Protein AF-0000000069712445 (afdb_homodimer)

Secondary structure (DSSP, 8-state):
---THHHHHHHHH--------------------------HHHHHHHTT-S----S--EEEEHHHHHHTT--BHHHHHTT-TTEEEEE--TTT--EEEEETT--GGGEEEEETTEE---TTHHHHSTTTSB-TTEEEEEEEESTT--SS-TT-SSEEEEEEEP--SS-EEEEEEEEESTT-EEEEEEEEEE-TTS-EEEEEEEEEEEE--B-TT-SSB-SB-EEEEEEEEEEEEEESSSSEEEEEEEEEEEEEEEESBPTT-EETTEE--SHHHHHHT--S-PPPGGGSBGGGBTTS-B-S-GGGG-EEEEEEEEEEEEEEEEEEETTEEEEEEEEEEEEEEEEEETTEEEEEEEEEEEEEEEEEEEEETTEEEEEEEEEEEEEEEEE-HHHHTSTT-----EEEEEEEEEEEEEEE-SSSEEEEEEEEEEEEEEEE--TTS-S-SEEEEEEEEEEEEEEE-SSSEEEEEEEEEEEE-----HHHHTT-S-GGG--EE---S-EEEEEEEEEEEEE-SSEEEEEEEEEEEEES-EEEEE-TTS-EEEEE-SS-EEEEEEEEEEEEESSSSEEEEEEEEEEEE-HHHHHH-SSPPPSEEEEEEEEEEETTEEEEEEEEEE--EEGGGGT---BSBB-TTS-B-GGGBPP-EE--EEEEEEEEEEE-SSSEEEEEEEESTT---HHHHS--S-EE-TTS-EE-----S-S---EEEEEEEEE-/---THHHHHHHHH--------------------------HHHHHHHHT-S----S--EEEEHHHHHHTT--BHHHHHTT-TTEEEEE--TTT--EEEEETT--GGGEEEEETTEE---TTHHHHSTTTSB-TTEEEEEEEESTT--SS-TT-SSEEEEEEEP--SS-EEEEEEEEESTT-EEEEEEEEEE-TTS-EEEEEEEEEEEE--B-TT-SSB-SB-EEEEEEEEEEEEEESSSSEEEEEEEEEEEEEEEESBPTT-EETTEE--SHHHHHHT--S-PPPGGGSBGGGBTTS-B-S-GGGG-EEEEEEEEEEEEEEEEEEETTEEEEEEEEEEEEEEEEEETTEEEEEEEEEEEEEEEEEEEEETTEEEEEEEEEEEEEEEEE-HHHHTSTT-----EEEEEEEEEEEEEE--SSSEEEEEEEEEEEEEEEE--TTS-S-SEEEEEEEEEEEEEEE-SSSEEEEEEEEEEEE-----HHHHTT-S-GGG--EE---S-EEEEEEEEEEEEE-SSEEEEEEEEEEEEES-EEEEE-TTS-EEEEE-SS-EEEEEEEEEEEE-SSSSEEEEEEEEEEEE-HHHHHH-SSPPPSEEEEEEEEEEETTEEEEEEEEEE--EEGGGGT---BSBB-TTS-B-GGGBPP-EE--EEEEEEEEEEE-SSSEEEEEEEESTT---HHHHS--S-EE-TTS-EE-----S-S---EEEEEEEEE-

Solvent-accessible surface area (backbone atoms only — not comparable to full-atom values): 70024 Å² total; per-residue (Å²): 136,81,78,66,63,64,67,57,61,66,62,64,71,68,67,72,78,82,72,81,70,72,80,68,73,71,68,79,72,70,81,66,77,68,79,70,70,71,46,55,63,57,48,40,52,75,65,62,62,47,94,77,77,78,56,78,63,48,74,48,43,40,65,57,30,58,58,65,67,29,65,17,44,49,59,50,46,45,76,36,92,57,32,42,62,42,67,66,27,32,27,53,41,42,39,30,49,18,29,59,81,34,57,34,88,27,41,36,51,25,49,69,80,36,73,61,58,50,81,71,45,52,43,68,35,41,72,42,36,64,38,63,50,39,41,31,37,39,38,25,70,32,25,45,58,34,95,86,39,47,49,11,35,18,7,35,38,30,40,29,64,51,76,48,89,47,65,34,37,37,41,36,41,36,38,38,48,62,60,28,36,38,42,32,31,32,38,28,37,45,45,94,84,49,42,38,28,29,33,39,27,38,37,39,37,36,34,42,58,40,46,68,61,68,22,54,48,24,35,23,27,24,38,39,31,40,36,42,36,41,36,38,38,36,46,82,47,88,43,31,33,39,36,42,37,40,36,42,36,34,32,39,33,46,13,12,46,44,74,71,39,74,37,70,76,44,64,27,74,41,70,61,49,32,41,38,60,36,76,90,73,82,75,59,64,32,54,34,15,49,87,14,20,63,80,31,44,57,50,35,42,47,36,67,48,24,26,36,43,35,38,40,35,44,38,39,37,43,36,40,39,37,52,79,49,98,47,33,35,39,43,39,37,40,31,38,24,40,40,39,37,41,31,36,50,45,79,39,40,41,33,35,42,36,39,36,43,37,39,35,44,37,36,29,36,50,80,44,99,44,29,40,36,38,38,37,43,36,41,38,42,36,43,34,48,49,52,31,69,63,40,66,72,31,90,58,36,44,56,73,17,30,40,36,39,38,42,36,41,40,41,32,41,38,35,49,78,45,98,40,33,37,40,35,41,36,44,32,42,37,39,38,36,34,29,42,65,27,84,84,46,76,61,66,45,36,80,48,71,50,77,32,47,34,40,32,34,35,38,43,78,53,93,38,39,38,39,37,40,38,37,20,31,17,36,36,77,82,68,71,49,64,75,71,46,65,69,72,47,63,54,85,59,14,38,46,81,56,60,69,65,59,24,36,29,43,25,39,36,41,36,46,34,39,52,56,95,49,42,34,36,38,39,38,42,36,40,40,39,34,36,38,40,72,40,80,50,57,46,98,83,64,25,30,23,39,30,55,38,88,60,66,28,39,34,38,27,38,36,38,37,37,38,36,46,81,45,99,43,28,39,39,36,40,34,41,37,40,45,47,68,36,72,56,40,31,61,66,43,83,46,68,74,81,44,34,40,36,38,41,36,38,43,36,50,52,91,53,34,39,39,32,39,41,36,40,38,37,52,58,45,62,35,55,68,35,68,61,71,38,19,37,27,26,36,97,86,36,42,56,36,77,91,36,52,57,81,41,71,40,72,55,50,70,43,34,32,41,27,40,35,38,50,77,51,94,39,37,32,40,34,38,34,27,39,28,66,82,46,58,21,26,40,62,72,65,52,62,31,50,27,22,33,89,84,30,48,78,49,46,51,59,50,82,59,47,57,60,48,53,36,46,35,38,35,43,36,40,44,84,137,80,80,68,62,64,68,58,60,67,64,64,71,69,67,72,79,81,72,82,72,73,79,70,74,72,68,80,74,68,80,67,78,67,80,69,70,72,46,55,64,57,48,39,53,76,66,60,63,48,93,76,77,78,56,78,64,49,75,47,42,41,66,55,30,57,57,65,65,30,66,17,44,50,61,48,47,45,74,36,90,57,33,41,62,43,67,67,28,34,26,53,41,44,39,30,49,18,29,59,80,34,57,34,87,27,42,35,52,24,48,69,80,36,73,63,57,50,82,73,45,52,42,68,34,41,73,42,37,66,38,62,49,39,41,31,36,38,38,26,71,32,26,43,57,32,96,86,39,46,49,9,35,19,8,35,38,31,40,29,65,50,77,48,88,48,65,33,39,38,42,37,41,36,39,39,47,62,60,29,37,36,42,33,30,31,38,30,36,45,44,93,83,47,43,38,29,29,32,40,28,39,39,40,37,35,33,41,58,39,47,69,60,66,21,54,47,24,36,23,27,24,38,40,32,40,37,41,34,40,39,39,38,34,45,81,47,87,43,32,34,38,37,42,36,40,36,42,36,34,33,41,32,46,13,14,46,45,73,72,39,74,38,69,75,42,64,29,75,41,71,62,48,31,41,38,60,36,76,89,72,81,76,56,63,32,54,34,15,50,86,12,21,62,81,33,44,57,48,33,43,46,37,66,48,23,28,36,44,36,39,40,35,43,36,39,36,42,35,41,39,36,52,78,48,99,46,34,37,38,41,40,37,38,29,39,26,39,39,38,38,42,31,34,50,45,78,40,41,42,34,36,42,36,40,37,42,37,38,36,44,38,37,27,35,50,81,44,99,46,29,40,37,38,38,37,40,36,41,38,40,35,42,36,47,50,51,31,70,64,40,67,71,31,88,57,37,44,55,75,16,29,40,37,40,38,41,36,40,41,42,32,41,38,33,48,78,46,97,40,34,38,39,34,42,35,43,31,42,36,42,37,38,34,28,42,64,28,83,84,46,76,60,65,45,35,78,47,70,50,78,32,46,35,40,31,36,35,38,44,77,53,94,36,37,37,38,36,42,38,37,21,30,17,36,37,77,84,68,73,51,64,76,70,46,64,70,73,47,63,55,85,61,16,39,46,81,56,61,71,66,59,23,38,30,42,25,38,38,40,36,45,34,38,54,56,95,49,43,34,35,37,39,36,43,35,41,38,38,33,36,38,40,71,40,80,50,56,47,98,84,62,24,29,23,39,32,55,37,88,60,64,27,40,36,38,28,38,37,38,39,37,37,36,46,83,45,99,43,28,38,38,36,41,35,43,41,39,45,47,66,37,72,55,39,31,62,66,42,84,46,68,74,80,45,35,40,36,37,40,35,39,43,36,50,54,91,55,34,39,39,32,38,41,37,39,38,39,52,58,45,63,34,55,70,36,67,60,70,38,20,37,28,27,37,97,85,36,42,55,37,78,90,36,53,57,82,41,72,40,72,54,52,69,45,34,32,38,28,42,34,38,50,77,51,94,39,37,31,40,34,38,35,29,39,28,66,79,45,58,22,25,40,62,73,66,51,61,31,51,27,22,32,89,85,30,47,77,48,45,52,59,50,82,60,47,55,58,49,55,35,46,36,38,33,42,36,41,45,85

Radius of gyration: 33.22 Å; Cα contacts (8 Å, |Δi|>4): 4080; chains: 2; bounding box: 87×86×74 Å

Sequence (1440 aa):
MKPTYLAILLAAVLHPQLANAEEVTKPELEKIERMSVVGVRQRLEQAGTLANTIMKTEVIDASIIENKNAVNLSEAIENSPGVKVSNECSMCGVKRIMLNGMKGEQTTILVDGLPVHTMISGYYAVDAIPTTGVERIEVARGAGASLIAPEAIGGTINIVSYEPTENGAELDISAGENGYRKLGFLGKGVTEDGRTRATLVAQYDDRDQVDADNNQVNEAPMQENRSLTGRVSHDLTDADNLVLRVANIQSEIFGGPMLGSTFADGTASSIGNVLSGYDGQPSKAQNLFEDGDVRKRYTGKAWETTEWIKTERNEASLTWLREFSDDWNMHLAASYADHKQDSFYEGFDYSADDKMWFFDARFNYLLSESQLLTFGADLRTEEMRSHSRSGSANPDYVSDSFDYDVKGIYLQDTWQATESLEVAMALRYDTITADFTDPNKPGTELDESILSPRVDIRLRHNDEWTSRLSAGRGYRAPLSFFETDHGILDGSLGFDIDIDELERSNSANYALSYEGERLTSTASIAWTEVEHLAALTTNDHGIPLLTQLDEKARVITSDIAVGYRLTDDMSLSLTAEHFDYDSVFKSSYAIAPVEKRVTLSMDWDVNDWEIFANLVWIGSRDLAEFGYEGYNRLDANGQVDPSSKKTTDAPAYVTVDLKVSYQVNDTLSVYSGVSNLFDYTQAGDEETPLFFDADGAFDVGYIYGPLRGREIYAGIKFSFMKPTYLAILLAAVLHPQLANAEEVTKPELEKIERMSVVGVRQRLEQAGTLANTIMKTEVIDASIIENKNAVNLSEAIENSPGVKVSNECSMCGVKRIMLNGMKGEQTTILVDGLPVHTMISGYYAVDAIPTTGVERIEVARGAGASLIAPEAIGGTINIVSYEPTENGAELDISAGENGYRKLGFLGKGVTEDGRTRATLVAQYDDRDQVDADNNQVNEAPMQENRSLTGRVSHDLTDADNLVLRVANIQSEIFGGPMLGSTFADGTASSIGNVLSGYDGQPSKAQNLFEDGDVRKRYTGKAWETTEWIKTERNEASLTWLREFSDDWNMHLAASYADHKQDSFYEGFDYSADDKMWFFDARFNYLLSESQLLTFGADLRTEEMRSHSRSGSANPDYVSDSFDYDVKGIYLQDTWQATESLEVAMALRYDTITADFTDPNKPGTELDESILSPRVDIRLRHNDEWTSRLSAGRGYRAPLSFFETDHGILDGSLGFDIDIDELERSNSANYALSYEGERLTSTASIAWTEVEHLAALTTNDHGIPLLTQLDEKARVITSDIAVGYRLTDDMSLSLTAEHFDYDSVFKSSYAIAPVEKRVTLSMDWDVNDWEIFANLVWIGSRDLAEFGYEGYNRLDANGQVDPSSKKTTDAPAYVTVDLKVSYQVNDTLSVYSGVSNLFDYTQAGDEETPLFFDADGAFDVGYIYGPLRGREIYAGIKFSF

pLDDT: mean 88.06, std 15.79, range [21.23, 98.56]

Foldseek 3Di:
DFPVPVVVVVVPPPPPDPPPPPPPVPPPPPPPVPVLPQAQVNVCVVLVQDDDDPADKDKQFLVQCVQQVPFFQCSSCDPPVQWHWDQQFQWQRWTFIFGQLHGRLLEFEAEQQHGFADSVCRTRPRSQHGSFQFGMKIWGAAAPQDPQCQSNHGTYIYTYGHWDSDFWKKWWWKAWPQGWTKIKIKGWDADPVRFKIKIKIWMWIWGDFDCQLPQQFGRYWTKIKIKIKMKMWGDPDSFKIKIKMKMKMKMKIKTTGHAQDAEPQGHNPDPVVLVVSQDPDFDFCCQQAVQQFLSHHGHTRRLQAIKIKMKMKIKMKMWMWGDPDSFKIKIKMKMKMWMWMWIRGRRKTKIKIKIKIKIKIKMWGPPDPFKIKIWIKMKMKMWMDMDIPLQVVAPQAQDLTKIKIKIKIKMKMWGPPDPFKIKIKMKMKMWIWMARPGPVDHDTQETDMDMKIKMKMWGHPDDFKIKIKIWMKGWHDPRDDCVVCVPVAPCSNHEEEDHRDIKMKIKMKMKMWGDDDFKIKIKMKMKMKIAFQWAWDADPVRHIYIGTDHDIWMKMKIKMKMKGHPDPFKIKIKMKMAMDTDLVSLQRDLADDFGIKMKIKMWGDDDQKTKIKIKMKTAKDQQVSNPDWFFRRAHPVLAGDPVRIDHRIGHIDMFMKIKMKGDPDPFKIKMKIKGRVVFDFCVNPNNAQWGAGRNNDTDGRSDDTHSGTMMIMMMMMTMD/DFPVPVVVVVVPPPPPDPPPPPPPPPPPPPPPVPVLPQAQVNVCVVLVQDDDDPADKDKQFLVQCVQQVPFFQCSSCDPPVQWHWDQQFQWQRWTFIFGLLHGRLLEFEAEQQHGFADSVCRTRPRSQHGSFQFGMKIWGAAAPQDPQCQSNHGTYIYTYGHWDSDFWKKWWWKAWPQGWTKIKIKGWDADPVRFKIKIKIWMWIWGDFDCQLPQQFGRYWTKIKIKIKMKMWGDPDSFKIKIKMKMKMKMKTKTTGHAQDAEPQGHNPDPVVLVVSQDPDFDFCCQQAVQQFLSHHGHTRRLQAIKIKMKMKIKMKMWMWGDPDSFKIKIKMKMKMWMWMWIRGRRKTKIKIKIKIKIKIKMWGPPDPFKIKIWIKMKMKMWMDMDIPLQVVAPQAQDLTKIKIKIKIKMKMWGPPDPFKIKIKMKMKMWIWMARPGPVDHDTQETDMDMKIKMKMWGHPDDFKIKIKIWMKGWHDPRDDCVVCVPVAPCSNHEEEAHRDIKMKIKMKMKMWGDDDFKIKIKMKMKMKIAFQWAWDADPVRHIYIGTDHDIWMKMKIKMKMKGRPDPFKIKIKMKMAMDTDLVSLQRDLAGDFGIKMKIKMWGDDVQKTKIKIKMKTAKDQQVSNPDWFFRRAHPVLAGDPVRIDHRIGHIDMFMKIKMKGDPDPFKIKMKIKGRVVFDFCVNPNNAQWGAGRNNDTDGRSDDTHSGTMMIMMMMMTMD

Organism: Shewanella oneidensis (strain ATCC 700550 / JCM 31522 / CIP 106686 / LMG 19005 / NCIMB 14063 / MR-1) (NCBI:txid211586)

InterPro domains:
  IPR000531 TonB-dependent receptor-like, beta-barrel [PF00593] (277-677)
  IPR012910 TonB-dependent receptor, plug domain [PF07715] (52-156)
  IPR036942 TonB-dependent receptor-like, beta-barrel domain superfamily [G3DSA:2.40.170.20] (171-720)
  IPR037066 TonB-dependent receptor, plug domain superfamily [G3DSA:2.170.130.10] (52-168)
  IPR039426 TonB-dependent receptor-like [PS52016] (49-720)
  IPR039426 TonB-dependent receptor-like [PTHR30069] (7-720)

Nearest PDB structures (foldseek):
  6z9n-assembly3_C  TM=7.619E-01  e=8.099E-36  Pseudomonas aeruginosa PAO1
  6z91-assembly1_A  TM=7.371E-01  e=3.801E-37  Pseudomonas aeruginosa PAO1
  6z8u-assembly1_A  TM=7.382E-01  e=9.153E-36  Pseudomonas aeruginosa PAO1
  6z9y-assembly2_B  TM=7.381E-01  e=1.994E-33  Pseudomonas aeruginosa PAO1
  2qom-assembly2_B  TM=3.611E-01  e=1.861E-03  Escherichia coli O157:H7

Structure (mmCIF, N/CA/C/O backbone):
data_AF-0000000069712445-model_v1
#
loop_
_entity.id
_entity.type
_entity.pdbx_description
1 polymer 'TonB-dependent receptor'
#
loop_
_atom_site.group_PDB
_atom_site.id
_atom_site.type_symbol
_atom_site.label_atom_id
_atom_site.label_alt_id
_atom_site.label_comp_id
_atom_site.label_asym_id
_atom_site.label_entity_id
_atom_site.label_seq_id
_atom_site.pdbx_PDB_ins_code
_atom_site.Cartn_x
_atom_site.Cartn_y
_atom_site.Cartn_z
_atom_site.occupancy
_atom_site.B_iso_or_equiv
_atom_site.auth_seq_id
_atom_site.auth_comp_id
_atom_site.auth_asym_id
_atom_site.auth_atom_id
_atom_site.pdbx_PDB_model_num
ATOM 1 N N . MET A 1 1 ? 11.93 -8.945 22.281 1 23.55 1 MET A N 1
ATOM 2 C CA . MET A 1 1 ? 10.883 -8.766 23.281 1 23.55 1 MET A CA 1
ATOM 3 C C . MET A 1 1 ? 9.516 -9.086 22.688 1 23.55 1 MET A C 1
ATOM 5 O O . MET A 1 1 ? 9.18 -8.633 21.594 1 23.55 1 MET A O 1
ATOM 9 N N . LYS A 1 2 ? 8.969 -10.281 23.141 1 29.42 2 LYS A N 1
ATOM 10 C CA . LYS A 1 2 ? 7.891 -11.203 22.797 1 29.42 2 LYS A CA 1
ATOM 11 C C . LYS A 1 2 ? 6.531 -10.523 22.922 1 29.42 2 LYS A C 1
ATOM 13 O O . LYS A 1 2 ? 6.148 -10.078 24.016 1 29.42 2 LYS A O 1
ATOM 18 N N . PRO A 1 3 ? 6.047 -9.867 22.016 1 32.41 3 PRO A N 1
ATOM 19 C CA . PRO A 1 3 ? 4.816 -9.07 22.031 1 32.41 3 PRO A CA 1
ATOM 20 C C . PRO A 1 3 ? 3.574 -9.914 22.328 1 32.41 3 PRO A C 1
ATOM 22 O O . PRO A 1 3 ? 2.479 -9.578 21.875 1 32.41 3 PRO A O 1
ATOM 25 N N . THR A 1 4 ? 3.709 -10.852 23.344 1 32.47 4 THR A N 1
ATOM 26 C CA . THR A 1 4 ? 2.684 -11.758 23.844 1 32.47 4 THR A CA 1
ATOM 27 C C . THR A 1 4 ? 1.501 -10.984 24.422 1 32.47 4 THR A C 1
ATOM 29 O O . THR A 1 4 ? 0.465 -11.57 24.734 1 32.47 4 THR A O 1
ATOM 32 N N . TYR A 1 5 ? 1.735 -9.75 24.812 1 30.52 5 TYR A N 1
ATOM 33 C CA . TYR A 1 5 ? 0.788 -9.211 25.781 1 30.52 5 TYR A CA 1
ATOM 34 C C . TYR A 1 5 ? -0.514 -8.805 25.094 1 30.52 5 TYR A C 1
ATOM 36 O O . TYR A 1 5 ? -1.482 -8.438 25.766 1 30.52 5 TYR A O 1
ATOM 44 N N . LEU A 1 6 ? -0.451 -8.703 23.859 1 28.83 6 LEU A N 1
ATOM 45 C CA . LEU A 1 6 ? -1.662 -8.094 23.328 1 28.83 6 LEU A CA 1
ATOM 46 C C . LEU A 1 6 ? -2.811 -9.102 23.297 1 28.83 6 LEU A C 1
ATOM 48 O O . LEU A 1 6 ? -3.971 -8.727 23.484 1 28.83 6 LEU A O 1
ATOM 52 N N . ALA A 1 7 ? -2.547 -10.461 23.203 1 32.81 7 ALA A N 1
ATOM 53 C CA . ALA A 1 7 ? -3.645 -11.422 23.25 1 32.81 7 ALA A CA 1
ATOM 54 C C . ALA A 1 7 ? -4.336 -11.414 24.609 1 32.81 7 ALA A C 1
ATOM 56 O O . ALA A 1 7 ? -5.547 -11.617 24.688 1 32.81 7 ALA A O 1
ATOM 57 N N . ILE A 1 8 ? -3.586 -11.109 25.656 1 30.83 8 ILE A N 1
ATOM 58 C CA . ILE A 1 8 ? -4.137 -11.273 27 1 30.83 8 ILE A CA 1
ATOM 59 C C . ILE A 1 8 ? -5.184 -10.195 27.25 1 30.83 8 ILE A C 1
ATOM 61 O O . ILE A 1 8 ? -6.219 -10.461 27.875 1 30.83 8 ILE A O 1
ATOM 65 N N . LEU A 1 9 ? -4.922 -9.023 26.719 1 30.5 9 LEU A N 1
ATOM 66 C CA . LEU A 1 9 ? -5.785 -7.941 27.188 1 30.5 9 LEU A CA 1
ATOM 67 C C . LEU A 1 9 ? -7.176 -8.055 26.562 1 30.5 9 LEU A C 1
ATOM 69 O O . LEU A 1 9 ? -8.164 -7.625 27.156 1 30.5 9 LEU A O 1
ATOM 73 N N . LEU A 1 10 ? -7.285 -8.625 25.422 1 31.33 10 LEU A N 1
ATOM 74 C CA . LEU A 1 10 ? -8.617 -8.641 24.828 1 31.33 10 LEU A CA 1
ATOM 75 C C . LEU A 1 10 ? -9.516 -9.656 25.531 1 31.33 10 LEU A C 1
ATOM 77 O O . LEU A 1 10 ? -10.742 -9.516 25.516 1 31.33 10 LEU A O 1
ATOM 81 N N . ALA A 1 11 ? -8.945 -10.711 26.125 1 31.33 11 ALA A N 1
ATOM 82 C CA . ALA A 1 11 ? -9.773 -11.734 26.766 1 31.33 11 ALA A CA 1
ATOM 83 C C . ALA A 1 11 ? -10.43 -11.195 28.031 1 31.33 11 ALA A C 1
ATOM 85 O O . ALA A 1 11 ? -11.352 -11.812 28.562 1 31.33 11 ALA A O 1
ATOM 86 N N . ALA A 1 12 ? -9.773 -10.219 28.719 1 29.61 12 ALA A N 1
ATOM 87 C CA . ALA A 1 12 ? -10.273 -9.961 30.062 1 29.61 12 ALA A CA 1
ATOM 88 C C . ALA A 1 12 ? -11.633 -9.273 30.031 1 29.61 12 ALA A C 1
ATOM 90 O O . ALA A 1 12 ? -12.352 -9.25 31.031 1 29.61 12 ALA A O 1
ATOM 91 N N . VAL A 1 13 ? -11.859 -8.414 29.109 1 30.02 13 VAL A N 1
ATOM 92 C CA . VAL A 1 13 ? -13 -7.543 29.375 1 30.02 13 VAL A CA 1
ATOM 93 C C . VAL A 1 13 ? -14.297 -8.305 29.109 1 30.02 13 VAL A C 1
ATOM 95 O O . VAL A 1 13 ? -15.375 -7.875 29.531 1 30.02 13 VAL A O 1
ATOM 98 N N . LEU A 1 14 ? -14.281 -9.297 28.25 1 31.89 14 LEU A N 1
ATOM 99 C CA . LEU A 1 14 ? -15.617 -9.703 27.812 1 31.89 14 LEU A CA 1
ATOM 100 C C . LEU A 1 14 ? -16.219 -10.742 28.75 1 31.89 14 LEU A C 1
ATOM 102 O O . LEU A 1 14 ? -16.078 -11.945 28.516 1 31.89 14 LEU A O 1
ATOM 106 N N . HIS A 1 15 ? -16.062 -10.555 30.109 1 28.28 15 HIS A N 1
ATOM 107 C CA . HIS A 1 15 ? -16.828 -11.539 30.859 1 28.28 15 HIS A CA 1
ATOM 108 C C . HIS A 1 15 ? -18.328 -11.359 30.625 1 28.28 15 HIS A C 1
ATOM 110 O O . HIS A 1 15 ? -18.922 -10.383 31.078 1 28.28 15 HIS A O 1
ATOM 116 N N . PRO A 1 16 ? -18.891 -11.773 29.547 1 32.28 16 PRO A N 1
ATOM 117 C CA . PRO A 1 16 ? -20.344 -11.617 29.484 1 32.28 16 PRO A CA 1
ATOM 118 C C . PRO A 1 16 ? -21.062 -12.375 30.594 1 32.28 16 PRO A C 1
ATOM 120 O O . PRO A 1 16 ? -20.625 -13.438 31.016 1 32.28 16 PRO A O 1
ATOM 123 N N . GLN A 1 17 ? -21.656 -11.727 31.562 1 28.41 17 GLN A N 1
ATOM 124 C CA . GLN A 1 17 ? -22.672 -12.367 32.375 1 28.41 17 GLN A CA 1
ATOM 125 C C . GLN A 1 17 ? -23.688 -13.125 31.516 1 28.41 17 GLN A C 1
ATOM 127 O O . GLN A 1 17 ? -24.141 -12.609 30.484 1 28.41 17 GLN A O 1
ATOM 132 N N . LEU A 1 18 ? -23.703 -14.406 31.656 1 28.59 18 LEU A N 1
ATOM 133 C CA . LEU A 1 18 ? -24.562 -15.43 31.062 1 28.59 18 LEU A CA 1
ATOM 134 C C . LEU A 1 18 ? -26.031 -15.125 31.344 1 28.59 18 LEU A C 1
ATOM 136 O O . LEU A 1 18 ? -26.531 -15.352 32.438 1 28.59 18 LEU A O 1
ATOM 140 N N . ALA A 1 19 ? -26.672 -13.906 31.141 1 26.91 19 ALA A N 1
ATOM 141 C CA . ALA A 1 19 ? -28.125 -13.891 31.328 1 26.91 19 ALA A CA 1
ATOM 142 C C . ALA A 1 19 ? -28.797 -14.945 30.469 1 26.91 19 ALA A C 1
ATOM 144 O O . ALA A 1 19 ? -28.453 -15.125 29.297 1 26.91 19 ALA A O 1
ATOM 145 N N . ASN A 1 20 ? -29.438 -15.898 31.094 1 23.33 20 ASN A N 1
ATOM 146 C CA . ASN A 1 20 ? -30.281 -16.969 30.578 1 23.33 20 ASN A CA 1
ATOM 147 C C . ASN A 1 20 ? -31.375 -16.422 29.641 1 23.33 20 ASN A C 1
ATOM 149 O O . ASN A 1 20 ? -32.312 -15.781 30.094 1 23.33 20 ASN A O 1
ATOM 153 N N . ALA A 1 21 ? -31 -15.82 28.594 1 25.41 21 ALA A N 1
ATOM 154 C CA . ALA A 1 21 ? -32.094 -15.398 27.719 1 25.41 21 ALA A CA 1
ATOM 155 C C . ALA A 1 21 ? -33 -16.578 27.359 1 25.41 21 ALA A C 1
ATOM 157 O O . ALA A 1 21 ? -32.5 -17.625 26.922 1 25.41 21 ALA A O 1
ATOM 158 N N . GLU A 1 22 ? -34.188 -16.641 27.969 1 24.78 22 GLU A N 1
ATOM 159 C CA . GLU A 1 22 ? -35.312 -17.516 27.641 1 24.78 22 GLU A CA 1
ATOM 160 C C . GLU A 1 22 ? -35.5 -17.641 26.141 1 24.78 22 GLU A C 1
ATOM 162 O O . GLU A 1 22 ? -35.25 -16.688 25.391 1 24.78 22 GLU A O 1
ATOM 167 N N . GLU A 1 23 ? -35.5 -18.828 25.703 1 24.7 23 GLU A N 1
ATOM 168 C CA . GLU A 1 23 ? -35.688 -19.297 24.328 1 24.7 23 GLU A CA 1
ATOM 169 C C . GLU A 1 23 ? -36.969 -18.703 23.719 1 24.7 23 GLU A C 1
ATOM 171 O O . GLU A 1 23 ? -38.062 -19.125 24.062 1 24.7 23 GLU A O 1
ATOM 176 N N . VAL A 1 24 ? -37.125 -17.312 23.766 1 25.97 24 VAL A N 1
ATOM 177 C CA . VAL A 1 24 ? -38.344 -16.938 23.062 1 25.97 24 VAL A CA 1
ATOM 178 C C . VAL A 1 24 ? -38.406 -17.625 21.703 1 25.97 24 VAL A C 1
ATOM 180 O O . VAL A 1 24 ? -37.438 -17.641 20.969 1 25.97 24 VAL A O 1
ATOM 183 N N . THR A 1 25 ? -39.219 -18.562 21.594 1 21.23 25 THR A N 1
ATOM 184 C CA . THR A 1 25 ? -39.562 -19.266 20.359 1 21.23 25 THR A CA 1
ATOM 185 C C . THR A 1 25 ? -39.812 -18.281 19.219 1 21.23 25 THR A C 1
ATOM 187 O O . THR A 1 25 ? -40.688 -17.422 19.297 1 21.23 25 THR A O 1
ATOM 190 N N . LYS A 1 26 ? -38.656 -17.766 18.734 1 27.75 26 LYS A N 1
ATOM 191 C CA . LYS A 1 26 ? -38.875 -16.906 17.578 1 27.75 26 LYS A CA 1
ATOM 192 C C . LYS A 1 26 ? -39.906 -17.516 16.609 1 27.75 26 LYS A C 1
ATOM 194 O O . LYS A 1 26 ? -39.75 -18.672 16.219 1 27.75 26 LYS A O 1
ATOM 199 N N . PRO A 1 27 ? -41.156 -17 16.641 1 27.8 27 PRO A N 1
ATOM 200 C CA . PRO A 1 27 ? -42.125 -17.5 15.68 1 27.8 27 PRO A CA 1
ATOM 201 C C . PRO A 1 27 ? -41.531 -17.766 14.297 1 27.8 27 PRO A C 1
ATOM 203 O O . PRO A 1 27 ? -40.5 -17.188 13.953 1 27.8 27 PRO A O 1
ATOM 206 N N . GLU A 1 28 ? -41.844 -18.875 13.719 1 24.67 28 GLU A N 1
ATOM 207 C CA . GLU A 1 28 ? -41.594 -19.297 12.344 1 24.67 28 GLU A CA 1
ATOM 208 C C . GLU A 1 28 ? -41.75 -18.125 11.375 1 24.67 28 GLU A C 1
ATOM 210 O O . GLU A 1 28 ? -42.844 -17.594 11.203 1 24.67 28 GLU A O 1
ATOM 215 N N . LEU A 1 29 ? -40.906 -17.094 11.562 1 28.19 29 LEU A N 1
ATOM 216 C CA . LEU A 1 29 ? -41.031 -16.078 10.531 1 28.19 29 LEU A CA 1
ATOM 217 C C . LEU A 1 29 ? -41.312 -16.703 9.172 1 28.19 29 LEU A C 1
ATOM 219 O O . LEU A 1 29 ? -40.594 -17.609 8.742 1 28.19 29 LEU A O 1
ATOM 223 N N . GLU A 1 30 ? -42.531 -16.797 8.766 1 27.22 30 GLU A N 1
ATOM 224 C CA . GLU A 1 30 ? -43.062 -17.203 7.473 1 27.22 30 GLU A CA 1
ATOM 225 C C . GLU A 1 30 ? -42.094 -16.859 6.34 1 27.22 30 GLU A C 1
ATOM 227 O O . GLU A 1 30 ? -41.375 -15.852 6.406 1 27.22 30 GLU A O 1
ATOM 232 N N . LYS A 1 31 ? -41.781 -17.859 5.57 1 28.95 31 LYS A N 1
ATOM 233 C CA . LYS A 1 31 ? -41.156 -17.859 4.258 1 28.95 31 LYS A CA 1
ATOM 234 C C . LYS A 1 31 ? -41.562 -16.641 3.443 1 28.95 31 LYS A C 1
ATOM 236 O O . LYS A 1 31 ? -42.656 -16.656 2.83 1 28.95 31 LYS A O 1
ATOM 241 N N . ILE A 1 32 ? -41.562 -15.523 3.998 1 27.64 32 ILE A N 1
ATOM 242 C CA . ILE A 1 32 ? -41.812 -14.469 3.02 1 27.64 32 ILE A CA 1
ATOM 243 C C . ILE A 1 32 ? -41 -14.742 1.752 1 27.64 32 ILE A C 1
ATOM 245 O O . ILE A 1 32 ? -39.781 -14.906 1.81 1 27.64 32 ILE A O 1
ATOM 249 N N . GLU A 1 33 ? -41.562 -15.391 0.799 1 26.19 33 GLU A N 1
ATOM 250 C CA . GLU A 1 33 ? -41.062 -15.508 -0.567 1 26.19 33 GLU A CA 1
ATOM 251 C C . GLU A 1 33 ? -40.344 -14.242 -1 1 26.19 33 GLU A C 1
ATOM 253 O O . GLU A 1 33 ? -40.969 -13.211 -1.257 1 26.19 33 GLU A O 1
ATOM 258 N N . ARG A 1 34 ? -39.375 -13.938 -0.368 1 33.12 34 ARG A N 1
ATOM 259 C CA . ARG A 1 34 ? -38.594 -12.828 -0.901 1 33.12 34 ARG A CA 1
ATOM 260 C C . ARG A 1 34 ? -38.344 -13.008 -2.395 1 33.12 34 ARG A C 1
ATOM 262 O O . ARG A 1 34 ? -37.812 -14.031 -2.822 1 33.12 34 ARG A O 1
ATOM 269 N N . MET A 1 35 ? -39.125 -12.484 -3.197 1 31.12 35 MET A N 1
ATOM 270 C CA . MET A 1 35 ? -38.938 -12.406 -4.641 1 31.12 35 MET A CA 1
ATOM 271 C C . MET A 1 35 ? -37.469 -12.031 -4.961 1 31.12 35 MET A C 1
ATOM 273 O O . MET A 1 35 ? -37.062 -10.898 -4.715 1 31.12 35 MET A O 1
ATOM 277 N N . SER A 1 36 ? -36.562 -12.828 -4.703 1 42.44 36 SER A N 1
ATOM 278 C CA . SER A 1 36 ? -35.188 -12.602 -5.055 1 42.44 36 SER A CA 1
ATOM 279 C C . SER A 1 36 ? -35.031 -12.211 -6.523 1 42.44 36 SER A C 1
ATOM 281 O O . SER A 1 36 ? -35.531 -12.914 -7.41 1 42.44 36 SER A O 1
ATOM 283 N N . VAL A 1 37 ? -35.125 -11.016 -6.891 1 49.75 37 VAL A N 1
ATOM 284 C CA . VAL A 1 37 ? -34.844 -10.5 -8.227 1 49.75 37 VAL A CA 1
ATOM 285 C C . VAL A 1 37 ? -33.594 -11.172 -8.797 1 49.75 37 VAL A C 1
ATOM 287 O O . VAL A 1 37 ? -32.5 -11.062 -8.219 1 49.75 37 VAL A O 1
ATOM 290 N N . VAL A 1 38 ? -33.875 -12.156 -9.547 1 62.94 38 VAL A N 1
ATOM 291 C CA . VAL A 1 38 ? -32.844 -12.898 -10.242 1 62.94 38 VAL A CA 1
ATOM 292 C C . VAL A 1 38 ? -32.281 -12.055 -11.398 1 62.94 38 VAL A C 1
ATOM 294 O O . VAL A 1 38 ? -33.031 -11.641 -12.281 1 62.94 38 VAL A O 1
ATOM 297 N N . GLY A 1 39 ? -31.094 -11.664 -11.438 1 71.5 39 GLY A N 1
ATOM 298 C CA . GLY A 1 39 ? -30.438 -10.898 -12.484 1 71.5 39 GLY A CA 1
ATOM 299 C C . GLY A 1 39 ? -30.328 -11.648 -13.797 1 71.5 39 GLY A C 1
ATOM 300 O O . GLY A 1 39 ? -30.641 -12.844 -13.859 1 71.5 39 GLY A O 1
ATOM 301 N N . VAL A 1 40 ? -30.062 -10.977 -14.812 1 76.75 40 VAL A N 1
ATOM 302 C CA . VAL A 1 40 ? -29.953 -11.523 -16.156 1 76.75 40 VAL A CA 1
ATOM 303 C C . VAL A 1 40 ? -28.984 -12.703 -16.172 1 76.75 40 VAL A C 1
ATOM 305 O O . VAL A 1 40 ? -29.312 -13.773 -16.688 1 76.75 40 VAL A O 1
ATOM 308 N N . ARG A 1 41 ? -27.969 -12.547 -15.586 1 77.94 41 ARG A N 1
ATOM 309 C CA . ARG A 1 41 ? -26.938 -13.578 -15.609 1 77.94 41 ARG A CA 1
ATOM 310 C C . ARG A 1 41 ? -27.406 -14.828 -14.875 1 77.94 41 ARG A C 1
ATOM 312 O O . ARG A 1 41 ? -27.219 -15.945 -15.375 1 77.94 41 ARG A O 1
ATOM 319 N N . GLN A 1 42 ? -27.875 -14.641 -13.758 1 72.5 42 GLN A N 1
ATOM 320 C CA . GLN A 1 42 ? -28.375 -15.773 -12.977 1 72.5 42 GLN A CA 1
ATOM 321 C C . GLN A 1 42 ? -29.484 -16.516 -13.727 1 72.5 42 GLN A C 1
ATOM 323 O O . GLN A 1 42 ? -29.547 -17.75 -13.703 1 72.5 42 GLN A O 1
ATOM 328 N N . ARG A 1 43 ? -30.297 -15.773 -14.32 1 76.62 43 ARG A N 1
ATOM 329 C CA . ARG A 1 43 ? -31.375 -16.359 -15.094 1 76.62 43 ARG A CA 1
ATOM 330 C C . ARG A 1 43 ? -30.844 -17.234 -16.219 1 76.62 43 ARG A C 1
ATOM 332 O O . ARG A 1 43 ? -31.297 -18.359 -16.406 1 76.62 43 ARG A O 1
ATOM 339 N N . LEU A 1 44 ? -29.969 -16.734 -16.891 1 73.12 44 LEU A N 1
ATOM 340 C CA . LEU A 1 44 ? -29.438 -17.469 -18.031 1 73.12 44 LEU A CA 1
ATOM 341 C C . LEU A 1 44 ? -28.641 -18.672 -17.562 1 73.12 44 LEU A C 1
ATOM 343 O O . LEU A 1 44 ? -28.594 -19.703 -18.25 1 73.12 44 LEU A O 1
ATOM 347 N N . GLU A 1 45 ? -27.953 -18.562 -16.484 1 71.06 45 GLU A N 1
ATOM 348 C CA . GLU A 1 45 ? -27.25 -19.703 -15.898 1 71.06 45 GLU A CA 1
ATOM 349 C C . GLU A 1 45 ? -28.234 -20.812 -15.523 1 71.06 45 GLU A C 1
ATOM 351 O O . GLU A 1 45 ? -27.984 -21.984 -15.805 1 71.06 45 GLU A O 1
ATOM 356 N N . GLN A 1 46 ? -29.25 -20.453 -14.859 1 63.75 46 GLN A N 1
ATOM 357 C CA . GLN A 1 46 ? -30.266 -21.422 -14.445 1 63.75 46 GLN A CA 1
ATOM 358 C C . GLN A 1 46 ? -30.922 -22.062 -15.664 1 63.75 46 GLN A C 1
ATOM 360 O O . GLN A 1 46 ? -31.297 -23.25 -15.617 1 63.75 46 GLN A O 1
ATOM 365 N N . ALA A 1 47 ? -30.953 -21.203 -16.703 1 66.38 47 ALA A N 1
ATOM 366 C CA . ALA A 1 47 ? -31.594 -21.703 -17.922 1 66.38 47 ALA A CA 1
ATOM 367 C C . ALA A 1 47 ? -30.656 -22.656 -18.672 1 66.38 47 ALA A C 1
ATOM 369 O O . ALA A 1 47 ? -31.094 -23.344 -19.609 1 66.38 47 ALA A O 1
ATOM 370 N N . GLY A 1 48 ? -29.422 -22.766 -18.281 1 66.19 48 GLY A N 1
ATOM 371 C CA . GLY A 1 48 ? -28.469 -23.641 -18.938 1 66.19 48 GLY A CA 1
ATOM 372 C C . GLY A 1 48 ? -28.062 -23.156 -20.312 1 66.19 48 GLY A C 1
ATOM 373 O O . GLY A 1 48 ? -27.703 -23.953 -21.188 1 66.19 48 GLY A O 1
ATOM 374 N N . THR A 1 49 ? -28.156 -21.953 -20.562 1 67.81 49 THR A N 1
ATOM 375 C CA . THR A 1 49 ? -27.906 -21.453 -21.906 1 67.81 49 THR A CA 1
ATOM 376 C C . THR A 1 49 ? -26.516 -20.812 -22 1 67.81 49 THR A C 1
ATOM 378 O O . THR A 1 49 ? -26.172 -20.203 -23.016 1 67.81 49 THR A O 1
ATOM 381 N N . LEU A 1 50 ? -25.953 -20.891 -20.875 1 70.94 50 LEU A N 1
ATOM 382 C CA . LEU A 1 50 ? -24.562 -20.422 -20.891 1 70.94 50 LEU A CA 1
ATOM 383 C C . LEU A 1 50 ? -23.594 -21.594 -20.938 1 70.94 50 LEU A C 1
ATOM 385 O O . LEU A 1 50 ? -23.906 -22.688 -20.469 1 70.94 50 LEU A O 1
ATOM 389 N N . ALA A 1 51 ? -22.453 -21.297 -21.453 1 55.34 51 ALA A N 1
ATOM 390 C CA . ALA A 1 51 ? -21.422 -22.328 -21.547 1 55.34 51 ALA A CA 1
ATOM 391 C C . ALA A 1 51 ? -21.031 -22.828 -20.156 1 55.34 51 ALA A C 1
ATOM 393 O O . ALA A 1 51 ? -20.969 -22.062 -19.203 1 55.34 51 ALA A O 1
ATOM 394 N N . ASN A 1 52 ? -21.188 -24.219 -19.953 1 58.16 52 ASN A N 1
ATOM 395 C CA . ASN A 1 52 ? -20.797 -24.875 -18.719 1 58.16 52 ASN A CA 1
ATOM 396 C C . ASN A 1 52 ? -19.766 -25.969 -18.953 1 58.16 52 ASN A C 1
ATOM 398 O O . ASN A 1 52 ? -19.594 -26.438 -20.094 1 58.16 52 ASN A O 1
ATOM 402 N N . THR A 1 53 ? -18.844 -26.047 -18.016 1 63.41 53 THR A N 1
ATOM 403 C CA . THR A 1 53 ? -17.891 -27.156 -18.109 1 63.41 53 THR A CA 1
ATOM 404 C C . THR A 1 53 ? -18.344 -28.344 -17.25 1 63.41 53 THR A C 1
ATOM 406 O O . THR A 1 53 ? -18.781 -28.156 -16.109 1 63.41 53 THR A O 1
ATOM 409 N N . ILE A 1 54 ? -18.391 -29.422 -17.938 1 71.25 54 ILE A N 1
ATOM 410 C CA . ILE A 1 54 ? -18.828 -30.641 -17.234 1 71.25 54 ILE A CA 1
ATOM 411 C C . ILE A 1 54 ? -17.609 -31.344 -16.625 1 71.25 54 ILE A C 1
ATOM 413 O O . ILE A 1 54 ? -17.766 -32.375 -15.977 1 71.25 54 ILE A O 1
ATOM 417 N N . MET A 1 55 ? -16.484 -30.719 -16.859 1 77 55 MET A N 1
ATOM 418 C CA . MET A 1 55 ? -15.281 -31.281 -16.25 1 77 55 MET A CA 1
ATOM 419 C C . MET A 1 55 ? -15.328 -31.172 -14.734 1 77 55 MET A C 1
ATOM 421 O O . MET A 1 55 ? -15.977 -30.281 -14.195 1 77 55 MET A O 1
ATOM 425 N N . LYS A 1 56 ? -14.617 -32.125 -14.156 1 78.31 56 LYS A N 1
ATOM 426 C CA . LYS A 1 56 ? -14.539 -32.094 -12.703 1 78.31 56 LYS A CA 1
ATOM 427 C C . LYS A 1 56 ? -13.797 -30.828 -12.234 1 78.31 56 LYS A C 1
ATOM 429 O O . LYS A 1 56 ? -12.719 -30.531 -12.734 1 78.31 56 LYS A O 1
ATOM 434 N N . THR A 1 57 ? -14.422 -30.109 -11.344 1 82.19 57 THR A N 1
ATOM 435 C CA . THR A 1 57 ? -13.852 -28.906 -10.766 1 82.19 57 THR A CA 1
ATOM 436 C C . THR A 1 57 ? -13.922 -28.938 -9.242 1 82.19 57 THR A C 1
ATOM 438 O O . THR A 1 57 ? -14.977 -29.219 -8.672 1 82.19 57 THR A O 1
ATOM 441 N N . GLU A 1 58 ? -12.703 -28.797 -8.688 1 89.19 58 GLU A N 1
ATOM 442 C CA . GLU A 1 58 ? -12.688 -28.672 -7.23 1 89.19 58 GLU A CA 1
ATOM 443 C C . GLU A 1 58 ? -12.992 -27.25 -6.793 1 89.19 58 GLU A C 1
ATOM 445 O O . GLU A 1 58 ? -12.531 -26.281 -7.418 1 89.19 58 GLU A O 1
ATOM 450 N N . VAL A 1 59 ? -13.758 -27.141 -5.703 1 91.38 59 VAL A N 1
ATOM 451 C CA . VAL A 1 59 ? -14.172 -25.812 -5.258 1 91.38 59 VAL A CA 1
ATOM 452 C C . VAL A 1 59 ? -13.734 -25.594 -3.809 1 91.38 59 VAL A C 1
ATOM 454 O O . VAL A 1 59 ? -13.953 -26.453 -2.953 1 91.38 59 VAL A O 1
ATOM 457 N N . ILE A 1 60 ? -13.055 -24.516 -3.564 1 94.88 60 ILE A N 1
ATOM 458 C CA . ILE A 1 60 ? -12.75 -24.031 -2.225 1 94.88 60 ILE A CA 1
ATOM 459 C C . ILE A 1 60 ? -13.656 -22.844 -1.895 1 94.88 60 ILE A C 1
ATOM 461 O O . ILE A 1 60 ? -13.422 -21.719 -2.375 1 94.88 60 ILE A O 1
ATOM 465 N N . ASP A 1 61 ? -14.531 -23.062 -1.028 1 92.62 61 ASP A N 1
ATOM 466 C CA . ASP A 1 61 ? -15.523 -22.031 -0.744 1 92.62 61 ASP A CA 1
ATOM 467 C C . ASP A 1 61 ? -15 -21.047 0.304 1 92.62 61 ASP A C 1
ATOM 469 O O . ASP A 1 61 ? -13.969 -21.297 0.931 1 92.62 61 ASP A O 1
ATOM 473 N N . ALA A 1 62 ? -15.758 -20.016 0.465 1 92.94 62 ALA A N 1
ATOM 474 C CA . ALA A 1 62 ? -15.375 -18.953 1.381 1 92.94 62 ALA A CA 1
ATOM 475 C C . ALA A 1 62 ? -15.242 -19.469 2.811 1 92.94 62 ALA A C 1
ATOM 477 O O . ALA A 1 62 ? -14.391 -19.016 3.57 1 92.94 62 ALA A O 1
ATOM 478 N N . SER A 1 63 ? -16.047 -20.375 3.18 1 91.06 63 SER A N 1
ATOM 479 C CA . SER A 1 63 ? -16 -20.906 4.539 1 91.06 63 SER A CA 1
ATOM 480 C C . SER A 1 63 ? -14.688 -21.641 4.805 1 91.06 63 SER A C 1
ATOM 482 O O . SER A 1 63 ? -14.109 -21.516 5.883 1 91.06 63 SER A O 1
ATOM 484 N N . ILE A 1 64 ? -14.273 -22.391 3.855 1 92.44 64 ILE A N 1
ATOM 485 C CA . ILE A 1 64 ? -13.008 -23.109 3.994 1 92.44 64 ILE A CA 1
ATOM 486 C C . ILE A 1 64 ? -11.859 -22.109 4.062 1 92.44 64 ILE A C 1
ATOM 488 O O . ILE A 1 64 ? -10.922 -22.266 4.852 1 92.44 64 ILE A O 1
ATOM 492 N N . ILE A 1 65 ? -11.891 -21.094 3.227 1 95.88 65 ILE A N 1
ATOM 493 C CA . ILE A 1 65 ? -10.875 -20.047 3.215 1 95.88 65 ILE A CA 1
ATOM 494 C C . ILE A 1 65 ? -10.789 -19.406 4.594 1 95.88 65 ILE A C 1
ATOM 496 O O . ILE A 1 65 ? -9.688 -19.219 5.129 1 95.88 65 ILE A O 1
ATOM 500 N N . GLU A 1 66 ? -11.906 -19.109 5.16 1 94.81 66 GLU A N 1
ATOM 501 C CA . GLU A 1 66 ? -11.969 -18.5 6.484 1 94.81 66 GLU A CA 1
ATOM 502 C C . GLU A 1 66 ? -11.461 -19.453 7.559 1 94.81 66 GLU A C 1
ATOM 504 O O . GLU A 1 66 ? -10.727 -19.047 8.461 1 94.81 66 GLU A O 1
ATOM 509 N N . ASN A 1 67 ? -11.898 -20.703 7.449 1 94.31 67 ASN A N 1
ATOM 510 C CA . ASN A 1 67 ? -11.492 -21.703 8.438 1 94.31 67 ASN A CA 1
ATOM 511 C C . ASN A 1 67 ? -9.977 -21.891 8.453 1 94.31 67 ASN A C 1
ATOM 513 O O . ASN A 1 67 ? -9.391 -22.172 9.5 1 94.31 67 ASN A O 1
ATOM 517 N N . LYS A 1 68 ? -9.406 -21.719 7.332 1 95.12 68 LYS A N 1
ATOM 518 C CA . LYS A 1 68 ? -7.957 -21.844 7.227 1 95.12 68 LYS A CA 1
ATOM 519 C C . LYS A 1 68 ? -7.262 -20.562 7.672 1 95.12 68 LYS A C 1
ATOM 521 O O . LYS A 1 68 ? -6.035 -20.5 7.75 1 95.12 68 LYS A O 1
ATOM 526 N N . ASN A 1 69 ? -7.98 -19.562 7.922 1 95.69 69 ASN A N 1
ATOM 527 C CA . ASN A 1 69 ? -7.434 -18.219 8.141 1 95.69 69 ASN A CA 1
ATOM 528 C C . ASN A 1 69 ? -6.469 -17.828 7.031 1 95.69 69 ASN A C 1
ATOM 530 O O . ASN A 1 69 ? -5.398 -17.266 7.301 1 95.69 69 ASN A O 1
ATOM 534 N N . ALA A 1 70 ? -6.832 -18.188 5.797 1 96.75 70 ALA A N 1
ATOM 535 C CA . ALA A 1 70 ? -5.98 -17.906 4.645 1 96.75 70 ALA A CA 1
ATOM 536 C C . ALA A 1 70 ? -6.047 -16.438 4.266 1 96.75 70 ALA A C 1
ATOM 538 O O . ALA A 1 70 ? -7.133 -15.891 4.039 1 96.75 70 ALA A O 1
ATOM 539 N N . VAL A 1 71 ? -4.906 -15.805 4.109 1 95.25 71 VAL A N 1
ATOM 540 C CA . VAL A 1 71 ? -4.891 -14.375 3.828 1 95.25 71 VAL A CA 1
ATOM 541 C C . VAL A 1 71 ? -4.699 -14.141 2.332 1 95.25 71 VAL A C 1
ATOM 543 O O . VAL A 1 71 ? -5.023 -13.07 1.816 1 95.25 71 VAL A O 1
ATOM 546 N N . ASN A 1 72 ? -4.152 -15.148 1.635 1 94.94 72 ASN A N 1
ATOM 547 C CA . ASN A 1 72 ? -3.879 -15.023 0.207 1 94.94 72 ASN A CA 1
ATOM 548 C C . ASN A 1 72 ? -4.172 -16.328 -0.535 1 94.94 72 ASN A C 1
ATOM 550 O O . ASN A 1 72 ? -4.527 -17.328 0.082 1 94.94 72 ASN A O 1
ATOM 554 N N . LEU A 1 73 ? -4.062 -16.297 -1.823 1 95.19 73 LEU A N 1
ATOM 555 C CA . LEU A 1 73 ? -4.418 -17.438 -2.672 1 95.19 73 LEU A CA 1
ATOM 556 C C . LEU A 1 73 ? -3.578 -18.656 -2.324 1 95.19 73 LEU A C 1
ATOM 558 O O . LEU A 1 73 ? -4.105 -19.766 -2.225 1 95.19 73 LEU A O 1
ATOM 562 N N . SER A 1 74 ? -2.289 -18.5 -2.135 1 94.69 74 SER A N 1
ATOM 563 C CA . SER A 1 74 ? -1.425 -19.641 -1.842 1 94.69 74 SER A CA 1
ATOM 564 C C . SER A 1 74 ? -1.883 -20.359 -0.585 1 94.69 74 SER A C 1
ATOM 566 O O . SER A 1 74 ? -1.976 -21.594 -0.576 1 94.69 74 SER A O 1
ATOM 568 N N . GLU A 1 75 ? -2.227 -19.641 0.404 1 95.62 75 GLU A N 1
ATOM 569 C CA . GLU A 1 75 ? -2.668 -20.25 1.654 1 95.62 75 GLU A CA 1
ATOM 570 C C . GLU A 1 75 ? -4.047 -20.891 1.503 1 95.62 75 GLU A C 1
ATOM 572 O O . GLU A 1 75 ? -4.324 -21.922 2.094 1 95.62 75 GLU A O 1
ATOM 577 N N . ALA A 1 76 ? -4.84 -20.266 0.749 1 96.62 76 ALA A N 1
ATOM 578 C CA . ALA A 1 76 ? -6.203 -20.75 0.567 1 96.62 76 ALA A CA 1
ATOM 579 C C . ALA A 1 76 ? -6.215 -22.094 -0.159 1 96.62 76 ALA A C 1
ATOM 581 O O . ALA A 1 76 ? -7.02 -22.969 0.157 1 96.62 76 ALA A O 1
ATOM 582 N N . ILE A 1 77 ? -5.32 -22.203 -1.066 1 95.5 77 ILE A N 1
ATOM 583 C CA . ILE A 1 77 ? -5.434 -23.344 -1.968 1 95.5 77 ILE A CA 1
ATOM 584 C C . ILE A 1 77 ? -4.445 -24.438 -1.555 1 95.5 77 ILE A C 1
ATOM 586 O O . ILE A 1 77 ? -4.535 -25.578 -2.016 1 95.5 77 ILE A O 1
ATOM 590 N N . GLU A 1 78 ? -3.516 -24.125 -0.703 1 94.12 78 GLU A N 1
ATOM 591 C CA . GLU A 1 78 ? -2.467 -25.062 -0.312 1 94.12 78 GLU A CA 1
ATOM 592 C C . GLU A 1 78 ? -3.057 -26.344 0.246 1 94.12 78 GLU A C 1
ATOM 594 O O . GLU A 1 78 ? -3.996 -26.312 1.045 1 94.12 78 GLU A O 1
ATOM 599 N N . ASN A 1 79 ? -2.609 -27.469 -0.203 1 87.19 79 ASN A N 1
ATOM 600 C CA . ASN A 1 79 ? -2.928 -28.812 0.254 1 87.19 79 ASN A CA 1
ATOM 601 C C . ASN A 1 79 ? -4.34 -29.219 -0.155 1 87.19 79 ASN A C 1
ATOM 603 O O . ASN A 1 79 ? -4.934 -30.109 0.458 1 87.19 79 ASN A O 1
ATOM 607 N N . SER A 1 80 ? -4.902 -28.469 -1.043 1 90.5 80 SER A N 1
ATOM 608 C CA . SER A 1 80 ? -6.102 -28.969 -1.706 1 90.5 80 SER A CA 1
ATOM 609 C C . SER A 1 80 ? -5.777 -30.125 -2.658 1 90.5 80 SER A C 1
ATOM 611 O O . SER A 1 80 ? -4.633 -30.266 -3.092 1 90.5 80 SER A O 1
ATOM 613 N N . PRO A 1 81 ? -6.781 -30.938 -2.902 1 89.25 81 PRO A N 1
ATOM 614 C CA . PRO A 1 81 ? -6.508 -32.094 -3.762 1 89.25 81 PRO A CA 1
ATOM 615 C C . PRO A 1 81 ? -5.852 -31.703 -5.086 1 89.25 81 PRO A C 1
ATOM 617 O O . PRO A 1 81 ? -6.367 -30.844 -5.801 1 89.25 81 PRO A O 1
ATOM 620 N N . GLY A 1 82 ? -4.785 -32.344 -5.312 1 92.06 82 GLY A N 1
ATOM 621 C CA . GLY A 1 82 ? -4.078 -32.156 -6.57 1 92.06 82 GLY A CA 1
ATOM 622 C C . GLY A 1 82 ? -3.271 -30.875 -6.609 1 92.06 82 GLY A C 1
ATOM 623 O O . GLY A 1 82 ? -2.621 -30.562 -7.613 1 92.06 82 GLY A O 1
ATOM 624 N N . VAL A 1 83 ? -3.293 -30.109 -5.547 1 94.94 83 VAL A N 1
ATOM 625 C CA . VAL A 1 83 ? -2.641 -28.812 -5.535 1 94.94 83 VAL A CA 1
ATOM 626 C C . VAL A 1 83 ? -1.452 -28.828 -4.578 1 94.94 83 VAL A C 1
ATOM 628 O O . VAL A 1 83 ? -1.579 -29.266 -3.432 1 94.94 83 VAL A O 1
ATOM 631 N N . LYS A 1 84 ? -0.35 -28.391 -5.105 1 95.06 84 LYS A N 1
ATOM 632 C CA . LYS A 1 84 ? 0.823 -28.156 -4.27 1 95.06 84 LYS A CA 1
ATOM 633 C C . LYS A 1 84 ? 1.346 -26.734 -4.461 1 95.06 84 LYS A C 1
ATOM 635 O O . LYS A 1 84 ? 1.567 -26.297 -5.594 1 95.06 84 LYS A O 1
ATOM 640 N N . VAL A 1 85 ? 1.455 -26.031 -3.371 1 93.81 85 VAL A N 1
ATOM 641 C CA . VAL A 1 85 ? 2.145 -24.75 -3.41 1 93.81 85 VAL A CA 1
ATOM 642 C C . VAL A 1 85 ? 3.635 -24.953 -3.141 1 93.81 85 VAL A C 1
ATOM 644 O O . VAL A 1 85 ? 4.023 -25.328 -2.037 1 93.81 85 VAL A O 1
ATOM 647 N N . SER A 1 86 ? 4.406 -24.672 -4.109 1 91.81 86 SER A N 1
ATOM 648 C CA . SER A 1 86 ? 5.844 -24.891 -4.012 1 91.81 86 SER A CA 1
ATOM 649 C C . SER A 1 86 ? 6.578 -23.609 -3.637 1 91.81 86 SER A C 1
ATOM 651 O O . SER A 1 86 ? 6.461 -22.594 -4.328 1 91.81 86 SER A O 1
ATOM 653 N N . ASN A 1 87 ? 7.285 -23.672 -2.553 1 91.88 87 ASN A N 1
ATOM 654 C CA . ASN A 1 87 ? 8.234 -22.609 -2.227 1 91.88 87 ASN A CA 1
ATOM 655 C C . ASN A 1 87 ? 9.555 -22.797 -2.959 1 91.88 87 ASN A C 1
ATOM 657 O O . ASN A 1 87 ? 10.297 -23.734 -2.684 1 91.88 87 ASN A O 1
ATOM 661 N N . GLU A 1 88 ? 9.883 -21.875 -3.834 1 88.94 88 GLU A N 1
ATOM 662 C CA . GLU A 1 88 ? 10.992 -22.094 -4.758 1 88.94 88 GLU A CA 1
ATOM 663 C C . GLU A 1 88 ? 12.266 -21.406 -4.273 1 88.94 88 GLU A C 1
ATOM 665 O O . GLU A 1 88 ? 13.328 -21.547 -4.879 1 88.94 88 GLU A O 1
ATOM 670 N N . CYS A 1 89 ? 12.18 -20.703 -3.213 1 91.94 89 CYS A N 1
ATOM 671 C CA . CYS A 1 89 ? 13.32 -19.984 -2.674 1 91.94 89 CYS A CA 1
ATOM 672 C C . CYS A 1 89 ? 13.195 -19.812 -1.164 1 91.94 89 CYS A C 1
ATOM 674 O O . CYS A 1 89 ? 12.188 -19.312 -0.673 1 91.94 89 CYS A O 1
ATOM 676 N N . SER A 1 90 ? 14.266 -20.203 -0.502 1 93.31 90 SER A N 1
ATOM 677 C CA . SER A 1 90 ? 14.195 -20.141 0.954 1 93.31 90 SER A CA 1
ATOM 678 C C . SER A 1 90 ? 14.375 -18.719 1.457 1 93.31 90 SER A C 1
ATOM 680 O O . SER A 1 90 ? 14.047 -18.422 2.607 1 93.31 90 SER A O 1
ATOM 682 N N . MET A 1 91 ? 14.852 -17.844 0.618 1 93.5 91 MET A N 1
ATOM 683 C CA . MET A 1 91 ? 15.109 -16.484 1.06 1 93.5 91 MET A CA 1
ATOM 684 C C . MET A 1 91 ? 13.938 -15.562 0.718 1 93.5 91 MET A C 1
ATOM 686 O O . MET A 1 91 ? 13.375 -14.914 1.601 1 93.5 91 MET A O 1
ATOM 690 N N . CYS A 1 92 ? 13.547 -15.523 -0.536 1 91.5 92 CYS A N 1
ATOM 691 C CA . CYS A 1 92 ? 12.484 -14.594 -0.908 1 91.5 92 CYS A CA 1
ATOM 692 C C . CYS A 1 92 ? 11.117 -15.273 -0.863 1 91.5 92 CYS A C 1
ATOM 694 O O . CYS A 1 92 ? 10.086 -14.609 -0.871 1 91.5 92 CYS A O 1
ATOM 696 N N . GLY A 1 93 ? 11.117 -16.594 -0.811 1 89.75 93 GLY A N 1
ATOM 697 C CA . GLY A 1 93 ? 9.875 -17.328 -0.585 1 89.75 93 GLY A CA 1
ATOM 698 C C . GLY A 1 93 ? 8.953 -17.328 -1.789 1 89.75 93 GLY A C 1
ATOM 699 O O . GLY A 1 93 ? 7.75 -17.547 -1.653 1 89.75 93 GLY A O 1
ATOM 700 N N . VAL A 1 94 ? 9.469 -17.141 -2.959 1 87.38 94 VAL A N 1
ATOM 701 C CA . VAL A 1 94 ? 8.625 -17.156 -4.152 1 87.38 94 VAL A CA 1
ATOM 702 C C . VAL A 1 94 ? 7.926 -18.5 -4.277 1 87.38 94 VAL A C 1
ATOM 704 O O . VAL A 1 94 ? 8.523 -19.547 -4.004 1 87.38 94 VAL A O 1
ATOM 707 N N . LYS A 1 95 ? 6.629 -18.453 -4.629 1 89.44 95 LYS A N 1
ATOM 708 C CA . LYS A 1 95 ? 5.824 -19.672 -4.668 1 89.44 95 LYS A CA 1
ATOM 709 C C . LYS A 1 95 ? 5.199 -19.859 -6.047 1 89.44 95 LYS A C 1
ATOM 711 O O . LYS A 1 95 ? 4.969 -18.891 -6.773 1 89.44 95 LYS A O 1
ATOM 716 N N . ARG A 1 96 ? 4.969 -21.078 -6.297 1 87.25 96 ARG A N 1
ATOM 717 C CA . ARG A 1 96 ? 4.246 -21.516 -7.484 1 87.25 96 ARG A CA 1
ATOM 718 C C . ARG A 1 96 ? 3.186 -22.547 -7.133 1 87.25 96 ARG A C 1
ATOM 720 O O . ARG A 1 96 ? 3.367 -23.344 -6.199 1 87.25 96 ARG A O 1
ATOM 727 N N . ILE A 1 97 ? 2.182 -22.516 -7.93 1 91.75 97 ILE A N 1
ATOM 728 C CA . ILE A 1 97 ? 1.116 -23.484 -7.676 1 91.75 97 ILE A CA 1
ATOM 729 C C . ILE A 1 97 ? 1.179 -24.609 -8.711 1 91.75 97 ILE A C 1
ATOM 731 O O . ILE A 1 97 ? 1.053 -24.359 -9.914 1 91.75 97 ILE A O 1
ATOM 735 N N . MET A 1 98 ? 1.403 -25.719 -8.242 1 93.75 98 MET A N 1
ATOM 736 C CA . MET A 1 98 ? 1.474 -26.922 -9.07 1 93.75 98 MET A CA 1
ATOM 737 C C . MET A 1 98 ? 0.144 -27.672 -9.062 1 93.75 98 MET A C 1
ATOM 739 O O . MET A 1 98 ? -0.463 -27.844 -8.008 1 93.75 98 MET A O 1
ATOM 743 N N . LEU A 1 99 ? -0.282 -28.047 -10.234 1 93.88 99 LEU A N 1
ATOM 744 C CA . LEU A 1 99 ? -1.495 -28.844 -10.352 1 93.88 99 LEU A CA 1
ATOM 745 C C . LEU A 1 99 ? -1.181 -30.234 -10.922 1 93.88 99 LEU A C 1
ATOM 747 O O . LEU A 1 99 ? -0.557 -30.344 -11.977 1 93.88 99 LEU A O 1
ATOM 751 N N . ASN A 1 100 ? -1.584 -31.266 -10.227 1 94.06 100 ASN A N 1
ATOM 752 C CA . ASN A 1 100 ? -1.403 -32.656 -10.648 1 94.06 100 ASN A CA 1
ATOM 753 C C . ASN A 1 100 ? 0.062 -32.969 -10.945 1 94.06 100 ASN A C 1
ATOM 755 O O . ASN A 1 100 ? 0.373 -33.625 -11.922 1 94.06 100 ASN A O 1
ATOM 759 N N . GLY A 1 101 ? 0.859 -32.281 -10.203 1 93.75 101 GLY A N 1
ATOM 760 C CA . GLY A 1 101 ? 2.279 -32.594 -10.312 1 93.75 101 GLY A CA 1
ATOM 761 C C . GLY A 1 101 ? 2.971 -31.797 -11.406 1 93.75 101 GLY A C 1
ATOM 762 O O . GLY A 1 101 ? 4.195 -31.859 -11.547 1 93.75 101 GLY A O 1
ATOM 763 N N . MET A 1 102 ? 2.254 -31.047 -12.133 1 92.88 102 MET A N 1
ATOM 764 C CA . MET A 1 102 ? 2.828 -30.203 -13.188 1 92.88 102 MET A CA 1
ATOM 765 C C . MET A 1 102 ? 3.541 -29 -12.586 1 92.88 102 MET A C 1
ATOM 767 O O . MET A 1 102 ? 3.299 -28.641 -11.43 1 92.88 102 MET A O 1
ATOM 771 N N . LYS A 1 103 ? 4.41 -28.344 -13.367 1 89.62 103 LYS A N 1
ATOM 772 C CA . LYS A 1 103 ? 5.164 -27.188 -12.883 1 89.62 103 LYS A CA 1
ATOM 773 C C . LYS A 1 103 ? 4.246 -25.984 -12.664 1 89.62 103 LYS A C 1
ATOM 775 O O . LYS A 1 103 ? 3.188 -25.891 -13.289 1 89.62 103 LYS A O 1
ATOM 780 N N . GLY A 1 104 ? 4.711 -25.141 -11.797 1 86.75 104 GLY A N 1
ATOM 781 C CA . GLY A 1 104 ? 3.898 -23.984 -11.469 1 86.75 104 GLY A CA 1
ATOM 782 C C . GLY A 1 104 ? 3.645 -23.078 -12.656 1 86.75 104 GLY A C 1
ATOM 783 O O . GLY A 1 104 ? 2.59 -22.438 -12.742 1 86.75 104 GLY A O 1
ATOM 784 N N . GLU A 1 105 ? 4.586 -22.984 -13.562 1 84.19 105 GLU A N 1
ATOM 785 C CA . GLU A 1 105 ? 4.453 -22.125 -14.727 1 84.19 105 GLU A CA 1
ATOM 786 C C . GLU A 1 105 ? 3.332 -22.609 -15.648 1 84.19 105 GLU A C 1
ATOM 788 O O . GLU A 1 105 ? 2.852 -21.844 -16.5 1 84.19 105 GLU A O 1
ATOM 793 N N . GLN A 1 106 ? 2.857 -23.781 -15.422 1 89.06 106 GLN A N 1
ATOM 794 C CA . GLN A 1 106 ? 1.869 -24.391 -16.312 1 89.06 106 GLN A CA 1
ATOM 795 C C . GLN A 1 106 ? 0.457 -24.219 -15.766 1 89.06 106 GLN A C 1
ATOM 797 O O . GLN A 1 106 ? -0.499 -24.781 -16.297 1 89.06 106 GLN A O 1
ATOM 802 N N . THR A 1 107 ? 0.37 -23.516 -14.664 1 89.62 107 THR A N 1
ATOM 803 C CA . THR A 1 107 ? -0.917 -23.156 -14.078 1 89.62 107 THR A CA 1
ATOM 804 C C . THR A 1 107 ? -1.352 -21.766 -14.516 1 89.62 107 THR A C 1
ATOM 806 O O . THR A 1 107 ? -0.553 -20.828 -14.5 1 89.62 107 THR A O 1
ATOM 809 N N . THR A 1 108 ? -2.598 -21.625 -14.922 1 89.75 108 THR A N 1
ATOM 810 C CA . THR A 1 108 ? -3.131 -20.312 -15.281 1 89.75 108 THR A CA 1
ATOM 811 C C . THR A 1 108 ? -4.129 -19.828 -14.234 1 89.75 108 THR A C 1
ATOM 813 O O . THR A 1 108 ? -5.039 -20.562 -13.844 1 89.75 108 THR A O 1
ATOM 816 N N . ILE A 1 109 ? -3.949 -18.672 -13.82 1 91.12 109 ILE A N 1
ATOM 817 C CA . ILE A 1 109 ? -4.84 -18.078 -12.828 1 91.12 109 ILE A CA 1
ATOM 818 C C . ILE A 1 109 ? -5.824 -17.141 -13.516 1 91.12 109 ILE A C 1
ATOM 820 O O . ILE A 1 109 ? -5.422 -16.266 -14.297 1 91.12 109 ILE A O 1
ATOM 824 N N . LEU A 1 110 ? -7.066 -17.328 -13.234 1 92.75 110 LEU A N 1
ATOM 825 C CA . LEU A 1 110 ? -8.148 -16.5 -13.75 1 92.75 110 LEU A CA 1
ATOM 826 C C . LEU A 1 110 ? -8.867 -15.773 -12.617 1 92.75 110 LEU A C 1
ATOM 828 O O . LEU A 1 110 ? -8.836 -16.219 -11.469 1 92.75 110 LEU A O 1
ATOM 832 N N . VAL A 1 111 ? -9.422 -14.688 -12.93 1 93.75 111 VAL A N 1
ATOM 833 C CA . VAL A 1 111 ? -10.328 -13.984 -12.031 1 93.75 111 VAL A CA 1
ATOM 834 C C . VAL A 1 111 ? -11.68 -13.781 -12.711 1 93.75 111 VAL A C 1
ATOM 836 O O . VAL A 1 111 ? -11.758 -13.148 -13.766 1 93.75 111 VAL A O 1
ATOM 839 N N . ASP A 1 112 ? -12.633 -14.32 -12.141 1 93.69 112 ASP A N 1
ATOM 840 C CA . ASP A 1 112 ? -13.977 -14.289 -12.711 1 93.69 112 ASP A CA 1
ATOM 841 C C . ASP A 1 112 ? -13.977 -14.805 -14.148 1 93.69 112 ASP A C 1
ATOM 843 O O . ASP A 1 112 ? -14.609 -14.219 -15.023 1 93.69 112 ASP A O 1
ATOM 847 N N . GLY A 1 113 ? -13.148 -15.734 -14.359 1 90.88 113 GLY A N 1
ATOM 848 C CA . GLY A 1 113 ? -13.133 -16.438 -15.633 1 90.88 113 GLY A CA 1
ATOM 849 C C . GLY A 1 113 ? -12.25 -15.766 -16.672 1 90.88 113 GLY A C 1
ATOM 850 O O . GLY A 1 113 ? -12.117 -16.266 -17.797 1 90.88 113 GLY A O 1
ATOM 851 N N . LEU A 1 114 ? -11.617 -14.695 -16.344 1 93.06 114 LEU A N 1
ATOM 852 C CA . LEU A 1 114 ? -10.805 -13.961 -17.297 1 93.06 114 LEU A CA 1
ATOM 853 C C . LEU A 1 114 ? -9.336 -14 -16.906 1 93.06 114 LEU A C 1
ATOM 855 O O . LEU A 1 114 ? -9 -13.945 -15.727 1 93.06 114 LEU A O 1
ATOM 859 N N . PRO A 1 115 ? -8.477 -14.117 -17.891 1 89.75 115 PRO A N 1
ATOM 860 C CA . PRO A 1 115 ? -7.051 -14.062 -17.578 1 89.75 115 PRO A CA 1
ATOM 861 C C . PRO A 1 115 ? -6.59 -12.672 -17.156 1 89.75 115 PRO A C 1
ATOM 863 O O . PRO A 1 115 ? -6.848 -11.695 -17.859 1 89.75 115 PRO A O 1
ATOM 866 N N . VAL A 1 116 ? -5.984 -12.586 -16.031 1 84.06 116 VAL A N 1
ATOM 867 C CA . VAL A 1 116 ? -5.449 -11.305 -15.57 1 84.06 116 VAL A CA 1
ATOM 868 C C . VAL A 1 116 ? -3.994 -11.477 -15.141 1 84.06 116 VAL A C 1
ATOM 870 O O . VAL A 1 116 ? -3.314 -10.5 -14.82 1 84.06 116 VAL A O 1
ATOM 873 N N . HIS A 1 117 ? -3.533 -12.625 -15.141 1 79.62 117 HIS A N 1
ATOM 874 C CA . HIS A 1 117 ? -2.158 -12.883 -14.727 1 79.62 117 HIS A CA 1
ATOM 875 C C . HIS A 1 117 ? -1.306 -13.336 -15.906 1 79.62 117 HIS A C 1
ATOM 877 O O . HIS A 1 117 ? -1.73 -14.188 -16.688 1 79.62 117 HIS A O 1
ATOM 883 N N . THR A 1 118 ? -0.203 -12.648 -15.945 1 74.06 118 THR A N 1
ATOM 884 C CA . THR A 1 118 ? 0.757 -12.977 -17 1 74.06 118 THR A CA 1
ATOM 885 C C . THR A 1 118 ? 1.786 -13.984 -16.5 1 74.06 118 THR A C 1
ATOM 887 O O . THR A 1 118 ? 1.676 -14.484 -15.375 1 74.06 118 THR A O 1
ATOM 890 N N . MET A 1 119 ? 2.715 -14.305 -17.344 1 68.12 119 MET A N 1
ATOM 891 C CA . MET A 1 119 ? 3.773 -15.242 -16.984 1 68.12 119 MET A CA 1
ATOM 892 C C . MET A 1 119 ? 4.594 -14.719 -15.82 1 68.12 119 MET A C 1
ATOM 894 O O . MET A 1 119 ? 4.891 -15.461 -14.883 1 68.12 119 MET A O 1
ATOM 898 N N . ILE A 1 120 ? 4.855 -13.43 -15.836 1 73.44 120 ILE A N 1
ATOM 899 C CA . ILE A 1 120 ? 5.703 -12.875 -14.789 1 73.44 120 ILE A CA 1
ATOM 900 C C . ILE A 1 120 ? 4.898 -12.711 -13.5 1 73.44 120 ILE A C 1
ATOM 902 O O . ILE A 1 120 ? 5.422 -12.922 -12.406 1 73.44 120 ILE A O 1
ATOM 906 N N . SER A 1 121 ? 3.668 -12.367 -13.68 1 75.75 121 SER A N 1
ATOM 907 C CA . SER A 1 121 ? 2.848 -12.164 -12.492 1 75.75 121 SER A CA 1
ATOM 908 C C . SER A 1 121 ? 2.51 -13.492 -11.82 1 75.75 121 SER A C 1
ATOM 910 O O . SER A 1 121 ? 2.125 -13.516 -10.648 1 75.75 121 SER A O 1
ATOM 912 N N . GLY A 1 122 ? 2.633 -14.578 -12.477 1 71.75 122 GLY A N 1
ATOM 913 C CA . GLY A 1 122 ? 2.395 -15.883 -11.883 1 71.75 122 GLY A CA 1
ATOM 914 C C . GLY A 1 122 ? 3.396 -16.234 -10.797 1 71.75 122 GLY A C 1
ATOM 915 O O . GLY A 1 122 ? 3.143 -17.109 -9.969 1 71.75 122 GLY A O 1
ATOM 916 N N . TYR A 1 123 ? 4.594 -15.617 -10.742 1 66.88 123 TYR A N 1
ATOM 917 C CA . TYR A 1 123 ? 5.598 -15.898 -9.719 1 66.88 123 TYR A CA 1
ATOM 918 C C . TYR A 1 123 ? 5.273 -15.164 -8.43 1 66.88 123 TYR A C 1
ATOM 920 O O . TYR A 1 123 ? 5.254 -15.766 -7.352 1 66.88 123 TYR A O 1
ATOM 928 N N . TYR A 1 124 ? 5.133 -13.914 -8.398 1 70.81 124 TYR A N 1
ATOM 929 C CA . TYR A 1 124 ? 5.051 -13.148 -7.156 1 70.81 124 TYR A CA 1
ATOM 930 C C . TYR A 1 124 ? 3.621 -12.695 -6.887 1 70.81 124 TYR A C 1
ATOM 932 O O . TYR A 1 124 ? 3.322 -12.172 -5.816 1 70.81 124 TYR A O 1
ATOM 940 N N . ALA A 1 125 ? 2.766 -13.211 -7.625 1 77.19 125 ALA A N 1
ATOM 941 C CA . ALA A 1 125 ? 1.435 -12.641 -7.438 1 77.19 125 ALA A CA 1
ATOM 942 C C . ALA A 1 125 ? 0.558 -13.555 -6.59 1 77.19 125 ALA A C 1
ATOM 944 O O . ALA A 1 125 ? -0.448 -13.117 -6.027 1 77.19 125 ALA A O 1
ATOM 945 N N . VAL A 1 126 ? 0.943 -14.789 -6.453 1 85.75 126 VAL A N 1
ATOM 946 C CA . VAL A 1 126 ? 0.011 -15.711 -5.816 1 85.75 126 VAL A CA 1
ATOM 947 C C . VAL A 1 126 ? -0.088 -15.398 -4.324 1 85.75 126 VAL A C 1
ATOM 949 O O . VAL A 1 126 ? -1.14 -15.594 -3.711 1 85.75 126 VAL A O 1
ATOM 952 N N . ASP A 1 127 ? 0.989 -14.859 -3.779 1 90.06 127 ASP A N 1
ATOM 953 C CA . ASP A 1 127 ? 0.981 -14.461 -2.377 1 90.06 127 ASP A CA 1
ATOM 954 C C . ASP A 1 127 ? 0.374 -13.07 -2.207 1 90.06 127 ASP A C 1
ATOM 956 O O . ASP A 1 127 ? 0.112 -12.633 -1.083 1 90.06 127 ASP A O 1
ATOM 960 N N . ALA A 1 128 ? 0.11 -12.453 -3.307 1 92.38 128 ALA A N 1
ATOM 961 C CA . ALA A 1 128 ? -0.406 -11.086 -3.23 1 92.38 128 ALA A CA 1
ATOM 962 C C . ALA A 1 128 ? -1.915 -11.055 -3.453 1 92.38 128 ALA A C 1
ATOM 964 O O . ALA A 1 128 ? -2.574 -10.055 -3.152 1 92.38 128 ALA A O 1
ATOM 965 N N . ILE A 1 129 ? -2.482 -12.094 -3.947 1 94.06 129 ILE A N 1
ATOM 966 C CA . ILE A 1 129 ? -3.916 -12.133 -4.219 1 94.06 129 ILE A CA 1
ATOM 967 C C . ILE A 1 129 ? -4.684 -12.297 -2.908 1 94.06 129 ILE A C 1
ATOM 969 O O . ILE A 1 129 ? -4.578 -13.336 -2.252 1 94.06 129 ILE A O 1
ATOM 973 N N . PRO A 1 130 ? -5.48 -11.344 -2.57 1 95.25 130 PRO A N 1
ATOM 974 C CA . PRO A 1 130 ? -6.18 -11.414 -1.288 1 95.25 130 PRO A CA 1
ATOM 975 C C . PRO A 1 130 ? -7.32 -12.438 -1.296 1 95.25 130 PRO A C 1
ATOM 977 O O . PRO A 1 130 ? -7.844 -12.773 -2.361 1 95.25 130 PRO A O 1
ATOM 980 N N . THR A 1 131 ? -7.68 -12.828 -0.155 1 96.12 131 THR A N 1
ATOM 981 C CA . THR A 1 131 ? -8.789 -13.773 -0.059 1 96.12 131 THR A CA 1
ATOM 982 C C . THR A 1 131 ? -10.062 -13.062 0.388 1 96.12 131 THR A C 1
ATOM 984 O O . THR A 1 131 ? -11.156 -13.617 0.263 1 96.12 131 THR A O 1
ATOM 987 N N . THR A 1 132 ? -9.953 -11.891 0.936 1 95.06 132 THR A N 1
ATOM 988 C CA . THR A 1 132 ? -11.141 -11.125 1.285 1 95.06 132 THR A CA 1
ATOM 989 C C . THR A 1 132 ? -12.016 -10.891 0.054 1 95.06 132 THR A C 1
ATOM 991 O O . THR A 1 132 ? -11.508 -10.508 -1.005 1 95.06 132 THR A O 1
ATOM 994 N N . GLY A 1 133 ? -13.258 -11.227 0.207 1 94.25 133 GLY A N 1
ATOM 995 C CA . GLY A 1 133 ? -14.195 -10.969 -0.877 1 94.25 133 GLY A CA 1
ATOM 996 C C . GLY A 1 133 ? -14.195 -12.055 -1.937 1 94.25 133 GLY A C 1
ATOM 997 O O . GLY A 1 133 ? -14.789 -11.891 -3.002 1 94.25 133 GLY A O 1
ATOM 998 N N . VAL A 1 134 ? -13.5 -13.07 -1.727 1 96.25 134 VAL A N 1
ATOM 999 C CA . VAL A 1 134 ? -13.523 -14.219 -2.629 1 96.25 134 VAL A CA 1
ATOM 1000 C C . VAL A 1 134 ? -14.68 -15.141 -2.258 1 96.25 134 VAL A C 1
ATOM 1002 O O . VAL A 1 134 ? -14.789 -15.594 -1.113 1 96.25 134 VAL A O 1
ATOM 1005 N N . GLU A 1 135 ? -15.5 -15.398 -3.207 1 95.81 135 GLU A N 1
ATOM 1006 C CA . GLU A 1 135 ? -16.625 -16.297 -2.98 1 95.81 135 GLU A CA 1
ATOM 1007 C C . GLU A 1 135 ? -16.172 -17.766 -2.98 1 95.81 135 GLU A C 1
ATOM 1009 O O . GLU A 1 135 ? -16.656 -18.562 -2.193 1 95.81 135 GLU A O 1
ATOM 1014 N N . ARG A 1 136 ? -15.422 -18.047 -3.941 1 95.56 136 ARG A N 1
ATOM 1015 C CA . ARG A 1 136 ? -14.875 -19.391 -4.051 1 95.56 136 ARG A CA 1
ATOM 1016 C C . ARG A 1 136 ? -13.703 -19.422 -5.023 1 95.56 136 ARG A C 1
ATOM 1018 O O . ARG A 1 136 ? -13.531 -18.516 -5.836 1 95.56 136 ARG A O 1
ATOM 1025 N N . ILE A 1 137 ? -12.906 -20.422 -4.883 1 95.31 137 ILE A N 1
ATOM 1026 C CA . ILE A 1 137 ? -11.812 -20.719 -5.805 1 95.31 137 ILE A CA 1
ATOM 1027 C C . ILE A 1 137 ? -12.102 -22.047 -6.516 1 95.31 137 ILE A C 1
ATOM 1029 O O . ILE A 1 137 ? -12.367 -23.062 -5.871 1 95.31 137 ILE A O 1
ATOM 1033 N N . GLU A 1 138 ? -12.102 -22 -7.832 1 93.12 138 GLU A N 1
ATOM 1034 C CA . GLU A 1 138 ? -12.32 -23.188 -8.648 1 93.12 138 GLU A CA 1
ATOM 1035 C C . GLU A 1 138 ? -11.016 -23.688 -9.258 1 93.12 138 GLU A C 1
ATOM 1037 O O . GLU A 1 138 ? -10.273 -22.922 -9.875 1 93.12 138 GLU A O 1
ATOM 1042 N N . VAL A 1 139 ? -10.758 -24.891 -9.039 1 92.44 139 VAL A N 1
ATOM 1043 C CA . VAL A 1 139 ? -9.555 -25.516 -9.594 1 92.44 139 VAL A CA 1
ATOM 1044 C C . VAL A 1 139 ? -9.945 -26.578 -10.617 1 92.44 139 VAL A C 1
ATOM 1046 O O . VAL A 1 139 ? -10.617 -27.562 -10.273 1 92.44 139 VAL A O 1
ATOM 1049 N N . ALA A 1 140 ? -9.602 -26.328 -11.789 1 90.31 140 ALA A N 1
ATOM 1050 C CA . ALA A 1 140 ? -9.742 -27.328 -12.852 1 90.31 140 ALA A CA 1
ATOM 1051 C C . ALA A 1 140 ? -8.383 -27.891 -13.25 1 90.31 140 ALA A C 1
ATOM 1053 O O . ALA A 1 140 ? -7.516 -27.172 -13.742 1 90.31 140 ALA A O 1
ATOM 1054 N N . ARG A 1 141 ? -8.242 -29.156 -13.086 1 89.25 141 ARG A N 1
ATOM 1055 C CA . ARG A 1 141 ? -6.934 -29.781 -13.297 1 89.25 141 ARG A CA 1
ATOM 1056 C C . ARG A 1 141 ? -6.832 -30.406 -14.68 1 89.25 141 ARG A C 1
ATOM 1058 O O . ARG A 1 141 ? -7.793 -31 -15.172 1 89.25 141 ARG A O 1
ATOM 1065 N N . GLY A 1 142 ? -5.695 -30.266 -15.305 1 81.81 142 GLY A N 1
ATOM 1066 C CA . GLY A 1 142 ? -5.43 -30.875 -16.594 1 81.81 142 GLY A CA 1
ATOM 1067 C C . GLY A 1 142 ? -5.578 -29.906 -17.75 1 81.81 142 GLY A C 1
ATOM 1068 O O . GLY A 1 142 ? -6.098 -28.797 -17.578 1 81.81 142 GLY A O 1
ATOM 1069 N N . ALA A 1 143 ? -5.141 -30.406 -18.891 1 72.5 143 ALA A N 1
ATOM 1070 C CA . ALA A 1 143 ? -5.137 -29.578 -20.094 1 72.5 143 ALA A CA 1
ATOM 1071 C C . ALA A 1 143 ? -6.555 -29.344 -20.594 1 72.5 143 ALA A C 1
ATOM 1073 O O . ALA A 1 143 ? -7.41 -30.219 -20.516 1 72.5 143 ALA A O 1
ATOM 1074 N N . GLY A 1 144 ? -6.711 -28.062 -21.078 1 65.38 144 GLY A N 1
ATOM 1075 C CA . GLY A 1 144 ? -7.98 -27.719 -21.703 1 65.38 144 GLY A CA 1
ATOM 1076 C C . GLY A 1 144 ? -9.07 -27.391 -20.688 1 65.38 144 GLY A C 1
ATOM 1077 O O . GLY A 1 144 ? -10.25 -27.406 -21.031 1 65.38 144 GLY A O 1
ATOM 1078 N N . ALA A 1 145 ? -8.594 -27.109 -19.625 1 63.03 145 ALA A N 1
ATOM 1079 C CA . ALA A 1 145 ? -9.562 -26.844 -18.547 1 63.03 145 ALA A CA 1
ATOM 1080 C C . ALA A 1 145 ? -10.367 -25.594 -18.844 1 63.03 145 ALA A C 1
ATOM 1082 O O . ALA A 1 145 ? -11.414 -25.359 -18.219 1 63.03 145 ALA A O 1
ATOM 1083 N N . SER A 1 146 ? -9.945 -24.859 -19.781 1 68.19 146 SER A N 1
ATOM 1084 C CA . SER A 1 146 ? -10.695 -23.656 -20.125 1 68.19 146 SER A CA 1
ATOM 1085 C C . SER A 1 146 ? -10.648 -23.391 -21.625 1 68.19 146 SER A C 1
ATOM 1087 O O . SER A 1 146 ? -9.594 -23.547 -22.25 1 68.19 146 SER A O 1
ATOM 1089 N N . LEU A 1 147 ? -11.836 -23.016 -22.078 1 74.69 147 LEU A N 1
ATOM 1090 C CA . LEU A 1 147 ? -11.922 -22.672 -23.5 1 74.69 147 LEU A CA 1
ATOM 1091 C C . LEU A 1 147 ? -11.117 -21.422 -23.797 1 74.69 147 LEU A C 1
ATOM 1093 O O . LEU A 1 147 ? -10.625 -21.234 -24.922 1 74.69 147 LEU A O 1
ATOM 1097 N N . ILE A 1 148 ? -10.906 -20.641 -22.766 1 73.25 148 ILE A N 1
ATOM 1098 C CA . ILE A 1 148 ? -10.312 -19.344 -23.094 1 73.25 148 ILE A CA 1
ATOM 1099 C C . ILE A 1 148 ? -8.891 -19.266 -22.531 1 73.25 148 ILE A C 1
ATOM 1101 O O . ILE A 1 148 ? -8.242 -18.234 -22.625 1 73.25 148 ILE A O 1
ATOM 1105 N N . ALA A 1 149 ? -8.445 -20.344 -21.938 1 78.75 149 ALA A N 1
ATOM 1106 C CA . ALA A 1 149 ? -7.066 -20.375 -21.438 1 78.75 149 ALA A CA 1
ATOM 1107 C C . ALA A 1 149 ? -6.324 -21.594 -21.984 1 78.75 149 ALA A C 1
ATOM 1109 O O . ALA A 1 149 ? -5.926 -22.469 -21.219 1 78.75 149 ALA A O 1
ATOM 1110 N N . PRO A 1 150 ? -5.984 -21.562 -23.109 1 76.69 150 PRO A N 1
ATOM 1111 C CA . PRO A 1 150 ? -5.336 -22.75 -23.703 1 76.69 150 PRO A CA 1
ATOM 1112 C C . PRO A 1 150 ? -3.934 -22.984 -23.156 1 76.69 150 PRO A C 1
ATOM 1114 O O . PRO A 1 150 ? -3.398 -24.094 -23.281 1 76.69 150 PRO A O 1
ATOM 1117 N N . GLU A 1 151 ? -3.375 -22.031 -22.547 1 81 151 GLU A N 1
ATOM 1118 C CA . GLU A 1 151 ? -2.018 -22.125 -22.016 1 81 151 GLU A CA 1
ATOM 1119 C C . GLU A 1 151 ? -1.995 -22.859 -20.688 1 81 151 GLU A C 1
ATOM 1121 O O . GLU A 1 151 ? -0.925 -23.188 -20.156 1 81 151 GLU A O 1
ATOM 1126 N N . ALA A 1 152 ? -3.148 -23.156 -20.188 1 84.62 152 ALA A N 1
ATOM 1127 C CA . ALA A 1 152 ? -3.25 -23.828 -18.891 1 84.62 152 ALA A CA 1
ATOM 1128 C C . ALA A 1 152 ? -3.062 -25.328 -19.047 1 84.62 152 ALA A C 1
ATOM 1130 O O . ALA A 1 152 ? -3.971 -26.109 -18.75 1 84.62 152 ALA A O 1
ATOM 1131 N N . ILE A 1 153 ? -1.874 -25.719 -19.281 1 87.56 153 ILE A N 1
ATOM 1132 C CA . ILE A 1 153 ? -1.657 -27.125 -19.562 1 87.56 153 ILE A CA 1
ATOM 1133 C C . ILE A 1 153 ? -1.687 -27.922 -18.266 1 87.56 153 ILE A C 1
ATOM 1135 O O . ILE A 1 153 ? -1.955 -29.141 -18.281 1 87.56 153 ILE A O 1
ATOM 1139 N N . GLY A 1 154 ? -1.373 -27.328 -17.172 1 88.69 154 GLY A N 1
ATOM 1140 C CA . GLY A 1 154 ? -1.535 -27.984 -15.883 1 88.69 154 GLY A CA 1
ATOM 1141 C C . GLY A 1 154 ? -2.941 -27.859 -15.328 1 88.69 154 GLY A C 1
ATOM 1142 O O . GLY A 1 154 ? -3.363 -28.688 -14.508 1 88.69 154 GLY A O 1
ATOM 1143 N N . GLY A 1 155 ? -3.578 -26.797 -15.695 1 90.44 155 GLY A N 1
ATOM 1144 C CA . GLY A 1 155 ? -4.918 -26.5 -15.219 1 90.44 155 GLY A CA 1
ATOM 1145 C C . GLY A 1 155 ? -5.141 -25.016 -14.938 1 90.44 155 GLY A C 1
ATOM 1146 O O . GLY A 1 155 ? -4.281 -24.188 -15.227 1 90.44 155 GLY A O 1
ATOM 1147 N N . THR A 1 156 ? -6.344 -24.734 -14.453 1 91 156 THR A N 1
ATOM 1148 C CA . THR A 1 156 ? -6.691 -23.344 -14.172 1 91 156 THR A CA 1
ATOM 1149 C C . THR A 1 156 ? -7.141 -23.188 -12.719 1 91 156 THR A C 1
ATOM 1151 O O . THR A 1 156 ? -7.68 -24.125 -12.125 1 91 156 THR A O 1
ATOM 1154 N N . ILE A 1 157 ? -6.789 -22.156 -12.172 1 92.31 157 ILE A N 1
ATOM 1155 C CA . ILE A 1 157 ? -7.336 -21.656 -10.914 1 92.31 157 ILE A CA 1
ATOM 1156 C C . ILE A 1 157 ? -8.164 -20.406 -11.172 1 92.31 157 ILE A C 1
ATOM 1158 O O . ILE A 1 157 ? -7.648 -19.391 -11.656 1 92.31 157 ILE A O 1
ATOM 1162 N N . ASN A 1 158 ? -9.406 -20.453 -10.891 1 93.25 158 ASN A N 1
ATOM 1163 C CA . ASN A 1 158 ? -10.297 -19.328 -11.094 1 93.25 158 ASN A CA 1
ATOM 1164 C C . ASN A 1 158 ? -10.773 -18.734 -9.766 1 93.25 158 ASN A C 1
ATOM 1166 O O . ASN A 1 158 ? -11.453 -19.422 -9 1 93.25 158 ASN A O 1
ATOM 1170 N N . ILE A 1 159 ? -10.422 -17.562 -9.508 1 95.19 159 ILE A N 1
ATOM 1171 C CA . ILE A 1 159 ? -10.883 -16.859 -8.328 1 95.19 159 ILE A CA 1
ATOM 1172 C C . ILE A 1 159 ? -12.195 -16.141 -8.641 1 95.19 159 ILE A C 1
ATOM 1174 O O . ILE A 1 159 ? -12.242 -15.242 -9.484 1 95.19 159 ILE A O 1
ATOM 1178 N N . VAL A 1 160 ? -13.164 -16.516 -7.953 1 95.12 160 VAL A N 1
ATOM 1179 C CA . VAL A 1 160 ? -14.484 -15.961 -8.219 1 95.12 160 VAL A CA 1
ATOM 1180 C C . VAL A 1 160 ? -14.828 -14.914 -7.16 1 95.12 160 VAL A C 1
ATOM 1182 O O . VAL A 1 160 ? -14.836 -15.211 -5.965 1 95.12 160 VAL A O 1
ATOM 1185 N N . SER A 1 161 ? -15.148 -13.742 -7.594 1 95.31 161 SER A N 1
ATOM 1186 C CA . SER A 1 161 ? -15.469 -12.633 -6.695 1 95.31 161 SER A CA 1
ATOM 1187 C C . SER A 1 161 ? -16.844 -12.82 -6.055 1 95.31 161 SER A C 1
ATOM 1189 O O . SER A 1 161 ? -17.734 -13.445 -6.645 1 95.31 161 SER A O 1
ATOM 1191 N N . TYR A 1 162 ? -17 -12.211 -4.953 1 91.81 162 TYR A N 1
ATOM 1192 C CA . TYR A 1 162 ? -18.266 -12.258 -4.234 1 91.81 162 TYR A CA 1
ATOM 1193 C C . TYR A 1 162 ? -19.328 -11.43 -4.953 1 91.81 162 TYR A C 1
ATOM 1195 O O . TYR A 1 162 ? -19.062 -10.305 -5.379 1 91.81 162 TYR A O 1
ATOM 1203 N N . GLU A 1 163 ? -20.484 -11.977 -5.098 1 88.81 163 GLU A N 1
ATOM 1204 C CA . GLU A 1 163 ? -21.641 -11.266 -5.629 1 88.81 163 GLU A CA 1
ATOM 1205 C C . GLU A 1 163 ? -22.719 -11.07 -4.555 1 88.81 163 GLU A C 1
ATOM 1207 O O . GLU A 1 163 ? -23.438 -12.008 -4.215 1 88.81 163 GLU A O 1
ATOM 1212 N N . PRO A 1 164 ? -22.953 -9.859 -4.219 1 87.56 164 PRO A N 1
ATOM 1213 C CA . PRO A 1 164 ? -23.859 -9.656 -3.09 1 87.56 164 PRO A CA 1
ATOM 1214 C C . PRO A 1 164 ? -25.328 -9.789 -3.48 1 87.56 164 PRO A C 1
ATOM 1216 O O . PRO A 1 164 ? -25.719 -9.414 -4.59 1 87.56 164 PRO A O 1
ATOM 1219 N N . THR A 1 165 ? -26.141 -10.312 -2.584 1 85.25 165 THR A N 1
ATOM 1220 C CA . THR A 1 165 ? -27.594 -10.391 -2.75 1 85.25 165 THR A CA 1
ATOM 1221 C C . THR A 1 165 ? -28.297 -9.461 -1.77 1 85.25 165 THR A C 1
ATOM 1223 O O . THR A 1 165 ? -29.5 -9.195 -1.913 1 85.25 165 THR A O 1
ATOM 1226 N N . GLU A 1 166 ? -27.547 -9.039 -0.805 1 82.38 166 GLU A N 1
ATOM 1227 C CA . GLU A 1 166 ? -28.047 -8.094 0.187 1 82.38 166 GLU A CA 1
ATOM 1228 C C . GLU A 1 166 ? -26.984 -7.09 0.594 1 82.38 166 GLU A C 1
ATOM 1230 O O . GLU A 1 166 ? -25.781 -7.32 0.372 1 82.38 166 GLU A O 1
ATOM 1235 N N . ASN A 1 167 ? -27.484 -6.039 1.098 1 78.5 167 ASN A N 1
ATOM 1236 C CA . ASN A 1 167 ? -26.547 -5.043 1.599 1 78.5 167 ASN A CA 1
ATOM 1237 C C . ASN A 1 167 ? -25.844 -5.527 2.863 1 78.5 167 ASN A C 1
ATOM 1239 O O . ASN A 1 167 ? -26.406 -6.301 3.639 1 78.5 167 ASN A O 1
ATOM 1243 N N . GLY A 1 168 ? -24.625 -5.234 2.99 1 78.94 168 GLY A N 1
ATOM 1244 C CA . GLY A 1 168 ? -23.891 -5.617 4.191 1 78.94 168 GLY A CA 1
ATOM 1245 C C . GLY A 1 168 ? -22.422 -5.223 4.156 1 78.94 168 GLY A C 1
ATOM 1246 O O . GLY A 1 168 ? -21.984 -4.535 3.23 1 78.94 168 GLY A O 1
ATOM 1247 N N . ALA A 1 169 ? -21.734 -5.551 5.191 1 80.94 169 ALA A N 1
ATOM 1248 C CA . ALA A 1 169 ? -20.297 -5.309 5.297 1 80.94 169 ALA A CA 1
ATOM 1249 C C . ALA A 1 169 ? -19.656 -6.277 6.281 1 80.94 169 ALA A C 1
ATOM 1251 O O . ALA A 1 169 ? -20.297 -6.758 7.211 1 80.94 169 ALA A O 1
ATOM 1252 N N . GLU A 1 170 ? -18.422 -6.574 6.012 1 86.75 170 GLU A N 1
ATOM 1253 C CA . GLU A 1 170 ? -17.609 -7.402 6.902 1 86.75 170 GLU A CA 1
ATOM 1254 C C . GLU A 1 170 ? -16.25 -6.762 7.168 1 86.75 170 GLU A C 1
ATOM 1256 O O . GLU A 1 170 ? -15.648 -6.18 6.266 1 86.75 170 GLU A O 1
ATOM 1261 N N . LEU A 1 171 ? -15.883 -6.73 8.414 1 85.06 171 LEU A N 1
ATOM 1262 C CA . LEU A 1 171 ? -14.562 -6.285 8.844 1 85.06 171 LEU A CA 1
ATOM 1263 C C . LEU A 1 171 ? -13.852 -7.375 9.641 1 85.06 171 LEU A C 1
ATOM 1265 O O . LEU A 1 171 ? -14.391 -7.891 10.617 1 85.06 171 LEU A O 1
ATOM 1269 N N . ASP A 1 172 ? -12.719 -7.742 9.203 1 92.5 172 ASP A N 1
ATOM 1270 C CA . ASP A 1 172 ? -11.922 -8.773 9.852 1 92.5 172 ASP A CA 1
ATOM 1271 C C . ASP A 1 172 ? -10.547 -8.242 10.25 1 92.5 172 ASP A C 1
ATOM 1273 O O . ASP A 1 172 ? -9.773 -7.812 9.398 1 92.5 172 ASP A O 1
ATOM 1277 N N . ILE A 1 173 ? -10.266 -8.273 11.492 1 89.94 173 ILE A N 1
ATOM 1278 C CA . ILE A 1 173 ? -8.984 -7.812 12.016 1 89.94 173 ILE A CA 1
ATOM 1279 C C . ILE A 1 173 ? -8.305 -8.945 12.789 1 89.94 173 ILE A C 1
ATOM 1281 O O . ILE A 1 173 ? -8.922 -9.57 13.648 1 89.94 173 ILE A O 1
ATOM 1285 N N . SER A 1 174 ? -7.066 -9.195 12.469 1 94 174 SER A N 1
ATOM 1286 C CA . SER A 1 174 ? -6.348 -10.227 13.211 1 94 174 SER A CA 1
ATOM 1287 C C . SER A 1 174 ? -4.863 -9.891 13.32 1 94 174 SER A C 1
ATOM 1289 O O . SER A 1 174 ? -4.34 -9.102 12.531 1 94 174 SER A O 1
ATOM 1291 N N . ALA A 1 175 ? -4.227 -10.438 14.297 1 94.06 175 ALA A N 1
ATOM 1292 C CA . ALA A 1 175 ? -2.793 -10.312 14.555 1 94.06 175 ALA A CA 1
ATOM 1293 C C . ALA A 1 175 ? -2.24 -11.57 15.211 1 94.06 175 ALA A C 1
ATOM 1295 O O . ALA A 1 175 ? -3 -12.391 15.734 1 94.06 175 ALA A O 1
ATOM 1296 N N . GLY A 1 176 ? -0.937 -11.727 15.117 1 96.44 176 GLY A N 1
ATOM 1297 C CA . GLY A 1 176 ? -0.344 -12.922 15.703 1 96.44 176 GLY A CA 1
ATOM 1298 C C . GLY A 1 176 ? 1.171 -12.867 15.766 1 96.44 176 GLY A C 1
ATOM 1299 O O . GLY A 1 176 ? 1.759 -11.781 15.75 1 96.44 176 GLY A O 1
ATOM 1300 N N . GLU A 1 177 ? 1.734 -14.055 15.914 1 96.12 177 GLU A N 1
ATOM 1301 C CA . GLU A 1 177 ? 3.184 -14.195 16.016 1 96.12 177 GLU A CA 1
ATOM 1302 C C . GLU A 1 177 ? 3.867 -13.836 14.703 1 96.12 177 GLU A C 1
ATOM 1304 O O . GLU A 1 177 ? 3.215 -13.758 13.656 1 96.12 177 GLU A O 1
ATOM 1309 N N . ASN A 1 178 ? 5.203 -13.555 14.805 1 94.44 178 ASN A N 1
ATOM 1310 C CA . ASN A 1 178 ? 6.043 -13.281 13.641 1 94.44 178 ASN A CA 1
ATOM 1311 C C . ASN A 1 178 ? 5.539 -12.07 12.859 1 94.44 178 ASN A C 1
ATOM 1313 O O . ASN A 1 178 ? 5.559 -12.07 11.625 1 94.44 178 ASN A O 1
ATOM 1317 N N . GLY A 1 179 ? 4.98 -11.133 13.594 1 93.44 179 GLY A N 1
ATOM 1318 C CA . GLY A 1 179 ? 4.57 -9.867 13 1 93.44 179 GLY A CA 1
ATOM 1319 C C . GLY A 1 179 ? 3.307 -9.984 12.164 1 93.44 179 GLY A C 1
ATOM 1320 O O . GLY A 1 179 ? 2.986 -9.094 11.383 1 93.44 179 GLY A O 1
ATOM 1321 N N . TYR A 1 180 ? 2.605 -11.055 12.359 1 95.62 180 TYR A N 1
ATOM 1322 C CA . TYR A 1 180 ? 1.399 -11.266 11.562 1 95.62 180 TYR A CA 1
ATOM 1323 C C . TYR A 1 180 ? 0.35 -10.203 11.875 1 95.62 180 TYR A C 1
ATOM 1325 O O . TYR A 1 180 ? 0.017 -9.977 13.039 1 95.62 180 TYR A O 1
ATOM 1333 N N . ARG A 1 181 ? -0.2 -9.547 10.852 1 93.25 181 ARG A N 1
ATOM 1334 C CA . ARG A 1 181 ? -1.331 -8.625 10.922 1 93.25 181 ARG A CA 1
ATOM 1335 C C . ARG A 1 181 ? -2.201 -8.734 9.672 1 93.25 181 ARG A C 1
ATOM 1337 O O . ARG A 1 181 ? -1.688 -8.891 8.562 1 93.25 181 ARG A O 1
ATOM 1344 N N . LYS A 1 182 ? -3.471 -8.625 9.859 1 94.44 182 LYS A N 1
ATOM 1345 C CA . LYS A 1 182 ? -4.398 -8.609 8.734 1 94.44 182 LYS A CA 1
ATOM 1346 C C . LYS A 1 182 ? -5.586 -7.691 9.008 1 94.44 182 LYS A C 1
ATOM 1348 O O . LYS A 1 182 ? -6.117 -7.668 10.117 1 94.44 182 LYS A O 1
ATOM 1353 N N . LEU A 1 183 ? -5.926 -6.918 8.125 1 91.75 183 LEU A N 1
ATOM 1354 C CA . LEU A 1 183 ? -7.156 -6.137 8.055 1 91.75 183 LEU A CA 1
ATOM 1355 C C . LEU A 1 183 ? -7.891 -6.391 6.742 1 91.75 183 LEU A C 1
ATOM 1357 O O . LEU A 1 183 ? -7.352 -6.133 5.664 1 91.75 183 LEU A O 1
ATOM 1361 N N . GLY A 1 184 ? -9.031 -7.059 6.793 1 91.62 184 GLY A N 1
ATOM 1362 C CA . GLY A 1 184 ? -9.844 -7.309 5.617 1 91.62 184 GLY A CA 1
ATOM 1363 C C . GLY A 1 184 ? -11.227 -6.691 5.711 1 91.62 184 GLY A C 1
ATOM 1364 O O . GLY A 1 184 ? -11.867 -6.742 6.766 1 91.62 184 GLY A O 1
ATOM 1365 N N . PHE A 1 185 ? -11.664 -6.082 4.57 1 87.56 185 PHE A N 1
ATOM 1366 C CA . PHE A 1 185 ? -12.977 -5.457 4.516 1 87.56 185 PHE A CA 1
ATOM 1367 C C . PHE A 1 185 ? -13.719 -5.871 3.25 1 87.56 185 PHE A C 1
ATOM 1369 O O . PHE A 1 185 ? -13.133 -5.941 2.17 1 87.56 185 PHE A O 1
ATOM 1376 N N . LEU A 1 186 ? -14.93 -6.188 3.414 1 90.44 186 LEU A N 1
ATOM 1377 C CA . LEU A 1 186 ? -15.844 -6.477 2.314 1 90.44 186 LEU A CA 1
ATOM 1378 C C . LEU A 1 186 ? -17.125 -5.652 2.439 1 90.44 186 LEU A C 1
ATOM 1380 O O . LEU A 1 186 ? -17.875 -5.812 3.402 1 90.44 186 LEU A O 1
ATOM 1384 N N . GLY A 1 187 ? -17.328 -4.77 1.529 1 84.56 187 GLY A N 1
ATOM 1385 C CA . GLY A 1 187 ? -18.594 -4.051 1.417 1 84.56 187 GLY A CA 1
ATOM 1386 C C . GLY A 1 187 ? -19.5 -4.609 0.345 1 84.56 187 GLY A C 1
ATOM 1387 O O . GLY A 1 187 ? -19.047 -4.996 -0.732 1 84.56 187 GLY A O 1
ATOM 1388 N N . LYS A 1 188 ? -20.781 -4.695 0.67 1 85.06 188 LYS A N 1
ATOM 1389 C CA . LYS A 1 188 ? -21.797 -5.238 -0.22 1 85.06 188 LYS A CA 1
ATOM 1390 C C . LYS A 1 188 ? -22.938 -4.234 -0.433 1 85.06 188 LYS A C 1
ATOM 1392 O O . LYS A 1 188 ? -23.516 -3.73 0.532 1 85.06 188 LYS A O 1
ATOM 1397 N N . GLY A 1 189 ? -23.234 -3.975 -1.685 1 79.75 189 GLY A N 1
ATOM 1398 C CA . GLY A 1 189 ? -24.344 -3.082 -2.006 1 79.75 189 GLY A CA 1
ATOM 1399 C C . GLY A 1 189 ? -25.25 -3.627 -3.086 1 79.75 189 GLY A C 1
ATOM 1400 O O . GLY A 1 189 ? -24.781 -4.113 -4.117 1 79.75 189 GLY A O 1
ATOM 1401 N N . VAL A 1 190 ? -26.562 -3.598 -2.811 1 82.88 190 VAL A N 1
ATOM 1402 C CA . VAL A 1 190 ? -27.594 -3.967 -3.781 1 82.88 190 VAL A CA 1
ATOM 1403 C C . VAL A 1 190 ? -28.688 -2.914 -3.793 1 82.88 190 VAL A C 1
ATOM 1405 O O . VAL A 1 190 ? -29.219 -2.543 -2.738 1 82.88 190 VAL A O 1
ATOM 1408 N N . THR A 1 191 ? -28.984 -2.473 -4.984 1 81.81 191 THR A N 1
ATOM 1409 C CA . THR A 1 191 ? -30.062 -1.486 -5.07 1 81.81 191 THR A CA 1
ATOM 1410 C C . THR A 1 191 ? -31.406 -2.129 -4.773 1 81.81 191 THR A C 1
ATOM 1412 O O . THR A 1 191 ? -31.547 -3.352 -4.844 1 81.81 191 THR A O 1
ATOM 1415 N N . GLU A 1 192 ? -32.406 -1.296 -4.441 1 76.75 192 GLU A N 1
ATOM 1416 C CA . GLU A 1 192 ? -33.719 -1.782 -4.09 1 76.75 192 GLU A CA 1
ATOM 1417 C C . GLU A 1 192 ? -34.344 -2.561 -5.242 1 76.75 192 GLU A C 1
ATOM 1419 O O . GLU A 1 192 ? -35.062 -3.549 -5.02 1 76.75 192 GLU A O 1
ATOM 1424 N N . ASP A 1 193 ? -34.062 -2.096 -6.43 1 82.81 193 ASP A N 1
ATOM 1425 C CA . ASP A 1 193 ? -34.656 -2.779 -7.578 1 82.81 193 ASP A CA 1
ATOM 1426 C C . ASP A 1 193 ? -33.844 -4.012 -7.957 1 82.81 193 ASP A C 1
ATOM 1428 O O . ASP A 1 193 ? -34.219 -4.754 -8.867 1 82.81 193 ASP A O 1
ATOM 1432 N N . GLY A 1 194 ? -32.719 -4.195 -7.289 1 82.69 194 GLY A N 1
ATOM 1433 C CA . GLY A 1 194 ? -31.875 -5.375 -7.492 1 82.69 194 GLY A CA 1
ATOM 1434 C C . GLY A 1 194 ? -31.062 -5.32 -8.773 1 82.69 194 GLY A C 1
ATOM 1435 O O . GLY A 1 194 ? -30.359 -6.273 -9.109 1 82.69 194 GLY A O 1
ATOM 1436 N N . ARG A 1 195 ? -31.062 -4.254 -9.5 1 85.81 195 ARG A N 1
ATOM 1437 C CA . ARG A 1 195 ? -30.453 -4.176 -10.828 1 85.81 195 ARG A CA 1
ATOM 1438 C C . ARG A 1 195 ? -28.953 -3.896 -10.727 1 85.81 195 ARG A C 1
ATOM 1440 O O . ARG A 1 195 ? -28.203 -4.18 -11.656 1 85.81 195 ARG A O 1
ATOM 1447 N N . THR A 1 196 ? -28.609 -3.299 -9.656 1 86.12 196 THR A N 1
ATOM 1448 C CA . THR A 1 196 ? -27.203 -2.998 -9.461 1 86.12 196 THR A CA 1
ATOM 1449 C C . THR A 1 196 ? -26.672 -3.705 -8.211 1 86.12 196 THR A C 1
ATOM 1451 O O . THR A 1 196 ? -27.266 -3.613 -7.141 1 86.12 196 THR A O 1
ATOM 1454 N N . ARG A 1 197 ? -25.641 -4.426 -8.367 1 89.81 197 ARG A N 1
ATOM 1455 C CA . ARG A 1 197 ? -24.938 -5.102 -7.281 1 89.81 197 ARG A CA 1
ATOM 1456 C C . ARG A 1 197 ? -23.453 -4.723 -7.277 1 89.81 197 ARG A C 1
ATOM 1458 O O . ARG A 1 197 ? -22.797 -4.785 -8.312 1 89.81 197 ARG A O 1
ATOM 1465 N N . ALA A 1 198 ? -22.969 -4.312 -6.152 1 87.38 198 ALA A N 1
ATOM 1466 C CA . ALA A 1 198 ? -21.594 -3.84 -6.09 1 87.38 198 ALA A CA 1
ATOM 1467 C C . ALA A 1 198 ? -20.875 -4.41 -4.871 1 87.38 198 ALA A C 1
ATOM 1469 O O . ALA A 1 198 ? -21.484 -4.645 -3.83 1 87.38 198 ALA A O 1
ATOM 1470 N N . THR A 1 199 ? -19.625 -4.754 -5.055 1 90.25 199 THR A N 1
ATOM 1471 C CA . THR A 1 199 ? -18.75 -5.145 -3.947 1 90.25 199 THR A CA 1
ATOM 1472 C C . THR A 1 199 ? -17.484 -4.285 -3.918 1 90.25 199 THR A C 1
ATOM 1474 O O . THR A 1 199 ? -16.953 -3.928 -4.969 1 90.25 199 THR A O 1
ATOM 1477 N N . LEU A 1 200 ? -17.062 -3.975 -2.785 1 86 200 LEU A N 1
ATOM 1478 C CA . LEU A 1 200 ? -15.789 -3.324 -2.525 1 86 200 LEU A CA 1
ATOM 1479 C C . LEU A 1 200 ? -14.953 -4.145 -1.551 1 86 200 LEU A C 1
ATOM 1481 O O . LEU A 1 200 ? -15.414 -4.492 -0.464 1 86 200 LEU A O 1
ATOM 1485 N N . VAL A 1 201 ? -13.766 -4.406 -1.923 1 92.69 201 VAL A N 1
ATOM 1486 C CA . VAL A 1 201 ? -12.898 -5.258 -1.114 1 92.69 201 VAL A CA 1
ATOM 1487 C C . VAL A 1 201 ? -11.57 -4.547 -0.866 1 92.69 201 VAL A C 1
ATOM 1489 O O . VAL A 1 201 ? -10.969 -3.994 -1.792 1 92.69 201 VAL A O 1
ATOM 1492 N N . ALA A 1 202 ? -11.156 -4.441 0.342 1 91.62 202 ALA A N 1
ATOM 1493 C CA . ALA A 1 202 ? -9.844 -3.943 0.74 1 91.62 202 ALA A CA 1
ATOM 1494 C C . ALA A 1 202 ? -9.156 -4.918 1.692 1 91.62 202 ALA A C 1
ATOM 1496 O O . ALA A 1 202 ? -9.797 -5.504 2.564 1 91.62 202 ALA A O 1
ATOM 1497 N N . GLN A 1 203 ? -7.855 -5.082 1.498 1 94.31 203 GLN A N 1
ATOM 1498 C CA . GLN A 1 203 ? -7.113 -5.953 2.404 1 94.31 203 GLN A CA 1
ATOM 1499 C C . GLN A 1 203 ? -5.68 -5.461 2.584 1 94.31 203 GLN A C 1
ATOM 1501 O O . GLN A 1 203 ? -5.039 -5.027 1.623 1 94.31 203 GLN A O 1
ATOM 1506 N N . TYR A 1 204 ? -5.254 -5.43 3.799 1 94.31 204 TYR A N 1
ATOM 1507 C CA . TYR A 1 204 ? -3.857 -5.289 4.207 1 94.31 204 TYR A CA 1
ATOM 1508 C C . TYR A 1 204 ? -3.396 -6.504 4.996 1 94.31 204 TYR A C 1
ATOM 1510 O O . TYR A 1 204 ? -4.109 -6.984 5.883 1 94.31 204 TYR A O 1
ATOM 1518 N N . ASP A 1 205 ? -2.236 -7.012 4.668 1 95.06 205 ASP A N 1
ATOM 1519 C CA . ASP A 1 205 ? -1.649 -8.07 5.484 1 95.06 205 ASP A CA 1
ATOM 1520 C C . ASP A 1 205 ? -0.124 -8.016 5.438 1 95.06 205 ASP A C 1
ATOM 1522 O O . ASP A 1 205 ? 0.459 -7.602 4.434 1 95.06 205 ASP A O 1
ATOM 1526 N N . ASP A 1 206 ? 0.49 -8.43 6.457 1 94.06 206 ASP A N 1
ATOM 1527 C CA . ASP A 1 206 ? 1.948 -8.422 6.516 1 94.06 206 ASP A CA 1
ATOM 1528 C C . ASP A 1 206 ? 2.465 -9.477 7.492 1 94.06 206 ASP A C 1
ATOM 1530 O O . ASP A 1 206 ? 1.718 -9.953 8.352 1 94.06 206 ASP A O 1
ATOM 1534 N N . ARG A 1 207 ? 3.684 -9.93 7.32 1 96.12 207 ARG A N 1
ATOM 1535 C CA . ARG A 1 207 ? 4.453 -10.836 8.164 1 96.12 207 ARG A CA 1
ATOM 1536 C C . ARG A 1 207 ? 5.926 -10.438 8.195 1 96.12 207 ARG A C 1
ATOM 1538 O O . ARG A 1 207 ? 6.461 -9.953 7.199 1 96.12 207 ARG A O 1
ATOM 1545 N N . ASP A 1 208 ? 6.516 -10.758 9.328 1 96.69 208 ASP A N 1
ATOM 1546 C CA . ASP A 1 208 ? 7.949 -10.508 9.469 1 96.69 208 ASP A CA 1
ATOM 1547 C C . ASP A 1 208 ? 8.766 -11.688 8.938 1 96.69 208 ASP A C 1
ATOM 1549 O O . ASP A 1 208 ? 8.211 -12.742 8.625 1 96.69 208 ASP A O 1
ATOM 1553 N N . GLN A 1 209 ? 10.109 -11.453 8.828 1 97.75 209 GLN A N 1
ATOM 1554 C CA . GLN A 1 209 ? 11.047 -12.523 8.5 1 97.75 209 GLN A CA 1
ATOM 1555 C C . GLN A 1 209 ? 11.117 -13.562 9.617 1 97.75 209 GLN A C 1
ATOM 1557 O O . GLN A 1 209 ? 10.891 -13.234 10.789 1 97.75 209 GLN A O 1
ATOM 1562 N N . VAL A 1 210 ? 11.445 -14.797 9.242 1 97.44 210 VAL A N 1
ATOM 1563 C CA . VAL A 1 210 ? 11.68 -15.844 10.227 1 97.44 210 VAL A CA 1
ATOM 1564 C C . VAL A 1 210 ? 13.023 -16.516 9.953 1 97.44 210 VAL A C 1
ATOM 1566 O O . VAL A 1 210 ? 13.32 -16.891 8.812 1 97.44 210 VAL A O 1
ATOM 1569 N N . ASP A 1 211 ? 13.836 -16.562 10.867 1 97.75 211 ASP A N 1
ATOM 1570 C CA . ASP A 1 211 ? 15.117 -17.266 10.867 1 97.75 211 ASP A CA 1
ATOM 1571 C C . ASP A 1 211 ? 15.141 -18.375 11.906 1 97.75 211 ASP A C 1
ATOM 1573 O O . ASP A 1 211 ? 15.508 -18.156 13.062 1 97.75 211 ASP A O 1
ATOM 1577 N N . ALA A 1 212 ? 14.844 -19.547 11.445 1 96.38 212 ALA A N 1
ATOM 1578 C CA . ALA A 1 212 ? 14.633 -20.656 12.367 1 96.38 212 ALA A CA 1
ATOM 1579 C C . ALA A 1 212 ? 15.961 -21.219 12.859 1 96.38 212 ALA A C 1
ATOM 1581 O O . ALA A 1 212 ? 16.031 -21.781 13.953 1 96.38 212 ALA A O 1
ATOM 1582 N N . ASP A 1 213 ? 17.016 -21.109 12.109 1 96.19 213 ASP A N 1
ATOM 1583 C CA . ASP A 1 213 ? 18.297 -21.688 12.516 1 96.19 213 ASP A CA 1
ATOM 1584 C C . ASP A 1 213 ? 19.234 -20.625 13.078 1 96.19 213 ASP A C 1
ATOM 1586 O O . ASP A 1 213 ? 20.391 -20.906 13.406 1 96.19 213 ASP A O 1
ATOM 1590 N N . ASN A 1 214 ? 18.828 -19.359 13.133 1 96.38 214 ASN A N 1
ATOM 1591 C CA . ASN A 1 214 ? 19.484 -18.234 13.797 1 96.38 214 ASN A CA 1
ATOM 1592 C C . ASN A 1 214 ? 20.828 -17.906 13.164 1 96.38 214 ASN A C 1
ATOM 1594 O O . ASN A 1 214 ? 21.781 -17.562 13.859 1 96.38 214 ASN A O 1
ATOM 1598 N N . ASN A 1 215 ? 21 -18.156 11.875 1 97.56 215 ASN A N 1
ATOM 1599 C CA . ASN A 1 215 ? 22.266 -17.828 11.227 1 97.56 215 ASN A CA 1
ATOM 1600 C C . ASN A 1 215 ? 22.219 -16.438 10.594 1 97.56 215 ASN A C 1
ATOM 1602 O O . ASN A 1 215 ? 23.141 -16.031 9.883 1 97.56 215 ASN A O 1
ATOM 1606 N N . GLN A 1 216 ? 21.094 -15.711 10.688 1 97.75 216 GLN A N 1
ATOM 1607 C CA . GLN A 1 216 ? 20.891 -14.32 10.297 1 97.75 216 GLN A CA 1
ATOM 1608 C C . GLN A 1 216 ? 20.5 -14.211 8.828 1 97.75 216 GLN A C 1
ATOM 1610 O O . GLN A 1 216 ? 20.484 -13.117 8.266 1 97.75 216 GLN A O 1
ATOM 1615 N N . VAL A 1 217 ? 20.203 -15.352 8.234 1 97.94 217 VAL A N 1
ATOM 1616 C CA . VAL A 1 217 ? 19.562 -15.422 6.93 1 97.94 217 VAL A CA 1
ATOM 1617 C C . VAL A 1 217 ? 18.188 -16.094 7.059 1 97.94 217 VAL A C 1
ATOM 1619 O O . VAL A 1 217 ? 18.094 -17.219 7.547 1 97.94 217 VAL A O 1
ATOM 1622 N N . ASN A 1 218 ? 17.219 -15.422 6.656 1 98.06 218 ASN A N 1
ATOM 1623 C CA . ASN A 1 218 ? 15.883 -15.938 6.938 1 98.06 218 ASN A CA 1
ATOM 1624 C C . ASN A 1 218 ? 15.547 -17.141 6.051 1 98.06 218 ASN A C 1
ATOM 1626 O O . ASN A 1 218 ? 16.125 -17.297 4.977 1 98.06 218 ASN A O 1
ATOM 1630 N N . GLU A 1 219 ? 14.57 -18 6.516 1 96.94 219 GLU A N 1
ATOM 1631 C CA . GLU A 1 219 ? 13.977 -19.047 5.695 1 96.94 219 GLU A CA 1
ATOM 1632 C C . GLU A 1 219 ? 12.602 -18.641 5.184 1 96.94 219 GLU A C 1
ATOM 1634 O O . GLU A 1 219 ? 12.055 -19.266 4.277 1 96.94 219 GLU A O 1
ATOM 1639 N N . ALA A 1 220 ? 12.023 -17.656 5.781 1 96 220 ALA A N 1
ATOM 1640 C CA . ALA A 1 220 ? 10.766 -17.062 5.324 1 96 220 ALA A CA 1
ATOM 1641 C C . ALA A 1 220 ? 10.852 -15.539 5.34 1 96 220 ALA A C 1
ATOM 1643 O O . ALA A 1 220 ? 11.164 -14.938 6.367 1 96 220 ALA A O 1
ATOM 1644 N N . PRO A 1 221 ? 10.516 -14.914 4.25 1 96.69 221 PRO A N 1
ATOM 1645 C CA . PRO A 1 221 ? 10.773 -13.484 4.086 1 96.69 221 PRO A CA 1
ATOM 1646 C C . PRO A 1 221 ? 9.711 -12.609 4.75 1 96.69 221 PRO A C 1
ATOM 1648 O O . PRO A 1 221 ? 8.672 -13.117 5.18 1 96.69 221 PRO A O 1
ATOM 1651 N N . MET A 1 222 ? 10.055 -11.344 4.918 1 97.12 222 MET A N 1
ATOM 1652 C CA . MET A 1 222 ? 9.039 -10.32 5.152 1 97.12 222 MET A CA 1
ATOM 1653 C C . MET A 1 222 ? 8.117 -10.18 3.947 1 97.12 222 MET A C 1
ATOM 1655 O O . MET A 1 222 ? 8.57 -10.211 2.803 1 97.12 222 MET A O 1
ATOM 1659 N N . GLN A 1 223 ? 6.871 -10.141 4.172 1 95.69 223 GLN A N 1
ATOM 1660 C CA . GLN A 1 223 ? 5.887 -9.945 3.113 1 95.69 223 GLN A CA 1
ATOM 1661 C C . GLN A 1 223 ? 4.824 -8.938 3.531 1 95.69 223 GLN A C 1
ATOM 1663 O O . GLN A 1 223 ? 4.25 -9.039 4.617 1 95.69 223 GLN A O 1
ATOM 1668 N N . GLU A 1 224 ? 4.562 -7.973 2.691 1 95 224 GLU A N 1
ATOM 1669 C CA . GLU A 1 224 ? 3.506 -6.984 2.889 1 95 224 GLU A CA 1
ATOM 1670 C C . GLU A 1 224 ? 2.645 -6.844 1.638 1 95 224 GLU A C 1
ATOM 1672 O O . GLU A 1 224 ? 3.162 -6.621 0.542 1 95 224 GLU A O 1
ATOM 1677 N N . ASN A 1 225 ? 1.312 -7.016 1.82 1 95.69 225 ASN A N 1
ATOM 1678 C CA . ASN A 1 225 ? 0.371 -6.906 0.71 1 95.69 225 ASN A CA 1
ATOM 1679 C C . ASN A 1 225 ? -0.709 -5.867 0.99 1 95.69 225 ASN A C 1
ATOM 1681 O O . ASN A 1 225 ? -1.163 -5.727 2.127 1 95.69 225 ASN A O 1
ATOM 1685 N N . ARG A 1 226 ? -1.068 -5.156 -0.028 1 93.38 226 ARG A N 1
ATOM 1686 C CA . ARG A 1 226 ? -2.195 -4.227 -0.022 1 93.38 226 ARG A CA 1
ATOM 1687 C C . ARG A 1 226 ? -3.035 -4.379 -1.285 1 93.38 226 ARG A C 1
ATOM 1689 O O . ARG A 1 226 ? -2.496 -4.453 -2.391 1 93.38 226 ARG A O 1
ATOM 1696 N N . SER A 1 227 ? -4.281 -4.477 -1.094 1 93.81 227 SER A N 1
ATOM 1697 C CA . SER A 1 227 ? -5.145 -4.66 -2.258 1 93.81 227 SER A CA 1
ATOM 1698 C C . SER A 1 227 ? -6.449 -3.885 -2.107 1 93.81 227 SER A C 1
ATOM 1700 O O . SER A 1 227 ? -7.004 -3.807 -1.01 1 93.81 227 SER A O 1
ATOM 1702 N N . LEU A 1 228 ? -6.922 -3.262 -3.127 1 90.62 228 LEU A N 1
ATOM 1703 C CA . LEU A 1 228 ? -8.219 -2.604 -3.268 1 90.62 228 LEU A CA 1
ATOM 1704 C C . LEU A 1 228 ? -8.914 -3.043 -4.551 1 90.62 228 LEU A C 1
ATOM 1706 O O . LEU A 1 228 ? -8.336 -2.953 -5.637 1 90.62 228 LEU A O 1
ATOM 1710 N N . THR A 1 229 ? -10.117 -3.57 -4.445 1 93.06 229 THR A N 1
ATOM 1711 C CA . THR A 1 229 ? -10.867 -4.051 -5.602 1 93.06 229 THR A CA 1
ATOM 1712 C C . THR A 1 229 ? -12.297 -3.533 -5.566 1 93.06 229 THR A C 1
ATOM 1714 O O . THR A 1 229 ? -12.953 -3.568 -4.52 1 93.06 229 THR A O 1
ATOM 1717 N N . GLY A 1 230 ? -12.781 -3.061 -6.645 1 88.75 230 GLY A N 1
ATOM 1718 C CA . GLY A 1 230 ? -14.18 -2.729 -6.867 1 88.75 230 GLY A CA 1
ATOM 1719 C C . GLY A 1 230 ? -14.812 -3.521 -8 1 88.75 230 GLY A C 1
ATOM 1720 O O . GLY A 1 230 ? -14.172 -3.768 -9.023 1 88.75 230 GLY A O 1
ATOM 1721 N N . ARG A 1 231 ? -16.016 -3.973 -7.785 1 92.19 231 ARG A N 1
ATOM 1722 C CA . ARG A 1 231 ? -16.766 -4.715 -8.789 1 92.19 231 ARG A CA 1
ATOM 1723 C C . ARG A 1 231 ? -18.219 -4.273 -8.82 1 92.19 231 ARG A C 1
ATOM 1725 O O . ARG A 1 231 ? -18.859 -4.164 -7.77 1 92.19 231 ARG A O 1
ATOM 1732 N N . VAL A 1 232 ? -18.75 -4.008 -10.016 1 88.62 232 VAL A N 1
ATOM 1733 C CA . VAL A 1 232 ? -20.141 -3.596 -10.172 1 88.62 232 VAL A CA 1
ATOM 1734 C C . VAL A 1 232 ? -20.797 -4.418 -11.273 1 88.62 232 VAL A C 1
ATOM 1736 O O . VAL A 1 232 ? -20.25 -4.551 -12.375 1 88.62 232 VAL A O 1
ATOM 1739 N N . SER A 1 233 ? -21.828 -5 -10.961 1 91.88 233 SER A N 1
ATOM 1740 C CA . SER A 1 233 ? -22.719 -5.66 -11.914 1 91.88 233 SER A CA 1
ATOM 1741 C C . SER A 1 233 ? -24.031 -4.895 -12.07 1 91.88 233 SER A C 1
ATOM 1743 O O . SER A 1 233 ? -24.734 -4.637 -11.086 1 91.88 233 SER A O 1
ATOM 1745 N N . HIS A 1 234 ? -24.406 -4.59 -13.32 1 88.56 234 HIS A N 1
ATOM 1746 C CA . HIS A 1 234 ? -25.609 -3.781 -13.547 1 88.56 234 HIS A CA 1
ATOM 1747 C C . HIS A 1 234 ? -26.438 -4.344 -14.703 1 88.56 234 HIS A C 1
ATOM 1749 O O . HIS A 1 234 ? -25.922 -4.539 -15.805 1 88.56 234 HIS A O 1
ATOM 1755 N N . ASP A 1 235 ? -27.672 -4.523 -14.43 1 90.94 235 ASP A N 1
ATOM 1756 C CA . ASP A 1 235 ? -28.609 -4.887 -15.477 1 90.94 235 ASP A CA 1
ATOM 1757 C C . ASP A 1 235 ? -29.125 -3.646 -16.219 1 90.94 235 ASP A C 1
ATOM 1759 O O . ASP A 1 235 ? -30.078 -2.998 -15.758 1 90.94 235 ASP A O 1
ATOM 1763 N N . LEU A 1 236 ? -28.609 -3.438 -17.375 1 87.44 236 LEU A N 1
ATOM 1764 C CA . LEU A 1 236 ? -29.031 -2.291 -18.172 1 87.44 236 LEU A CA 1
ATOM 1765 C C . LEU A 1 236 ? -30.5 -2.428 -18.609 1 87.44 236 LEU A C 1
ATOM 1767 O O . LEU A 1 236 ? -31.219 -1.433 -18.688 1 87.44 236 LEU A O 1
ATOM 1771 N N . THR A 1 237 ? -30.828 -3.627 -19.031 1 90.56 237 THR A N 1
ATOM 1772 C CA . THR A 1 237 ? -32.188 -4.039 -19.359 1 90.56 237 THR A CA 1
ATOM 1773 C C . THR A 1 237 ? -32.469 -5.426 -18.797 1 90.56 237 THR A C 1
ATOM 1775 O O . THR A 1 237 ? -31.703 -5.957 -18 1 90.56 237 THR A O 1
ATOM 1778 N N . ASP A 1 238 ? -33.562 -5.879 -19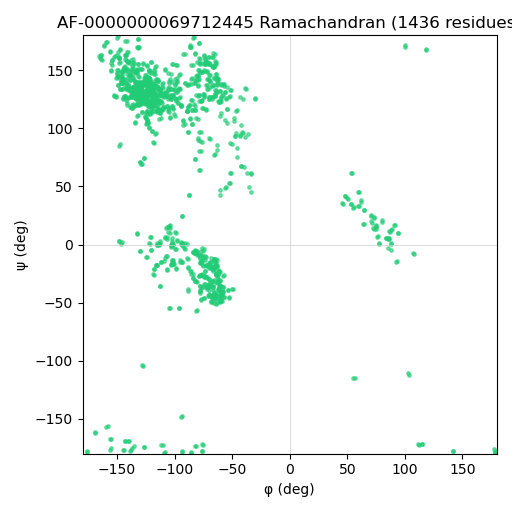.125 1 90.06 238 ASP A N 1
ATOM 1779 C CA . ASP A 1 238 ? -33.906 -7.234 -18.703 1 90.06 238 ASP A CA 1
ATOM 1780 C C . ASP A 1 238 ? -33.125 -8.266 -19.531 1 90.06 238 ASP A C 1
ATOM 1782 O O . ASP A 1 238 ? -33.125 -9.453 -19.203 1 90.06 238 ASP A O 1
ATOM 1786 N N . ALA A 1 239 ? -32.344 -7.762 -20.516 1 93 239 ALA A N 1
ATOM 1787 C CA . ALA A 1 239 ? -31.625 -8.672 -21.391 1 93 239 ALA A CA 1
ATOM 1788 C C . ALA A 1 239 ? -30.141 -8.375 -21.391 1 93 239 ALA A C 1
ATOM 1790 O O . ALA A 1 239 ? -29.344 -9.148 -21.938 1 93 239 ALA A O 1
ATOM 1791 N N . ASP A 1 240 ? -29.844 -7.289 -20.828 1 93.06 240 ASP A N 1
ATOM 1792 C CA . ASP A 1 240 ? -28.469 -6.836 -20.875 1 93.06 240 ASP A CA 1
ATOM 1793 C C . ASP A 1 240 ? -27.875 -6.719 -19.484 1 93.06 240 ASP A C 1
ATOM 1795 O O . ASP A 1 240 ? -28.453 -6.078 -18.594 1 93.06 240 ASP A O 1
ATOM 1799 N N . ASN A 1 241 ? -26.656 -7.32 -19.312 1 94.06 241 ASN A N 1
ATOM 1800 C CA . ASN A 1 241 ? -25.922 -7.16 -18.062 1 94.06 241 ASN A CA 1
ATOM 1801 C C . ASN A 1 241 ? -24.469 -6.738 -18.312 1 94.06 241 ASN A C 1
ATOM 1803 O O . ASN A 1 241 ? -23.812 -7.273 -19.203 1 94.06 241 ASN A O 1
ATOM 1807 N N . LEU A 1 242 ? -24.062 -5.773 -17.531 1 93.06 242 LEU A N 1
ATOM 1808 C CA . LEU A 1 242 ? -22.672 -5.312 -17.578 1 93.06 242 LEU A CA 1
ATOM 1809 C C . LEU A 1 242 ? -21.984 -5.535 -16.234 1 93.06 242 LEU A C 1
ATOM 1811 O O . LEU A 1 242 ? -22.578 -5.289 -15.18 1 93.06 242 LEU A O 1
ATOM 1815 N N . VAL A 1 243 ? -20.719 -6.066 -16.281 1 94.12 243 VAL A N 1
ATOM 1816 C CA . VAL A 1 243 ? -19.922 -6.207 -15.062 1 94.12 243 VAL A CA 1
ATOM 1817 C C . VAL A 1 243 ? -18.578 -5.496 -15.25 1 94.12 243 VAL A C 1
ATOM 1819 O O . VAL A 1 243 ? -17.844 -5.785 -16.203 1 94.12 243 VAL A O 1
ATOM 1822 N N . LEU A 1 244 ? -18.344 -4.582 -14.367 1 92.19 244 LEU A N 1
ATOM 1823 C CA . LEU A 1 244 ? -17.062 -3.879 -14.328 1 92.19 244 LEU A CA 1
ATOM 1824 C C . LEU A 1 244 ? -16.297 -4.23 -13.062 1 92.19 244 LEU A C 1
ATOM 1826 O O . LEU A 1 244 ? -16.859 -4.215 -11.961 1 92.19 244 LEU A O 1
ATOM 1830 N N . ARG A 1 245 ? -15.031 -4.586 -13.211 1 94.5 245 ARG A N 1
ATOM 1831 C CA . ARG A 1 245 ? -14.141 -4.84 -12.086 1 94.5 245 ARG A CA 1
ATOM 1832 C C . ARG A 1 245 ? -12.836 -4.07 -12.234 1 94.5 245 ARG A C 1
ATOM 1834 O O . ARG A 1 245 ? -12.234 -4.066 -13.312 1 94.5 245 ARG A O 1
ATOM 1841 N N . VAL A 1 246 ? -12.398 -3.412 -11.211 1 91.5 246 VAL A N 1
ATOM 1842 C CA . VAL A 1 246 ? -11.109 -2.73 -11.156 1 91.5 246 VAL A CA 1
ATOM 1843 C C . VAL A 1 246 ? -10.375 -3.129 -9.875 1 91.5 246 VAL A C 1
ATOM 1845 O O . VAL A 1 246 ? -10.992 -3.289 -8.82 1 91.5 246 VAL A O 1
ATOM 1848 N N . ALA A 1 247 ? -9.078 -3.336 -10.016 1 93.06 247 ALA A N 1
ATOM 1849 C CA . ALA A 1 247 ? -8.297 -3.758 -8.852 1 93.06 247 ALA A CA 1
ATOM 1850 C C . ALA A 1 247 ? -6.898 -3.15 -8.875 1 93.06 247 ALA A C 1
ATOM 1852 O O . ALA A 1 247 ? -6.297 -3.004 -9.938 1 93.06 247 ALA A O 1
ATOM 1853 N N . ASN A 1 248 ? -6.387 -2.729 -7.754 1 92.5 248 ASN A N 1
ATOM 1854 C CA . ASN A 1 248 ? -5 -2.369 -7.484 1 92.5 248 ASN A CA 1
ATOM 1855 C C . ASN A 1 248 ? -4.395 -3.25 -6.395 1 92.5 248 ASN A C 1
ATOM 1857 O O . ASN A 1 248 ? -4.941 -3.352 -5.297 1 92.5 248 ASN A O 1
ATOM 1861 N N . ILE A 1 249 ? -3.275 -3.902 -6.715 1 93.75 249 ILE A N 1
ATOM 1862 C CA . ILE A 1 249 ? -2.637 -4.832 -5.789 1 93.75 249 ILE A CA 1
ATOM 1863 C C . ILE A 1 249 ? -1.143 -4.523 -5.699 1 93.75 249 ILE A C 1
ATOM 1865 O O . ILE A 1 249 ? -0.468 -4.387 -6.723 1 93.75 249 ILE A O 1
ATOM 1869 N N . GLN A 1 250 ? -0.646 -4.359 -4.504 1 94.44 250 GLN A N 1
ATOM 1870 C CA . GLN A 1 250 ? 0.782 -4.18 -4.266 1 94.44 250 GLN A CA 1
ATOM 1871 C C . GLN A 1 250 ? 1.321 -5.254 -3.324 1 94.44 250 GLN A C 1
ATOM 1873 O O . GLN A 1 250 ? 0.658 -5.625 -2.355 1 94.44 250 GLN A O 1
ATOM 1878 N N . SER A 1 251 ? 2.504 -5.738 -3.609 1 95.25 251 SER A N 1
ATOM 1879 C CA . SER A 1 251 ? 3.215 -6.691 -2.764 1 95.25 251 SER A CA 1
ATOM 1880 C C . SER A 1 251 ? 4.688 -6.32 -2.629 1 95.25 251 SER A C 1
ATOM 1882 O O . SER A 1 251 ? 5.32 -5.91 -3.604 1 95.25 251 SER A O 1
ATOM 1884 N N . GLU A 1 252 ? 5.156 -6.379 -1.485 1 95.81 252 GLU A N 1
ATOM 1885 C CA . GLU A 1 252 ? 6.578 -6.18 -1.225 1 95.81 252 GLU A CA 1
ATOM 1886 C C . GLU A 1 252 ? 7.152 -7.324 -0.392 1 95.81 252 GLU A C 1
ATOM 1888 O O . GLU A 1 252 ? 6.629 -7.641 0.678 1 95.81 252 GLU A O 1
ATOM 1893 N N . ILE A 1 253 ? 8.242 -7.914 -0.892 1 96.12 253 ILE A N 1
ATOM 1894 C CA . ILE A 1 253 ? 8.914 -9.047 -0.259 1 96.12 253 ILE A CA 1
ATOM 1895 C C . ILE A 1 253 ? 10.383 -8.695 -0.015 1 96.12 253 ILE A C 1
ATOM 1897 O O . ILE A 1 253 ? 11.047 -8.148 -0.892 1 96.12 253 ILE A O 1
ATOM 1901 N N . PHE A 1 254 ? 10.859 -8.969 1.177 1 97.19 254 PHE A N 1
ATOM 1902 C CA . PHE A 1 254 ? 12.273 -8.828 1.5 1 97.19 254 PHE A CA 1
ATOM 1903 C C . PHE A 1 254 ? 12.797 -10.07 2.199 1 97.19 254 PHE A C 1
ATOM 1905 O O . PHE A 1 254 ? 12.336 -10.422 3.289 1 97.19 254 PHE A O 1
ATOM 1912 N N . GLY A 1 255 ? 13.781 -10.695 1.576 1 96.88 255 GLY A N 1
ATOM 1913 C CA . GLY A 1 255 ? 14.367 -11.898 2.139 1 96.88 255 GLY A CA 1
ATOM 1914 C C . GLY A 1 255 ? 15.883 -11.867 2.148 1 96.88 255 GLY A C 1
ATOM 1915 O O . GLY A 1 255 ? 16.5 -11.016 1.504 1 96.88 255 GLY A O 1
ATOM 1916 N N . GLY A 1 256 ? 16.453 -12.805 2.814 1 96.94 256 GLY A N 1
ATOM 1917 C CA . GLY A 1 256 ? 17.891 -12.906 2.996 1 96.94 256 GLY A CA 1
ATOM 1918 C C . GLY A 1 256 ? 18.359 -12.453 4.367 1 96.94 256 GLY A C 1
ATOM 1919 O O . GLY A 1 256 ? 18.062 -13.109 5.375 1 96.94 256 GLY A O 1
ATOM 1920 N N . PRO A 1 257 ? 19.078 -11.289 4.383 1 97.75 257 PRO A N 1
ATOM 1921 C CA . PRO A 1 257 ? 19.594 -10.836 5.68 1 97.75 257 PRO A CA 1
ATOM 1922 C C . PRO A 1 257 ? 18.484 -10.367 6.617 1 97.75 257 PRO A C 1
ATOM 1924 O O . PRO A 1 257 ? 17.531 -9.711 6.18 1 97.75 257 PRO A O 1
ATOM 1927 N N . MET A 1 258 ? 18.562 -10.773 7.852 1 98.06 258 MET A N 1
ATOM 1928 C CA . MET A 1 258 ? 17.594 -10.297 8.836 1 98.06 258 MET A CA 1
ATOM 1929 C C . MET A 1 258 ? 17.672 -8.781 8.992 1 98.06 258 MET A C 1
ATOM 1931 O O . MET A 1 258 ? 18.719 -8.25 9.352 1 98.06 258 MET A O 1
ATOM 1935 N N . LEU A 1 259 ? 16.594 -8.133 8.781 1 95.94 259 LEU A N 1
ATOM 1936 C CA . LEU A 1 259 ? 16.547 -6.691 9.008 1 95.94 259 LEU A CA 1
ATOM 1937 C C . LEU A 1 259 ? 16.781 -6.363 10.484 1 95.94 259 LEU A C 1
ATOM 1939 O O . LEU A 1 259 ? 16.281 -7.07 11.359 1 95.94 259 LEU A O 1
ATOM 1943 N N . GLY A 1 260 ? 17.469 -5.285 10.742 1 93.44 260 GLY A N 1
ATOM 1944 C CA . GLY A 1 260 ? 17.781 -4.887 12.109 1 93.44 260 GLY A CA 1
ATOM 1945 C C . GLY A 1 260 ? 19.125 -5.422 12.594 1 93.44 260 GLY A C 1
ATOM 1946 O O . GLY A 1 260 ? 19.672 -4.934 13.586 1 93.44 260 GLY A O 1
ATOM 1947 N N . SER A 1 261 ? 19.719 -6.426 11.867 1 95.62 261 SER A N 1
ATOM 1948 C CA . SER A 1 261 ? 21 -7 12.242 1 95.62 261 SER A CA 1
ATOM 1949 C C . SER A 1 261 ? 22.156 -6.273 11.57 1 95.62 261 SER A C 1
ATOM 1951 O O . SER A 1 261 ? 21.953 -5.504 10.625 1 95.62 261 SER A O 1
ATOM 1953 N N . THR A 1 262 ? 23.359 -6.516 12.117 1 94.81 262 THR A N 1
ATOM 1954 C CA . THR A 1 262 ? 24.562 -5.895 11.578 1 94.81 262 THR A CA 1
ATOM 1955 C C . THR A 1 262 ? 25.391 -6.91 10.789 1 94.81 262 THR A C 1
ATOM 1957 O O . THR A 1 262 ? 25.594 -8.039 11.242 1 94.81 262 THR A O 1
ATOM 1960 N N . PHE A 1 263 ? 25.828 -6.48 9.664 1 96.19 263 PHE A N 1
ATOM 1961 C CA . PHE A 1 263 ? 26.625 -7.312 8.766 1 96.19 263 PHE A CA 1
ATOM 1962 C C . PHE A 1 263 ? 27.922 -6.625 8.398 1 96.19 263 PHE A C 1
ATOM 1964 O O . PHE A 1 263 ? 28.328 -5.645 9.039 1 96.19 263 PHE A O 1
ATOM 1971 N N . ALA A 1 264 ? 28.688 -7.207 7.508 1 95.12 264 ALA A N 1
ATOM 1972 C CA . ALA A 1 264 ? 30.016 -6.695 7.16 1 95.12 264 ALA A CA 1
ATOM 1973 C C . ALA A 1 264 ? 29.922 -5.297 6.566 1 95.12 264 ALA A C 1
ATOM 1975 O O . ALA A 1 264 ? 30.875 -4.512 6.66 1 95.12 264 ALA A O 1
ATOM 1976 N N . ASP A 1 265 ? 28.75 -5.012 5.965 1 91.56 265 ASP A N 1
ATOM 1977 C CA . ASP A 1 265 ? 28.594 -3.711 5.316 1 91.56 265 ASP A CA 1
ATOM 1978 C C . ASP A 1 265 ? 27.734 -2.779 6.168 1 91.56 265 ASP A C 1
ATOM 1980 O O . ASP A 1 265 ? 27.219 -1.78 5.664 1 91.56 265 ASP A O 1
ATOM 1984 N N . GLY A 1 266 ? 27.547 -3.104 7.438 1 90.5 266 GLY A N 1
ATOM 1985 C CA . GLY A 1 266 ? 26.812 -2.244 8.352 1 90.5 266 GLY A CA 1
ATOM 1986 C C . GLY A 1 266 ? 25.484 -2.838 8.789 1 90.5 266 GLY A C 1
ATOM 1987 O O . GLY A 1 266 ? 25.203 -4 8.508 1 90.5 266 GLY A O 1
ATOM 1988 N N . THR A 1 267 ? 24.734 -2.023 9.461 1 92.62 267 THR A N 1
ATOM 1989 C CA . THR A 1 267 ? 23.438 -2.467 9.969 1 92.62 267 THR A CA 1
ATOM 1990 C C . THR A 1 267 ? 22.375 -2.412 8.875 1 92.62 267 THR A C 1
ATOM 1992 O O . THR A 1 267 ? 22.234 -1.391 8.203 1 92.62 267 THR A O 1
ATOM 1995 N N . ALA A 1 268 ? 21.672 -3.506 8.688 1 94.56 268 ALA A N 1
ATOM 1996 C CA . ALA A 1 268 ? 20.547 -3.539 7.762 1 94.56 268 ALA A CA 1
ATOM 1997 C C . ALA A 1 268 ? 19.297 -2.906 8.391 1 94.56 268 ALA A C 1
ATOM 1999 O O . ALA A 1 268 ? 18.344 -3.607 8.742 1 94.56 268 ALA A O 1
ATOM 2000 N N . SER A 1 269 ? 19.203 -1.628 8.398 1 93.31 269 SER A N 1
ATOM 2001 C CA . SER A 1 269 ? 18.188 -0.908 9.164 1 93.31 269 SER A CA 1
ATOM 2002 C C . SER A 1 269 ? 16.891 -0.785 8.391 1 93.31 269 SER A C 1
ATOM 2004 O O . SER A 1 269 ? 15.828 -0.531 8.969 1 93.31 269 SER A O 1
ATOM 2006 N N . SER A 1 270 ? 16.969 -0.881 7.094 1 95.06 270 SER A N 1
ATOM 2007 C CA . SER A 1 270 ? 15.797 -0.82 6.219 1 95.06 270 SER A CA 1
ATOM 2008 C C . SER A 1 270 ? 16.109 -1.396 4.84 1 95.06 270 SER A C 1
ATOM 2010 O O . SER A 1 270 ? 17.266 -1.693 4.535 1 95.06 270 SER A O 1
ATOM 2012 N N . ILE A 1 271 ? 15.086 -1.557 4.027 1 96 271 ILE A N 1
ATOM 2013 C CA . ILE A 1 271 ? 15.242 -2.09 2.68 1 96 271 ILE A CA 1
ATOM 2014 C C . ILE A 1 271 ? 16.078 -1.126 1.837 1 96 271 ILE A C 1
ATOM 2016 O O . ILE A 1 271 ? 17.031 -1.535 1.179 1 96 271 ILE A O 1
ATOM 2020 N N . GLY A 1 272 ? 15.742 0.173 1.904 1 94.44 272 GLY A N 1
ATOM 2021 C CA . GLY A 1 272 ? 16.484 1.173 1.157 1 94.44 272 GLY A CA 1
ATOM 2022 C C . GLY A 1 272 ? 17.953 1.248 1.556 1 94.44 272 GLY A C 1
ATOM 2023 O O . GLY A 1 272 ? 18.828 1.468 0.709 1 94.44 272 GLY A O 1
ATOM 2024 N N . ASN A 1 273 ? 18.172 1.071 2.877 1 93.81 273 ASN A N 1
ATOM 2025 C CA . ASN A 1 273 ? 19.531 1.035 3.396 1 93.81 273 ASN A CA 1
ATOM 2026 C C . ASN A 1 273 ? 20.344 -0.105 2.781 1 93.81 273 ASN A C 1
ATOM 2028 O O . ASN A 1 273 ? 21.484 0.089 2.373 1 93.81 273 ASN A O 1
ATOM 2032 N N . VAL A 1 274 ? 19.766 -1.229 2.668 1 95.69 274 VAL A N 1
ATOM 2033 C CA . VAL A 1 274 ? 20.453 -2.406 2.146 1 95.69 274 VAL A CA 1
ATOM 2034 C C . VAL A 1 274 ? 20.703 -2.24 0.649 1 95.69 274 VAL A C 1
ATOM 2036 O O . VAL A 1 274 ? 21.797 -2.529 0.157 1 95.69 274 VAL A O 1
ATOM 2039 N N . LEU A 1 275 ? 19.703 -1.773 -0.079 1 95.44 275 LEU A N 1
ATOM 2040 C CA . LEU A 1 275 ? 19.828 -1.614 -1.524 1 95.44 275 LEU A CA 1
ATOM 2041 C C . LEU A 1 275 ? 20.906 -0.584 -1.868 1 95.44 275 LEU A C 1
ATOM 2043 O O . LEU A 1 275 ? 21.734 -0.822 -2.742 1 95.44 275 LEU A O 1
ATOM 2047 N N . SER A 1 276 ? 20.906 0.512 -1.171 1 93.69 276 SER A N 1
ATOM 2048 C CA . SER A 1 276 ? 21.875 1.568 -1.452 1 93.69 276 SER A CA 1
ATOM 2049 C C . SER A 1 276 ? 23.266 1.188 -0.96 1 93.69 276 SER A C 1
ATOM 2051 O O . SER A 1 276 ? 24.25 1.854 -1.291 1 93.69 276 SER A O 1
ATOM 2053 N N . GLY A 1 277 ? 23.359 0.161 -0.16 1 92.75 277 GLY A N 1
ATOM 2054 C CA . GLY A 1 277 ? 24.641 -0.322 0.329 1 92.75 277 GLY A CA 1
ATOM 2055 C C . GLY A 1 277 ? 25.344 -1.226 -0.66 1 92.75 277 GLY A C 1
ATOM 2056 O O . GLY A 1 277 ? 26.484 -1.641 -0.421 1 92.75 277 GLY A O 1
ATOM 2057 N N . TYR A 1 278 ? 24.75 -1.561 -1.76 1 93.94 278 TYR A N 1
ATOM 2058 C CA . TYR A 1 278 ? 25.375 -2.385 -2.783 1 93.94 278 TYR A CA 1
ATOM 2059 C C . TYR A 1 278 ? 26.641 -1.72 -3.316 1 93.94 278 TYR A C 1
ATOM 2061 O O . TYR A 1 278 ? 26.594 -0.574 -3.773 1 93.94 278 TYR A O 1
ATOM 2069 N N . ASP A 1 279 ? 27.734 -2.469 -3.271 1 91.62 279 ASP A N 1
ATOM 2070 C CA . ASP A 1 279 ? 28.984 -1.863 -3.684 1 91.62 279 ASP A CA 1
ATOM 2071 C C . ASP A 1 279 ? 29.609 -2.623 -4.859 1 91.62 279 ASP A C 1
ATOM 2073 O O . ASP A 1 279 ? 30.688 -2.271 -5.332 1 91.62 279 ASP A O 1
ATOM 2077 N N . GLY A 1 280 ? 29.031 -3.746 -5.297 1 88.62 280 GLY A N 1
ATOM 2078 C CA . GLY A 1 280 ? 29.484 -4.496 -6.457 1 88.62 280 GLY A CA 1
ATOM 2079 C C . GLY A 1 280 ? 30.75 -5.293 -6.191 1 88.62 280 GLY A C 1
ATOM 2080 O O . GLY A 1 280 ? 31.438 -5.707 -7.125 1 88.62 280 GLY A O 1
ATOM 2081 N N . GLN A 1 281 ? 31.109 -5.43 -4.891 1 92.06 281 GLN A N 1
ATOM 2082 C CA . GLN A 1 281 ? 32.312 -6.172 -4.504 1 92.06 281 GLN A CA 1
ATOM 2083 C C . GLN A 1 281 ? 31.938 -7.387 -3.648 1 92.06 281 GLN A C 1
ATOM 2085 O O . GLN A 1 281 ? 32.031 -7.336 -2.42 1 92.06 281 GLN A O 1
ATOM 2090 N N . PRO A 1 282 ? 31.641 -8.5 -4.277 1 92.44 282 PRO A N 1
ATOM 2091 C CA . PRO A 1 282 ? 31.203 -9.672 -3.529 1 92.44 282 PRO A CA 1
ATOM 2092 C C . PRO A 1 282 ? 32.312 -10.297 -2.697 1 92.44 282 PRO A C 1
ATOM 2094 O O . PRO A 1 282 ? 33.469 -10.305 -3.117 1 92.44 282 PRO A O 1
ATOM 2097 N N . SER A 1 283 ? 31.938 -10.812 -1.58 1 94.44 283 SER A N 1
ATOM 2098 C CA . SER A 1 283 ? 32.844 -11.602 -0.758 1 94.44 283 SER A CA 1
ATOM 2099 C C . SER A 1 283 ? 33.094 -12.969 -1.385 1 94.44 283 SER A C 1
ATOM 2101 O O . SER A 1 283 ? 32.312 -13.445 -2.197 1 94.44 283 SER A O 1
ATOM 2103 N N . LYS A 1 284 ? 34.344 -13.516 -0.963 1 94.56 284 LYS A N 1
ATOM 2104 C CA . LYS A 1 284 ? 34.562 -14.914 -1.34 1 94.56 284 LYS A CA 1
ATOM 2105 C C . LYS A 1 284 ? 33.531 -15.828 -0.652 1 94.56 284 LYS A C 1
ATOM 2107 O O . LYS A 1 284 ? 33.156 -15.594 0.498 1 94.56 284 LYS A O 1
ATOM 2112 N N . ALA A 1 285 ? 33.156 -16.891 -1.348 1 94.31 285 ALA A N 1
ATOM 2113 C CA . ALA A 1 285 ? 32.094 -17.781 -0.865 1 94.31 285 ALA A CA 1
ATOM 2114 C C . ALA A 1 285 ? 32.469 -18.344 0.512 1 94.31 285 ALA A C 1
ATOM 2116 O O . ALA A 1 285 ? 31.578 -18.484 1.368 1 94.31 285 ALA A O 1
ATOM 2117 N N . GLN A 1 286 ? 33.75 -18.625 0.74 1 95 286 GLN A N 1
ATOM 2118 C CA . GLN A 1 286 ? 34.156 -19.25 1.996 1 95 286 GLN A CA 1
ATOM 2119 C C . GLN A 1 286 ? 34.094 -18.25 3.15 1 95 286 GLN A C 1
ATOM 2121 O O . GLN A 1 286 ? 34.156 -18.641 4.316 1 95 286 GLN A O 1
ATOM 2126 N N . ASN A 1 287 ? 33.906 -17.016 2.85 1 96.12 287 ASN A N 1
ATOM 2127 C CA . ASN A 1 287 ? 33.875 -15.984 3.885 1 96.12 287 ASN A CA 1
ATOM 2128 C C . ASN A 1 287 ? 32.438 -15.539 4.18 1 96.12 287 ASN A C 1
ATOM 2130 O O . ASN A 1 287 ? 32.219 -14.68 5.035 1 96.12 287 ASN A O 1
ATOM 2134 N N . LEU A 1 288 ? 31.484 -16.094 3.514 1 96.94 288 LEU A N 1
ATOM 2135 C CA . LEU A 1 288 ? 30.109 -15.664 3.666 1 96.94 288 LEU A CA 1
ATOM 2136 C C . LEU A 1 288 ? 29.562 -16.047 5.043 1 96.94 288 LEU A C 1
ATOM 2138 O O . LEU A 1 288 ? 28.703 -15.344 5.59 1 96.94 288 LEU A O 1
ATOM 2142 N N . PHE A 1 289 ? 30.031 -17.141 5.547 1 98 289 PHE A N 1
ATOM 2143 C CA . PHE A 1 289 ? 29.594 -17.656 6.844 1 98 289 PHE A CA 1
ATOM 2144 C C . PHE A 1 289 ? 30.797 -17.938 7.742 1 98 289 PHE A C 1
ATOM 2146 O O . PHE A 1 289 ? 31.906 -18.188 7.25 1 98 289 PHE A O 1
ATOM 2153 N N . GLU A 1 290 ? 30.531 -17.906 9.078 1 97.56 290 GLU A N 1
ATOM 2154 C CA . GLU A 1 290 ? 31.562 -18.297 10.031 1 97.56 290 GLU A CA 1
ATOM 2155 C C . GLU A 1 290 ? 32.094 -19.688 9.734 1 97.56 290 GLU A C 1
ATOM 2157 O O . GLU A 1 290 ? 31.312 -20.641 9.57 1 97.56 290 GLU A O 1
ATOM 2162 N N . ASP A 1 291 ? 33.406 -19.797 9.578 1 96.88 291 ASP A N 1
ATOM 2163 C CA . ASP A 1 291 ? 34.125 -21.047 9.336 1 96.88 291 ASP A CA 1
ATOM 2164 C C . ASP A 1 291 ? 33.719 -21.656 7.996 1 96.88 291 ASP A C 1
ATOM 2166 O O . ASP A 1 291 ? 33.844 -22.875 7.801 1 96.88 291 ASP A O 1
ATOM 2170 N N . GLY A 1 292 ? 33.094 -20.828 7.102 1 97.5 292 GLY A N 1
ATOM 2171 C CA . GLY A 1 292 ? 32.688 -21.312 5.793 1 97.5 292 GLY A CA 1
ATOM 2172 C C . GLY A 1 292 ? 31.516 -22.266 5.855 1 97.5 292 GLY A C 1
ATOM 2173 O O . GLY A 1 292 ? 31.344 -23.109 4.961 1 97.5 292 GLY A O 1
ATOM 2174 N N . ASP A 1 293 ? 30.75 -22.312 6.906 1 98.31 293 ASP A N 1
ATOM 2175 C CA . ASP A 1 293 ? 29.672 -23.25 7.164 1 98.31 293 ASP A CA 1
ATOM 2176 C C . ASP A 1 293 ? 28.312 -22.547 7.18 1 98.31 293 ASP A C 1
ATOM 2178 O O . ASP A 1 293 ? 28.031 -21.75 8.078 1 98.31 293 ASP A O 1
ATOM 2182 N N . VAL A 1 294 ? 27.438 -22.906 6.215 1 97.81 294 VAL A N 1
ATOM 2183 C CA . VAL A 1 294 ? 26.172 -22.219 6.004 1 97.81 294 VAL A CA 1
ATOM 2184 C C . VAL A 1 294 ? 25.266 -22.391 7.227 1 97.81 294 VAL A C 1
ATOM 2186 O O . VAL A 1 294 ? 24.281 -21.672 7.383 1 97.81 294 VAL A O 1
ATOM 2189 N N . ARG A 1 295 ? 25.594 -23.375 8.266 1 96.88 295 ARG A N 1
ATOM 2190 C CA . ARG A 1 295 ? 24.844 -23.625 9.484 1 96.88 295 ARG A CA 1
ATOM 2191 C C . ARG A 1 295 ? 25.219 -22.625 10.57 1 96.88 295 ARG A C 1
ATOM 2193 O O . ARG A 1 295 ? 24.531 -22.516 11.586 1 96.88 295 ARG A O 1
ATOM 2200 N N . LYS A 1 296 ? 26.219 -21.859 10.242 1 97.94 296 LYS A N 1
ATOM 2201 C CA . LYS A 1 296 ? 26.703 -20.891 11.227 1 97.94 296 LYS A CA 1
ATOM 2202 C C . LYS A 1 296 ? 26.344 -19.469 10.82 1 97.94 296 LYS A C 1
ATOM 2204 O O . LYS A 1 296 ? 25.672 -19.25 9.812 1 97.94 296 LYS A O 1
ATOM 2209 N N . ARG A 1 297 ? 26.75 -18.562 11.625 1 97.69 297 ARG A N 1
ATOM 2210 C CA . ARG A 1 297 ? 26.359 -17.172 11.469 1 97.69 297 ARG A CA 1
ATOM 2211 C C . ARG A 1 297 ? 26.828 -16.625 10.125 1 97.69 297 ARG A C 1
ATOM 2213 O O . ARG A 1 297 ? 27.969 -16.828 9.719 1 97.69 297 ARG A O 1
ATOM 2220 N N . TYR A 1 298 ? 25.922 -15.984 9.453 1 98.12 298 TYR A N 1
ATOM 2221 C CA . TYR A 1 298 ? 26.25 -15.273 8.227 1 98.12 298 TYR A CA 1
ATOM 2222 C C . TYR A 1 298 ? 27.156 -14.078 8.516 1 98.12 298 TYR A C 1
ATOM 2224 O O . TYR A 1 298 ? 26.828 -13.242 9.367 1 98.12 298 TYR A O 1
ATOM 2232 N N . THR A 1 299 ? 28.281 -13.938 7.871 1 97.19 299 THR A N 1
ATOM 2233 C CA . THR A 1 299 ? 29.281 -12.914 8.156 1 97.19 299 THR A CA 1
ATOM 2234 C C . THR A 1 299 ? 29.547 -12.055 6.926 1 97.19 299 THR A C 1
ATOM 2236 O O . THR A 1 299 ? 30.375 -11.148 6.961 1 97.19 299 THR A O 1
ATOM 2239 N N . GLY A 1 300 ? 28.875 -12.312 5.844 1 97.38 300 GLY A N 1
ATOM 2240 C CA . GLY A 1 300 ? 29 -11.516 4.633 1 97.38 300 GLY A CA 1
ATOM 2241 C C . GLY A 1 300 ? 28.281 -10.188 4.715 1 97.38 300 GLY A C 1
ATOM 2242 O O . GLY A 1 300 ? 27.875 -9.758 5.797 1 97.38 300 GLY A O 1
ATOM 2243 N N . LYS A 1 301 ? 28.219 -9.492 3.584 1 96.94 301 LYS A N 1
ATOM 2244 C CA . LYS A 1 301 ? 27.5 -8.234 3.467 1 96.94 301 LYS A CA 1
ATOM 2245 C C . LYS A 1 301 ? 26 -8.477 3.303 1 96.94 301 LYS A C 1
ATOM 2247 O O . LYS A 1 301 ? 25.578 -9.469 2.707 1 96.94 301 LYS A O 1
ATOM 2252 N N . ALA A 1 302 ? 25.172 -7.57 3.768 1 96.62 302 ALA A N 1
ATOM 2253 C CA . ALA A 1 302 ? 23.734 -7.758 3.729 1 96.62 302 ALA A CA 1
ATOM 2254 C C . ALA A 1 302 ? 23.234 -7.949 2.295 1 96.62 302 ALA A C 1
ATOM 2256 O O . ALA A 1 302 ? 22.406 -8.82 2.027 1 96.62 302 ALA A O 1
ATOM 2257 N N . TRP A 1 303 ? 23.766 -7.098 1.357 1 94.88 303 TRP A N 1
ATOM 2258 C CA . TRP A 1 303 ? 23.234 -7.117 -0.003 1 94.88 303 TRP A CA 1
ATOM 2259 C C . TRP A 1 303 ? 23.531 -8.445 -0.685 1 94.88 303 TRP A C 1
ATOM 2261 O O . TRP A 1 303 ? 22.859 -8.828 -1.644 1 94.88 303 TRP A O 1
ATOM 2271 N N . GLU A 1 304 ? 24.531 -9.234 -0.198 1 94.94 304 GLU A N 1
ATOM 2272 C CA . GLU A 1 304 ? 25.016 -10.438 -0.867 1 94.94 304 GLU A CA 1
ATOM 2273 C C . GLU A 1 304 ? 23.984 -11.562 -0.755 1 94.94 304 GLU A C 1
ATOM 2275 O O . GLU A 1 304 ? 24.047 -12.547 -1.499 1 94.94 304 GLU A O 1
ATOM 2280 N N . THR A 1 305 ? 23.031 -11.461 0.174 1 95.19 305 THR A N 1
ATOM 2281 C CA . THR A 1 305 ? 21.969 -12.445 0.298 1 95.19 305 THR A CA 1
ATOM 2282 C C . THR A 1 305 ? 20.594 -11.797 0.129 1 95.19 305 THR A C 1
ATOM 2284 O O . THR A 1 305 ? 19.562 -12.438 0.348 1 95.19 305 THR A O 1
ATOM 2287 N N . THR A 1 306 ? 20.578 -10.547 -0.219 1 95.81 306 THR A N 1
ATOM 2288 C CA . THR A 1 306 ? 19.312 -9.82 -0.293 1 95.81 306 THR A CA 1
ATOM 2289 C C . THR A 1 306 ? 18.531 -10.234 -1.537 1 95.81 306 THR A C 1
ATOM 2291 O O . THR A 1 306 ? 19.062 -10.219 -2.646 1 95.81 306 THR A O 1
ATOM 2294 N N . GLU A 1 307 ? 17.312 -10.609 -1.336 1 94.62 307 GLU A N 1
ATOM 2295 C CA . GLU A 1 307 ? 16.312 -10.742 -2.387 1 94.62 307 GLU A CA 1
ATOM 2296 C C . GLU A 1 307 ? 15.07 -9.898 -2.08 1 94.62 307 GLU A C 1
ATOM 2298 O O . GLU A 1 307 ? 14.336 -10.188 -1.132 1 94.62 307 GLU A O 1
ATOM 2303 N N . TRP A 1 308 ? 14.953 -8.852 -2.82 1 95.12 308 TRP A N 1
ATOM 2304 C CA . TRP A 1 308 ? 13.859 -7.898 -2.652 1 95.12 308 TRP A CA 1
ATOM 2305 C C . TRP A 1 308 ? 13 -7.832 -3.91 1 95.12 308 TRP A C 1
ATOM 2307 O O . TRP A 1 308 ? 13.523 -7.719 -5.02 1 95.12 308 TRP A O 1
ATOM 2317 N N . ILE A 1 309 ? 11.648 -7.992 -3.777 1 94 309 ILE A N 1
ATOM 2318 C CA . ILE A 1 309 ? 10.703 -7.926 -4.883 1 94 309 ILE A CA 1
ATOM 2319 C C . ILE A 1 309 ? 9.531 -7.023 -4.508 1 94 309 ILE A C 1
ATOM 2321 O O . ILE A 1 309 ? 8.883 -7.234 -3.48 1 94 309 ILE A O 1
ATOM 2325 N N . LYS A 1 310 ? 9.297 -6.039 -5.203 1 94.81 310 LYS A N 1
ATOM 2326 C CA . LYS A 1 310 ? 8.125 -5.184 -5.098 1 94.81 310 LYS A CA 1
ATOM 2327 C C . LYS A 1 310 ? 7.305 -5.211 -6.387 1 94.81 310 LYS A C 1
ATOM 2329 O O . LYS A 1 310 ? 7.832 -4.957 -7.469 1 94.81 310 LYS A O 1
ATOM 2334 N N . THR A 1 311 ? 6.055 -5.539 -6.25 1 94.06 311 THR A N 1
ATOM 2335 C CA . THR A 1 311 ? 5.184 -5.59 -7.418 1 94.06 311 THR A CA 1
ATOM 2336 C C . THR A 1 311 ? 3.953 -4.715 -7.219 1 94.06 311 THR A C 1
ATOM 2338 O O . THR A 1 311 ? 3.463 -4.57 -6.098 1 94.06 311 THR A O 1
ATOM 2341 N N . GLU A 1 312 ? 3.545 -4.109 -8.258 1 92.38 312 GLU A N 1
ATOM 2342 C CA . GLU A 1 312 ? 2.283 -3.383 -8.336 1 92.38 312 GLU A CA 1
ATOM 2343 C C . GLU A 1 312 ? 1.476 -3.814 -9.555 1 92.38 312 GLU A C 1
ATOM 2345 O O . GLU A 1 312 ? 2.002 -3.865 -10.672 1 92.38 312 GLU A O 1
ATOM 2350 N N . ARG A 1 313 ? 0.208 -4.082 -9.305 1 93.38 313 ARG A N 1
ATOM 2351 C CA . ARG A 1 313 ? -0.65 -4.535 -10.398 1 93.38 313 ARG A CA 1
ATOM 2352 C C . ARG A 1 313 ? -1.926 -3.703 -10.469 1 93.38 313 ARG A C 1
ATOM 2354 O O . ARG A 1 313 ? -2.576 -3.463 -9.445 1 93.38 313 ARG A O 1
ATOM 2361 N N . ASN A 1 314 ? -2.225 -3.244 -11.641 1 90.88 314 ASN A N 1
ATOM 2362 C CA . ASN A 1 314 ? -3.506 -2.633 -11.969 1 90.88 314 ASN A CA 1
ATOM 2363 C C . ASN A 1 314 ? -4.309 -3.496 -12.938 1 90.88 314 ASN A C 1
ATOM 2365 O O . ASN A 1 314 ? -3.814 -3.861 -14.008 1 90.88 314 ASN A O 1
ATOM 2369 N N . GLU A 1 315 ? -5.488 -3.824 -12.531 1 93.69 315 GLU A N 1
ATOM 2370 C CA . GLU A 1 315 ? -6.34 -4.684 -13.344 1 93.69 315 GLU A CA 1
ATOM 2371 C C . GLU A 1 315 ? -7.695 -4.035 -13.602 1 93.69 315 GLU A C 1
ATOM 2373 O O . GLU A 1 315 ? -8.219 -3.318 -12.75 1 93.69 315 GLU A O 1
ATOM 2378 N N . ALA A 1 316 ? -8.219 -4.301 -14.789 1 93.25 316 ALA A N 1
ATOM 2379 C CA . ALA A 1 316 ? -9.578 -3.9 -15.133 1 93.25 316 ALA A CA 1
ATOM 2380 C C . ALA A 1 316 ? -10.234 -4.918 -16.062 1 93.25 316 ALA A C 1
ATOM 2382 O O . ALA A 1 316 ? -9.57 -5.477 -16.938 1 93.25 316 ALA A O 1
ATOM 2383 N N . SER A 1 317 ? -11.484 -5.199 -15.828 1 96.44 317 SER A N 1
ATOM 2384 C CA . SER A 1 317 ? -12.234 -6.059 -16.734 1 96.44 317 SER A CA 1
ATOM 2385 C C . SER A 1 317 ? -13.648 -5.539 -16.938 1 96.44 317 SER A C 1
ATOM 2387 O O . SER A 1 317 ? -14.234 -4.938 -16.047 1 96.44 317 SER A O 1
ATOM 2389 N N . LEU A 1 318 ? -14.156 -5.711 -18.125 1 95.62 318 LEU A N 1
ATOM 2390 C CA . LEU A 1 318 ? -15.516 -5.383 -18.531 1 95.62 318 LEU A CA 1
ATOM 2391 C C . LEU A 1 318 ? -16.156 -6.543 -19.297 1 95.62 318 LEU A C 1
ATOM 2393 O O . LEU A 1 318 ? -15.57 -7.055 -20.25 1 95.62 318 LEU A O 1
ATOM 2397 N N . THR A 1 319 ? -17.297 -6.973 -18.828 1 96.5 319 THR A N 1
ATOM 2398 C CA . THR A 1 319 ? -18.031 -8.016 -19.531 1 96.5 319 THR A CA 1
ATOM 2399 C C . THR A 1 319 ? -19.453 -7.559 -19.828 1 96.5 319 THR A C 1
ATOM 2401 O O . THR A 1 319 ? -20.078 -6.887 -19.016 1 96.5 319 THR A O 1
ATOM 2404 N N . TRP A 1 320 ? -19.938 -7.914 -21.047 1 96.75 320 TRP A N 1
ATOM 2405 C CA . TRP A 1 320 ? -21.297 -7.629 -21.5 1 96.75 320 TRP A CA 1
ATOM 2406 C C . TRP A 1 320 ? -22 -8.906 -21.938 1 96.75 320 TRP A C 1
ATOM 2408 O O . TRP A 1 320 ? -21.594 -9.555 -22.891 1 96.75 320 TRP A O 1
ATOM 2418 N N . LEU A 1 321 ? -22.984 -9.227 -21.156 1 96.06 321 LEU A N 1
ATOM 2419 C CA . LEU A 1 321 ? -23.859 -10.344 -21.5 1 96.06 321 LEU A CA 1
ATOM 2420 C C . LEU A 1 321 ? -25.172 -9.852 -22.078 1 96.06 321 LEU A C 1
ATOM 2422 O O . LEU A 1 321 ? -25.875 -9.055 -21.453 1 96.06 321 LEU A O 1
ATOM 2426 N N . ARG A 1 322 ? -25.516 -10.398 -23.25 1 96.12 322 ARG A N 1
ATOM 2427 C CA . ARG A 1 322 ? -26.75 -9.984 -23.906 1 96.12 322 ARG A CA 1
ATOM 2428 C C . ARG A 1 322 ? -27.547 -11.195 -24.391 1 96.12 322 ARG A C 1
ATOM 2430 O O . ARG A 1 322 ? -27 -12.07 -25.062 1 96.12 322 ARG A O 1
ATOM 2437 N N . GLU A 1 323 ? -28.734 -11.188 -24.031 1 94.94 323 GLU A N 1
ATOM 2438 C CA . GLU A 1 323 ? -29.672 -12.18 -24.547 1 94.94 323 GLU A CA 1
ATOM 2439 C C . GLU A 1 323 ? -30.422 -11.641 -25.766 1 94.94 323 GLU A C 1
ATOM 2441 O O . GLU A 1 323 ? -31.156 -10.664 -25.672 1 94.94 323 GLU A O 1
ATOM 2446 N N . PHE A 1 324 ? -30.25 -12.328 -26.859 1 95.25 324 PHE A N 1
ATOM 2447 C CA . PHE A 1 324 ? -30.969 -11.93 -28.078 1 95.25 324 PHE A CA 1
ATOM 2448 C C . PHE A 1 324 ? -32.344 -12.602 -28.141 1 95.25 324 PHE A C 1
ATOM 2450 O O . PHE A 1 324 ? -33.312 -12.008 -28.625 1 95.25 324 PHE A O 1
ATOM 2457 N N . SER A 1 325 ? -32.344 -13.805 -27.75 1 93.25 325 SER A N 1
ATOM 2458 C CA . SER A 1 325 ? -33.531 -14.633 -27.656 1 93.25 325 SER A CA 1
ATOM 2459 C C . SER A 1 325 ? -33.344 -15.75 -26.641 1 93.25 325 SER A C 1
ATOM 2461 O O . SER A 1 325 ? -32.312 -15.828 -25.969 1 93.25 325 SER A O 1
ATOM 2463 N N . ASP A 1 326 ? -34.312 -16.562 -26.578 1 88 326 ASP A N 1
ATOM 2464 C CA . ASP A 1 326 ? -34.25 -17.672 -25.625 1 88 326 ASP A CA 1
ATOM 2465 C C . ASP A 1 326 ? -33.156 -18.656 -26.016 1 88 326 ASP A C 1
ATOM 2467 O O . ASP A 1 326 ? -32.625 -19.391 -25.172 1 88 326 ASP A O 1
ATOM 2471 N N . ASP A 1 327 ? -32.781 -18.609 -27.281 1 91.38 327 ASP A N 1
ATOM 2472 C CA . ASP A 1 327 ? -31.844 -19.625 -27.75 1 91.38 327 ASP A CA 1
ATOM 2473 C C . ASP A 1 327 ? -30.5 -19.016 -28.125 1 91.38 327 ASP A C 1
ATOM 2475 O O . ASP A 1 327 ? -29.594 -19.719 -28.562 1 91.38 327 ASP A O 1
ATOM 2479 N N . TRP A 1 328 ? -30.406 -17.75 -27.984 1 93.5 328 TRP A N 1
ATOM 2480 C CA . TRP A 1 328 ? -29.234 -17.078 -28.516 1 93.5 328 TRP A CA 1
ATOM 2481 C C . TRP A 1 328 ? -28.766 -15.961 -27.578 1 93.5 328 TRP A C 1
ATOM 2483 O O . TRP A 1 328 ? -29.547 -15.086 -27.219 1 93.5 328 TRP A O 1
ATOM 2493 N N . ASN A 1 329 ? -27.484 -16.109 -27.109 1 94.19 329 ASN A N 1
ATOM 2494 C CA . ASN A 1 329 ? -26.922 -15.023 -26.297 1 94.19 329 ASN A CA 1
ATOM 2495 C C . ASN A 1 329 ? -25.453 -14.773 -26.625 1 94.19 329 ASN A C 1
ATOM 2497 O O . ASN A 1 329 ? -24.828 -15.555 -27.359 1 94.19 329 ASN A O 1
ATOM 2501 N N . MET A 1 330 ? -24.984 -13.641 -26.156 1 95.81 330 MET A N 1
ATOM 2502 C CA . MET A 1 330 ? -23.625 -13.188 -26.422 1 95.81 330 MET A CA 1
ATOM 2503 C C . MET A 1 330 ? -22.922 -12.75 -25.125 1 95.81 330 MET A C 1
ATOM 2505 O O . MET A 1 330 ? -23.562 -12.156 -24.25 1 95.81 330 MET A O 1
ATOM 2509 N N . HIS A 1 331 ? -21.672 -13.133 -25.031 1 95.38 331 HIS A N 1
ATOM 2510 C CA . HIS A 1 331 ? -20.797 -12.695 -23.953 1 95.38 331 HIS A CA 1
ATOM 2511 C C . HIS A 1 331 ? -19.547 -12.023 -24.484 1 95.38 331 HIS A C 1
ATOM 2513 O O . HIS A 1 331 ? -18.656 -12.695 -25.016 1 95.38 331 HIS A O 1
ATOM 2519 N N . LEU A 1 332 ? -19.484 -10.688 -24.391 1 97.5 332 LEU A N 1
ATOM 2520 C CA . LEU A 1 332 ? -18.281 -9.953 -24.75 1 97.5 332 LEU A CA 1
ATOM 2521 C C . LEU A 1 332 ? -17.453 -9.617 -23.516 1 97.5 332 LEU A C 1
ATOM 2523 O O . LEU A 1 332 ? -18.016 -9.188 -22.5 1 97.5 332 LEU A O 1
ATOM 2527 N N . ALA A 1 333 ? -16.156 -9.906 -23.578 1 96.69 333 ALA A N 1
ATOM 2528 C CA . ALA A 1 333 ? -15.305 -9.641 -22.422 1 96.69 333 ALA A CA 1
ATOM 2529 C C . ALA A 1 333 ? -14.016 -8.938 -22.859 1 96.69 333 ALA A C 1
ATOM 2531 O O . ALA A 1 333 ? -13.461 -9.234 -23.906 1 96.69 333 ALA A O 1
ATOM 2532 N N . ALA A 1 334 ? -13.594 -7.977 -22.078 1 97.06 334 ALA A N 1
ATOM 2533 C CA . ALA A 1 334 ? -12.289 -7.32 -22.172 1 97.06 334 ALA A CA 1
ATOM 2534 C C . ALA A 1 334 ? -11.594 -7.266 -20.828 1 97.06 334 ALA A C 1
ATOM 2536 O O . ALA A 1 334 ? -12.234 -7.039 -19.797 1 97.06 334 ALA A O 1
ATOM 2537 N N . SER A 1 335 ? -10.328 -7.574 -20.812 1 95.69 335 SER A N 1
ATOM 2538 C CA . SER A 1 335 ? -9.547 -7.461 -19.594 1 95.69 335 SER A CA 1
ATOM 2539 C C . SER A 1 335 ? -8.188 -6.82 -19.859 1 95.69 335 SER A C 1
ATOM 2541 O O . SER A 1 335 ? -7.621 -6.988 -20.938 1 95.69 335 SER A O 1
ATOM 2543 N N . TYR A 1 336 ? -7.707 -6.023 -18.938 1 95.12 336 TYR A N 1
ATOM 2544 C CA . TYR A 1 336 ? -6.422 -5.336 -18.953 1 95.12 336 TYR A CA 1
ATOM 2545 C C . TYR A 1 336 ? -5.66 -5.586 -17.656 1 95.12 336 TYR A C 1
ATOM 2547 O O . TYR A 1 336 ? -6.25 -5.598 -16.578 1 95.12 336 TYR A O 1
ATOM 2555 N N . ALA A 1 337 ? -4.355 -5.883 -17.797 1 93.88 337 ALA A N 1
ATOM 2556 C CA . ALA A 1 337 ? -3.49 -6.039 -16.641 1 93.88 337 ALA A CA 1
ATOM 2557 C C . ALA A 1 337 ? -2.137 -5.371 -16.859 1 93.88 337 ALA A C 1
ATOM 2559 O O . ALA A 1 337 ? -1.507 -5.566 -17.906 1 93.88 337 ALA A O 1
ATOM 2560 N N . ASP A 1 338 ? -1.776 -4.539 -15.953 1 93.69 338 ASP A N 1
ATOM 2561 C CA . ASP A 1 338 ? -0.468 -3.893 -15.898 1 93.69 338 ASP A CA 1
ATOM 2562 C C . ASP A 1 338 ? 0.306 -4.324 -14.648 1 93.69 338 ASP A C 1
ATOM 2564 O O . ASP A 1 338 ? -0.123 -4.062 -13.523 1 93.69 338 ASP A O 1
ATOM 2568 N N . HIS A 1 339 ? 1.412 -5.031 -14.891 1 93.25 339 HIS A N 1
ATOM 2569 C CA . HIS A 1 339 ? 2.256 -5.539 -13.812 1 93.25 339 HIS A CA 1
ATOM 2570 C C . HIS A 1 339 ? 3.631 -4.883 -13.836 1 93.25 339 HIS A C 1
ATOM 2572 O O . HIS A 1 339 ? 4.383 -5.035 -14.805 1 93.25 339 HIS A O 1
ATOM 2578 N N . LYS A 1 340 ? 3.938 -4.184 -12.766 1 93 340 LYS A N 1
ATOM 2579 C CA . LYS A 1 340 ? 5.266 -3.605 -12.586 1 93 340 LYS A CA 1
ATOM 2580 C C . LYS A 1 340 ? 6.035 -4.32 -11.477 1 93 340 LYS A C 1
ATOM 2582 O O . LYS A 1 340 ? 5.477 -4.613 -10.422 1 93 340 LYS A O 1
ATOM 2587 N N . GLN A 1 341 ? 7.25 -4.598 -11.781 1 92.88 341 GLN A N 1
ATOM 2588 C CA . GLN A 1 341 ? 8.109 -5.277 -10.82 1 92.88 341 GLN A CA 1
ATOM 2589 C C . GLN A 1 341 ? 9.43 -4.531 -10.641 1 92.88 341 GLN A C 1
ATOM 2591 O O . GLN A 1 341 ? 10.008 -4.043 -11.617 1 92.88 341 GLN A O 1
ATOM 2596 N N . ASP A 1 342 ? 9.812 -4.281 -9.477 1 94.12 342 ASP A N 1
ATOM 2597 C CA . ASP A 1 342 ? 11.117 -3.787 -9.047 1 94.12 342 ASP A CA 1
ATOM 2598 C C . ASP A 1 342 ? 11.789 -4.77 -8.086 1 94.12 342 ASP A C 1
ATOM 2600 O O . ASP A 1 342 ? 11.242 -5.086 -7.031 1 94.12 342 ASP A O 1
ATOM 2604 N N . SER A 1 343 ? 12.992 -5.301 -8.555 1 92.62 343 SER A N 1
ATOM 2605 C CA . SER A 1 343 ? 13.578 -6.367 -7.75 1 92.62 343 SER A CA 1
ATOM 2606 C C . SER A 1 343 ? 15.094 -6.23 -7.668 1 92.62 343 SER A C 1
ATOM 2608 O O . SER A 1 343 ? 15.703 -5.516 -8.469 1 92.62 343 SER A O 1
ATOM 2610 N N . PHE A 1 344 ? 15.688 -6.777 -6.676 1 93.06 344 PHE A N 1
ATOM 2611 C CA . PHE A 1 344 ? 17.109 -6.871 -6.391 1 93.06 344 PHE A CA 1
ATOM 2612 C C . PHE A 1 344 ? 17.469 -8.258 -5.871 1 93.06 344 PHE A C 1
ATOM 2614 O O . PHE A 1 344 ? 16.906 -8.719 -4.879 1 93.06 344 PHE A O 1
ATOM 2621 N N . TYR A 1 345 ? 18.328 -8.969 -6.613 1 91.06 345 TYR A N 1
ATOM 2622 C CA . TYR A 1 345 ? 18.719 -10.32 -6.254 1 91.06 345 TYR A CA 1
ATOM 2623 C C . TYR A 1 345 ? 20.219 -10.406 -6.031 1 91.06 345 TYR A C 1
ATOM 2625 O O . TYR A 1 345 ? 20.984 -10.602 -6.977 1 91.06 345 TYR A O 1
ATOM 2633 N N . GLU A 1 346 ? 20.641 -10.336 -4.797 1 91.38 346 GLU A N 1
ATOM 2634 C CA . GLU A 1 346 ? 22.031 -10.562 -4.426 1 91.38 346 GLU A CA 1
ATOM 2635 C C . GLU A 1 346 ? 22.969 -9.773 -5.324 1 91.38 346 GLU A C 1
ATOM 2637 O O . GLU A 1 346 ? 23.953 -10.312 -5.836 1 91.38 346 GLU A O 1
ATOM 2642 N N . GLY A 1 347 ? 22.672 -8.625 -5.617 1 88.88 347 GLY A N 1
ATOM 2643 C CA . GLY A 1 347 ? 23.531 -7.738 -6.387 1 88.88 347 GLY A CA 1
ATOM 2644 C C . GLY A 1 347 ? 23.031 -7.508 -7.801 1 88.88 347 GLY A C 1
ATOM 2645 O O . GLY A 1 347 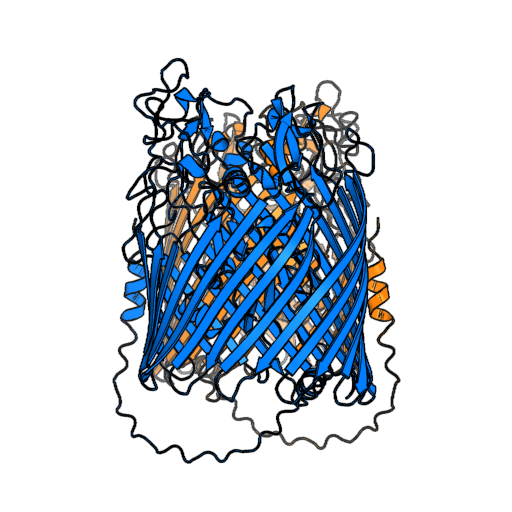? 23.547 -6.648 -8.516 1 88.88 347 GLY A O 1
ATOM 2646 N N . PHE A 1 348 ? 22.031 -8.203 -8.211 1 88.38 348 PHE A N 1
ATOM 2647 C CA . PHE A 1 348 ? 21.453 -8.047 -9.539 1 88.38 348 PHE A CA 1
ATOM 2648 C C . PHE A 1 348 ? 20.125 -7.312 -9.469 1 88.38 348 PHE A C 1
ATOM 2650 O O . PHE A 1 348 ? 19.156 -7.828 -8.891 1 88.38 348 PHE A O 1
ATOM 2657 N N . ASP A 1 349 ? 20.094 -6.113 -10.055 1 89.5 349 ASP A N 1
ATOM 2658 C CA . ASP A 1 349 ? 18.844 -5.371 -10.102 1 89.5 349 ASP A CA 1
ATOM 2659 C C . ASP A 1 349 ? 18 -5.789 -11.312 1 89.5 349 ASP A C 1
ATOM 2661 O O . ASP A 1 349 ? 18.547 -6.074 -12.383 1 89.5 349 ASP A O 1
ATOM 2665 N N . TYR A 1 350 ? 16.688 -5.863 -11.172 1 89.62 350 TYR A N 1
ATOM 2666 C CA . TYR A 1 350 ? 15.781 -6.246 -12.242 1 89.62 350 TYR A CA 1
ATOM 2667 C C . TYR A 1 350 ? 14.469 -5.477 -12.148 1 89.62 350 TYR A C 1
ATOM 2669 O O . TYR A 1 350 ? 13.836 -5.441 -11.094 1 89.62 350 TYR A O 1
ATOM 2677 N N . SER A 1 351 ? 14.086 -4.828 -13.188 1 91.75 351 SER A N 1
ATOM 2678 C CA . SER A 1 351 ? 12.773 -4.199 -13.305 1 91.75 351 SER A CA 1
ATOM 2679 C C . SER A 1 351 ? 12.023 -4.699 -14.531 1 91.75 351 SER A C 1
ATOM 2681 O O . SER A 1 351 ? 12.641 -5.02 -15.555 1 91.75 351 SER A O 1
ATOM 2683 N N . ALA A 1 352 ? 10.766 -4.816 -14.391 1 91.25 352 ALA A N 1
ATOM 2684 C CA . ALA A 1 352 ? 9.945 -5.289 -15.5 1 91.25 352 ALA A CA 1
ATOM 2685 C C . ALA A 1 352 ? 8.586 -4.609 -15.5 1 91.25 352 ALA A C 1
ATOM 2687 O O . ALA A 1 352 ? 8.008 -4.348 -14.445 1 91.25 352 ALA A O 1
ATOM 2688 N N . ASP A 1 353 ? 8.094 -4.266 -16.656 1 92.5 353 ASP A N 1
ATOM 2689 C CA . ASP A 1 353 ? 6.746 -3.766 -16.922 1 92.5 353 ASP A CA 1
ATOM 2690 C C . ASP A 1 353 ? 6.02 -4.66 -17.922 1 92.5 353 ASP A C 1
ATOM 2692 O O . ASP A 1 353 ? 6.441 -4.781 -19.078 1 92.5 353 ASP A O 1
ATOM 2696 N N . ASP A 1 354 ? 4.992 -5.309 -17.469 1 92.94 354 ASP A N 1
ATOM 2697 C CA . ASP A 1 354 ? 4.246 -6.25 -18.297 1 92.94 354 ASP A CA 1
ATOM 2698 C C . ASP A 1 354 ? 2.799 -5.793 -18.469 1 92.94 354 ASP A C 1
ATOM 2700 O O . ASP A 1 354 ? 2.055 -5.672 -17.5 1 92.94 354 ASP A O 1
ATOM 2704 N N . LYS A 1 355 ? 2.408 -5.562 -19.719 1 94.69 355 LYS A N 1
ATOM 2705 C CA . LYS A 1 355 ? 1.055 -5.129 -20.062 1 94.69 355 LYS A CA 1
ATOM 2706 C C . LYS A 1 355 ? 0.344 -6.168 -20.922 1 94.69 355 LYS A C 1
ATOM 2708 O O . LYS A 1 355 ? 0.9 -6.648 -21.906 1 94.69 355 LYS A O 1
ATOM 2713 N N . MET A 1 356 ? -0.849 -6.512 -20.5 1 95.31 356 MET A N 1
ATOM 2714 C CA . MET A 1 356 ? -1.613 -7.508 -21.25 1 95.31 356 MET A CA 1
ATOM 2715 C C . MET A 1 356 ? -3.023 -7.008 -21.547 1 95.31 356 MET A C 1
ATOM 2717 O O . MET A 1 356 ? -3.654 -6.383 -20.688 1 95.31 356 MET A O 1
ATOM 2721 N N . TRP A 1 357 ? -3.457 -7.199 -22.766 1 96.19 357 TRP A N 1
ATOM 2722 C CA . TRP A 1 357 ? -4.844 -7.027 -23.188 1 96.19 357 TRP A CA 1
ATOM 2723 C C . TRP A 1 357 ? -5.453 -8.352 -23.625 1 96.19 357 TRP A C 1
ATOM 2725 O O . TRP A 1 357 ? -4.789 -9.156 -24.281 1 96.19 357 TRP A O 1
ATOM 2735 N N . PHE A 1 358 ? -6.648 -8.609 -23.203 1 96.19 358 PHE A N 1
ATOM 2736 C CA . PHE A 1 358 ? -7.406 -9.781 -23.625 1 96.19 358 PHE A CA 1
ATOM 2737 C C . PHE A 1 358 ? -8.82 -9.398 -24.047 1 96.19 358 PHE A C 1
ATOM 2739 O O . PHE A 1 358 ? -9.484 -8.617 -23.359 1 96.19 358 PHE A O 1
ATOM 2746 N N . PHE A 1 359 ? -9.242 -9.875 -25.188 1 97.5 359 PHE A N 1
ATOM 2747 C CA . PHE A 1 359 ? -10.586 -9.688 -25.703 1 97.5 359 PHE A CA 1
ATOM 2748 C C . PHE A 1 359 ? -11.219 -11.023 -26.078 1 97.5 359 PHE A C 1
ATOM 2750 O O . PHE A 1 359 ? -10.539 -11.898 -26.625 1 97.5 359 PHE A O 1
ATOM 2757 N N . ASP A 1 360 ? -12.484 -11.211 -25.75 1 96.75 360 ASP A N 1
ATOM 2758 C CA . ASP A 1 360 ? -13.203 -12.438 -26.078 1 96.75 360 ASP A CA 1
ATOM 2759 C C . ASP A 1 360 ? -14.641 -12.141 -26.516 1 96.75 360 ASP A C 1
ATOM 2761 O O . ASP A 1 360 ? -15.336 -11.359 -25.859 1 96.75 360 ASP A O 1
ATOM 2765 N N . ALA A 1 361 ? -15.016 -12.617 -27.641 1 97.88 361 ALA A N 1
ATOM 2766 C CA . ALA A 1 361 ? -16.391 -12.633 -28.109 1 97.88 361 ALA A CA 1
ATOM 2767 C C . ALA A 1 361 ? -16.938 -14.062 -28.188 1 97.88 361 ALA A C 1
ATOM 2769 O O . ALA A 1 361 ? -16.469 -14.852 -29.016 1 97.88 361 ALA A O 1
ATOM 2770 N N . ARG A 1 362 ? -17.875 -14.359 -27.375 1 96.25 362 ARG A N 1
ATOM 2771 C CA . ARG A 1 362 ? -18.422 -15.703 -27.297 1 96.25 362 ARG A CA 1
ATOM 2772 C C . ARG A 1 362 ? -19.922 -15.703 -27.547 1 96.25 362 ARG A C 1
ATOM 2774 O O . ARG A 1 362 ? -20.641 -14.82 -27.078 1 96.25 362 ARG A O 1
ATOM 2781 N N . PHE A 1 363 ? -20.359 -16.719 -28.219 1 96.31 363 PHE A N 1
ATOM 2782 C CA . PHE A 1 363 ? -21.781 -16.875 -28.562 1 96.31 363 PHE A CA 1
ATOM 2783 C C . PHE A 1 363 ? -22.266 -18.266 -28.172 1 96.31 363 PHE A C 1
ATOM 2785 O O . PHE A 1 363 ? -21.547 -19.25 -28.344 1 96.31 363 PHE A O 1
ATOM 2792 N N . ASN A 1 364 ? -23.406 -18.297 -27.641 1 94.75 364 ASN A N 1
ATOM 2793 C CA . ASN A 1 364 ? -24.078 -19.547 -27.312 1 94.75 364 ASN A CA 1
ATOM 2794 C C . ASN A 1 364 ? -25.406 -19.688 -28.062 1 94.75 364 ASN A C 1
ATOM 2796 O O . ASN A 1 364 ? -26.234 -18.781 -28.031 1 94.75 364 ASN A O 1
ATOM 2800 N N . TYR A 1 365 ? -25.516 -20.797 -28.672 1 95.31 365 TYR A N 1
ATOM 2801 C CA . TYR A 1 365 ? -26.719 -21.062 -29.469 1 95.31 365 TYR A CA 1
ATOM 2802 C C . TYR A 1 365 ? -27.281 -22.438 -29.156 1 95.31 365 TYR A C 1
ATOM 2804 O O . TYR A 1 365 ? -26.609 -23.453 -29.344 1 95.31 365 TYR A O 1
ATOM 2812 N N . LEU A 1 366 ? -28.516 -22.406 -28.719 1 93.81 366 LEU A N 1
ATOM 2813 C CA . LEU A 1 366 ? -29.203 -23.672 -28.484 1 93.81 366 LEU A CA 1
ATOM 2814 C C . LEU A 1 366 ? -29.703 -24.281 -29.797 1 93.81 366 LEU A C 1
ATOM 2816 O O . LEU A 1 366 ? -30.828 -24.031 -30.219 1 93.81 366 LEU A O 1
ATOM 2820 N N . LEU A 1 367 ? -28.938 -25.188 -30.344 1 93.12 367 LEU A N 1
ATOM 2821 C CA . LEU A 1 367 ? -29.281 -25.828 -31.609 1 93.12 367 LEU A CA 1
ATOM 2822 C C . LEU A 1 367 ? -30.531 -26.703 -31.453 1 93.12 367 LEU A C 1
ATOM 2824 O O . LEU A 1 367 ? -31.359 -26.766 -32.344 1 93.12 367 LEU A O 1
ATOM 2828 N N . SER A 1 368 ? -30.609 -27.375 -30.328 1 91.62 368 SER A N 1
ATOM 2829 C CA . SER A 1 368 ? -31.75 -28.172 -29.906 1 91.62 368 SER A CA 1
ATOM 2830 C C . SER A 1 368 ? -31.859 -28.203 -28.375 1 91.62 368 SER A C 1
ATOM 2832 O O . SER A 1 368 ? -31 -27.672 -27.672 1 91.62 368 SER A O 1
ATOM 2834 N N . GLU A 1 369 ? -32.875 -28.844 -27.938 1 88.06 369 GLU A N 1
ATOM 2835 C CA . GLU A 1 369 ? -33.062 -28.922 -26.484 1 88.06 369 GLU A CA 1
ATOM 2836 C C . GLU A 1 369 ? -31.906 -29.703 -25.828 1 88.06 369 GLU A C 1
ATOM 2838 O O . GLU A 1 369 ? -31.672 -29.562 -24.625 1 88.06 369 GLU A O 1
ATOM 2843 N N . SER A 1 370 ? -31.219 -30.438 -26.672 1 91.31 370 SER A N 1
ATOM 2844 C CA . SER A 1 370 ? -30.188 -31.297 -26.094 1 91.31 370 SER A CA 1
ATOM 2845 C C . SER A 1 370 ? -28.797 -30.875 -26.547 1 91.31 370 SER A C 1
ATOM 2847 O O . SER A 1 370 ? -27.812 -31.531 -26.234 1 91.31 370 SER A O 1
ATOM 2849 N N . GLN A 1 371 ? -28.797 -29.875 -27.328 1 92.75 371 GLN A N 1
ATOM 2850 C CA . GLN A 1 371 ? -27.5 -29.531 -27.906 1 92.75 371 GLN A CA 1
ATOM 2851 C C . GLN A 1 371 ? -27.266 -28.016 -27.828 1 92.75 371 GLN A C 1
ATOM 2853 O O . GLN A 1 371 ? -28.016 -27.234 -28.406 1 92.75 371 GLN A O 1
ATOM 2858 N N . LEU A 1 372 ? -26.188 -27.625 -27.109 1 93.31 372 LEU A N 1
ATOM 2859 C CA . LEU A 1 372 ? -25.781 -26.234 -27 1 93.31 372 LEU A CA 1
ATOM 2860 C C . LEU A 1 372 ? -24.469 -25.984 -27.719 1 93.31 372 LEU A C 1
ATOM 2862 O O . LEU A 1 372 ? -23.453 -26.641 -27.422 1 93.31 372 LEU A O 1
ATOM 2866 N N . LEU A 1 373 ? -24.484 -25.078 -28.656 1 95.06 373 LEU A N 1
ATOM 2867 C CA . LEU A 1 373 ? -23.281 -24.688 -29.375 1 95.06 373 LEU A CA 1
ATOM 2868 C C . LEU A 1 373 ? -22.703 -23.406 -28.797 1 95.06 373 LEU A C 1
ATOM 2870 O O . LEU A 1 373 ? -23.406 -22.422 -28.625 1 95.06 373 LEU A O 1
ATOM 2874 N N . THR A 1 374 ? -21.438 -23.5 -28.422 1 94.12 374 THR A N 1
ATOM 2875 C CA . THR A 1 374 ? -20.688 -22.328 -27.984 1 94.12 374 THR A CA 1
ATOM 2876 C C . THR A 1 374 ? -19.531 -22.047 -28.953 1 94.12 374 THR A C 1
ATOM 2878 O O . THR A 1 374 ? -18.719 -22.938 -29.234 1 94.12 374 THR A O 1
ATOM 2881 N N . PHE A 1 375 ? -19.453 -20.875 -29.5 1 95.44 375 PHE A N 1
ATOM 2882 C CA . PHE A 1 375 ? -18.359 -20.531 -30.391 1 95.44 375 PHE A CA 1
ATOM 2883 C C . PHE A 1 375 ? -17.938 -19.078 -30.203 1 95.44 375 PHE A C 1
ATOM 2885 O O . PHE A 1 375 ? -18.703 -18.266 -29.703 1 95.44 375 PHE A O 1
ATOM 2892 N N . GLY A 1 376 ? -16.656 -18.797 -30.516 1 96 376 GLY A N 1
ATOM 2893 C CA . GLY A 1 376 ? -16.156 -17.438 -30.328 1 96 376 GLY A CA 1
ATOM 2894 C C . GLY A 1 376 ? -14.734 -17.266 -30.812 1 96 376 GLY A C 1
ATOM 2895 O O . GLY A 1 376 ? -14.188 -18.125 -31.5 1 96 376 GLY A O 1
ATOM 2896 N N . ALA A 1 377 ? -14.266 -16.078 -30.609 1 96.94 377 ALA A N 1
ATOM 2897 C CA . ALA A 1 377 ? -12.906 -15.672 -30.953 1 96.94 377 ALA A CA 1
ATOM 2898 C C . ALA A 1 377 ? -12.305 -14.797 -29.859 1 96.94 377 ALA A C 1
ATOM 2900 O O . ALA A 1 377 ? -13.016 -14.031 -29.203 1 96.94 377 ALA A O 1
ATOM 2901 N N . ASP A 1 378 ? -11.016 -15.039 -29.641 1 95.94 378 ASP A N 1
ATOM 2902 C CA . ASP A 1 378 ? -10.367 -14.195 -28.641 1 95.94 378 ASP A CA 1
ATOM 2903 C C . ASP A 1 378 ? -9 -13.719 -29.125 1 95.94 378 ASP A C 1
ATOM 2905 O O . ASP A 1 378 ? -8.477 -14.227 -30.125 1 95.94 378 ASP A O 1
ATOM 2909 N N . LEU A 1 379 ? -8.562 -12.641 -28.562 1 96.62 379 LEU A N 1
ATOM 2910 C CA . LEU A 1 379 ? -7.281 -12.008 -28.844 1 96.62 379 LEU A CA 1
ATOM 2911 C C . LEU A 1 379 ? -6.555 -11.656 -27.562 1 96.62 379 LEU A C 1
ATOM 2913 O O . LEU A 1 379 ? -7.152 -11.102 -26.641 1 96.62 379 LEU A O 1
ATOM 2917 N N . ARG A 1 380 ? -5.266 -12.07 -27.469 1 95.06 380 ARG A N 1
ATOM 2918 C CA . ARG A 1 380 ? -4.41 -11.688 -26.344 1 95.06 380 ARG A CA 1
ATOM 2919 C C . ARG A 1 380 ? -3.119 -11.039 -26.844 1 95.06 380 ARG A C 1
ATOM 2921 O O . ARG A 1 380 ? -2.461 -11.562 -27.734 1 95.06 380 ARG A O 1
ATOM 2928 N N . THR A 1 381 ? -2.832 -9.891 -26.344 1 95.56 381 THR A N 1
ATOM 2929 C CA . THR A 1 381 ? -1.555 -9.227 -26.578 1 95.56 381 THR A CA 1
ATOM 2930 C C . THR A 1 381 ? -0.836 -8.953 -25.266 1 95.56 381 THR A C 1
ATOM 2932 O O . THR A 1 381 ? -1.469 -8.586 -24.281 1 95.56 381 THR A O 1
ATOM 2935 N N . GLU A 1 382 ? 0.433 -9.258 -25.266 1 93.81 382 GLU A N 1
ATOM 2936 C CA . GLU A 1 382 ? 1.255 -9.023 -24.078 1 93.81 382 GLU A CA 1
ATOM 2937 C C . GLU A 1 382 ? 2.58 -8.367 -24.438 1 93.81 382 GLU A C 1
ATOM 2939 O O . GLU A 1 382 ? 3.258 -8.805 -25.375 1 93.81 382 GLU A O 1
ATOM 2944 N N . GLU A 1 383 ? 2.885 -7.273 -23.812 1 94.62 383 GLU A N 1
ATOM 2945 C CA . GLU A 1 383 ? 4.148 -6.562 -23.969 1 94.62 383 GLU A CA 1
ATOM 2946 C C . GLU A 1 383 ? 4.926 -6.508 -22.656 1 94.62 383 GLU A C 1
ATOM 2948 O O . GLU A 1 383 ? 4.492 -5.863 -21.703 1 94.62 383 GLU A O 1
ATOM 2953 N N . MET A 1 384 ? 6.066 -7.168 -22.656 1 92.44 384 MET A N 1
ATOM 2954 C CA . MET A 1 384 ? 6.938 -7.164 -21.484 1 92.44 384 MET A CA 1
ATOM 2955 C C . MET A 1 384 ? 8.25 -6.457 -21.781 1 92.44 384 MET A C 1
ATOM 2957 O O . MET A 1 384 ? 8.906 -6.746 -22.797 1 92.44 384 MET A O 1
ATOM 2961 N N . ARG A 1 385 ? 8.609 -5.414 -21 1 92.06 385 ARG A N 1
ATOM 2962 C CA . ARG A 1 385 ? 9.898 -4.723 -21.062 1 92.06 385 ARG A CA 1
ATOM 2963 C C . ARG A 1 385 ? 10.648 -4.852 -19.75 1 92.06 385 ARG A C 1
ATOM 2965 O O . ARG A 1 385 ? 10.078 -4.656 -18.672 1 92.06 385 ARG A O 1
ATOM 2972 N N . SER A 1 386 ? 11.789 -5.344 -19.797 1 90.19 386 SER A N 1
ATOM 2973 C CA . SER A 1 386 ? 12.625 -5.48 -18.609 1 90.19 386 SER A CA 1
ATOM 2974 C C . SER A 1 386 ? 13.938 -4.723 -18.766 1 90.19 386 SER A C 1
ATOM 2976 O O . SER A 1 386 ? 14.352 -4.402 -19.875 1 90.19 386 SER A O 1
ATOM 2978 N N . HIS A 1 387 ? 14.516 -4.391 -17.656 1 89.12 387 HIS A N 1
ATOM 2979 C CA . HIS A 1 387 ? 15.789 -3.682 -17.625 1 89.12 387 HIS A CA 1
ATOM 2980 C C . HIS A 1 387 ? 16.594 -4.055 -16.375 1 89.12 387 HIS A C 1
ATOM 2982 O O . HIS A 1 387 ? 16.016 -4.387 -15.336 1 89.12 387 HIS A O 1
ATOM 2988 N N . SER A 1 388 ? 17.875 -4.109 -16.516 1 88.75 388 SER A N 1
ATOM 2989 C CA . SER A 1 388 ? 18.844 -4.277 -15.43 1 88.75 388 SER A CA 1
ATOM 2990 C C . SER A 1 388 ? 20.109 -3.471 -15.68 1 88.75 388 SER A C 1
ATOM 2992 O O . SER A 1 388 ? 20.688 -3.531 -16.766 1 88.75 388 SER A O 1
ATOM 2994 N N . ARG A 1 389 ? 20.469 -2.693 -14.711 1 86.75 389 ARG A N 1
ATOM 2995 C CA . ARG A 1 389 ? 21.734 -1.964 -14.828 1 86.75 389 ARG A CA 1
ATOM 2996 C C . ARG A 1 389 ? 22.922 -2.924 -14.898 1 86.75 389 ARG A C 1
ATOM 2998 O O . ARG A 1 389 ? 23.781 -2.781 -15.758 1 86.75 389 ARG A O 1
ATOM 3005 N N . SER A 1 390 ? 22.953 -3.82 -13.977 1 80.56 390 SER A N 1
ATOM 3006 C CA . SER A 1 390 ? 24.031 -4.809 -13.945 1 80.56 390 SER A CA 1
ATOM 3007 C C . SER A 1 390 ? 24.062 -5.633 -15.227 1 80.56 390 SER A C 1
ATOM 3009 O O . SER A 1 390 ? 25.141 -5.953 -15.734 1 80.56 390 SER A O 1
ATOM 3011 N N . GLY A 1 391 ? 22.906 -5.996 -15.727 1 79.62 391 GLY A N 1
ATOM 3012 C CA . GLY A 1 391 ? 22.828 -6.742 -16.969 1 79.62 391 GLY A CA 1
ATOM 3013 C C . GLY A 1 391 ? 23.297 -5.949 -18.188 1 79.62 391 GLY A C 1
ATOM 3014 O O . GLY A 1 391 ? 24.062 -6.453 -19 1 79.62 391 GLY A O 1
ATOM 3015 N N . SER A 1 392 ? 22.875 -4.754 -18.203 1 82 392 SER A N 1
ATOM 3016 C CA . SER A 1 392 ? 23.156 -3.924 -19.375 1 82 392 SER A CA 1
ATOM 3017 C C . SER A 1 392 ? 24.641 -3.607 -19.469 1 82 392 SER A C 1
ATOM 3019 O O . SER A 1 392 ? 25.141 -3.234 -20.531 1 82 392 SER A O 1
ATOM 3021 N N . ALA A 1 393 ? 25.281 -3.742 -18.406 1 80.12 393 ALA A N 1
ATOM 3022 C CA . ALA A 1 393 ? 26.719 -3.508 -18.406 1 80.12 393 ALA A CA 1
ATOM 3023 C C . ALA A 1 393 ? 27.469 -4.664 -19.062 1 80.12 393 ALA A C 1
ATOM 3025 O O . ALA A 1 393 ? 28.625 -4.527 -19.438 1 80.12 393 ALA A O 1
ATOM 3026 N N . ASN A 1 394 ? 26.781 -5.816 -19.172 1 81.38 394 ASN A N 1
ATOM 3027 C CA . ASN A 1 394 ? 27.328 -6.992 -19.828 1 81.38 394 ASN A CA 1
ATOM 3028 C C . ASN A 1 394 ? 26.922 -7.07 -21.297 1 81.38 394 ASN A C 1
ATOM 3030 O O . ASN A 1 394 ? 25.719 -7.156 -21.609 1 81.38 394 ASN A O 1
ATOM 3034 N N . PRO A 1 395 ? 27.906 -7.051 -22.141 1 79.81 395 PRO A N 1
ATOM 3035 C CA . PRO A 1 395 ? 27.562 -7.07 -23.578 1 79.81 395 PRO A CA 1
ATOM 3036 C C . PRO A 1 395 ? 26.844 -8.344 -23.984 1 79.81 395 PRO A C 1
ATOM 3038 O O . PRO A 1 395 ? 26.156 -8.359 -25.016 1 79.81 395 PRO A O 1
ATOM 3041 N N . ASP A 1 396 ? 26.938 -9.352 -23.219 1 78.38 396 ASP A N 1
ATOM 3042 C CA . ASP A 1 396 ? 26.328 -10.625 -23.578 1 78.38 396 ASP A CA 1
ATOM 3043 C C . ASP A 1 396 ? 24.938 -10.75 -22.969 1 78.38 396 ASP A C 1
ATOM 3045 O O . ASP A 1 396 ? 24.25 -11.758 -23.172 1 78.38 396 ASP A O 1
ATOM 3049 N N . TYR A 1 397 ? 24.562 -9.711 -22.281 1 81.38 397 TYR A N 1
ATOM 3050 C CA . TYR A 1 397 ? 23.266 -9.742 -21.625 1 81.38 397 TYR A CA 1
ATOM 3051 C C . TYR A 1 397 ? 22.141 -9.508 -22.625 1 81.38 397 TYR A C 1
ATOM 3053 O O . TYR A 1 397 ? 22.188 -8.547 -23.406 1 81.38 397 TYR A O 1
ATOM 3061 N N . VAL A 1 398 ? 21.188 -10.461 -22.688 1 82.31 398 VAL A N 1
ATOM 3062 C CA . VAL A 1 398 ? 19.953 -10.305 -23.453 1 82.31 398 VAL A CA 1
ATOM 3063 C C . VAL A 1 398 ? 18.766 -10.141 -22.484 1 82.31 398 VAL A C 1
ATOM 3065 O O . VAL A 1 398 ? 18.516 -11.016 -21.656 1 82.31 398 VAL A O 1
ATOM 3068 N N . SER A 1 399 ? 18.141 -8.992 -22.609 1 83.31 399 SER A N 1
ATOM 3069 C CA . SER A 1 399 ? 16.969 -8.805 -21.766 1 83.31 399 SER A CA 1
ATOM 3070 C C . SER A 1 399 ? 15.859 -9.789 -22.109 1 83.31 399 SER A C 1
ATOM 3072 O O . SER A 1 399 ? 15.805 -10.289 -23.234 1 83.31 399 SER A O 1
ATOM 3074 N N . ASP A 1 400 ? 14.984 -10.094 -21.203 1 83.44 400 ASP A N 1
ATOM 3075 C CA . ASP A 1 400 ? 13.891 -11.023 -21.469 1 83.44 400 ASP A CA 1
ATOM 3076 C C . ASP A 1 400 ? 12.633 -10.281 -21.906 1 83.44 400 ASP A C 1
ATOM 3078 O O . ASP A 1 400 ? 11.516 -10.75 -21.688 1 83.44 400 ASP A O 1
ATOM 3082 N N . SER A 1 401 ? 12.789 -9.047 -22.484 1 89.31 401 SER A N 1
ATOM 3083 C CA . SER A 1 401 ? 11.672 -8.305 -23.062 1 89.31 401 SER A CA 1
ATOM 3084 C C . SER A 1 401 ? 11.062 -9.055 -24.234 1 89.31 401 SER A C 1
ATOM 3086 O O . SER A 1 401 ? 11.781 -9.672 -25.031 1 89.31 401 SER A O 1
ATOM 3088 N N . PHE A 1 402 ? 9.727 -9.023 -24.344 1 90.69 402 PHE A N 1
ATOM 3089 C CA . PHE A 1 402 ? 9.117 -9.711 -25.469 1 90.69 402 PHE A CA 1
ATOM 3090 C C . PHE A 1 402 ? 7.766 -9.094 -25.812 1 90.69 402 PHE A C 1
ATOM 3092 O O . PHE A 1 402 ? 7.188 -8.367 -25 1 90.69 402 PHE A O 1
ATOM 3099 N N . ASP A 1 403 ? 7.355 -9.336 -27.016 1 93.81 403 ASP A N 1
ATOM 3100 C CA . ASP A 1 403 ? 5.988 -9.141 -27.484 1 93.81 403 ASP A CA 1
ATOM 3101 C C . ASP A 1 403 ? 5.316 -10.477 -27.781 1 93.81 403 ASP A C 1
ATOM 3103 O O . ASP A 1 403 ? 5.902 -11.352 -28.438 1 93.81 403 ASP A O 1
ATOM 3107 N N . TYR A 1 404 ? 4.172 -10.734 -27.266 1 93.75 404 TYR A N 1
ATOM 3108 C CA . TYR A 1 404 ? 3.445 -11.992 -27.391 1 93.75 404 TYR A CA 1
ATOM 3109 C C . TYR A 1 404 ? 2.014 -11.758 -27.844 1 93.75 404 TYR A C 1
ATOM 3111 O O . TYR A 1 404 ? 1.269 -11 -27.219 1 93.75 404 TYR A O 1
ATOM 3119 N N . ASP A 1 405 ? 1.648 -12.336 -28.953 1 95.38 405 ASP A N 1
ATOM 3120 C CA . ASP A 1 405 ? 0.318 -12.195 -29.531 1 95.38 405 ASP A CA 1
ATOM 3121 C C . ASP A 1 405 ? -0.318 -13.555 -29.781 1 95.38 405 ASP A C 1
ATOM 3123 O O . ASP A 1 405 ? 0.316 -14.445 -30.359 1 95.38 405 ASP A O 1
ATOM 3127 N N . VAL A 1 406 ? -1.521 -13.727 -29.375 1 95 406 VAL A N 1
ATOM 3128 C CA . VAL A 1 406 ? -2.285 -14.945 -29.609 1 95 406 VAL A CA 1
ATOM 3129 C C . VAL A 1 406 ? -3.652 -14.594 -30.188 1 95 406 VAL A C 1
ATOM 3131 O O . VAL A 1 406 ? -4.352 -13.719 -29.672 1 95 406 VAL A O 1
ATOM 3134 N N . LYS A 1 407 ? -3.984 -15.188 -31.297 1 97 407 LYS A N 1
ATOM 3135 C CA . LYS A 1 407 ? -5.312 -15.125 -31.906 1 97 407 LYS A CA 1
ATOM 3136 C C . LYS A 1 407 ? -5.957 -16.5 -31.953 1 97 407 LYS A C 1
ATOM 3138 O O . LYS A 1 407 ? -5.352 -17.453 -32.438 1 97 407 LYS A O 1
ATOM 3143 N N . GLY A 1 408 ? -7.156 -16.578 -31.406 1 95.88 408 GLY A N 1
ATOM 3144 C CA . GLY A 1 408 ? -7.789 -17.891 -31.344 1 95.88 408 GLY A CA 1
ATOM 3145 C C . GLY A 1 408 ? -9.242 -17.875 -31.781 1 95.88 408 GLY A C 1
ATOM 3146 O O . GLY A 1 408 ? -9.938 -16.859 -31.609 1 95.88 408 GLY A O 1
ATOM 3147 N N . ILE A 1 409 ? -9.68 -18.969 -32.375 1 96.94 409 ILE A N 1
ATOM 3148 C CA . ILE A 1 409 ? -11.086 -19.266 -32.625 1 96.94 409 ILE A CA 1
ATOM 3149 C C . ILE A 1 409 ? -11.438 -20.625 -32.031 1 96.94 409 ILE A C 1
ATOM 3151 O O . ILE A 1 409 ? -10.602 -21.531 -31.984 1 96.94 409 ILE A O 1
ATOM 3155 N N . TYR A 1 410 ? -12.648 -20.719 -31.469 1 94.94 410 TYR A N 1
ATOM 3156 C CA . TYR A 1 410 ? -13.008 -21.984 -30.844 1 94.94 410 TYR A CA 1
ATOM 3157 C C . TYR A 1 410 ? -14.477 -22.328 -31.109 1 94.94 410 TYR A C 1
ATOM 3159 O O . TYR A 1 410 ? -15.281 -21.438 -31.391 1 94.94 410 TYR A O 1
ATOM 3167 N N . LEU A 1 411 ? -14.773 -23.609 -31 1 95.19 411 LEU A N 1
ATOM 3168 C CA . LEU A 1 411 ? -16.109 -24.203 -31.125 1 95.19 411 LEU A CA 1
ATOM 3169 C C . LEU A 1 411 ? -16.281 -25.344 -30.141 1 95.19 411 LEU A C 1
ATOM 3171 O O . LEU A 1 411 ? -15.422 -26.219 -30.031 1 95.19 411 LEU A O 1
ATOM 3175 N N . GLN A 1 412 ? -17.312 -25.297 -29.391 1 93.81 412 GLN A N 1
ATOM 3176 C CA . GLN A 1 412 ? -17.672 -26.375 -28.469 1 93.81 412 GLN A CA 1
ATOM 3177 C C . GLN A 1 412 ? -19.109 -26.812 -28.656 1 93.81 412 GLN A C 1
ATOM 3179 O O . GLN A 1 412 ? -20.016 -25.969 -28.797 1 93.81 412 GLN A O 1
ATOM 3184 N N . ASP A 1 413 ? -19.312 -28.078 -28.656 1 94.81 413 ASP A N 1
ATOM 3185 C CA . ASP A 1 413 ? -20.641 -28.688 -28.688 1 94.81 413 ASP A CA 1
ATOM 3186 C C . ASP A 1 413 ? -20.906 -29.469 -27.406 1 94.81 413 ASP A C 1
ATOM 3188 O O . ASP A 1 413 ? -20.219 -30.453 -27.109 1 94.81 413 ASP A O 1
ATOM 3192 N N . THR A 1 414 ? -21.844 -29.047 -26.703 1 93.12 414 THR A N 1
ATOM 3193 C CA . THR A 1 414 ? -22.297 -29.797 -25.547 1 93.12 414 THR A CA 1
ATOM 3194 C C . THR A 1 414 ? -23.578 -30.547 -25.844 1 93.12 414 THR A C 1
ATOM 3196 O O . THR A 1 414 ? -24.625 -29.938 -26.078 1 93.12 414 THR A O 1
ATOM 3199 N N . TRP A 1 415 ? -23.5 -31.875 -25.734 1 94.25 415 TRP A N 1
ATOM 3200 C CA . TRP A 1 415 ? -24.578 -32.75 -26.203 1 94.25 415 TRP A CA 1
ATOM 3201 C C . TRP A 1 415 ? -25.062 -33.656 -25.078 1 94.25 415 TRP A C 1
ATOM 3203 O O . TRP A 1 415 ? -24.312 -34.469 -24.547 1 94.25 415 TRP A O 1
ATOM 3213 N N . GLN A 1 416 ? -26.312 -33.406 -24.734 1 93.94 416 GLN A N 1
ATOM 3214 C CA . GLN A 1 416 ? -26.969 -34.375 -23.844 1 93.94 416 GLN A CA 1
ATOM 3215 C C . GLN A 1 416 ? -27.453 -35.594 -24.625 1 93.94 416 GLN A C 1
ATOM 3217 O O . GLN A 1 416 ? -28.625 -35.656 -24.984 1 93.94 416 GLN A O 1
ATOM 3222 N N . ALA A 1 417 ? -26.641 -36.531 -24.688 1 94.5 417 ALA A N 1
ATOM 3223 C CA . ALA A 1 417 ? -26.922 -37.656 -25.547 1 94.5 417 ALA A CA 1
ATOM 3224 C C . ALA A 1 417 ? -28.078 -38.5 -24.984 1 94.5 417 ALA A C 1
ATOM 3226 O O . ALA A 1 417 ? -28.906 -39.031 -25.734 1 94.5 417 ALA A O 1
ATOM 3227 N N . THR A 1 418 ? -28.031 -38.719 -23.719 1 95 418 THR A N 1
ATOM 3228 C CA . THR A 1 418 ? -29.125 -39.344 -22.984 1 95 418 THR A CA 1
ATOM 3229 C C . THR A 1 418 ? -29.344 -38.656 -21.641 1 95 418 THR A C 1
ATOM 3231 O O . THR A 1 418 ? -28.672 -37.656 -21.328 1 95 418 THR A O 1
ATOM 3234 N N . GLU A 1 419 ? -30.266 -39.188 -20.906 1 92.19 419 GLU A N 1
ATOM 3235 C CA . GLU A 1 419 ? -30.516 -38.625 -19.578 1 92.19 419 GLU A CA 1
ATOM 3236 C C . GLU A 1 419 ? -29.312 -38.781 -18.672 1 92.19 419 GLU A C 1
ATOM 3238 O O . GLU A 1 419 ? -29.078 -38 -17.766 1 92.19 419 GLU A O 1
ATOM 3243 N N . SER A 1 420 ? -28.547 -39.781 -19 1 94.31 420 SER A N 1
ATOM 3244 C CA . SER A 1 420 ? -27.453 -40.125 -18.094 1 94.31 420 SER A CA 1
ATOM 3245 C C . SER A 1 420 ? -26.109 -39.75 -18.719 1 94.31 420 SER A C 1
ATOM 3247 O O . SER A 1 420 ? -25.078 -39.719 -18.016 1 94.31 420 SER A O 1
ATOM 3249 N N . LEU A 1 421 ? -26.094 -39.469 -20.016 1 95.94 421 LEU A N 1
ATOM 3250 C CA . LEU A 1 421 ? -24.828 -39.25 -20.703 1 95.94 421 LEU A CA 1
ATOM 3251 C C . LEU A 1 421 ? -24.766 -37.875 -21.328 1 95.94 421 LEU A C 1
ATOM 3253 O O . LEU A 1 421 ? -25.625 -37.5 -22.141 1 95.94 421 LEU A O 1
ATOM 3257 N N . GLU A 1 422 ? -23.797 -37.125 -20.891 1 94.06 422 GLU A N 1
ATOM 3258 C CA . GLU A 1 422 ? -23.5 -35.812 -21.469 1 94.06 422 GLU A CA 1
ATOM 3259 C C . GLU A 1 422 ? -22.078 -35.75 -22.031 1 94.06 422 GLU A C 1
ATOM 3261 O O . GLU A 1 422 ? -21.141 -36.219 -21.406 1 94.06 422 GLU A O 1
ATOM 3266 N N . VAL A 1 423 ? -21.938 -35.188 -23.25 1 95 423 VAL A N 1
ATOM 3267 C CA . VAL A 1 423 ? -20.656 -35.125 -23.938 1 95 423 VAL A CA 1
ATOM 3268 C C . VAL A 1 423 ? -20.406 -33.688 -24.422 1 95 423 VAL A C 1
ATOM 3270 O O . VAL A 1 423 ? -21.281 -33.094 -25.047 1 95 423 VAL A O 1
ATOM 3273 N N . ALA A 1 424 ? -19.297 -33.156 -24.062 1 92.56 424 ALA A N 1
ATOM 3274 C CA . ALA A 1 424 ? -18.844 -31.875 -24.609 1 92.56 424 ALA A CA 1
ATOM 3275 C C . ALA A 1 424 ? -17.578 -32.031 -25.438 1 92.56 424 ALA A C 1
ATOM 3277 O O . ALA A 1 424 ? -16.594 -32.594 -24.953 1 92.56 424 ALA A O 1
ATOM 3278 N N . MET A 1 425 ? -17.625 -31.625 -26.641 1 93.62 425 MET A N 1
ATOM 3279 C CA . MET A 1 425 ? -16.469 -31.641 -27.531 1 93.62 425 MET A CA 1
ATOM 3280 C C . MET A 1 425 ? -16.094 -30.234 -27.984 1 93.62 425 MET A C 1
ATOM 3282 O O . MET A 1 425 ? -16.969 -29.453 -28.391 1 93.62 425 MET A O 1
ATOM 3286 N N . ALA A 1 426 ? -14.836 -29.953 -27.859 1 92.75 426 ALA A N 1
ATOM 3287 C CA . ALA A 1 426 ? -14.383 -28.609 -28.234 1 92.75 426 ALA A CA 1
ATOM 3288 C C . ALA A 1 426 ? -13.164 -28.688 -29.141 1 92.75 426 ALA A C 1
ATOM 3290 O O . ALA A 1 426 ? -12.328 -29.578 -29.016 1 92.75 426 ALA A O 1
ATOM 3291 N N . LEU A 1 427 ? -13.094 -27.781 -30.078 1 94.12 427 LEU A N 1
ATOM 3292 C CA . LEU A 1 427 ? -11.953 -27.562 -30.953 1 94.12 427 LEU A CA 1
ATOM 3293 C C . LEU A 1 427 ? -11.539 -26.094 -30.969 1 94.12 427 LEU A C 1
ATOM 3295 O O . LEU A 1 427 ? -12.383 -25.203 -31.141 1 94.12 427 LEU A O 1
ATOM 3299 N N . ARG A 1 428 ? -10.258 -25.906 -30.719 1 94.5 428 ARG A N 1
ATOM 3300 C CA . ARG A 1 428 ? -9.734 -24.547 -30.766 1 94.5 428 ARG A CA 1
ATOM 3301 C C . ARG A 1 428 ? -8.516 -24.453 -31.672 1 94.5 428 ARG A C 1
ATOM 3303 O O . ARG A 1 428 ? -7.668 -25.344 -31.672 1 94.5 428 ARG A O 1
ATOM 3310 N N . TYR A 1 429 ? -8.469 -23.344 -32.469 1 96.19 429 TYR A N 1
ATOM 3311 C CA . TYR A 1 429 ? -7.348 -23.047 -33.344 1 96.19 429 TYR A CA 1
ATOM 3312 C C . TYR A 1 429 ? -6.711 -21.703 -32.938 1 96.19 429 TYR A C 1
ATOM 3314 O O . TYR A 1 429 ? -7.383 -20.672 -32.938 1 96.19 429 TYR A O 1
ATOM 3322 N N . ASP A 1 430 ? -5.391 -21.812 -32.656 1 96.12 430 ASP A N 1
ATOM 3323 C CA . ASP A 1 430 ? -4.684 -20.609 -32.219 1 96.12 430 ASP A CA 1
ATOM 3324 C C . ASP A 1 430 ? -3.475 -20.328 -33.094 1 96.12 430 ASP A C 1
ATOM 3326 O O . ASP A 1 430 ? -2.793 -21.25 -33.562 1 96.12 430 ASP A O 1
ATOM 3330 N N . THR A 1 431 ? -3.289 -19.031 -33.406 1 96.75 431 THR A N 1
ATOM 3331 C CA . THR A 1 431 ? -2.049 -18.547 -33.969 1 96.75 431 THR A CA 1
ATOM 3332 C C . THR A 1 431 ? -1.257 -17.734 -32.969 1 96.75 431 THR A C 1
ATOM 3334 O O . THR A 1 431 ? -1.784 -16.797 -32.344 1 96.75 431 THR A O 1
ATOM 3337 N N . ILE A 1 432 ? 0.027 -18.125 -32.812 1 95.44 432 ILE A N 1
ATOM 3338 C CA . ILE A 1 432 ? 0.834 -17.594 -31.719 1 95.44 432 ILE A CA 1
ATOM 3339 C C . ILE A 1 432 ? 2.119 -16.984 -32.281 1 95.44 432 ILE A C 1
ATOM 3341 O O . ILE A 1 432 ? 2.795 -17.609 -33.094 1 95.44 432 ILE A O 1
ATOM 3345 N N . THR A 1 433 ? 2.406 -15.773 -31.875 1 95.5 433 THR A N 1
ATOM 3346 C CA . THR A 1 433 ? 3.676 -15.125 -32.188 1 95.5 433 THR A CA 1
ATOM 3347 C C . THR A 1 433 ? 4.359 -14.617 -30.938 1 95.5 433 THR A C 1
ATOM 3349 O O . THR A 1 433 ? 3.732 -13.953 -30.109 1 95.5 433 THR A O 1
ATOM 3352 N N . ALA A 1 434 ? 5.582 -15.008 -30.734 1 92.44 434 ALA A N 1
ATOM 3353 C CA . ALA A 1 434 ? 6.422 -14.492 -29.656 1 92.44 434 ALA A CA 1
ATOM 3354 C C . ALA A 1 434 ? 7.723 -13.914 -30.219 1 92.44 434 ALA A C 1
ATOM 3356 O O . ALA A 1 434 ? 8.469 -14.602 -30.922 1 92.44 434 ALA A O 1
ATOM 3357 N N . ASP A 1 435 ? 7.953 -12.648 -29.938 1 92.69 435 ASP A N 1
ATOM 3358 C CA . ASP A 1 435 ? 9.133 -11.93 -30.391 1 92.69 435 ASP A CA 1
ATOM 3359 C C . ASP A 1 435 ? 9.906 -11.336 -29.219 1 92.69 435 ASP A C 1
ATOM 3361 O O . ASP A 1 435 ? 9.469 -10.352 -28.609 1 92.69 435 ASP A O 1
ATOM 3365 N N . PHE A 1 436 ? 11.07 -11.992 -28.859 1 88.62 436 PHE A N 1
ATOM 3366 C CA . PHE A 1 436 ? 11.969 -11.336 -27.906 1 88.62 436 PHE A CA 1
ATOM 3367 C C . PHE A 1 436 ? 12.594 -10.094 -28.531 1 88.62 436 PHE A C 1
ATOM 3369 O O . PHE A 1 436 ? 13.242 -10.172 -29.578 1 88.62 436 PHE A O 1
ATOM 3376 N N . THR A 1 437 ? 12.477 -8.945 -27.906 1 89.38 437 THR A N 1
ATOM 3377 C CA . THR A 1 437 ? 12.68 -7.672 -28.594 1 89.38 437 THR A CA 1
ATOM 3378 C C . THR A 1 437 ? 14.055 -7.094 -28.266 1 89.38 437 THR A C 1
ATOM 3380 O O . THR A 1 437 ? 14.391 -5.996 -28.719 1 89.38 437 THR A O 1
ATOM 3383 N N . ASP A 1 438 ? 14.789 -7.801 -27.438 1 87.25 438 ASP A N 1
ATOM 3384 C CA . ASP A 1 438 ? 16.125 -7.289 -27.172 1 87.25 438 ASP A CA 1
ATOM 3385 C C . ASP A 1 438 ? 16.938 -7.141 -28.453 1 87.25 438 ASP A C 1
ATOM 3387 O O . ASP A 1 438 ? 16.906 -8.016 -29.312 1 87.25 438 ASP A O 1
ATOM 3391 N N . PRO A 1 439 ? 17.703 -6.031 -28.594 1 84.12 439 PRO A N 1
ATOM 3392 C CA . PRO A 1 439 ? 18.453 -5.816 -29.828 1 84.12 439 PRO A CA 1
ATOM 3393 C C . PRO A 1 439 ? 19.531 -6.887 -30.047 1 84.12 439 PRO A C 1
ATOM 3395 O O . PRO A 1 439 ? 19.906 -7.148 -31.188 1 84.12 439 PRO A O 1
ATOM 3398 N N . ASN A 1 440 ? 20 -7.477 -29.078 1 80.12 440 ASN A N 1
ATOM 3399 C CA . ASN A 1 440 ? 21.047 -8.492 -29.188 1 80.12 440 ASN A CA 1
ATOM 3400 C C . ASN A 1 440 ? 20.453 -9.844 -29.594 1 80.12 440 ASN A C 1
ATOM 3402 O O . ASN A 1 440 ? 21.203 -10.797 -29.844 1 80.12 440 ASN A O 1
ATOM 3406 N N . LYS A 1 441 ? 19.203 -9.969 -29.609 1 80.75 441 LYS A N 1
ATOM 3407 C CA . LYS A 1 441 ? 18.516 -11.188 -30.031 1 80.75 441 LYS A CA 1
ATOM 3408 C C . LYS A 1 441 ? 17.422 -10.867 -31.047 1 80.75 441 LYS A C 1
ATOM 3410 O O . LYS A 1 441 ? 16.234 -11.055 -30.766 1 80.75 441 LYS A O 1
ATOM 3415 N N . PRO A 1 442 ? 17.859 -10.516 -32.188 1 77.94 442 PRO A N 1
ATOM 3416 C CA . PRO A 1 442 ? 16.844 -10.164 -33.188 1 77.94 442 PRO A CA 1
ATOM 3417 C C . PRO A 1 442 ? 16.078 -11.375 -33.719 1 77.94 442 PRO A C 1
ATOM 3419 O O . PRO A 1 442 ? 16.625 -12.477 -33.781 1 77.94 442 PRO A O 1
ATOM 3422 N N . GLY A 1 443 ? 14.805 -11.211 -34.094 1 80.94 443 GLY A N 1
ATOM 3423 C CA . GLY A 1 443 ? 13.992 -12.234 -34.719 1 80.94 443 GLY A CA 1
ATOM 3424 C C . GLY A 1 443 ? 12.773 -12.625 -33.906 1 80.94 443 GLY A C 1
ATOM 3425 O O . GLY A 1 443 ? 12.602 -12.156 -32.781 1 80.94 443 GLY A O 1
ATOM 3426 N N . THR A 1 444 ? 11.906 -13.367 -34.562 1 88.81 444 THR A N 1
ATOM 3427 C CA . THR A 1 444 ? 10.703 -13.914 -33.938 1 88.81 444 THR A CA 1
ATOM 3428 C C . THR A 1 444 ? 10.898 -15.383 -33.594 1 88.81 444 THR A C 1
ATOM 3430 O O . THR A 1 444 ? 11.117 -16.219 -34.469 1 88.81 444 THR A O 1
ATOM 3433 N N . GLU A 1 445 ? 10.844 -15.688 -32.344 1 86.56 445 GLU A N 1
ATOM 3434 C CA . GLU A 1 445 ? 11.18 -17.016 -31.875 1 86.56 445 GLU A CA 1
ATOM 3435 C C . GLU A 1 445 ? 10.039 -18 -32.125 1 86.56 445 GLU A C 1
ATOM 3437 O O . GLU A 1 445 ? 10.281 -19.172 -32.438 1 86.56 445 GLU A O 1
ATOM 3442 N N . LEU A 1 446 ? 8.867 -17.609 -31.938 1 92.75 446 LEU A N 1
ATOM 3443 C CA . LEU A 1 446 ? 7.711 -18.453 -32.188 1 92.75 446 LEU A CA 1
ATOM 3444 C C . LEU A 1 446 ? 6.781 -17.812 -33.219 1 92.75 446 LEU A C 1
ATOM 3446 O O . LEU A 1 446 ? 6.512 -16.625 -33.156 1 92.75 446 LEU A O 1
ATOM 3450 N N . ASP A 1 447 ? 6.395 -18.422 -34.125 1 94 447 ASP A N 1
ATOM 3451 C CA . ASP A 1 447 ? 5.367 -18.125 -35.125 1 94 447 ASP A CA 1
ATOM 3452 C C . ASP A 1 447 ? 4.676 -19.406 -35.594 1 94 447 ASP A C 1
ATOM 3454 O O . ASP A 1 447 ? 5.043 -19.984 -36.625 1 94 447 ASP A O 1
ATOM 3458 N N . GLU A 1 448 ? 3.662 -19.797 -34.812 1 93.69 448 GLU A N 1
ATOM 3459 C CA . GLU A 1 448 ? 3.074 -21.109 -35 1 93.69 448 GLU A CA 1
ATOM 3460 C C . GLU A 1 448 ? 1.555 -21.062 -34.875 1 93.69 448 GLU A C 1
ATOM 3462 O O . GLU A 1 448 ? 1.005 -20.125 -34.281 1 93.69 448 GLU A O 1
ATOM 3467 N N . SER A 1 449 ? 0.984 -22.031 -35.469 1 95.5 449 SER A N 1
ATOM 3468 C CA . SER A 1 449 ? -0.436 -22.297 -35.281 1 95.5 449 SER A CA 1
ATOM 3469 C C . SER A 1 449 ? -0.657 -23.688 -34.656 1 95.5 449 SER A C 1
ATOM 3471 O O . SER A 1 449 ? 0.125 -24.609 -34.906 1 95.5 449 SER A O 1
ATOM 3473 N N . ILE A 1 450 ? -1.678 -23.812 -33.938 1 93.69 450 ILE A N 1
ATOM 3474 C CA . ILE A 1 450 ? -1.911 -25.094 -33.281 1 93.69 450 ILE A CA 1
ATOM 3475 C C . ILE A 1 450 ? -3.412 -25.344 -33.156 1 93.69 450 ILE A C 1
ATOM 3477 O O . ILE A 1 450 ? -4.191 -24.406 -32.969 1 93.69 450 ILE A O 1
ATOM 3481 N N . LEU A 1 451 ? -3.768 -26.609 -33.312 1 94.12 451 LEU A N 1
ATOM 3482 C CA . LEU A 1 451 ? -5.121 -27.094 -33.062 1 94.12 451 LEU A CA 1
ATOM 3483 C C . LEU A 1 451 ? -5.191 -27.844 -31.75 1 94.12 451 LEU A C 1
ATOM 3485 O O . LEU A 1 451 ? -4.398 -28.75 -31.5 1 94.12 451 LEU A O 1
ATOM 3489 N N . SER A 1 452 ? -6.105 -27.516 -30.891 1 92.94 452 SER A N 1
ATOM 3490 C CA . SER A 1 452 ? -6.242 -28.125 -29.578 1 92.94 452 SER A CA 1
ATOM 3491 C C . SER A 1 452 ? -7.625 -28.734 -29.391 1 92.94 452 SER A C 1
ATOM 3493 O O . SER A 1 452 ? -8.57 -28.047 -29 1 92.94 452 SER A O 1
ATOM 3495 N N . PRO A 1 453 ? -7.754 -30 -29.516 1 93.44 453 PRO A N 1
ATOM 3496 C CA . PRO A 1 453 ? -9.023 -30.672 -29.25 1 93.44 453 PRO A CA 1
ATOM 3497 C C . PRO A 1 453 ? -9.219 -31.016 -27.781 1 9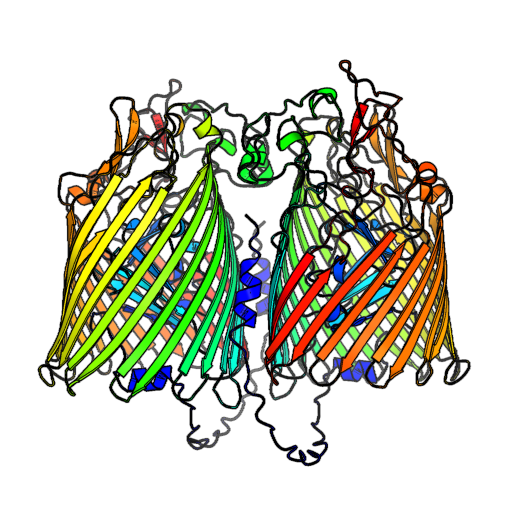3.44 453 PRO A C 1
ATOM 3499 O O . PRO A 1 453 ? -8.242 -31.188 -27.047 1 93.44 453 PRO A O 1
ATOM 3502 N N . ARG A 1 454 ? -10.492 -31.141 -27.328 1 92.19 454 ARG A N 1
ATOM 3503 C CA . ARG A 1 454 ? -10.852 -31.531 -25.969 1 92.19 454 ARG A CA 1
ATOM 3504 C C . ARG A 1 454 ? -12.188 -32.281 -25.953 1 92.19 454 ARG A C 1
ATOM 3506 O O . ARG A 1 454 ? -13.078 -31.969 -26.734 1 92.19 454 ARG A O 1
ATOM 3513 N N . VAL A 1 455 ? -12.297 -33.188 -25.062 1 93 455 VAL A N 1
ATOM 3514 C CA . VAL A 1 455 ? -13.555 -33.906 -24.859 1 93 455 VAL A CA 1
ATOM 3515 C C . VAL A 1 455 ? -13.805 -34.125 -23.375 1 93 455 VAL A C 1
ATOM 3517 O O . VAL A 1 455 ? -12.875 -34.438 -22.625 1 93 455 VAL A O 1
ATOM 3520 N N . ASP A 1 456 ? -14.953 -33.844 -22.969 1 92.25 456 ASP A N 1
ATOM 3521 C CA . ASP A 1 456 ? -15.438 -34.125 -21.609 1 92.25 456 ASP A CA 1
ATOM 3522 C C . ASP A 1 456 ? -16.688 -34.969 -21.641 1 92.25 456 ASP A C 1
ATOM 3524 O O . ASP A 1 456 ? -17.625 -34.719 -22.391 1 92.25 456 ASP A O 1
ATOM 3528 N N . ILE A 1 457 ? -16.703 -35.969 -20.781 1 94.69 457 ILE A N 1
ATOM 3529 C CA . ILE A 1 457 ? -17.844 -36.875 -20.719 1 94.69 457 ILE A CA 1
ATOM 3530 C C . ILE A 1 457 ? -18.297 -37.031 -19.266 1 94.69 457 ILE A C 1
ATOM 3532 O O . ILE A 1 457 ? -17.469 -37.219 -18.359 1 94.69 457 ILE A O 1
ATOM 3536 N N . ARG A 1 458 ? -19.5 -36.906 -19.078 1 94.75 458 ARG A N 1
ATOM 3537 C CA . ARG A 1 458 ? -20.125 -37.219 -17.781 1 94.75 458 ARG A CA 1
ATOM 3538 C C . ARG A 1 458 ? -21.172 -38.312 -17.922 1 94.75 458 ARG A C 1
ATOM 3540 O O . ARG A 1 458 ? -22.094 -38.188 -18.719 1 94.75 458 ARG A O 1
ATOM 3547 N N . LEU A 1 459 ? -21.016 -39.344 -17.172 1 96.88 459 LEU A N 1
ATOM 3548 C CA . LEU A 1 459 ? -21.953 -40.469 -17.172 1 96.88 459 LEU A CA 1
ATOM 3549 C C . LEU A 1 459 ? -22.5 -40.719 -15.773 1 96.88 459 LEU A C 1
ATOM 3551 O O . LEU A 1 459 ? -21.766 -41.094 -14.859 1 96.88 459 LEU A O 1
ATOM 3555 N N . ARG A 1 460 ? -23.734 -40.469 -15.641 1 95.81 460 ARG A N 1
ATOM 3556 C CA . ARG A 1 460 ? -24.406 -40.812 -14.383 1 95.81 460 ARG A CA 1
ATOM 3557 C C . ARG A 1 460 ? -24.875 -42.25 -14.367 1 95.81 460 ARG A C 1
ATOM 3559 O O . ARG A 1 460 ? -25.812 -42.625 -15.086 1 95.81 460 ARG A O 1
ATOM 3566 N N . HIS A 1 461 ? -24.344 -43 -13.508 1 97.06 461 HIS A N 1
ATOM 3567 C CA . HIS A 1 461 ? -24.719 -44.406 -13.414 1 97.06 461 HIS A CA 1
ATOM 3568 C C . HIS A 1 461 ? -26.062 -44.562 -12.68 1 97.06 461 HIS A C 1
ATOM 3570 O O . HIS A 1 461 ? -26.859 -45.438 -13.023 1 97.06 461 HIS A O 1
ATOM 3576 N N . ASN A 1 462 ? -26.234 -43.844 -11.688 1 94.5 462 ASN A N 1
ATOM 3577 C CA . ASN A 1 462 ? -27.453 -43.656 -10.906 1 94.5 462 ASN A CA 1
ATOM 3578 C C . ASN A 1 462 ? -27.438 -42.344 -10.133 1 94.5 462 ASN A C 1
ATOM 3580 O O . ASN A 1 462 ? -26.719 -41.406 -10.508 1 94.5 462 ASN A O 1
ATOM 3584 N N . ASP A 1 463 ? -28.203 -42.344 -9.102 1 92.31 463 ASP A N 1
ATOM 3585 C CA . ASP A 1 463 ? -28.344 -41.094 -8.391 1 92.31 463 ASP A CA 1
ATOM 3586 C C . ASP A 1 463 ? -27.125 -40.812 -7.508 1 92.31 463 ASP A C 1
ATOM 3588 O O . ASP A 1 463 ? -26.906 -39.688 -7.078 1 92.31 463 ASP A O 1
ATOM 3592 N N . GLU A 1 464 ? -26.281 -41.781 -7.324 1 94.19 464 GLU A N 1
ATOM 3593 C CA . GLU A 1 464 ? -25.203 -41.625 -6.355 1 94.19 464 GLU A CA 1
ATOM 3594 C C . GLU A 1 464 ? -23.844 -41.719 -7.031 1 94.19 464 GLU A C 1
ATOM 3596 O O . GLU A 1 464 ? -22.844 -41.188 -6.508 1 94.19 464 GLU A O 1
ATOM 3601 N N . TRP A 1 465 ? -23.75 -42.375 -8.125 1 96 465 TRP A N 1
ATOM 3602 C CA . TRP A 1 465 ? -22.469 -42.625 -8.766 1 96 465 TRP A CA 1
ATOM 3603 C C . TRP A 1 465 ? -22.359 -41.875 -10.094 1 96 465 TRP A C 1
ATOM 3605 O O . TRP A 1 465 ? -23.266 -41.969 -10.922 1 96 465 TRP A O 1
ATOM 3615 N N . THR A 1 466 ? -21.328 -41.156 -10.305 1 95 466 THR A N 1
ATOM 3616 C CA . THR A 1 466 ? -21.078 -40.406 -11.539 1 95 466 THR A CA 1
ATOM 3617 C C . THR A 1 466 ? -19.641 -40.594 -12 1 95 466 THR A C 1
ATOM 3619 O O . THR A 1 466 ? -18.703 -40.5 -11.203 1 95 466 THR A O 1
ATOM 3622 N N . SER A 1 467 ? -19.484 -40.906 -13.266 1 96.5 467 SER A N 1
ATOM 3623 C CA . SER A 1 467 ? -18.156 -40.938 -13.898 1 96.5 467 SER A CA 1
ATOM 3624 C C . SER A 1 467 ? -17.922 -39.688 -14.742 1 96.5 467 SER A C 1
ATOM 3626 O O . SER A 1 467 ? -18.844 -39.188 -15.398 1 96.5 467 SER A O 1
ATOM 3628 N N . ARG A 1 468 ? -16.75 -39.219 -14.656 1 93.75 468 ARG A N 1
ATOM 3629 C CA . ARG A 1 468 ? -16.328 -38.125 -15.523 1 93.75 468 ARG A CA 1
ATOM 3630 C C . ARG A 1 468 ? -15.008 -38.469 -16.203 1 93.75 468 ARG A C 1
ATOM 3632 O O . ARG A 1 468 ? -14.086 -38.969 -15.578 1 93.75 468 ARG A O 1
ATOM 3639 N N . LEU A 1 469 ? -14.977 -38.25 -17.453 1 94.5 469 LEU A N 1
ATOM 3640 C CA . LEU A 1 469 ? -13.766 -38.406 -18.266 1 94.5 469 LEU A CA 1
ATOM 3641 C C . LEU A 1 469 ? -13.453 -37.125 -19.016 1 94.5 469 LEU A C 1
ATOM 3643 O O . LEU A 1 469 ? -14.344 -36.5 -19.609 1 94.5 469 LEU A O 1
ATOM 3647 N N . SER A 1 470 ? -12.219 -36.688 -18.953 1 92.12 470 SER A N 1
ATOM 3648 C CA . SER A 1 470 ? -11.742 -35.5 -19.688 1 92.12 470 SER A CA 1
ATOM 3649 C C . SER A 1 470 ? -10.422 -35.812 -20.406 1 92.12 470 SER A C 1
ATOM 3651 O O . SER A 1 470 ? -9.539 -36.438 -19.828 1 92.12 470 SER A O 1
ATOM 3653 N N . ALA A 1 471 ? -10.305 -35.438 -21.609 1 92.81 471 ALA A N 1
ATOM 3654 C CA . ALA A 1 471 ? -9.078 -35.594 -22.391 1 92.81 471 ALA A CA 1
ATOM 3655 C C . ALA A 1 471 ? -8.898 -34.438 -23.359 1 92.81 471 ALA A C 1
ATOM 3657 O O . ALA A 1 471 ? -9.875 -33.906 -23.906 1 92.81 471 ALA A O 1
ATOM 3658 N N . GLY A 1 472 ? -7.645 -34.062 -23.562 1 91.25 472 GLY A N 1
ATOM 3659 C CA . GLY A 1 472 ? -7.418 -32.969 -24.5 1 91.25 472 GLY A CA 1
ATOM 3660 C C . GLY A 1 472 ? -5.957 -32.594 -24.625 1 91.25 472 GLY A C 1
ATOM 3661 O O . GLY A 1 472 ? -5.086 -33.25 -24.047 1 91.25 472 GLY A O 1
ATOM 3662 N N . ARG A 1 473 ? -5.754 -31.547 -25.453 1 92.12 473 ARG A N 1
ATOM 3663 C CA . ARG A 1 473 ? -4.426 -31 -25.734 1 92.12 473 ARG A CA 1
ATOM 3664 C C . ARG A 1 473 ? -4.359 -29.531 -25.359 1 92.12 473 ARG A C 1
ATOM 3666 O O . ARG A 1 473 ? -5.332 -28.781 -25.531 1 92.12 473 ARG A O 1
ATOM 3673 N N . GLY A 1 474 ? -3.246 -29.172 -24.766 1 90.94 474 GLY A N 1
ATOM 3674 C CA . GLY A 1 474 ? -2.945 -27.781 -24.5 1 90.94 474 GLY A CA 1
ATOM 3675 C C . GLY A 1 474 ? -1.547 -27.375 -24.938 1 90.94 474 GLY A C 1
ATOM 3676 O O . GLY A 1 474 ? -0.774 -28.219 -25.406 1 90.94 474 GLY A O 1
ATOM 3677 N N . TYR A 1 475 ? -1.275 -26.047 -24.906 1 92.31 475 TYR A N 1
ATOM 3678 C CA . TYR A 1 475 ? 0.059 -25.578 -25.25 1 92.31 475 TYR A CA 1
ATOM 3679 C C . TYR A 1 475 ? 0.455 -24.391 -24.375 1 92.31 475 TYR A C 1
ATOM 3681 O O . TYR A 1 475 ? -0.39 -23.797 -23.703 1 92.31 475 TYR A O 1
ATOM 3689 N N . ARG A 1 476 ? 1.73 -24.109 -24.344 1 90.88 476 ARG A N 1
ATOM 3690 C CA . ARG A 1 476 ? 2.279 -22.953 -23.641 1 90.88 476 ARG A CA 1
ATOM 3691 C C . ARG A 1 476 ? 3.533 -22.422 -24.328 1 90.88 476 ARG A C 1
ATOM 3693 O O . ARG A 1 476 ? 4.352 -23.219 -24.828 1 90.88 476 ARG A O 1
ATOM 3700 N N . ALA A 1 477 ? 3.602 -21.109 -24.422 1 88.88 477 ALA A N 1
ATOM 3701 C CA . ALA A 1 477 ? 4.844 -20.5 -24.891 1 88.88 477 ALA A CA 1
ATOM 3702 C C . ALA A 1 477 ? 5.809 -20.266 -23.719 1 88.88 477 ALA A C 1
ATOM 3704 O O . ALA A 1 477 ? 5.473 -19.578 -22.766 1 88.88 477 ALA A O 1
ATOM 3705 N N . PRO A 1 478 ? 6.957 -20.844 -23.75 1 85.88 478 PRO A N 1
ATOM 3706 C CA . PRO A 1 478 ? 7.914 -20.641 -22.672 1 85.88 478 PRO A CA 1
ATOM 3707 C C . PRO A 1 478 ? 8.617 -19.281 -22.75 1 85.88 478 PRO A C 1
ATOM 3709 O O . PRO A 1 478 ? 9.75 -19.203 -23.219 1 85.88 478 PRO A O 1
ATOM 3712 N N . LEU A 1 479 ? 8.148 -18.219 -22.203 1 77.56 479 LEU A N 1
ATOM 3713 C CA . LEU A 1 479 ? 8.633 -16.859 -22.438 1 77.56 479 LEU A CA 1
ATOM 3714 C C . LEU A 1 479 ? 9.422 -16.344 -21.234 1 77.56 479 LEU A C 1
ATOM 3716 O O . LEU A 1 479 ? 10.188 -15.391 -21.359 1 77.56 479 LEU A O 1
ATOM 3720 N N . SER A 1 480 ? 9.266 -16.828 -20.109 1 69.38 480 SER A N 1
ATOM 3721 C CA . SER A 1 480 ? 9.953 -16.172 -19 1 69.38 480 SER A CA 1
ATOM 3722 C C . SER A 1 480 ? 11.242 -16.906 -18.641 1 69.38 480 SER A C 1
ATOM 3724 O O . SER A 1 480 ? 11.227 -18.109 -18.391 1 69.38 480 SER A O 1
ATO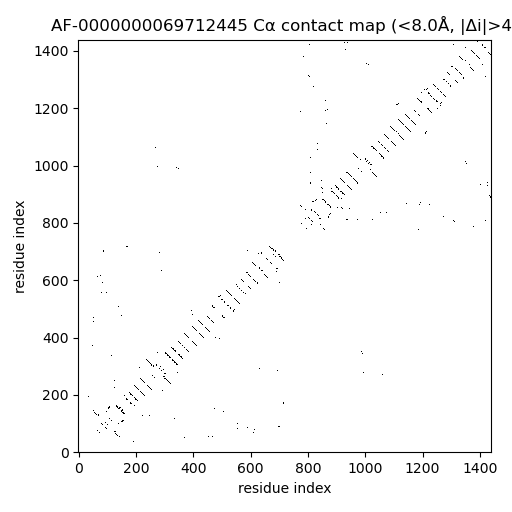M 3726 N N . PHE A 1 481 ? 12.32 -16.172 -18.641 1 65.88 481 PHE A N 1
ATOM 3727 C CA . PHE A 1 481 ? 13.641 -16.719 -18.344 1 65.88 481 PHE A CA 1
ATOM 3728 C C . PHE A 1 481 ? 14.086 -16.328 -16.953 1 65.88 481 PHE A C 1
ATOM 3730 O O . PHE A 1 481 ? 14.164 -17.172 -16.047 1 65.88 481 PHE A O 1
ATOM 3737 N N . PHE A 1 482 ? 14.078 -15.047 -16.672 1 63.44 482 PHE A N 1
ATOM 3738 C CA . PHE A 1 482 ? 14.758 -14.562 -15.469 1 63.44 482 PHE A CA 1
ATOM 3739 C C . PHE A 1 482 ? 14.039 -15.047 -14.211 1 63.44 482 PHE A C 1
ATOM 3741 O O . PHE A 1 482 ? 14.68 -15.57 -13.297 1 63.44 482 PHE A O 1
ATOM 3748 N N . GLU A 1 483 ? 12.781 -14.922 -14.273 1 63.59 483 GLU A N 1
ATOM 3749 C CA . GLU A 1 483 ? 12.094 -15.32 -13.047 1 63.59 483 GLU A CA 1
ATOM 3750 C C . GLU A 1 483 ? 12.078 -16.844 -12.898 1 63.59 483 GLU A C 1
ATOM 3752 O O . GLU A 1 483 ? 12.039 -17.359 -11.773 1 63.59 483 GLU A O 1
ATOM 3757 N N . THR A 1 484 ? 12.211 -17.469 -13.961 1 62.16 484 THR A N 1
ATOM 3758 C CA . THR A 1 484 ? 12.328 -18.922 -13.883 1 62.16 484 THR A CA 1
ATOM 3759 C C . THR A 1 484 ? 13.664 -19.328 -13.273 1 62.16 484 THR A C 1
ATOM 3761 O O . THR A 1 484 ? 13.734 -20.266 -12.469 1 62.16 484 THR A O 1
ATOM 3764 N N . ASP A 1 485 ? 14.625 -18.609 -13.648 1 63.03 485 ASP A N 1
ATOM 3765 C CA . ASP A 1 485 ? 15.961 -18.875 -13.125 1 63.03 485 ASP A CA 1
ATOM 3766 C C . ASP A 1 485 ? 16.078 -18.422 -11.672 1 63.03 485 ASP A C 1
ATOM 3768 O O . ASP A 1 485 ? 16.609 -19.156 -10.828 1 63.03 485 ASP A O 1
ATOM 3772 N N . HIS A 1 486 ? 15.43 -17.406 -11.352 1 61.59 486 HIS A N 1
ATOM 3773 C CA . HIS A 1 486 ? 15.383 -16.797 -10.031 1 61.59 486 HIS A CA 1
ATOM 3774 C C . HIS A 1 486 ? 16.781 -16.688 -9.422 1 61.59 486 HIS A C 1
ATOM 3776 O O . HIS A 1 486 ? 16.984 -17.016 -8.258 1 61.59 486 HIS A O 1
ATOM 3782 N N . GLY A 1 487 ? 17.734 -16.438 -10.234 1 56.12 487 GLY A N 1
ATOM 3783 C CA . GLY A 1 487 ? 19.094 -16.172 -9.766 1 56.12 487 GLY A CA 1
ATOM 3784 C C . GLY A 1 487 ? 19.906 -17.438 -9.539 1 56.12 487 GLY A C 1
ATOM 3785 O O . GLY A 1 487 ? 20.984 -17.391 -8.953 1 56.12 487 GLY A O 1
ATOM 3786 N N . ILE A 1 488 ? 19.297 -18.438 -9.883 1 54.47 488 ILE A N 1
ATOM 3787 C CA . ILE A 1 488 ? 19.969 -19.719 -9.711 1 54.47 488 ILE A CA 1
ATOM 3788 C C . ILE A 1 488 ? 21.234 -19.75 -10.562 1 54.47 488 ILE A C 1
ATOM 3790 O O . ILE A 1 488 ? 22.297 -20.203 -10.102 1 54.47 488 ILE A O 1
ATOM 3794 N N . LEU A 1 489 ? 21.078 -19.172 -11.703 1 54.69 489 LEU A N 1
ATOM 3795 C CA . LEU A 1 489 ? 22.219 -19.141 -12.602 1 54.69 489 LEU A CA 1
ATOM 3796 C C . LEU A 1 489 ? 22.938 -17.781 -12.523 1 54.69 489 LEU A C 1
ATOM 3798 O O . LEU A 1 489 ? 22.375 -16.812 -12.039 1 54.69 489 LEU A O 1
ATOM 3802 N N . ASP A 1 490 ? 24.156 -17.859 -12.844 1 60.81 490 ASP A N 1
ATOM 3803 C CA . ASP A 1 490 ? 24.984 -16.656 -12.766 1 60.81 490 ASP A CA 1
ATOM 3804 C C . ASP A 1 490 ? 24.594 -15.648 -13.836 1 60.81 490 ASP A C 1
ATOM 3806 O O . ASP A 1 490 ? 25.094 -15.703 -14.961 1 60.81 490 ASP A O 1
ATOM 3810 N N . GLY A 1 491 ? 23.719 -14.797 -13.508 1 61.94 491 GLY A N 1
ATOM 3811 C CA . GLY A 1 491 ? 23.25 -13.789 -14.445 1 61.94 491 GLY A CA 1
ATOM 3812 C C . GLY A 1 491 ? 24.328 -12.812 -14.859 1 61.94 491 GLY A C 1
ATOM 3813 O O . GLY A 1 491 ? 24.156 -12.086 -15.852 1 61.94 491 GLY A O 1
ATOM 3814 N N . SER A 1 492 ? 25.344 -12.836 -14.133 1 65.75 492 SER A N 1
ATOM 3815 C CA . SER A 1 492 ? 26.422 -11.898 -14.453 1 65.75 492 SER A CA 1
ATOM 3816 C C . SER A 1 492 ? 27.078 -12.258 -15.781 1 65.75 492 SER A C 1
ATOM 3818 O O . SER A 1 492 ? 27.703 -11.406 -16.422 1 65.75 492 SER A O 1
ATOM 3820 N N . LEU A 1 493 ? 26.859 -13.492 -16.203 1 71.19 493 LEU A N 1
ATOM 3821 C CA . LEU A 1 493 ? 27.469 -13.93 -17.453 1 71.19 493 LEU A CA 1
ATOM 3822 C C . LEU A 1 493 ? 26.547 -13.625 -18.641 1 71.19 493 LEU A C 1
ATOM 3824 O O . LEU A 1 493 ? 26.953 -13.766 -19.797 1 71.19 493 LEU A O 1
ATOM 3828 N N . GLY A 1 494 ? 25.438 -13.305 -18.312 1 73 494 GLY A N 1
ATOM 3829 C CA . GLY A 1 494 ? 24.469 -13 -19.359 1 73 494 GLY A CA 1
ATOM 3830 C C . GLY A 1 494 ? 23.312 -13.977 -19.391 1 73 494 GLY A C 1
ATOM 3831 O O . GLY A 1 494 ? 23.125 -14.758 -18.453 1 73 494 GLY A O 1
ATOM 3832 N N . PHE A 1 495 ? 22.469 -13.828 -20.469 1 78 495 PHE A N 1
ATOM 3833 C CA . PHE A 1 495 ? 21.344 -14.719 -20.719 1 78 495 PHE A CA 1
ATOM 3834 C C . PHE A 1 495 ? 21.172 -14.969 -22.203 1 78 495 PHE A C 1
ATOM 3836 O O . PHE A 1 495 ? 21.359 -14.07 -23.031 1 78 495 PHE A O 1
ATOM 3843 N N . ASP A 1 496 ? 20.969 -16.219 -22.531 1 81.44 496 ASP A N 1
ATOM 3844 C CA . ASP A 1 496 ? 20.688 -16.625 -23.906 1 81.44 496 ASP A CA 1
ATOM 3845 C C . ASP A 1 496 ? 19.359 -17.359 -24.016 1 81.44 496 ASP A C 1
ATOM 3847 O O . ASP A 1 496 ? 18.906 -17.953 -23.031 1 81.44 496 ASP A O 1
ATOM 3851 N N . ILE A 1 497 ? 18.703 -17.234 -25.141 1 84.19 497 ILE A N 1
ATOM 3852 C CA . ILE A 1 497 ? 17.391 -17.844 -25.344 1 84.19 497 ILE A CA 1
ATOM 3853 C C . ILE A 1 497 ? 17.406 -18.719 -26.609 1 84.19 497 ILE A C 1
ATOM 3855 O O . ILE A 1 497 ? 17.75 -18.25 -27.688 1 84.19 497 ILE A O 1
ATOM 3859 N N . ASP A 1 498 ? 17.094 -19.969 -26.438 1 85.81 498 ASP A N 1
ATOM 3860 C CA . ASP A 1 498 ? 17.016 -20.938 -27.516 1 85.81 498 ASP A CA 1
ATOM 3861 C C . ASP A 1 498 ? 15.68 -21.688 -27.469 1 85.81 498 ASP A C 1
ATOM 3863 O O . ASP A 1 498 ? 15.641 -22.875 -27.109 1 85.81 498 ASP A O 1
ATOM 3867 N N . ILE A 1 499 ? 14.617 -21 -27.766 1 87.19 499 ILE A N 1
ATOM 3868 C CA . ILE A 1 499 ? 13.266 -21.547 -27.812 1 87.19 499 ILE A CA 1
ATOM 3869 C C . ILE A 1 499 ? 12.727 -21.469 -29.234 1 87.19 499 ILE A C 1
ATOM 3871 O O . ILE A 1 499 ? 12.883 -20.438 -29.906 1 87.19 499 ILE A O 1
ATOM 3875 N N . ASP A 1 500 ? 12.078 -22.484 -29.781 1 89.25 500 ASP A N 1
ATOM 3876 C CA . ASP A 1 500 ? 11.57 -22.406 -31.156 1 89.25 500 ASP A CA 1
ATOM 3877 C C . ASP A 1 500 ? 10.266 -23.188 -31.297 1 89.25 500 ASP A C 1
ATOM 3879 O O . ASP A 1 500 ? 9.734 -23.312 -32.406 1 89.25 500 ASP A O 1
ATOM 3883 N N . GLU A 1 501 ? 9.828 -23.766 -30.219 1 92.38 501 GLU A N 1
ATOM 3884 C CA . GLU A 1 501 ? 8.57 -24.516 -30.25 1 92.38 501 GLU A CA 1
ATOM 3885 C C . GLU A 1 501 ? 7.707 -24.203 -29.031 1 92.38 501 GLU A C 1
ATOM 3887 O O . GLU A 1 501 ? 8.227 -23.828 -27.984 1 92.38 501 GLU A O 1
ATOM 3892 N N . LEU A 1 502 ? 6.484 -24.484 -29.219 1 93.19 502 LEU A N 1
ATOM 3893 C CA . LEU A 1 502 ? 5.57 -24.453 -28.078 1 93.19 502 LEU A CA 1
ATOM 3894 C C . LEU A 1 502 ? 5.699 -25.719 -27.234 1 93.19 502 LEU A C 1
ATOM 3896 O O . LEU A 1 502 ? 5.926 -26.812 -27.781 1 93.19 502 LEU A O 1
ATOM 3900 N N . GLU A 1 503 ? 5.598 -25.531 -25.922 1 92.31 503 GLU A N 1
ATOM 3901 C CA . GLU A 1 503 ? 5.281 -26.719 -25.125 1 92.31 503 GLU A CA 1
ATOM 3902 C C . GLU A 1 503 ? 3.906 -27.281 -25.5 1 92.31 503 GLU A C 1
ATOM 3904 O O . GLU A 1 503 ? 2.939 -26.516 -25.625 1 92.31 503 GLU A O 1
ATOM 3909 N N . ARG A 1 504 ? 3.836 -28.547 -25.609 1 93.06 504 ARG A N 1
ATOM 3910 C CA . ARG A 1 504 ? 2.57 -29.203 -25.938 1 93.06 504 ARG A CA 1
ATOM 3911 C C . ARG A 1 504 ? 2.23 -30.281 -24.906 1 93.06 504 ARG A C 1
ATOM 3913 O O . ARG A 1 504 ? 3.086 -31.078 -24.547 1 93.06 504 ARG A O 1
ATOM 3920 N N . SER A 1 505 ? 1.056 -30.234 -24.453 1 93.5 505 SER A N 1
ATOM 3921 C CA . SER A 1 505 ? 0.644 -31.188 -23.438 1 93.5 505 SER A CA 1
ATOM 3922 C C . SER A 1 505 ? -0.57 -32 -23.891 1 93.5 505 SER A C 1
ATOM 3924 O O . SER A 1 505 ? -1.491 -31.453 -24.5 1 93.5 505 SER A O 1
ATOM 3926 N N . ASN A 1 506 ? -0.514 -33.219 -23.641 1 93.81 506 ASN A N 1
ATOM 3927 C CA . ASN A 1 506 ? -1.655 -34.125 -23.734 1 93.81 506 ASN A CA 1
ATOM 3928 C C . ASN A 1 506 ? -2.047 -34.688 -22.375 1 93.81 506 ASN A C 1
ATOM 3930 O O . ASN A 1 506 ? -1.183 -35.094 -21.594 1 93.81 506 ASN A O 1
ATOM 3934 N N . SER A 1 507 ? -3.293 -34.656 -22.109 1 93.44 507 SER A N 1
ATOM 3935 C CA . SER A 1 507 ? -3.709 -35.094 -20.797 1 93.44 507 SER A CA 1
ATOM 3936 C C . SER A 1 507 ? -5.016 -35.875 -20.859 1 93.44 507 SER A C 1
ATOM 3938 O O . SER A 1 507 ? -5.809 -35.719 -21.781 1 93.44 507 SER A O 1
ATOM 3940 N N . ALA A 1 508 ? -5.188 -36.781 -19.938 1 94.12 508 ALA A N 1
ATOM 3941 C CA . ALA A 1 508 ? -6.426 -37.5 -19.703 1 94.12 508 ALA A CA 1
ATOM 3942 C C . ALA A 1 508 ? -6.691 -37.688 -18.203 1 94.12 508 ALA A C 1
ATOM 3944 O O . ALA A 1 508 ? -5.766 -37.938 -17.438 1 94.12 508 ALA A O 1
ATOM 3945 N N . ASN A 1 509 ? -7.926 -37.469 -17.844 1 93.19 509 ASN A N 1
ATOM 3946 C CA . ASN A 1 509 ? -8.344 -37.562 -16.438 1 93.19 509 ASN A CA 1
ATOM 3947 C C . ASN A 1 509 ? -9.641 -38.344 -16.297 1 93.19 509 ASN A C 1
ATOM 3949 O O . ASN A 1 509 ? -10.555 -38.219 -17.109 1 93.19 509 ASN A O 1
ATOM 3953 N N . TYR A 1 510 ? -9.695 -39.188 -15.32 1 95.38 510 TYR A N 1
ATOM 3954 C CA . TYR A 1 510 ? -10.906 -39.938 -14.961 1 95.38 510 TYR A CA 1
ATOM 3955 C C . TYR A 1 510 ? -11.227 -39.781 -13.477 1 95.38 510 TYR A C 1
ATOM 3957 O O . TYR A 1 510 ? -10.328 -39.781 -12.641 1 95.38 510 TYR A O 1
ATOM 3965 N N . ALA A 1 511 ? -12.484 -39.562 -13.234 1 94.5 511 ALA A N 1
ATOM 3966 C CA . ALA A 1 511 ? -12.938 -39.469 -11.852 1 94.5 511 ALA A CA 1
ATOM 3967 C C . ALA A 1 511 ? -14.227 -40.25 -11.633 1 94.5 511 ALA A C 1
ATOM 3969 O O . ALA A 1 511 ? -15.117 -40.25 -12.484 1 94.5 511 ALA A O 1
ATOM 3970 N N . LEU A 1 512 ? -14.273 -40.969 -10.586 1 97.25 512 LEU A N 1
ATOM 3971 C CA . LEU A 1 512 ? -15.477 -41.625 -10.102 1 97.25 512 LEU A CA 1
ATOM 3972 C C . LEU A 1 512 ? -15.938 -41.031 -8.773 1 97.25 512 LEU A C 1
ATOM 3974 O O . LEU A 1 512 ? -15.203 -41.062 -7.789 1 97.25 512 LEU A O 1
ATOM 3978 N N . SER A 1 513 ? -17.141 -40.562 -8.828 1 95.19 513 SER A N 1
ATOM 3979 C CA . SER A 1 513 ? -17.641 -39.875 -7.641 1 95.19 513 SER A CA 1
ATOM 3980 C C . SER A 1 513 ? -18.859 -40.594 -7.059 1 95.19 513 SER A C 1
ATOM 3982 O O . SER A 1 513 ? -19.703 -41.094 -7.801 1 95.19 513 SER A O 1
ATOM 3984 N N . TYR A 1 514 ? -18.875 -40.625 -5.797 1 96.5 514 TYR A N 1
ATOM 3985 C CA . TYR A 1 514 ? -20.016 -41.125 -5.027 1 96.5 514 TYR A CA 1
ATOM 3986 C C . TYR A 1 514 ? -20.594 -40 -4.152 1 96.5 514 TYR A C 1
ATOM 3988 O O . TYR A 1 514 ? -19.859 -39.344 -3.396 1 96.5 514 TYR A O 1
ATOM 3996 N N . GLU A 1 515 ? -21.859 -39.781 -4.266 1 94.19 515 GLU A N 1
ATOM 3997 C CA . GLU A 1 515 ? -22.547 -38.812 -3.441 1 94.19 515 GLU A CA 1
ATOM 3998 C C . GLU A 1 515 ? -23.703 -39.438 -2.67 1 94.19 515 GLU A C 1
ATOM 4000 O O . GLU A 1 515 ? -24.828 -39.5 -3.172 1 94.19 515 GLU A O 1
ATOM 4005 N N . GLY A 1 516 ? -23.438 -39.594 -1.436 1 92.75 516 GLY A N 1
ATOM 4006 C CA . GLY A 1 516 ? -24.484 -40.062 -0.546 1 92.75 516 GLY A CA 1
ATOM 4007 C C . GLY A 1 516 ? -24.953 -39.031 0.444 1 92.75 516 GLY A C 1
ATOM 4008 O O . GLY A 1 516 ? -24.578 -37.844 0.339 1 92.75 516 GLY A O 1
ATOM 4009 N N . GLU A 1 517 ? -25.828 -39.5 1.387 1 90.81 517 GLU A N 1
ATOM 4010 C CA . GLU A 1 517 ? -26.375 -38.562 2.373 1 90.81 517 GLU A CA 1
ATOM 4011 C C . GLU A 1 517 ? -25.297 -38.094 3.354 1 90.81 517 GLU A C 1
ATOM 4013 O O . GLU A 1 517 ? -25.188 -36.906 3.637 1 90.81 517 GLU A O 1
ATOM 4018 N N . ARG A 1 518 ? -24.5 -39.031 3.805 1 93.88 518 ARG A N 1
ATOM 4019 C CA . ARG A 1 518 ? -23.516 -38.688 4.82 1 93.88 518 ARG A CA 1
ATOM 4020 C C . ARG A 1 518 ? -22.094 -38.875 4.273 1 93.88 518 ARG A C 1
ATOM 4022 O O . ARG A 1 518 ? -21.141 -38.312 4.828 1 93.88 518 ARG A O 1
ATOM 4029 N N . LEU A 1 519 ? -22.016 -39.594 3.223 1 95.38 519 LEU A N 1
ATOM 4030 C CA . LEU A 1 519 ? -20.703 -39.938 2.674 1 95.38 519 LEU A CA 1
ATOM 4031 C C . LEU A 1 519 ? -20.562 -39.406 1.245 1 95.38 519 LEU A C 1
ATOM 4033 O O . LEU A 1 519 ? -21.453 -39.625 0.422 1 95.38 519 LEU A O 1
ATOM 4037 N N . THR A 1 520 ? -19.578 -38.719 0.966 1 95.06 520 THR A N 1
ATOM 4038 C CA . THR A 1 520 ? -19.172 -38.375 -0.388 1 95.06 520 THR A CA 1
ATOM 4039 C C . THR A 1 520 ? -17.734 -38.844 -0.665 1 95.06 520 THR A C 1
ATOM 4041 O O . THR A 1 520 ? -16.906 -38.844 0.241 1 95.06 520 THR A O 1
ATOM 4044 N N . SER A 1 521 ? -17.5 -39.281 -1.832 1 95.25 521 SER A N 1
ATOM 4045 C CA . SER A 1 521 ? -16.156 -39.719 -2.191 1 95.25 521 SER A CA 1
ATOM 4046 C C . SER A 1 521 ? -15.883 -39.5 -3.676 1 95.25 521 SER A C 1
ATOM 4048 O O . SER A 1 521 ? -16.797 -39.594 -4.504 1 95.25 521 SER A O 1
ATOM 4050 N N . THR A 1 522 ? -14.695 -39.156 -3.971 1 94.5 522 THR A N 1
ATOM 4051 C CA . THR A 1 522 ? -14.242 -39.062 -5.355 1 94.5 522 THR A CA 1
ATOM 4052 C C . THR A 1 522 ? -12.859 -39.688 -5.512 1 94.5 522 THR A C 1
ATOM 4054 O O . THR A 1 522 ? -11.906 -39.25 -4.844 1 94.5 522 THR A O 1
ATOM 4057 N N . ALA A 1 523 ? -12.75 -40.656 -6.328 1 96.88 523 ALA A N 1
ATOM 4058 C CA . ALA A 1 523 ? -11.469 -41.219 -6.734 1 96.88 523 ALA A CA 1
ATOM 4059 C C . ALA A 1 523 ? -11.078 -40.75 -8.133 1 96.88 523 ALA A C 1
ATOM 4061 O O . ALA A 1 523 ? -11.922 -40.656 -9.023 1 96.88 523 ALA A O 1
ATOM 4062 N N . SER A 1 524 ? -9.82 -40.344 -8.258 1 94.94 524 SER A N 1
ATOM 4063 C CA . SER A 1 524 ? -9.406 -39.812 -9.547 1 94.94 524 SER A CA 1
ATOM 4064 C C . SER A 1 524 ? -8.031 -40.344 -9.953 1 94.94 524 SER A C 1
ATOM 4066 O O . SER A 1 524 ? -7.215 -40.688 -9.094 1 94.94 524 SER A O 1
ATOM 4068 N N . ILE A 1 525 ? -7.832 -40.438 -11.234 1 96.69 525 ILE A N 1
ATOM 4069 C CA . ILE A 1 525 ? -6.535 -40.719 -11.836 1 96.69 525 ILE A CA 1
ATOM 4070 C C . ILE A 1 525 ? -6.312 -39.812 -13.039 1 96.69 525 ILE A C 1
ATOM 4072 O O . ILE A 1 525 ? -7.246 -39.5 -13.789 1 96.69 525 ILE A O 1
ATOM 4076 N N . ALA A 1 526 ? -5.164 -39.219 -13.156 1 95.38 526 ALA A N 1
ATOM 4077 C CA . ALA A 1 526 ? -4.828 -38.281 -14.234 1 95.38 526 ALA A CA 1
ATOM 4078 C C . ALA A 1 526 ? -3.477 -38.625 -14.852 1 95.38 526 ALA A C 1
ATOM 4080 O O . ALA A 1 526 ? -2.539 -39 -14.141 1 95.38 526 ALA A O 1
ATOM 4081 N N . TRP A 1 527 ? -3.439 -38.531 -16.109 1 96.44 527 TRP A N 1
ATOM 4082 C CA . TRP A 1 527 ? -2.227 -38.688 -16.906 1 96.44 527 TRP A CA 1
ATOM 4083 C C . TRP A 1 527 ? -1.94 -37.469 -17.75 1 96.44 527 TRP A C 1
ATOM 4085 O O . TRP A 1 527 ? -2.822 -36.969 -18.453 1 96.44 527 TRP A O 1
ATOM 4095 N N . THR A 1 528 ? -0.686 -36.969 -17.703 1 95.75 528 THR A N 1
ATOM 4096 C CA . THR A 1 528 ? -0.28 -35.812 -18.531 1 95.75 528 THR A CA 1
ATOM 4097 C C . THR A 1 528 ? 1.104 -36.062 -19.125 1 95.75 528 THR A C 1
ATOM 4099 O O . THR A 1 528 ? 2.014 -36.531 -18.438 1 95.75 528 THR A O 1
ATOM 4102 N N . GLU A 1 529 ? 1.232 -35.781 -20.359 1 96.5 529 GLU A N 1
ATOM 4103 C CA . GLU A 1 529 ? 2.508 -35.812 -21.062 1 96.5 529 GLU A CA 1
ATOM 4104 C C . GLU A 1 529 ? 2.803 -34.469 -21.719 1 96.5 529 GLU A C 1
ATOM 4106 O O . GLU A 1 529 ? 1.932 -33.906 -22.359 1 96.5 529 GLU A O 1
ATOM 4111 N N . VAL A 1 530 ? 4.059 -34 -21.578 1 95.69 530 VAL A N 1
ATOM 4112 C CA . VAL A 1 530 ? 4.441 -32.719 -22.125 1 95.69 530 VAL A CA 1
ATOM 4113 C C . VAL A 1 530 ? 5.621 -32.875 -23.094 1 95.69 530 VAL A C 1
ATOM 4115 O O . VAL A 1 530 ? 6.625 -33.5 -22.734 1 95.69 530 VAL A O 1
ATOM 4118 N N . GLU A 1 531 ? 5.461 -32.25 -24.25 1 95.5 531 GLU A N 1
ATOM 4119 C CA . GLU A 1 531 ? 6.531 -32.219 -25.234 1 95.5 531 GLU A CA 1
ATOM 4120 C C . GLU A 1 531 ? 7.188 -30.828 -25.266 1 95.5 531 GLU A C 1
ATOM 4122 O O . GLU A 1 531 ? 6.52 -29.812 -25.047 1 95.5 531 GLU A O 1
ATOM 4127 N N . HIS A 1 532 ? 8.516 -30.766 -25.547 1 94.31 532 HIS A N 1
ATOM 4128 C CA . HIS A 1 532 ? 9.289 -29.531 -25.656 1 94.31 532 HIS A CA 1
ATOM 4129 C C . HIS A 1 532 ? 9.25 -28.734 -24.359 1 94.31 532 HIS A C 1
ATOM 4131 O O . HIS A 1 532 ? 9.047 -27.516 -24.375 1 94.31 532 HIS A O 1
ATOM 4137 N N . LEU A 1 533 ? 9.461 -29.547 -23.297 1 93.06 533 LEU A N 1
ATOM 4138 C CA . LEU A 1 533 ? 9.445 -28.906 -22 1 93.06 533 LEU A CA 1
ATOM 4139 C C . LEU A 1 533 ? 10.586 -27.891 -21.859 1 93.06 533 LEU A C 1
ATOM 4141 O O . LEU A 1 533 ? 11.734 -28.219 -22.172 1 93.06 533 LEU A O 1
ATOM 4145 N N . ALA A 1 534 ? 10.219 -26.672 -21.406 1 88.25 534 ALA A N 1
ATOM 4146 C CA . ALA A 1 534 ? 11.234 -25.641 -21.203 1 88.25 534 ALA A CA 1
ATOM 4147 C C . ALA A 1 534 ? 12.234 -26.062 -20.141 1 88.25 534 ALA A C 1
ATOM 4149 O O . ALA A 1 534 ? 11.867 -26.672 -19.141 1 88.25 534 ALA A O 1
ATOM 4150 N N . ALA A 1 535 ? 13.445 -25.734 -20.344 1 85 535 ALA A N 1
ATOM 4151 C CA . ALA A 1 535 ? 14.523 -26.094 -19.438 1 85 535 ALA A CA 1
ATOM 4152 C C . ALA A 1 535 ? 15.594 -25 -19.391 1 85 535 ALA A C 1
ATOM 4154 O O . ALA A 1 535 ? 15.758 -24.234 -20.344 1 85 535 ALA A O 1
ATOM 4155 N N . LEU A 1 536 ? 16.188 -24.922 -18.234 1 82.81 536 LEU A N 1
ATOM 4156 C CA . LEU A 1 536 ? 17.297 -24 -18.031 1 82.81 536 LEU A CA 1
ATOM 4157 C C . LEU A 1 536 ? 18.625 -24.734 -17.969 1 82.81 536 LEU A C 1
ATOM 4159 O O . LEU A 1 536 ? 18.75 -25.734 -17.25 1 82.81 536 LEU A O 1
ATOM 4163 N N . THR A 1 537 ? 19.516 -24.312 -18.797 1 81.25 537 THR A N 1
ATOM 4164 C CA . THR A 1 537 ? 20.875 -24.875 -18.812 1 81.25 537 THR A CA 1
ATOM 4165 C C . THR A 1 537 ? 21.891 -23.766 -19.109 1 81.25 537 THR A C 1
ATOM 4167 O O . THR A 1 537 ? 21.656 -22.594 -18.812 1 81.25 537 THR A O 1
ATOM 4170 N N . THR A 1 538 ? 23.078 -24.141 -19.359 1 81.75 538 THR A N 1
ATOM 4171 C CA . THR A 1 538 ? 24.109 -23.203 -19.797 1 81.75 538 THR A CA 1
ATOM 4172 C C . THR A 1 538 ? 24.609 -23.547 -21.188 1 81.75 538 THR A C 1
ATOM 4174 O O . THR A 1 538 ? 24.625 -24.719 -21.578 1 81.75 538 THR A O 1
ATOM 4177 N N . ASN A 1 539 ? 24.953 -22.531 -21.906 1 82.5 539 ASN A N 1
ATOM 4178 C CA . ASN A 1 539 ? 25.547 -22.797 -23.203 1 82.5 539 ASN A CA 1
ATOM 4179 C C . ASN A 1 539 ? 27.047 -23.125 -23.094 1 82.5 539 ASN A C 1
ATOM 4181 O O . ASN A 1 539 ? 27.547 -23.344 -21.984 1 82.5 539 ASN A O 1
ATOM 4185 N N . ASP A 1 540 ? 27.688 -23.25 -24.203 1 81 540 ASP A N 1
ATOM 4186 C CA . ASP A 1 540 ? 29.078 -23.688 -24.25 1 81 540 ASP A CA 1
ATOM 4187 C C . ASP A 1 540 ? 30 -22.672 -23.562 1 81 540 ASP A C 1
ATOM 4189 O O . ASP A 1 540 ? 31.094 -23.031 -23.125 1 81 540 ASP A O 1
ATOM 4193 N N . HIS A 1 541 ? 29.516 -21.516 -23.359 1 80.19 541 HIS A N 1
ATOM 4194 C CA . HIS A 1 541 ? 30.312 -20.469 -22.75 1 80.19 541 HIS A CA 1
ATOM 4195 C C . HIS A 1 541 ? 29.953 -20.281 -21.281 1 80.19 541 HIS A C 1
ATOM 4197 O O . HIS A 1 541 ? 30.406 -19.328 -20.641 1 80.19 541 HIS A O 1
ATOM 4203 N N . GLY A 1 542 ? 29.047 -21.125 -20.812 1 77.06 542 GLY A N 1
ATOM 4204 C CA . GLY A 1 542 ? 28.656 -21.047 -19.422 1 77.06 542 GLY A CA 1
ATOM 4205 C C . GLY A 1 542 ? 27.547 -20.047 -19.172 1 77.06 542 GLY A C 1
ATOM 4206 O O . GLY A 1 542 ? 27.125 -19.828 -18.031 1 77.06 542 GLY A O 1
ATOM 4207 N N . ILE A 1 543 ? 27.031 -19.484 -20.219 1 78.25 543 ILE A N 1
ATOM 4208 C CA . ILE A 1 543 ? 25.969 -18.5 -20.141 1 78.25 543 ILE A CA 1
ATOM 4209 C C . ILE A 1 543 ? 24.625 -19.203 -19.906 1 78.25 543 ILE A C 1
ATOM 4211 O O . ILE A 1 543 ? 24.297 -20.156 -20.594 1 78.25 543 ILE A O 1
ATOM 4215 N N . PRO A 1 544 ? 23.891 -18.734 -18.875 1 80.81 544 PRO A N 1
ATOM 4216 C CA . PRO A 1 544 ? 22.562 -19.328 -18.672 1 80.81 544 PRO A CA 1
ATOM 4217 C C . PRO A 1 544 ? 21.719 -19.312 -19.953 1 80.81 544 PRO A C 1
ATOM 4219 O O . PRO A 1 544 ? 21.688 -18.312 -20.672 1 80.81 544 PRO A O 1
ATOM 4222 N N . LEU A 1 545 ? 21.109 -20.438 -20.25 1 83.38 545 LEU A N 1
ATOM 4223 C CA . LEU A 1 545 ? 20.391 -20.641 -21.5 1 83.38 545 LEU A CA 1
ATOM 4224 C C . LEU A 1 545 ? 18.984 -21.188 -21.219 1 83.38 545 LEU A C 1
ATOM 4226 O O . LEU A 1 545 ? 18.844 -22.203 -20.531 1 83.38 545 LEU A O 1
ATOM 4230 N N . LEU A 1 546 ? 18 -20.453 -21.703 1 84.25 546 LEU A N 1
ATOM 4231 C CA . LEU A 1 546 ? 16.656 -21.016 -21.766 1 84.25 546 LEU A CA 1
ATOM 4232 C C . LEU A 1 546 ? 16.484 -21.875 -23.016 1 84.25 546 LEU A C 1
ATOM 4234 O O . LEU A 1 546 ? 16.641 -21.375 -24.141 1 84.25 546 LEU A O 1
ATOM 4238 N N . THR A 1 547 ? 16.172 -23.109 -22.781 1 89 547 THR A N 1
ATOM 4239 C CA . THR A 1 547 ? 16.031 -24.047 -23.891 1 89 547 THR A CA 1
ATOM 4240 C C . THR A 1 547 ? 14.859 -24.984 -23.656 1 89 547 THR A C 1
ATOM 4242 O O . THR A 1 547 ? 13.961 -24.688 -22.859 1 89 547 THR A O 1
ATOM 4245 N N . GLN A 1 548 ? 14.781 -26.047 -24.516 1 91.44 548 GLN A N 1
ATOM 4246 C CA . GLN A 1 548 ? 13.703 -27.016 -24.406 1 91.44 548 GLN A CA 1
ATOM 4247 C C . GLN A 1 548 ? 14.242 -28.453 -24.469 1 91.44 548 GLN A C 1
ATOM 4249 O O . GLN A 1 548 ? 15.211 -28.719 -25.172 1 91.44 548 GLN A O 1
ATOM 4254 N N . LEU A 1 549 ? 13.578 -29.312 -23.781 1 92.75 549 LEU A N 1
ATOM 4255 C CA . LEU A 1 549 ? 13.984 -30.719 -23.75 1 92.75 549 LEU A CA 1
ATOM 4256 C C . LEU A 1 549 ? 13.492 -31.453 -24.984 1 92.75 549 LEU A C 1
ATOM 4258 O O . LEU A 1 549 ? 12.391 -31.203 -25.469 1 92.75 549 LEU A O 1
ATOM 4262 N N . ASP A 1 550 ? 14.305 -32.375 -25.391 1 92.19 550 ASP A N 1
ATOM 4263 C CA . ASP A 1 550 ? 13.898 -33.25 -26.484 1 92.19 550 ASP A CA 1
ATOM 4264 C C . ASP A 1 550 ? 12.992 -34.375 -25.984 1 92.19 550 ASP A C 1
ATOM 4266 O O . ASP A 1 550 ? 12.094 -34.812 -26.688 1 92.19 550 ASP A O 1
ATOM 4270 N N . GLU A 1 551 ? 13.219 -34.781 -24.812 1 94.81 551 GLU A N 1
ATOM 4271 C CA . GLU A 1 551 ? 12.453 -35.906 -24.25 1 94.81 551 GLU A CA 1
ATOM 4272 C C . GLU A 1 551 ? 11.07 -35.438 -23.797 1 94.81 551 GLU A C 1
ATOM 4274 O O . GLU A 1 551 ? 10.875 -34.25 -23.453 1 94.81 551 GLU A O 1
ATOM 4279 N N . LYS A 1 552 ? 10.188 -36.375 -23.766 1 96.69 552 LYS A N 1
ATOM 4280 C CA . LYS A 1 552 ? 8.859 -36.125 -23.234 1 96.69 552 LYS A CA 1
ATOM 4281 C C . LYS A 1 552 ? 8.828 -36.312 -21.719 1 96.69 552 LYS A C 1
ATOM 4283 O O . LYS A 1 552 ? 9.477 -37.25 -21.203 1 96.69 552 LYS A O 1
ATOM 4288 N N . ALA A 1 553 ? 8.195 -35.5 -21.047 1 96.56 553 ALA A N 1
ATOM 4289 C CA . ALA A 1 553 ? 8.016 -35.594 -19.594 1 96.56 553 ALA A CA 1
ATOM 4290 C C . ALA A 1 553 ? 6.602 -36.062 -19.25 1 96.56 553 ALA A C 1
ATOM 4292 O O . ALA A 1 553 ? 5.629 -35.656 -19.891 1 96.56 553 ALA A O 1
ATOM 4293 N N . ARG A 1 554 ? 6.508 -36.938 -18.219 1 97.31 554 ARG A N 1
ATOM 4294 C CA . ARG A 1 554 ? 5.207 -37.5 -17.891 1 97.31 554 ARG A CA 1
ATOM 4295 C C . ARG A 1 554 ? 4.984 -37.562 -16.391 1 97.31 554 ARG A C 1
ATOM 4297 O O . ARG A 1 554 ? 5.918 -37.812 -15.625 1 97.31 554 ARG A O 1
ATOM 4304 N N . VAL A 1 555 ? 3.744 -37.375 -15.984 1 97 555 VAL A N 1
ATOM 4305 C CA . VAL A 1 555 ? 3.334 -37.5 -14.586 1 97 555 VAL A CA 1
ATOM 4306 C C . VAL A 1 555 ? 1.971 -38.188 -14.516 1 97 555 VAL A C 1
ATOM 4308 O O . VAL A 1 555 ? 1.103 -37.969 -15.359 1 97 555 VAL A O 1
ATOM 4311 N N . ILE A 1 556 ? 1.798 -39.125 -13.609 1 97.69 556 ILE A N 1
ATOM 4312 C CA . ILE A 1 556 ? 0.524 -39.75 -13.281 1 97.69 556 ILE A CA 1
ATOM 4313 C C . ILE A 1 556 ? 0.148 -39.438 -11.836 1 97.69 556 ILE A C 1
ATOM 4315 O O . ILE A 1 556 ? 0.948 -39.656 -10.922 1 97.69 556 ILE A O 1
ATOM 4319 N N . THR A 1 557 ? -0.98 -38.969 -11.625 1 96.69 557 THR A N 1
ATOM 4320 C CA . THR A 1 557 ? -1.473 -38.625 -10.297 1 96.69 557 THR A CA 1
ATOM 4321 C C . THR A 1 557 ? -2.723 -39.438 -9.961 1 96.69 557 THR A C 1
ATOM 4323 O O . THR A 1 557 ? -3.617 -39.594 -10.797 1 96.69 557 THR A O 1
ATOM 4326 N N . SER A 1 558 ? -2.779 -39.969 -8.828 1 97.69 558 SER A N 1
ATOM 4327 C CA . SER A 1 558 ? -3.957 -40.625 -8.289 1 97.69 558 SER A CA 1
ATOM 4328 C C . SER A 1 558 ? -4.332 -40.094 -6.918 1 97.69 558 SER A C 1
ATOM 4330 O O . SER A 1 558 ? -3.455 -39.781 -6.102 1 97.69 558 SER A O 1
ATOM 4332 N N . ASP A 1 559 ? -5.59 -39.938 -6.746 1 96.38 559 ASP A N 1
ATOM 4333 C CA . ASP A 1 559 ? -6.012 -39.469 -5.438 1 96.38 559 ASP A CA 1
ATOM 4334 C C . ASP A 1 559 ? -7.418 -39.938 -5.098 1 96.38 559 ASP A C 1
ATOM 4336 O O . ASP A 1 559 ? -8.148 -40.406 -5.977 1 96.38 559 ASP A O 1
ATOM 4340 N N . ILE A 1 560 ? -7.758 -39.906 -3.852 1 97.25 560 ILE A N 1
ATOM 4341 C CA . ILE A 1 560 ? -9.094 -40.156 -3.334 1 97.25 560 ILE A CA 1
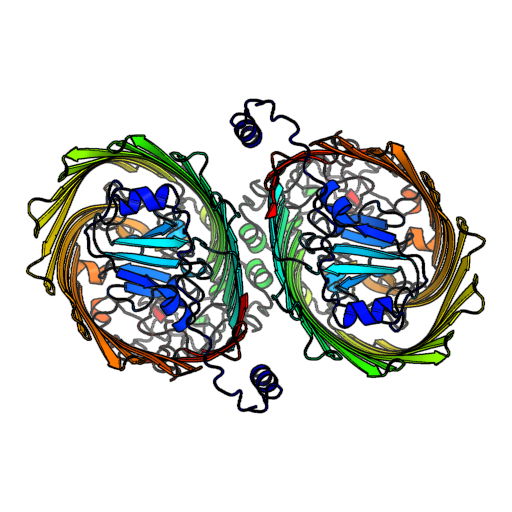ATOM 4342 C C . ILE A 1 560 ? -9.445 -39.125 -2.27 1 97.25 560 ILE A C 1
ATOM 4344 O O . ILE A 1 560 ? -8.609 -38.781 -1.423 1 97.25 560 ILE A O 1
ATOM 4348 N N . ALA A 1 561 ? -10.531 -38.562 -2.428 1 95.81 561 ALA A N 1
ATOM 4349 C CA . ALA A 1 561 ? -11.086 -37.625 -1.455 1 95.81 561 ALA A CA 1
ATOM 4350 C C . ALA A 1 561 ? -12.383 -38.156 -0.854 1 95.81 561 ALA A C 1
ATOM 4352 O O . ALA A 1 561 ? -13.289 -38.562 -1.583 1 95.81 561 ALA A O 1
ATOM 4353 N N . VAL A 1 562 ? -12.461 -38.156 0.454 1 96.56 562 VAL A N 1
ATOM 4354 C CA . VAL A 1 562 ? -13.625 -38.656 1.156 1 96.56 562 VAL A CA 1
ATOM 4355 C C . VAL A 1 562 ? -14.148 -37.625 2.141 1 96.56 562 VAL A C 1
ATOM 4357 O O . VAL A 1 562 ? -13.375 -37.031 2.881 1 96.56 562 VAL A O 1
ATOM 4360 N N . GLY A 1 563 ? -15.375 -37.375 2.041 1 95.5 563 GLY A N 1
ATOM 4361 C CA . GLY A 1 563 ? -16.078 -36.562 3.035 1 95.5 563 GLY A CA 1
ATOM 4362 C C . GLY A 1 563 ? -17.125 -37.344 3.797 1 95.5 563 GLY A C 1
ATOM 4363 O O . GLY A 1 563 ? -17.859 -38.156 3.207 1 95.5 563 GLY A O 1
ATOM 4364 N N . TYR A 1 564 ? -17.125 -37.156 5.125 1 96.69 564 TYR A N 1
ATOM 4365 C CA . TYR A 1 564 ? -18.094 -37.875 5.961 1 96.69 564 TYR A CA 1
ATOM 4366 C C . TYR A 1 564 ? -18.688 -36.938 7.012 1 96.69 564 TYR A C 1
ATOM 4368 O O . TYR A 1 564 ? -17.969 -36.344 7.797 1 96.69 564 TYR A O 1
ATOM 4376 N N . ARG A 1 565 ? -19.953 -36.938 7.012 1 96.06 565 ARG A N 1
ATOM 4377 C CA . ARG A 1 565 ? -20.656 -36.188 8.055 1 96.06 565 ARG A CA 1
ATOM 4378 C C . ARG A 1 565 ? -20.875 -37.062 9.281 1 96.06 565 ARG A C 1
ATOM 4380 O O . ARG A 1 565 ? -21.906 -37.75 9.398 1 96.06 565 ARG A O 1
ATOM 4387 N N . LEU A 1 566 ? -20.031 -36.969 10.273 1 95.62 566 LEU A N 1
ATOM 4388 C CA . LEU A 1 566 ? -20.109 -37.812 11.477 1 95.62 566 LEU A CA 1
ATOM 4389 C C . LEU A 1 566 ? -21.375 -37.5 12.258 1 95.62 566 LEU A C 1
ATOM 4391 O O . LEU A 1 566 ? -22.047 -38.406 12.742 1 95.62 566 LEU A O 1
ATOM 4395 N N . THR A 1 567 ? -21.672 -36.156 12.461 1 94.38 567 THR A N 1
ATOM 4396 C CA . THR A 1 567 ? -22.922 -35.625 12.984 1 94.38 567 THR A CA 1
ATOM 4397 C C . THR A 1 567 ? -23.453 -34.469 12.117 1 94.38 567 THR A C 1
ATOM 4399 O O . THR A 1 567 ? -22.828 -34.125 11.109 1 94.38 567 THR A O 1
ATOM 4402 N N . ASP A 1 568 ? -24.562 -34.031 12.492 1 90.75 568 ASP A N 1
ATOM 4403 C CA . ASP A 1 568 ? -25.125 -32.938 11.719 1 90.75 568 ASP A CA 1
ATOM 4404 C C . ASP A 1 568 ? -24.281 -31.688 11.852 1 90.75 568 ASP A C 1
ATOM 4406 O O . ASP A 1 568 ? -24.328 -30.797 11 1 90.75 568 ASP A O 1
ATOM 4410 N N . ASP A 1 569 ? -23.469 -31.688 12.898 1 92.81 569 ASP A N 1
ATOM 4411 C CA . ASP A 1 569 ? -22.703 -30.484 13.172 1 92.81 569 ASP A CA 1
ATOM 4412 C C . ASP A 1 569 ? -21.203 -30.734 12.984 1 92.81 569 ASP A C 1
ATOM 4414 O O . ASP A 1 569 ? -20.391 -29.828 13.203 1 92.81 569 ASP A O 1
ATOM 4418 N N . MET A 1 570 ? -20.828 -31.938 12.617 1 94.69 570 MET A N 1
ATOM 4419 C CA . MET A 1 570 ? -19.422 -32.25 12.492 1 94.69 570 MET A CA 1
ATOM 4420 C C . MET A 1 570 ? -19.141 -33 11.18 1 94.69 570 MET A C 1
ATOM 4422 O O . MET A 1 570 ? -19.766 -34 10.883 1 94.69 570 MET A O 1
ATOM 4426 N N . SER A 1 571 ? -18.25 -32.469 10.438 1 95.75 571 SER A N 1
ATOM 4427 C CA . SER A 1 571 ? -17.828 -33.094 9.18 1 95.75 571 SER A CA 1
ATOM 4428 C C . SER A 1 571 ? -16.344 -33.406 9.188 1 95.75 571 SER A C 1
ATOM 4430 O O . SER A 1 571 ? -15.539 -32.656 9.703 1 95.75 571 SER A O 1
ATOM 4432 N N . LEU A 1 572 ? -16 -34.594 8.648 1 97 572 LEU A N 1
ATOM 4433 C CA . LEU A 1 572 ? -14.625 -35.031 8.477 1 97 572 LEU A CA 1
ATOM 4434 C C . LEU A 1 572 ? -14.281 -35.188 7 1 97 572 LEU A C 1
ATOM 4436 O O . LEU A 1 572 ? -15.133 -35.594 6.199 1 97 572 LEU A O 1
ATOM 4440 N N . SER A 1 573 ? -13.102 -34.844 6.648 1 95.94 573 SER A N 1
ATOM 4441 C CA . SER A 1 573 ? -12.633 -35.031 5.277 1 95.94 573 SER A CA 1
ATOM 4442 C C . SER A 1 573 ? -11.25 -35.688 5.246 1 95.94 573 SER A C 1
ATOM 4444 O O . SER A 1 573 ? -10.398 -35.375 6.082 1 95.94 573 SER A O 1
ATOM 4446 N N . LEU A 1 574 ? -11.078 -36.562 4.363 1 97.25 574 LEU A N 1
ATOM 4447 C CA . LEU A 1 574 ? -9.812 -37.25 4.129 1 97.25 574 LEU A CA 1
ATOM 4448 C C . LEU A 1 574 ? -9.422 -37.188 2.654 1 97.25 574 LEU A C 1
ATOM 4450 O O . LEU A 1 574 ? -10.25 -37.469 1.78 1 97.25 574 LEU A O 1
ATOM 4454 N N . THR A 1 575 ? -8.234 -36.844 2.344 1 97.5 575 THR A N 1
ATOM 4455 C CA . THR A 1 575 ? -7.68 -36.906 0.998 1 97.5 575 THR A CA 1
ATOM 4456 C C . THR A 1 575 ? -6.328 -37.625 1.007 1 97.5 575 THR A C 1
ATOM 4458 O O . THR A 1 575 ? -5.449 -37.281 1.805 1 97.5 575 THR A O 1
ATOM 4461 N N . ALA A 1 576 ? -6.191 -38.562 0.209 1 98.38 576 ALA A N 1
ATOM 4462 C CA . ALA A 1 576 ? -4.93 -39.25 -0.014 1 98.38 576 ALA A CA 1
ATOM 4463 C C . ALA A 1 576 ? -4.496 -39.156 -1.473 1 98.38 576 ALA A C 1
ATOM 4465 O O . ALA A 1 576 ? -5.309 -39.344 -2.385 1 98.38 576 ALA A O 1
ATOM 4466 N N . GLU A 1 577 ? -3.252 -38.844 -1.653 1 98.12 577 GLU A N 1
ATOM 4467 C CA . GLU A 1 577 ? -2.787 -38.562 -3.01 1 98.12 577 GLU A CA 1
ATOM 4468 C C . GLU A 1 577 ? -1.419 -39.219 -3.26 1 98.12 577 GLU A C 1
ATOM 4470 O O . GLU A 1 577 ? -0.595 -39.281 -2.348 1 98.12 577 GLU A O 1
ATOM 4475 N N . HIS A 1 578 ? -1.211 -39.562 -4.477 1 98.38 578 HIS A N 1
ATOM 4476 C CA . HIS A 1 578 ? 0.062 -40.094 -4.957 1 98.38 578 HIS A CA 1
ATOM 4477 C C . HIS A 1 578 ? 0.43 -39.5 -6.309 1 98.38 578 HIS A C 1
ATOM 4479 O O . HIS A 1 578 ? -0.408 -39.438 -7.211 1 98.38 578 HIS A O 1
ATOM 4485 N N . PHE A 1 579 ? 1.658 -39.031 -6.426 1 97.88 579 PHE A N 1
ATOM 4486 C CA . PHE A 1 579 ? 2.207 -38.469 -7.648 1 97.88 579 PHE A CA 1
ATOM 4487 C C . PHE A 1 579 ? 3.383 -39.281 -8.156 1 97.88 579 PHE A C 1
ATOM 4489 O O . PHE A 1 579 ? 4.383 -39.438 -7.457 1 97.88 579 PHE A O 1
ATOM 4496 N N . ASP A 1 580 ? 3.254 -39.719 -9.344 1 97.88 580 ASP A N 1
ATOM 4497 C CA . ASP A 1 580 ? 4.312 -40.5 -9.961 1 97.88 580 ASP A CA 1
ATOM 4498 C C . ASP A 1 580 ? 4.945 -39.75 -11.133 1 97.88 580 ASP A C 1
ATOM 4500 O O . ASP A 1 580 ? 4.359 -39.656 -12.211 1 97.88 580 ASP A O 1
ATOM 4504 N N . TYR A 1 581 ? 6.148 -39.312 -10.898 1 97.81 581 TYR A N 1
ATOM 4505 C CA . TYR A 1 581 ? 6.891 -38.594 -11.906 1 97.81 581 TYR A CA 1
ATOM 4506 C C . TYR A 1 581 ? 7.867 -39.5 -12.648 1 97.81 581 TYR A C 1
ATOM 4508 O O . TYR A 1 581 ? 8.523 -40.344 -12.031 1 97.81 581 TYR A O 1
ATOM 4516 N N . ASP A 1 582 ? 8.016 -39.25 -13.93 1 97.44 582 ASP A N 1
ATOM 4517 C CA . ASP A 1 582 ? 9.078 -39.969 -14.625 1 97.44 582 ASP A CA 1
ATOM 4518 C C . ASP A 1 582 ? 10.422 -39.281 -14.453 1 97.44 582 ASP A C 1
ATOM 4520 O O . ASP A 1 582 ? 10.508 -38.25 -13.781 1 97.44 582 ASP A O 1
ATOM 4524 N N . SER A 1 583 ? 11.438 -39.844 -14.984 1 95.88 583 SER A N 1
ATOM 4525 C CA . SER A 1 583 ? 12.789 -39.344 -14.758 1 95.88 583 SER A CA 1
ATOM 4526 C C . SER A 1 583 ? 12.984 -37.969 -15.398 1 95.88 583 SER A C 1
ATOM 4528 O O . SER A 1 583 ? 13.734 -37.125 -14.883 1 95.88 583 SER A O 1
ATOM 4530 N N . VAL A 1 584 ? 12.297 -37.719 -16.484 1 95.19 584 VAL A N 1
ATOM 4531 C CA . VAL A 1 584 ? 12.43 -36.469 -17.188 1 95.19 584 VAL A CA 1
ATOM 4532 C C . VAL A 1 584 ? 11.852 -35.344 -16.344 1 95.19 584 VAL A C 1
ATOM 4534 O O . VAL A 1 584 ? 12.5 -34.312 -16.125 1 95.19 584 VAL A O 1
ATOM 4537 N N . PHE A 1 585 ? 10.719 -35.469 -15.836 1 94.38 585 PHE A N 1
ATOM 4538 C CA . PHE A 1 585 ? 10.133 -34.5 -14.945 1 94.38 585 PHE A CA 1
ATOM 4539 C C . PHE A 1 585 ? 10.977 -34.344 -13.68 1 94.38 585 PHE A C 1
ATOM 4541 O O . PHE A 1 585 ? 11.227 -33.219 -13.227 1 94.38 585 PHE A O 1
ATOM 4548 N N . LYS A 1 586 ? 11.375 -35.375 -13.078 1 95.19 586 LYS A N 1
ATOM 4549 C CA . LYS A 1 586 ? 12.172 -35.312 -11.852 1 95.19 586 LYS A CA 1
ATOM 4550 C C . LYS A 1 586 ? 13.414 -34.438 -12.055 1 95.19 586 LYS A C 1
ATOM 4552 O O . LYS A 1 586 ? 13.797 -33.688 -11.156 1 95.19 586 LYS A O 1
ATOM 4557 N N . SER A 1 587 ? 13.984 -34.562 -13.172 1 90.56 587 SER A N 1
ATOM 4558 C CA . SER A 1 587 ? 15.211 -33.812 -13.461 1 90.56 587 SER A CA 1
ATOM 4559 C C . SER A 1 587 ? 14.906 -32.344 -13.773 1 90.56 587 SER A C 1
ATOM 4561 O O . SER A 1 587 ? 15.805 -31.516 -13.758 1 90.56 587 SER A O 1
ATOM 4563 N N . SER A 1 588 ? 13.688 -32.062 -14.016 1 89 588 SER A N 1
ATOM 4564 C CA . SER A 1 588 ? 13.336 -30.719 -14.492 1 89 588 SER A CA 1
ATOM 4565 C C . SER A 1 588 ? 12.898 -29.812 -13.344 1 89 588 SER A C 1
ATOM 4567 O O . SER A 1 588 ? 12.875 -28.594 -13.492 1 89 588 SER A O 1
ATOM 4569 N N . TYR A 1 589 ? 12.625 -30.375 -12.188 1 89.56 589 TYR A N 1
ATOM 4570 C CA . TYR A 1 589 ? 12.156 -29.578 -11.055 1 89.56 589 TYR A CA 1
ATOM 4571 C C . TYR A 1 589 ? 13.32 -28.875 -10.367 1 89.56 589 TYR A C 1
ATOM 4573 O O . TYR A 1 589 ? 14.391 -29.469 -10.18 1 89.56 589 TYR A O 1
ATOM 4581 N N . ALA A 1 590 ? 13.102 -27.562 -10.023 1 81.69 590 ALA A N 1
ATOM 4582 C CA . ALA A 1 590 ? 14.086 -26.875 -9.203 1 81.69 590 ALA A CA 1
ATOM 4583 C C . ALA A 1 590 ? 14 -27.312 -7.746 1 81.69 590 ALA A C 1
ATOM 4585 O O . ALA A 1 590 ? 15.008 -27.359 -7.043 1 81.69 590 ALA A O 1
ATOM 4586 N N . ILE A 1 591 ? 12.797 -27.562 -7.262 1 92.12 591 ILE A N 1
ATOM 4587 C CA . ILE A 1 591 ? 12.508 -28.047 -5.914 1 92.12 591 ILE A CA 1
ATOM 4588 C C . ILE A 1 591 ? 11.719 -29.359 -5.996 1 92.12 591 ILE A C 1
ATOM 4590 O O . ILE A 1 591 ? 10.727 -29.438 -6.727 1 92.12 591 ILE A O 1
ATOM 4594 N N . ALA A 1 592 ? 12.141 -30.297 -5.262 1 95.19 592 ALA A N 1
ATOM 4595 C CA . ALA A 1 592 ? 11.469 -31.594 -5.289 1 95.19 592 ALA A CA 1
ATOM 4596 C C . ALA A 1 592 ? 10.008 -31.469 -4.859 1 95.19 592 ALA A C 1
ATOM 4598 O O . ALA A 1 592 ? 9.719 -31.016 -3.756 1 95.19 592 ALA A O 1
ATOM 4599 N N . PRO A 1 593 ? 9.109 -31.906 -5.727 1 95.81 593 PRO A N 1
ATOM 4600 C CA . PRO A 1 593 ? 7.703 -31.875 -5.324 1 95.81 593 PRO A CA 1
ATOM 4601 C C . PRO A 1 593 ? 7.324 -33.031 -4.398 1 95.81 593 PRO A C 1
ATOM 4603 O O . PRO A 1 593 ? 8.156 -33.906 -4.121 1 95.81 593 PRO A O 1
ATOM 4606 N N . VAL A 1 594 ? 6.117 -32.969 -3.898 1 95.5 594 VAL A N 1
ATOM 4607 C CA . VAL A 1 594 ? 5.613 -34.031 -3.043 1 95.5 594 VAL A CA 1
ATOM 4608 C C . VAL A 1 594 ? 5.23 -35.25 -3.896 1 95.5 594 VAL A C 1
ATOM 4610 O O . VAL A 1 594 ? 4.785 -35.094 -5.035 1 95.5 594 VAL A O 1
ATOM 4613 N N . GLU A 1 595 ? 5.383 -36.438 -3.297 1 97.75 595 GLU A N 1
ATOM 4614 C CA . GLU A 1 595 ? 5.008 -37.656 -3.99 1 97.75 595 GLU A CA 1
ATOM 4615 C C . GLU A 1 595 ? 3.818 -38.312 -3.311 1 97.75 595 GLU A C 1
ATOM 4617 O O . GLU A 1 595 ? 3.041 -39.031 -3.961 1 97.75 595 GLU A O 1
ATOM 4622 N N . LYS A 1 596 ? 3.76 -38.219 -2.023 1 98.25 596 LYS A N 1
ATOM 4623 C CA . LYS A 1 596 ? 2.646 -38.75 -1.234 1 98.25 596 LYS A CA 1
ATOM 4624 C C . LYS A 1 596 ? 2.16 -37.719 -0.224 1 98.25 596 LYS A C 1
ATOM 4626 O O . LYS A 1 596 ? 2.967 -37.062 0.455 1 98.25 596 LYS A O 1
ATOM 4631 N N . ARG A 1 597 ? 0.896 -37.594 -0.151 1 98.38 597 ARG A N 1
ATOM 4632 C CA . ARG A 1 597 ? 0.311 -36.656 0.8 1 98.38 597 ARG A CA 1
ATOM 4633 C C . ARG A 1 597 ? -1.025 -37.188 1.324 1 98.38 597 ARG A C 1
ATOM 4635 O O . ARG A 1 597 ? -1.832 -37.719 0.563 1 98.38 597 ARG A O 1
ATOM 4642 N N . VAL A 1 598 ? -1.283 -37 2.574 1 98.56 598 VAL A N 1
ATOM 4643 C CA . VAL A 1 598 ? -2.566 -37.312 3.203 1 98.56 598 VAL A CA 1
ATOM 4644 C C . VAL A 1 598 ? -3.039 -36.094 4.004 1 98.56 598 VAL A C 1
ATOM 4646 O O . VAL A 1 598 ? -2.26 -35.469 4.742 1 98.56 598 VAL A O 1
ATOM 4649 N N . THR A 1 599 ? -4.199 -35.688 3.795 1 97.75 599 THR A N 1
ATOM 4650 C CA . THR A 1 599 ? -4.801 -34.594 4.535 1 97.75 599 THR A CA 1
ATOM 4651 C C . THR A 1 599 ? -6.051 -35.062 5.277 1 97.75 599 THR A C 1
ATOM 4653 O O . THR A 1 599 ? -6.926 -35.688 4.688 1 97.75 599 THR A O 1
ATOM 4656 N N . LEU A 1 600 ? -6.129 -34.781 6.504 1 97.94 600 LEU A N 1
ATOM 4657 C CA . LEU A 1 600 ? -7.301 -35 7.344 1 97.94 600 LEU A CA 1
ATOM 4658 C C . LEU A 1 600 ? -7.82 -33.688 7.918 1 97.94 600 LEU A C 1
ATOM 4660 O O . LEU A 1 600 ? -7.059 -32.906 8.516 1 97.94 600 LEU A O 1
ATOM 4664 N N . SER A 1 601 ? -9.062 -33.438 7.734 1 97 601 SER A N 1
ATOM 4665 C CA . SER A 1 601 ? -9.625 -32.219 8.266 1 97 601 SER A CA 1
ATOM 4666 C C . SER A 1 601 ? -10.914 -32.469 9.039 1 97 601 SER A C 1
ATOM 4668 O O . SER A 1 601 ? -11.625 -33.438 8.75 1 97 601 SER A O 1
ATOM 4670 N N . MET A 1 602 ? -11.18 -31.625 10 1 97.44 602 MET A N 1
ATOM 4671 C CA . MET A 1 602 ? -12.398 -31.641 10.797 1 97.44 602 MET A CA 1
ATOM 4672 C C . MET A 1 602 ? -13.023 -30.25 10.875 1 97.44 602 MET A C 1
ATOM 4674 O O . MET A 1 602 ? -12.32 -29.266 11.086 1 97.44 602 MET A O 1
ATOM 4678 N N . ASP A 1 603 ? -14.25 -30.188 10.625 1 96.38 603 ASP A N 1
ATOM 4679 C CA . ASP A 1 603 ? -15.07 -28.984 10.805 1 96.38 603 ASP A CA 1
ATOM 4680 C C . ASP A 1 603 ? -16.234 -29.266 11.758 1 96.38 603 ASP A C 1
ATOM 4682 O O . ASP A 1 603 ? -17.141 -30.031 11.445 1 96.38 603 ASP A O 1
ATOM 4686 N N . TRP A 1 604 ? -16.203 -28.625 12.914 1 96.94 604 TRP A N 1
ATOM 4687 C CA . TRP A 1 604 ? -17.172 -28.875 13.969 1 96.94 604 TRP A CA 1
ATOM 4688 C C . TRP A 1 604 ? -17.875 -27.594 14.391 1 96.94 604 TRP A C 1
ATOM 4690 O O . TRP A 1 604 ? -17.25 -26.703 14.992 1 96.94 604 TRP A O 1
ATOM 4700 N N . ASP A 1 605 ? -19.109 -27.5 14.031 1 94 605 ASP A N 1
ATOM 4701 C CA . ASP A 1 605 ? -19.953 -26.375 14.438 1 94 605 ASP A CA 1
ATOM 4702 C C . ASP A 1 605 ? -20.859 -26.781 15.602 1 94 605 ASP A C 1
ATOM 4704 O O . ASP A 1 605 ? -21.859 -27.484 15.406 1 94 605 ASP A O 1
ATOM 4708 N N . VAL A 1 606 ? -20.656 -26.25 16.75 1 92.31 606 VAL A N 1
ATOM 4709 C CA . VAL A 1 606 ? -21.453 -26.625 17.922 1 92.31 606 VAL A CA 1
ATOM 4710 C C . VAL A 1 606 ? -21.922 -25.359 18.641 1 92.31 606 VAL A C 1
ATOM 4712 O O . VAL A 1 606 ? -21.109 -24.641 19.234 1 92.31 606 VAL A O 1
ATOM 4715 N N . ASN A 1 607 ? -23.188 -25.141 18.562 1 92.31 607 ASN A N 1
ATOM 4716 C CA . ASN A 1 607 ? -23.766 -23.938 19.141 1 92.31 607 ASN A CA 1
ATOM 4717 C C . ASN A 1 607 ? -23.109 -22.672 18.578 1 92.31 607 ASN A C 1
ATOM 4719 O O . ASN A 1 607 ? -23.141 -22.438 17.375 1 92.31 607 ASN A O 1
ATOM 4723 N N . ASP A 1 608 ? -22.453 -22 19.516 1 92.81 608 ASP A N 1
ATOM 4724 C CA . ASP A 1 608 ? -21.859 -20.719 19.094 1 92.81 608 ASP A CA 1
ATOM 4725 C C . ASP A 1 608 ? -20.375 -20.875 18.797 1 92.81 608 ASP A C 1
ATOM 4727 O O . ASP A 1 608 ? -19.688 -19.891 18.5 1 92.81 608 ASP A O 1
ATOM 4731 N N . TRP A 1 609 ? -19.938 -22.203 18.75 1 96.19 609 TRP A N 1
ATOM 4732 C CA . TRP A 1 609 ? -18.516 -22.469 18.516 1 96.19 609 TRP A CA 1
ATOM 4733 C C . TRP A 1 609 ? -18.312 -23.094 17.141 1 96.19 609 TRP A C 1
ATOM 4735 O O . TRP A 1 609 ? -19.109 -23.906 16.688 1 96.19 609 TRP A O 1
ATOM 4745 N N . GLU A 1 610 ? -17.359 -22.688 16.469 1 96.81 610 GLU A N 1
ATOM 4746 C CA . GLU A 1 610 ? -16.844 -23.328 15.266 1 96.81 610 GLU A CA 1
ATOM 4747 C C . GLU A 1 610 ? -15.391 -23.766 15.453 1 96.81 610 GLU A C 1
ATOM 4749 O O . GLU A 1 610 ? -14.523 -22.953 15.75 1 96.81 610 GLU A O 1
ATOM 4754 N N . ILE A 1 611 ? -15.156 -25.016 15.352 1 97.75 611 ILE A N 1
ATOM 4755 C CA . ILE A 1 611 ? -13.828 -25.578 15.539 1 97.75 611 ILE A CA 1
ATOM 4756 C C . ILE A 1 611 ? -13.359 -26.219 14.234 1 97.75 611 ILE A C 1
ATOM 4758 O O . ILE A 1 611 ? -14.062 -27.047 13.648 1 97.75 611 ILE A O 1
ATOM 4762 N N . PHE A 1 612 ? -12.203 -25.844 13.773 1 97.94 612 PHE A N 1
ATOM 4763 C CA . PHE A 1 612 ? -11.602 -26.375 12.555 1 97.94 612 PHE A CA 1
ATOM 4764 C C . PHE A 1 612 ? -10.211 -26.938 12.836 1 97.94 612 PHE A C 1
ATOM 4766 O O . PHE A 1 612 ? -9.422 -26.312 13.555 1 97.94 612 PHE A O 1
ATOM 4773 N N . ALA A 1 613 ? -9.922 -28.109 12.375 1 98.25 613 ALA A N 1
ATOM 4774 C CA . ALA A 1 613 ? -8.602 -28.734 12.477 1 98.25 613 ALA A CA 1
ATOM 4775 C C . ALA A 1 613 ? -8.18 -29.344 11.133 1 98.25 613 ALA A C 1
ATOM 4777 O O . ALA A 1 613 ? -9.008 -29.906 10.414 1 98.25 613 ALA A O 1
ATOM 4778 N N . ASN A 1 614 ? -6.961 -29.203 10.789 1 98 614 ASN A N 1
ATOM 4779 C CA . ASN A 1 614 ? -6.406 -29.719 9.539 1 98 614 ASN A CA 1
ATOM 4780 C C . ASN A 1 614 ? -5.039 -30.359 9.758 1 98 614 ASN A C 1
ATOM 4782 O O . ASN A 1 614 ? -4.105 -29.688 10.211 1 98 614 ASN A O 1
ATOM 4786 N N . LEU A 1 615 ? -4.926 -31.578 9.516 1 98.38 615 LEU A N 1
ATOM 4787 C CA . LEU A 1 615 ? -3.68 -32.344 9.617 1 98.38 615 LEU A CA 1
ATOM 4788 C C . LEU A 1 615 ? -3.174 -32.75 8.234 1 98.38 615 LEU A C 1
ATOM 4790 O O . LEU A 1 615 ? -3.928 -33.281 7.43 1 98.38 615 LEU A O 1
ATOM 4794 N N . VAL A 1 616 ? -1.928 -32.469 7.934 1 98.31 616 VAL A N 1
ATOM 4795 C CA . VAL A 1 616 ? -1.324 -32.844 6.656 1 98.31 616 VAL A CA 1
ATOM 4796 C C . VAL A 1 616 ? -0.084 -33.688 6.895 1 98.31 616 VAL A C 1
ATOM 4798 O O . VAL A 1 616 ? 0.817 -33.312 7.637 1 98.31 616 VAL A O 1
ATOM 4801 N N . TRP A 1 617 ? -0.069 -34.812 6.336 1 98.56 617 TRP A N 1
ATOM 4802 C CA . TRP A 1 617 ? 1.091 -35.719 6.328 1 98.56 617 TRP A CA 1
ATOM 4803 C C . TRP A 1 617 ? 1.737 -35.75 4.945 1 98.56 617 TRP A C 1
ATOM 4805 O O . TRP A 1 617 ? 1.059 -35.969 3.943 1 98.56 617 TRP A O 1
ATOM 4815 N N . ILE A 1 618 ? 3.025 -35.531 4.883 1 98.12 618 ILE A N 1
ATOM 4816 C CA . ILE A 1 618 ? 3.812 -35.625 3.658 1 98.12 618 ILE A CA 1
ATOM 4817 C C . ILE A 1 618 ? 4.793 -36.812 3.768 1 98.12 618 ILE A C 1
ATOM 4819 O O . ILE A 1 618 ? 5.531 -36.906 4.75 1 98.12 618 ILE A O 1
ATOM 4823 N N . GLY A 1 619 ? 4.867 -37.594 2.76 1 98.25 619 GLY A N 1
ATOM 4824 C CA . GLY A 1 619 ? 5.746 -38.75 2.77 1 98.25 619 GLY A CA 1
ATOM 4825 C C . GLY A 1 619 ? 7.199 -38.406 2.512 1 98.25 619 GLY A C 1
ATOM 4826 O O . GLY A 1 619 ? 7.504 -37.344 2.01 1 98.25 619 GLY A O 1
ATOM 4827 N N . SER A 1 620 ? 8.055 -39.375 2.932 1 98 620 SER A N 1
ATOM 4828 C CA . SER A 1 620 ? 9.484 -39.219 2.693 1 98 620 SER A CA 1
ATOM 4829 C C . SER A 1 620 ? 9.797 -39.219 1.2 1 98 620 SER A C 1
ATOM 4831 O O . SER A 1 620 ? 9.008 -39.719 0.394 1 98 620 SER A O 1
ATOM 4833 N N . ARG A 1 621 ? 10.938 -38.625 0.869 1 97.25 621 ARG A N 1
ATOM 4834 C CA . ARG A 1 621 ? 11.375 -38.562 -0.521 1 97.25 621 ARG A CA 1
ATOM 4835 C C . ARG A 1 621 ? 12.883 -38.781 -0.639 1 97.25 621 ARG A C 1
ATOM 4837 O O . ARG A 1 621 ? 13.633 -38.438 0.273 1 97.25 621 ARG A O 1
ATOM 4844 N N . ASP A 1 622 ? 13.266 -39.344 -1.72 1 97.81 622 ASP A N 1
ATOM 4845 C CA . ASP A 1 622 ? 14.672 -39.438 -2.109 1 97.81 622 ASP A CA 1
ATOM 4846 C C . ASP A 1 622 ? 15.055 -38.25 -3.01 1 97.81 622 ASP A C 1
ATOM 4848 O O . ASP A 1 622 ? 14.828 -38.312 -4.219 1 97.81 622 ASP A O 1
ATOM 4852 N N . LEU A 1 623 ? 15.727 -37.344 -2.396 1 97.69 623 LEU A N 1
ATOM 4853 C CA . LEU A 1 623 ? 16.047 -36.125 -3.084 1 97.69 623 LEU A CA 1
ATOM 4854 C C . LEU A 1 623 ? 17.078 -36.344 -4.188 1 97.69 623 LEU A C 1
ATOM 4856 O O . LEU A 1 623 ? 17.219 -35.531 -5.098 1 97.69 623 LEU A O 1
ATOM 4860 N N . ALA A 1 624 ? 17.781 -37.406 -4.121 1 96.56 624 ALA A N 1
ATOM 4861 C CA . ALA A 1 624 ? 18.766 -37.719 -5.152 1 96.56 624 ALA A CA 1
ATOM 4862 C C . ALA A 1 624 ? 18.094 -37.906 -6.508 1 96.56 624 ALA A C 1
ATOM 4864 O O . ALA A 1 624 ? 18.672 -37.594 -7.551 1 96.56 624 ALA A O 1
ATOM 4865 N N . GLU A 1 625 ? 16.891 -38.406 -6.469 1 96.38 625 GLU A N 1
ATOM 4866 C CA . GLU A 1 625 ? 16.125 -38.625 -7.699 1 96.38 625 GLU A CA 1
ATOM 4867 C C . GLU A 1 625 ? 15.789 -37.312 -8.383 1 96.38 625 GLU A C 1
ATOM 4869 O O . GLU A 1 625 ? 15.477 -37.312 -9.578 1 96.38 625 GLU A O 1
ATOM 4874 N N . PHE A 1 626 ? 15.859 -36.281 -7.641 1 95.56 626 PHE A N 1
ATOM 4875 C CA . PHE A 1 626 ? 15.508 -34.969 -8.172 1 95.56 626 PHE A CA 1
ATOM 4876 C C . PHE A 1 626 ? 16.75 -34.125 -8.383 1 95.56 626 PHE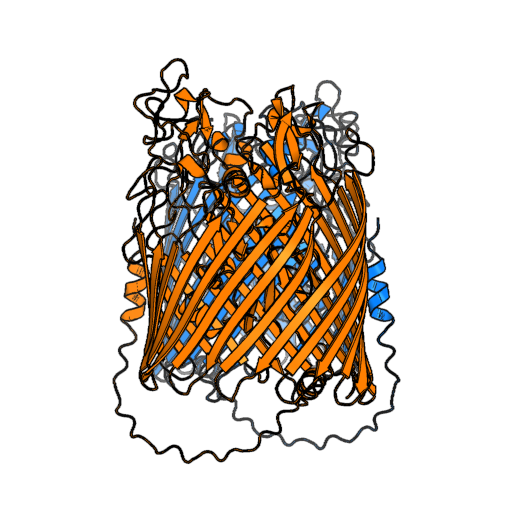 A C 1
ATOM 4878 O O . PHE A 1 626 ? 16.656 -32.906 -8.586 1 95.56 626 PHE A O 1
ATOM 4885 N N . GLY A 1 627 ? 17.906 -34.688 -8.203 1 92.56 627 GLY A N 1
ATOM 4886 C CA . GLY A 1 627 ? 19.156 -34.031 -8.562 1 92.56 627 GLY A CA 1
ATOM 4887 C C . GLY A 1 627 ? 19.75 -33.219 -7.438 1 92.56 627 GLY A C 1
ATOM 4888 O O . GLY A 1 627 ? 20.656 -32.406 -7.656 1 92.56 627 GLY A O 1
ATOM 4889 N N . TYR A 1 628 ? 19.344 -33.406 -6.199 1 95.31 628 TYR A N 1
ATOM 4890 C CA . TYR A 1 628 ? 19.859 -32.656 -5.07 1 95.31 628 TYR A CA 1
ATOM 4891 C C . TYR A 1 628 ? 21.312 -33.062 -4.77 1 95.31 628 TYR A C 1
ATOM 4893 O O . TYR A 1 628 ? 21.609 -34.25 -4.652 1 95.31 628 TYR A O 1
ATOM 4901 N N . GLU A 1 629 ? 22.156 -32.125 -4.707 1 95.44 629 GLU A N 1
ATOM 4902 C CA . GLU A 1 629 ? 23.547 -32.25 -4.238 1 95.44 629 GLU A CA 1
ATOM 4903 C C . GLU A 1 629 ? 24.031 -30.938 -3.625 1 95.44 629 GLU A C 1
ATOM 4905 O O . GLU A 1 629 ? 23.844 -29.859 -4.207 1 95.44 629 GLU A O 1
ATOM 4910 N N . GLY A 1 630 ? 24.531 -31.062 -2.445 1 96.62 630 GLY A N 1
ATOM 4911 C CA . GLY A 1 630 ? 25 -29.859 -1.776 1 96.62 630 GLY A CA 1
ATOM 4912 C C . GLY A 1 630 ? 25.875 -30.141 -0.574 1 96.62 630 GLY A C 1
ATOM 4913 O O . GLY A 1 630 ? 25.922 -31.281 -0.099 1 96.62 630 GLY A O 1
ATOM 4914 N N . TYR A 1 631 ? 26.609 -29.125 -0.177 1 98.19 631 TYR A N 1
ATOM 4915 C CA . TYR A 1 631 ? 27.547 -29.203 0.946 1 98.19 631 TYR A CA 1
ATOM 4916 C C . TYR A 1 631 ? 27.312 -28.047 1.919 1 98.19 631 TYR A C 1
ATOM 4918 O O . TYR A 1 631 ? 26.953 -26.938 1.51 1 98.19 631 TYR A O 1
ATOM 4926 N N . ASN A 1 632 ? 27.609 -28.281 3.184 1 98.31 632 ASN A N 1
ATOM 4927 C CA . ASN A 1 632 ? 27.375 -27.266 4.203 1 98.31 632 ASN A CA 1
ATOM 4928 C C . ASN A 1 632 ? 28.578 -26.344 4.363 1 98.31 632 ASN A C 1
ATOM 4930 O O . ASN A 1 632 ? 28.453 -25.219 4.848 1 98.31 632 ASN A O 1
ATOM 4934 N N . ARG A 1 633 ? 29.781 -26.828 3.906 1 98.5 633 ARG A N 1
ATOM 4935 C CA . ARG A 1 633 ? 30.984 -26.125 4.336 1 98.5 633 ARG A CA 1
ATOM 4936 C C . ARG A 1 633 ? 32 -26.047 3.205 1 98.5 633 ARG A C 1
ATOM 4938 O O . ARG A 1 633 ? 32.188 -27 2.455 1 98.5 633 ARG A O 1
ATOM 4945 N N . LEU A 1 634 ? 32.656 -24.922 3.146 1 98.25 634 LEU A N 1
ATOM 4946 C CA . LEU A 1 634 ? 33.844 -24.719 2.314 1 98.25 634 LEU A CA 1
ATOM 4947 C C . LEU A 1 634 ? 35.094 -24.625 3.172 1 98.25 634 LEU A C 1
ATOM 4949 O O . LEU A 1 634 ? 35.031 -24.125 4.301 1 98.25 634 LEU A O 1
ATOM 4953 N N . ASP A 1 635 ? 36.188 -25.047 2.574 1 96.38 635 ASP A N 1
ATOM 4954 C CA . ASP A 1 635 ? 37.469 -24.812 3.252 1 96.38 635 ASP A CA 1
ATOM 4955 C C . ASP A 1 635 ? 38.031 -23.438 2.934 1 96.38 635 ASP A C 1
ATOM 4957 O O . ASP A 1 635 ? 37.375 -22.625 2.271 1 96.38 635 ASP A O 1
ATOM 4961 N N . ALA A 1 636 ? 39.188 -23.156 3.494 1 93.81 636 ALA A N 1
ATOM 4962 C CA . ALA A 1 636 ? 39.781 -21.828 3.393 1 93.81 636 ALA A CA 1
ATOM 4963 C C . ALA A 1 636 ? 40.062 -21.469 1.939 1 93.81 636 ALA A C 1
ATOM 4965 O O . ALA A 1 636 ? 40.188 -20.297 1.593 1 93.81 636 ALA A O 1
ATOM 4966 N N . ASN A 1 637 ? 40.188 -22.5 1.071 1 94.44 637 ASN A N 1
ATOM 4967 C CA . ASN A 1 637 ? 40.5 -22.266 -0.336 1 94.44 637 ASN A CA 1
ATOM 4968 C C . ASN A 1 637 ? 39.219 -22.219 -1.186 1 94.44 637 ASN A C 1
ATOM 4970 O O . ASN A 1 637 ? 39.312 -22.094 -2.408 1 94.44 637 ASN A O 1
ATOM 4974 N N . GLY A 1 638 ? 38.094 -22.344 -0.565 1 95.75 638 GLY A N 1
ATOM 4975 C CA . GLY A 1 638 ? 36.844 -22.266 -1.294 1 95.75 638 GLY A CA 1
ATOM 4976 C C . GLY A 1 638 ? 36.375 -23.594 -1.865 1 95.75 638 GLY A C 1
ATOM 4977 O O . GLY A 1 638 ? 35.469 -23.641 -2.699 1 95.75 638 GLY A O 1
ATOM 4978 N N . GLN A 1 639 ? 37.031 -24.594 -1.389 1 96.94 639 GLN A N 1
ATOM 4979 C CA . GLN A 1 639 ? 36.656 -25.922 -1.841 1 96.94 639 GLN A CA 1
ATOM 4980 C C . GLN A 1 639 ? 35.688 -26.578 -0.858 1 96.94 639 GLN A C 1
ATOM 4982 O O . GLN A 1 639 ? 35.781 -26.391 0.354 1 96.94 639 GLN A O 1
ATOM 4987 N N . VAL A 1 640 ? 34.781 -27.375 -1.426 1 97.62 640 VAL A N 1
ATOM 4988 C CA . VAL A 1 640 ? 33.781 -28 -0.581 1 97.62 640 VAL A CA 1
ATOM 4989 C C . VAL A 1 640 ? 34.438 -29.047 0.32 1 97.62 640 VAL A C 1
ATOM 4991 O O . VAL A 1 640 ? 35.344 -29.734 -0.097 1 97.62 640 VAL A O 1
ATOM 4994 N N . ASP A 1 641 ? 34 -29.109 1.535 1 97.62 641 ASP A N 1
ATOM 4995 C CA . ASP A 1 641 ? 34.375 -30.172 2.459 1 97.62 641 ASP A CA 1
ATOM 4996 C C . ASP A 1 641 ? 33.531 -31.422 2.213 1 97.62 641 ASP A C 1
ATOM 4998 O O . ASP A 1 641 ? 32.344 -31.453 2.564 1 97.62 641 ASP A O 1
ATOM 5002 N N . PRO A 1 642 ? 34.125 -32.438 1.686 1 96.38 642 PRO A N 1
ATOM 5003 C CA . PRO A 1 642 ? 33.344 -33.625 1.355 1 96.38 642 PRO A CA 1
ATOM 5004 C C . PRO A 1 642 ? 32.625 -34.219 2.568 1 96.38 642 PRO A C 1
ATOM 5006 O O . PRO A 1 642 ? 31.562 -34.844 2.426 1 96.38 642 PRO A O 1
ATOM 5009 N N . SER A 1 643 ? 33.125 -34.031 3.721 1 96.56 643 SER A N 1
ATOM 5010 C CA . SER A 1 643 ? 32.531 -34.594 4.93 1 96.56 643 SER A CA 1
ATOM 5011 C C . SER A 1 643 ? 31.281 -33.812 5.332 1 96.56 643 SER A C 1
ATOM 5013 O O . SER A 1 643 ? 30.5 -34.281 6.18 1 96.56 643 SER A O 1
ATOM 5015 N N . SER A 1 644 ? 30.984 -32.719 4.652 1 97.44 644 SER A N 1
ATOM 5016 C CA . SER A 1 644 ? 29.828 -31.891 5 1 97.44 644 SER A CA 1
ATOM 5017 C C . SER A 1 644 ? 28.703 -32.062 3.988 1 97.44 644 SER A C 1
ATOM 5019 O O . SER A 1 644 ? 27.797 -31.234 3.908 1 97.44 644 SER A O 1
ATOM 5021 N N . LYS A 1 645 ? 28.797 -33.125 3.17 1 97.88 645 LYS A N 1
ATOM 5022 C CA . LYS A 1 645 ? 27.766 -33.375 2.18 1 97.88 645 LYS A CA 1
ATOM 5023 C C . LYS A 1 645 ? 26.391 -33.5 2.838 1 97.88 645 LYS A C 1
ATOM 5025 O O . LYS A 1 645 ? 26.234 -34.156 3.869 1 97.88 645 LYS A O 1
ATOM 5030 N N . LYS A 1 646 ? 25.406 -32.906 2.264 1 97.88 646 LYS A N 1
ATOM 5031 C CA . LYS A 1 646 ? 24.062 -32.875 2.814 1 97.88 646 LYS A CA 1
ATOM 5032 C C . LYS A 1 646 ? 23.328 -34.188 2.502 1 97.88 646 LYS A C 1
ATOM 5034 O O . LYS A 1 646 ? 23.609 -34.844 1.495 1 97.88 646 LYS A O 1
ATOM 5039 N N . THR A 1 647 ? 22.375 -34.438 3.293 1 96.31 647 THR A N 1
ATOM 5040 C CA . THR A 1 647 ? 21.562 -35.625 3.105 1 96.31 647 THR A CA 1
ATOM 5041 C C . THR A 1 647 ? 20.625 -35.469 1.917 1 96.31 647 THR A C 1
ATOM 5043 O O . THR A 1 647 ? 20.188 -34.375 1.604 1 96.31 647 THR A O 1
ATOM 5046 N N . THR A 1 648 ? 20.312 -36.531 1.275 1 97.44 648 THR A N 1
ATOM 5047 C CA . THR A 1 648 ? 19.312 -36.531 0.22 1 97.44 648 THR A CA 1
ATOM 5048 C C . THR A 1 648 ? 18.047 -37.25 0.68 1 97.44 648 THR A C 1
ATOM 5050 O O . THR A 1 648 ? 17.141 -37.5 -0.121 1 97.44 648 THR A O 1
ATOM 5053 N N . ASP A 1 649 ? 18.016 -37.625 1.905 1 96.81 649 ASP A N 1
ATOM 5054 C CA . ASP A 1 649 ? 16.828 -38.219 2.482 1 96.81 649 ASP A CA 1
ATOM 5055 C C . ASP A 1 649 ? 15.93 -37.188 3.146 1 96.81 649 ASP A C 1
ATOM 5057 O O . ASP A 1 649 ? 16.234 -36.688 4.238 1 96.81 649 ASP A O 1
ATOM 5061 N N . ALA A 1 650 ? 14.875 -36.906 2.539 1 97.5 650 ALA A N 1
ATOM 5062 C CA . ALA A 1 650 ? 13.883 -36.031 3.158 1 97.5 650 ALA A CA 1
ATOM 5063 C C . ALA A 1 650 ? 12.883 -36.844 3.979 1 97.5 650 ALA A C 1
ATOM 5065 O O . ALA A 1 650 ? 12.102 -37.625 3.426 1 97.5 650 ALA A O 1
ATOM 5066 N N . PRO A 1 651 ? 12.844 -36.688 5.242 1 97.44 651 PRO A N 1
ATOM 5067 C CA . PRO A 1 651 ? 11.922 -37.469 6.066 1 97.44 651 PRO A CA 1
ATOM 5068 C C . PRO A 1 651 ? 10.469 -37.062 5.891 1 97.44 651 PRO A C 1
ATOM 5070 O O . PRO A 1 651 ? 10.188 -35.938 5.441 1 97.44 651 PRO A O 1
ATOM 5073 N N . ALA A 1 652 ? 9.594 -37.969 6.195 1 98.06 652 ALA A N 1
ATOM 5074 C CA . ALA A 1 652 ? 8.18 -37.625 6.281 1 98.06 652 ALA A CA 1
ATOM 5075 C C . ALA A 1 652 ? 7.918 -36.656 7.43 1 98.06 652 ALA A C 1
ATOM 5077 O O . ALA A 1 652 ? 8.688 -36.594 8.391 1 98.06 652 ALA A O 1
ATOM 5078 N N . TYR A 1 653 ? 6.879 -35.844 7.367 1 97.75 653 TYR A N 1
ATOM 5079 C CA . TYR A 1 653 ? 6.535 -34.906 8.445 1 97.75 653 TYR A CA 1
ATOM 5080 C C . TYR A 1 653 ? 5.031 -34.656 8.492 1 97.75 653 TYR A C 1
ATOM 5082 O O . TYR A 1 653 ? 4.309 -35.031 7.562 1 97.75 653 TYR A O 1
ATOM 5090 N N . VAL A 1 654 ? 4.574 -34.125 9.586 1 97.94 654 VAL A N 1
ATOM 5091 C CA . VAL A 1 654 ? 3.172 -33.781 9.82 1 97.94 654 VAL A CA 1
ATOM 5092 C C . VAL A 1 654 ? 3.047 -32.344 10.305 1 97.94 654 VAL A C 1
ATOM 5094 O O . VAL A 1 654 ? 3.867 -31.875 11.094 1 97.94 654 VAL A O 1
ATOM 5097 N N . THR A 1 655 ? 2.125 -31.641 9.781 1 97.94 655 THR A N 1
ATOM 5098 C CA . THR A 1 655 ? 1.741 -30.344 10.305 1 97.94 655 THR A CA 1
ATOM 5099 C C . THR A 1 655 ? 0.263 -30.328 10.68 1 97.94 655 THR A C 1
ATOM 5101 O O . THR A 1 655 ? -0.548 -31.031 10.07 1 97.94 655 THR A O 1
ATOM 5104 N N . VAL A 1 656 ? -0.049 -29.5 11.688 1 98.44 656 VAL A N 1
ATOM 5105 C CA . VAL A 1 656 ? -1.424 -29.391 12.164 1 98.44 656 VAL A CA 1
ATOM 5106 C C . VAL A 1 656 ? -1.803 -27.922 12.32 1 98.44 656 VAL A C 1
ATOM 5108 O O . VAL A 1 656 ? -1.04 -27.141 12.883 1 98.44 656 VAL A O 1
ATOM 5111 N N . ASP A 1 657 ? -2.924 -27.562 11.82 1 98.31 657 ASP A N 1
ATOM 5112 C CA . ASP A 1 657 ? -3.529 -26.25 12.008 1 98.31 657 ASP A CA 1
ATOM 5113 C C . ASP A 1 657 ? -4.832 -26.359 12.805 1 98.31 657 ASP A C 1
ATOM 5115 O O . ASP A 1 657 ? -5.598 -27.297 12.625 1 98.31 657 ASP A O 1
ATOM 5119 N N . LEU A 1 658 ? -5.016 -25.406 13.656 1 98.56 658 LEU A N 1
ATOM 5120 C CA . LEU A 1 658 ? -6.234 -25.328 14.461 1 98.56 658 LEU A CA 1
ATOM 5121 C C . LEU A 1 658 ? -6.793 -23.906 14.477 1 98.56 658 LEU A C 1
ATOM 5123 O O . LEU A 1 658 ? -6.035 -22.938 14.555 1 98.56 658 LEU A O 1
ATOM 5127 N N . LYS A 1 659 ? -8.086 -23.828 14.391 1 98.38 659 LYS A N 1
ATOM 5128 C CA . LYS A 1 659 ? -8.766 -22.547 14.555 1 98.38 659 LYS A CA 1
ATOM 5129 C C . LYS A 1 659 ? -10.078 -22.703 15.32 1 98.38 659 LYS A C 1
ATOM 5131 O O . LYS A 1 659 ? -10.836 -23.656 15.07 1 98.38 659 LYS A O 1
ATOM 5136 N N . VAL A 1 660 ? -10.312 -21.859 16.266 1 98.38 660 VAL A N 1
ATOM 5137 C CA . VAL A 1 660 ? -11.555 -21.828 17.047 1 98.38 660 VAL A CA 1
ATOM 5138 C C . VAL A 1 660 ? -12.195 -20.438 16.953 1 98.38 660 VAL A C 1
ATOM 5140 O O . VAL A 1 660 ? -11.508 -19.422 17.078 1 98.38 660 VAL A O 1
ATOM 5143 N N . SER A 1 661 ? -13.438 -20.484 16.672 1 97.56 661 SER A N 1
ATOM 5144 C CA . SER A 1 661 ? -14.195 -19.234 16.578 1 97.56 661 SER A CA 1
ATOM 5145 C C . SER A 1 661 ? -15.422 -19.281 17.484 1 97.56 661 SER A C 1
ATOM 5147 O O . SER A 1 661 ? -16.047 -20.328 17.641 1 97.56 661 SER A O 1
ATOM 5149 N N . TYR A 1 662 ? -15.75 -18.156 18.094 1 97.19 662 TYR A N 1
ATOM 5150 C CA . TYR A 1 662 ? -16.922 -18.016 18.953 1 97.19 662 TYR A CA 1
ATOM 5151 C C . TYR A 1 662 ? -17.781 -16.844 18.5 1 97.19 662 TYR A C 1
ATOM 5153 O O . TYR A 1 662 ? -17.297 -15.711 18.406 1 97.19 662 TYR A O 1
ATOM 5161 N N . GLN A 1 663 ? -19.016 -17.172 18.359 1 93.88 663 GLN A N 1
ATOM 5162 C CA . GLN A 1 663 ? -19.984 -16.141 17.984 1 93.88 663 GLN A CA 1
ATOM 5163 C C . GLN A 1 663 ? -20.516 -15.422 19.219 1 93.88 663 GLN A C 1
ATOM 5165 O O . GLN A 1 663 ? -21.438 -15.906 19.875 1 93.88 663 GLN A O 1
ATOM 5170 N N . VAL A 1 664 ? -20.125 -14.258 19.391 1 88 664 VAL A N 1
ATOM 5171 C CA . VAL A 1 664 ? -20.516 -13.492 20.562 1 88 664 VAL A CA 1
ATOM 5172 C C . VAL A 1 664 ? -21.969 -13.047 20.422 1 88 664 VAL A C 1
ATOM 5174 O O . VAL A 1 664 ? -22.75 -13.125 21.375 1 88 664 VAL A O 1
ATOM 5177 N N . ASN A 1 665 ? -22.312 -12.531 19.266 1 84.19 665 ASN A N 1
ATOM 5178 C CA . ASN A 1 665 ? -23.672 -12.156 18.859 1 84.19 665 ASN A CA 1
ATOM 5179 C C . ASN A 1 665 ? -23.828 -12.164 17.344 1 84.19 665 ASN A C 1
ATOM 5181 O O . ASN A 1 665 ? -23.016 -12.758 16.641 1 84.19 665 ASN A O 1
ATOM 5185 N N . ASP A 1 666 ? -24.875 -11.617 16.906 1 80.31 666 ASP A N 1
ATOM 5186 C CA . ASP A 1 666 ? -25.188 -11.719 15.484 1 80.31 666 ASP A CA 1
ATOM 5187 C C . ASP A 1 666 ? -24.188 -10.914 14.648 1 80.31 666 ASP A C 1
ATOM 5189 O O . ASP A 1 666 ? -24.062 -11.133 13.445 1 80.31 666 ASP A O 1
ATOM 5193 N N . THR A 1 667 ? -23.438 -10.039 15.266 1 78.12 667 THR A N 1
ATOM 5194 C CA . THR A 1 667 ? -22.609 -9.109 14.5 1 78.12 667 THR A CA 1
ATOM 5195 C C . THR A 1 667 ? -21.141 -9.336 14.805 1 78.12 667 THR A C 1
ATOM 5197 O O . THR A 1 667 ? -20.266 -9 13.984 1 78.12 667 THR A O 1
ATOM 5200 N N . LEU A 1 668 ? -20.891 -9.93 15.898 1 84.19 668 LEU A N 1
ATOM 5201 C CA . LEU A 1 668 ? -19.5 -10.008 16.359 1 84.19 668 LEU A CA 1
ATOM 5202 C C . LEU A 1 668 ? -19.094 -11.453 16.609 1 84.19 668 LEU A C 1
ATOM 5204 O O . LEU A 1 668 ? -19.797 -12.195 17.297 1 84.19 668 LEU A O 1
ATOM 5208 N N . SER A 1 669 ? -17.953 -11.781 16.078 1 92.94 669 SER A N 1
ATOM 5209 C CA . SER A 1 669 ? -17.312 -13.047 16.406 1 92.94 669 SER A CA 1
ATOM 5210 C C . SER A 1 669 ? -15.828 -12.852 16.734 1 92.94 669 SER A C 1
ATOM 5212 O O . SER A 1 669 ? -15.203 -11.914 16.234 1 92.94 669 SER A O 1
ATOM 5214 N N . VAL A 1 670 ? -15.359 -13.68 17.594 1 95.19 670 VAL A N 1
ATOM 5215 C CA . VAL A 1 670 ? -13.945 -13.695 17.938 1 95.19 670 VAL A CA 1
ATOM 5216 C C . VAL A 1 670 ? -13.336 -15.062 17.625 1 95.19 670 VAL A C 1
ATOM 5218 O O . VAL A 1 670 ? -14.047 -16.078 17.625 1 95.19 670 VAL A O 1
ATOM 5221 N N . TYR A 1 671 ? -12.102 -15.039 17.266 1 97.75 671 TYR A N 1
ATOM 5222 C CA . TYR A 1 671 ? -11.484 -16.328 16.953 1 97.75 671 TYR A CA 1
ATOM 5223 C C . TYR A 1 671 ? -10.008 -16.312 17.312 1 97.75 671 TYR A C 1
ATOM 5225 O O . TYR A 1 671 ? -9.406 -15.258 17.516 1 97.75 671 TYR A O 1
ATOM 5233 N N . SER A 1 672 ? -9.438 -17.453 17.453 1 98.31 672 SER A N 1
ATOM 5234 C CA . SER A 1 672 ? -8.016 -17.719 17.641 1 98.31 672 SER A CA 1
ATOM 5235 C C . SER A 1 672 ? -7.605 -19.016 16.938 1 98.31 672 SER A C 1
ATOM 5237 O O . SER A 1 672 ? -8.438 -19.891 16.719 1 98.31 672 SER A O 1
ATOM 5239 N N . GLY A 1 673 ? -6.379 -19.031 16.516 1 98.38 673 GLY A N 1
ATOM 5240 C CA . GLY A 1 673 ? -5.891 -20.234 15.844 1 98.38 673 GLY A CA 1
ATOM 5241 C C . GLY A 1 673 ? -4.375 -20.328 15.836 1 98.38 673 GLY A C 1
ATOM 5242 O O . GLY A 1 673 ? -3.688 -19.469 16.391 1 98.38 673 GLY A O 1
ATOM 5243 N N . VAL A 1 674 ? -3.938 -21.453 15.344 1 98.25 674 VAL A N 1
ATOM 5244 C CA . VAL A 1 674 ? -2.508 -21.734 15.25 1 98.25 674 VAL A CA 1
ATOM 5245 C C . VAL A 1 674 ? -2.219 -22.5 13.953 1 98.25 674 VAL A C 1
ATOM 5247 O O . VAL A 1 674 ? -2.926 -23.438 13.609 1 98.25 674 VAL A O 1
ATOM 5250 N N . SER A 1 675 ? -1.334 -21.969 13.172 1 97.12 675 SER A N 1
ATOM 5251 C CA . SER A 1 675 ? -0.769 -22.703 12.047 1 97.12 675 SER A CA 1
ATOM 5252 C C . SER A 1 675 ? 0.495 -23.453 12.453 1 97.12 675 SER A C 1
ATOM 5254 O O . SER A 1 675 ? 1.318 -22.938 13.203 1 97.12 675 SER A O 1
ATOM 5256 N N . ASN A 1 676 ? 0.619 -24.672 11.953 1 97.75 676 ASN A N 1
ATOM 5257 C CA . ASN A 1 676 ? 1.78 -25.5 12.266 1 97.75 676 ASN A CA 1
ATOM 5258 C C . ASN A 1 676 ? 1.988 -25.625 13.773 1 97.75 676 ASN A C 1
ATOM 5260 O O . ASN A 1 676 ? 3.061 -25.297 14.281 1 97.75 676 ASN A O 1
ATOM 5264 N N . LEU A 1 677 ? 1.025 -26.188 14.406 1 98.06 677 LEU A N 1
ATOM 5265 C CA . LEU A 1 677 ? 0.9 -26.266 15.859 1 98.06 677 LEU A CA 1
ATOM 5266 C C . LEU A 1 677 ? 2.188 -26.781 16.484 1 98.06 677 LEU A C 1
ATOM 5268 O O . LEU A 1 677 ? 2.625 -26.281 17.531 1 98.06 677 LEU A O 1
ATOM 5272 N N . PHE A 1 678 ? 2.826 -27.703 15.875 1 97.56 678 PHE A N 1
ATOM 5273 C CA . PHE A 1 678 ? 3.961 -28.391 16.484 1 97.56 678 PHE A CA 1
ATOM 5274 C C . PHE A 1 678 ? 5.27 -27.719 16.094 1 97.56 678 PHE A C 1
ATOM 5276 O O . PHE A 1 678 ? 6.352 -28.188 16.453 1 97.56 678 PHE A O 1
ATOM 5283 N N . ASP A 1 679 ? 5.254 -26.656 15.312 1 97.38 679 ASP A N 1
ATOM 5284 C CA . ASP A 1 679 ? 6.383 -25.797 14.961 1 97.38 679 ASP A CA 1
ATOM 5285 C C . ASP A 1 679 ? 7.457 -26.594 14.219 1 97.38 679 ASP A C 1
ATOM 5287 O O . ASP A 1 679 ? 8.648 -26.453 14.508 1 97.38 679 ASP A O 1
ATOM 5291 N N . TYR A 1 680 ? 7.012 -27.5 13.367 1 97.88 680 TYR A N 1
ATOM 5292 C CA . TYR A 1 680 ? 7.953 -28.266 12.555 1 97.88 680 TYR A CA 1
ATOM 5293 C C . TYR A 1 680 ? 8.438 -27.422 11.367 1 97.88 680 TYR A C 1
ATOM 5295 O O . TYR A 1 680 ? 7.629 -26.922 10.586 1 97.88 680 TYR A O 1
ATOM 5303 N N . THR A 1 681 ? 9.703 -27.234 11.211 1 97.5 681 THR A N 1
ATOM 5304 C CA . THR A 1 681 ? 10.328 -26.594 10.062 1 97.5 681 THR A CA 1
ATOM 5305 C C . THR A 1 681 ? 11.57 -27.359 9.617 1 97.5 681 THR A C 1
ATOM 5307 O O . THR A 1 681 ? 12.203 -28.047 10.422 1 97.5 681 THR A O 1
ATOM 5310 N N . GLN A 1 682 ? 11.898 -27.234 8.32 1 97.44 682 GLN A N 1
ATOM 5311 C CA . GLN A 1 682 ? 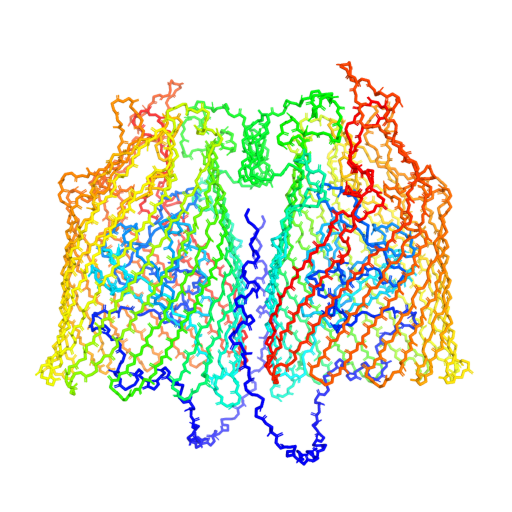13.109 -27.875 7.812 1 97.44 682 GLN A CA 1
ATOM 5312 C C . GLN A 1 682 ? 14.344 -27.375 8.547 1 97.44 682 GLN A C 1
ATOM 5314 O O . GLN A 1 682 ? 15.156 -28.172 9.031 1 97.44 682 GLN A O 1
ATOM 5319 N N . ALA A 1 683 ? 14.469 -26.062 8.672 1 96.94 683 ALA A N 1
ATOM 5320 C CA . ALA A 1 683 ? 15.672 -25.453 9.242 1 96.94 683 ALA A CA 1
ATOM 5321 C C . ALA A 1 683 ? 15.758 -25.703 10.742 1 96.94 683 ALA A C 1
ATOM 5323 O O . ALA A 1 683 ? 16.844 -25.875 11.289 1 96.94 683 ALA A O 1
ATOM 5324 N N . GLY A 1 684 ? 14.625 -25.719 11.391 1 95.81 684 GLY A N 1
ATOM 5325 C CA . GLY A 1 684 ? 14.609 -25.891 12.836 1 95.81 684 GLY A CA 1
ATOM 5326 C C . GLY A 1 684 ? 14.719 -27.344 13.258 1 95.81 684 GLY A C 1
ATOM 5327 O O . GLY A 1 684 ? 15.266 -27.641 14.32 1 95.81 684 GLY A O 1
ATOM 5328 N N . ASP A 1 685 ? 14.234 -28.25 12.508 1 96.44 685 ASP A N 1
ATOM 5329 C CA . ASP A 1 685 ? 14.117 -29.641 12.953 1 96.44 685 ASP A CA 1
ATOM 5330 C C . ASP A 1 685 ? 15 -30.562 12.125 1 96.44 685 ASP A C 1
ATOM 5332 O O . ASP A 1 685 ? 15.266 -31.703 12.523 1 96.44 685 ASP A O 1
ATOM 5336 N N . GLU A 1 686 ? 15.43 -30.125 10.984 1 95.88 686 GLU A N 1
ATOM 5337 C CA . GLU A 1 686 ? 16.266 -30.938 10.109 1 95.88 686 GLU A CA 1
ATOM 5338 C C . GLU A 1 686 ? 17.531 -30.172 9.688 1 95.88 686 GLU A C 1
ATOM 5340 O O . GLU A 1 686 ? 18.391 -29.891 10.516 1 95.88 686 GLU A O 1
ATOM 5345 N N . GLU A 1 687 ? 17.531 -29.672 8.422 1 95.19 687 GLU A N 1
ATOM 5346 C CA . GLU A 1 687 ? 18.719 -29.031 7.906 1 95.19 687 GLU A CA 1
ATOM 5347 C C . GLU A 1 687 ? 18.391 -27.688 7.242 1 95.19 687 GLU A C 1
ATOM 5349 O O . GLU A 1 687 ? 17.297 -27.516 6.699 1 95.19 687 GLU A O 1
ATOM 5354 N N . THR A 1 688 ? 19.438 -26.797 7.219 1 97.06 688 THR A N 1
ATOM 5355 C CA . THR A 1 688 ? 19.281 -25.516 6.539 1 97.06 688 THR A CA 1
ATOM 5356 C C . THR A 1 688 ? 19.047 -25.719 5.047 1 97.06 688 THR A C 1
ATOM 5358 O O . THR A 1 688 ? 19.625 -26.625 4.441 1 97.06 688 THR A O 1
ATOM 5361 N N . PRO A 1 689 ? 18.203 -24.875 4.449 1 97.06 689 PRO A N 1
ATOM 5362 C CA . PRO A 1 689 ? 18.031 -24.969 2.998 1 97.06 689 PRO A CA 1
ATOM 5363 C C . PRO A 1 689 ? 19.219 -24.375 2.232 1 97.06 689 PRO A C 1
ATOM 5365 O O . PRO A 1 689 ? 19.297 -24.516 1.01 1 97.06 689 PRO A O 1
ATOM 5368 N N . LEU A 1 690 ? 20.109 -23.703 2.91 1 96.94 690 LEU A N 1
ATOM 5369 C CA . LEU A 1 690 ? 21.297 -23.125 2.291 1 96.94 690 LEU A CA 1
ATOM 5370 C C . LEU A 1 690 ? 22.359 -24.188 2.051 1 96.94 690 LEU A C 1
ATOM 5372 O O . LEU A 1 690 ? 22.453 -25.156 2.807 1 96.94 690 LEU A O 1
ATOM 5376 N N . PHE A 1 691 ? 23.156 -24 0.977 1 96.69 691 PHE A N 1
ATOM 5377 C CA . PHE A 1 691 ? 24.219 -24.969 0.709 1 96.69 691 PHE A CA 1
ATOM 5378 C C . PHE A 1 691 ? 25.234 -24.391 -0.276 1 96.69 691 PHE A C 1
ATOM 5380 O O . PHE A 1 691 ? 25.016 -23.328 -0.844 1 96.69 691 PHE A O 1
ATOM 5387 N N . PHE A 1 692 ? 26.328 -25 -0.303 1 96.31 692 PHE A N 1
ATOM 5388 C CA . PHE A 1 692 ? 27.297 -24.797 -1.381 1 96.31 692 PHE A CA 1
ATOM 5389 C C . PHE A 1 692 ? 27.219 -25.938 -2.391 1 96.31 692 PHE A C 1
ATOM 5391 O O . PHE A 1 692 ? 27.094 -27.109 -2.012 1 96.31 692 PHE A O 1
ATOM 5398 N N . ASP A 1 693 ? 27.188 -25.578 -3.67 1 93 693 ASP A N 1
ATOM 5399 C CA . ASP A 1 693 ? 27.188 -26.656 -4.668 1 93 693 ASP A CA 1
ATOM 5400 C C . ASP A 1 693 ? 28.578 -27.266 -4.812 1 93 693 ASP A C 1
ATOM 5402 O O . ASP A 1 693 ? 29.5 -26.922 -4.074 1 93 693 ASP A O 1
ATOM 5406 N N . ALA A 1 694 ? 28.703 -28.188 -5.695 1 92.38 694 ALA A N 1
ATOM 5407 C CA . ALA A 1 694 ? 29.938 -28.953 -5.832 1 92.38 694 ALA A CA 1
ATOM 5408 C C . ALA A 1 694 ? 31.094 -28.062 -6.25 1 92.38 694 ALA A C 1
ATOM 5410 O O . ALA A 1 694 ? 32.25 -28.344 -5.938 1 92.38 694 ALA A O 1
ATOM 5411 N N . ASP A 1 695 ? 30.797 -26.938 -6.902 1 89.5 695 ASP A N 1
ATOM 5412 C CA . ASP A 1 695 ? 31.812 -26.016 -7.375 1 89.5 695 ASP A CA 1
ATOM 5413 C C . ASP A 1 695 ? 32.125 -24.938 -6.324 1 89.5 695 ASP A C 1
ATOM 5415 O O . ASP A 1 695 ? 32.969 -24.078 -6.531 1 89.5 695 ASP A O 1
ATOM 5419 N N . GLY A 1 696 ? 31.391 -24.984 -5.27 1 92.5 696 GLY A N 1
ATOM 5420 C CA . GLY A 1 696 ? 31.625 -24.062 -4.168 1 92.5 696 GLY A CA 1
ATOM 5421 C C . GLY A 1 696 ? 30.781 -22.812 -4.238 1 92.5 696 GLY A C 1
ATOM 5422 O O . GLY A 1 696 ? 30.984 -21.875 -3.465 1 92.5 696 GLY A O 1
ATOM 5423 N N . ALA A 1 697 ? 29.828 -22.812 -5.137 1 89.81 697 ALA A N 1
ATOM 5424 C CA . ALA A 1 697 ? 28.938 -21.656 -5.246 1 89.81 697 ALA A CA 1
ATOM 5425 C C . ALA A 1 697 ? 27.828 -21.734 -4.219 1 89.81 697 ALA A C 1
ATOM 5427 O O . ALA A 1 697 ? 27.281 -22.812 -3.945 1 89.81 697 ALA A O 1
ATOM 5428 N N . PHE A 1 698 ? 27.516 -20.609 -3.629 1 92.69 698 PHE A N 1
ATOM 5429 C CA . PHE A 1 698 ? 26.453 -20.5 -2.639 1 92.69 698 PHE A CA 1
ATOM 5430 C C . PHE A 1 698 ? 25.094 -20.609 -3.297 1 92.69 698 PHE A C 1
ATOM 5432 O O . PHE A 1 698 ? 24.859 -20.078 -4.383 1 92.69 698 PHE A O 1
ATOM 5439 N N . ASP A 1 699 ? 24.156 -21.375 -2.664 1 90.81 699 ASP A N 1
ATOM 5440 C CA . ASP A 1 699 ? 22.797 -21.547 -3.199 1 90.81 699 ASP A CA 1
ATOM 5441 C C . ASP A 1 699 ? 21.781 -21.703 -2.076 1 90.81 699 ASP A C 1
ATOM 5443 O O . ASP A 1 699 ? 22.156 -21.875 -0.914 1 90.81 699 ASP A O 1
ATOM 5447 N N . VAL A 1 700 ? 20.469 -21.594 -2.449 1 92.44 700 VAL A N 1
ATOM 5448 C CA . VAL A 1 700 ? 19.453 -21.438 -1.414 1 92.44 700 VAL A CA 1
ATOM 5449 C C . VAL A 1 700 ? 18.297 -22.406 -1.664 1 92.44 700 VAL A C 1
ATOM 5451 O O . VAL A 1 700 ? 17.25 -22.328 -1.016 1 92.44 700 VAL A O 1
ATOM 5454 N N . GLY A 1 701 ? 18.344 -23.359 -2.561 1 91.88 701 GLY A N 1
ATOM 5455 C CA . GLY A 1 701 ? 17.219 -24.141 -3.051 1 91.88 701 GLY A CA 1
ATOM 5456 C C . GLY A 1 701 ? 17.172 -25.547 -2.482 1 91.88 701 GLY A C 1
ATOM 5457 O O . GLY A 1 701 ? 16.484 -26.422 -3.027 1 91.88 701 GLY A O 1
ATOM 5458 N N . TYR A 1 702 ? 18 -25.844 -1.334 1 95.69 702 TYR A N 1
ATOM 5459 C CA . TYR A 1 702 ? 17.922 -27.172 -0.734 1 95.69 702 TYR A CA 1
ATOM 5460 C C . TYR A 1 702 ? 16.672 -27.312 0.13 1 95.69 702 TYR A C 1
ATOM 5462 O O . TYR A 1 702 ? 16.766 -27.594 1.329 1 95.69 702 TYR A O 1
ATOM 5470 N N . ILE A 1 703 ? 15.539 -27.234 -0.45 1 96.62 703 ILE A N 1
ATOM 5471 C CA . ILE A 1 703 ? 14.258 -27.156 0.248 1 96.62 703 ILE A CA 1
ATOM 5472 C C . ILE A 1 703 ? 13.508 -28.484 0.105 1 96.62 703 ILE A C 1
ATOM 5474 O O . ILE A 1 703 ? 13.383 -29.016 -1.001 1 96.62 703 ILE A O 1
ATOM 5478 N N . TYR A 1 704 ? 13 -29.047 1.206 1 96.88 704 TYR A N 1
ATOM 5479 C CA . TYR A 1 704 ? 12.195 -30.25 1.113 1 96.88 704 TYR A CA 1
ATOM 5480 C C . TYR A 1 704 ? 11.133 -30.281 2.211 1 96.88 704 TYR A C 1
ATOM 5482 O O . TYR A 1 704 ? 10.375 -31.25 2.322 1 96.88 704 TYR A O 1
ATOM 5490 N N . GLY A 1 705 ? 11.062 -29.234 3.018 1 96.19 705 GLY A N 1
ATOM 5491 C CA . GLY A 1 705 ? 10.094 -29.125 4.102 1 96.19 705 GLY A CA 1
ATOM 5492 C C . GLY A 1 705 ? 9.586 -27.719 4.32 1 96.19 705 GLY A C 1
ATOM 5493 O O . GLY A 1 705 ? 9.961 -26.797 3.592 1 96.19 705 GLY A O 1
ATOM 5494 N N . PRO A 1 706 ? 8.734 -27.547 5.367 1 96.31 706 PRO A N 1
ATOM 5495 C CA . PRO A 1 706 ? 8.188 -26.219 5.648 1 96.31 706 PRO A CA 1
ATOM 5496 C C . PRO A 1 706 ? 9.266 -25.219 6.078 1 96.31 706 PRO A C 1
ATOM 5498 O O . PRO A 1 706 ? 10.188 -25.594 6.816 1 96.31 706 PRO A O 1
ATOM 5501 N N . LEU A 1 707 ? 9.07 -24.016 5.625 1 96.94 707 LEU A N 1
ATOM 5502 C CA . LEU A 1 707 ? 10.07 -23 5.91 1 96.94 707 LEU A CA 1
ATOM 5503 C C . LEU A 1 707 ? 9.562 -22.016 6.961 1 96.94 707 LEU A C 1
ATOM 5505 O O . LEU A 1 707 ? 10.328 -21.188 7.461 1 96.94 707 LEU A O 1
ATOM 5509 N N . ARG A 1 708 ? 8.352 -22.078 7.281 1 95.38 708 ARG A N 1
ATOM 5510 C CA . ARG A 1 708 ? 7.777 -21.281 8.359 1 95.38 708 ARG A CA 1
ATOM 5511 C C . ARG A 1 708 ? 7.199 -22.172 9.453 1 95.38 708 ARG A C 1
ATOM 5513 O O . ARG A 1 708 ? 6.496 -23.141 9.164 1 95.38 708 ARG A O 1
ATOM 5520 N N . GLY A 1 709 ? 7.422 -21.797 10.68 1 96.19 709 GLY A N 1
ATOM 5521 C CA . GLY A 1 709 ? 6.977 -22.594 11.82 1 96.19 709 GLY A CA 1
ATOM 5522 C C . GLY A 1 709 ? 5.625 -22.156 12.352 1 96.19 709 GLY A C 1
ATOM 5523 O O . GLY A 1 709 ? 4.742 -21.766 11.586 1 96.19 709 GLY A O 1
ATOM 5524 N N . ARG A 1 710 ? 5.508 -22.328 13.594 1 97.5 710 ARG A N 1
ATOM 5525 C CA . ARG A 1 710 ? 4.246 -22.062 14.273 1 97.5 710 ARG A CA 1
ATOM 5526 C C . ARG A 1 710 ? 3.891 -20.578 14.219 1 97.5 710 ARG A C 1
ATOM 5528 O O . ARG A 1 710 ? 4.758 -19.719 14.406 1 97.5 710 ARG A O 1
ATOM 5535 N N . GLU A 1 711 ? 2.686 -20.312 13.969 1 97.38 711 GLU A N 1
ATOM 5536 C CA . GLU A 1 711 ? 2.131 -18.953 14.016 1 97.38 711 GLU A CA 1
ATOM 5537 C C . GLU A 1 711 ? 0.791 -18.938 14.75 1 97.38 711 GLU A C 1
ATOM 5539 O O . GLU A 1 711 ? -0.225 -19.375 14.203 1 97.38 711 GLU A O 1
ATOM 5544 N N . ILE A 1 712 ? 0.777 -18.453 15.938 1 98.38 712 ILE A N 1
ATOM 5545 C CA . ILE A 1 712 ? -0.448 -18.297 16.703 1 98.38 712 ILE A CA 1
ATOM 5546 C C . ILE A 1 712 ? -1.063 -16.922 16.406 1 98.38 712 ILE A C 1
ATOM 5548 O O . ILE A 1 712 ? -0.348 -15.93 16.297 1 98.38 712 ILE A O 1
ATOM 5552 N N . TYR A 1 713 ? -2.383 -16.906 16.234 1 98.12 713 TYR A N 1
ATOM 5553 C CA . TYR A 1 713 ? -3.049 -15.648 15.914 1 98.12 713 TYR A CA 1
ATOM 5554 C C . TYR A 1 713 ? -4.402 -15.555 16.609 1 98.12 713 TYR A C 1
ATOM 5556 O O . TYR A 1 713 ? -4.93 -16.562 17.094 1 98.12 713 TYR A O 1
ATOM 5564 N N . ALA A 1 714 ? -4.918 -14.398 16.672 1 98.06 714 ALA A N 1
ATOM 5565 C CA . ALA A 1 714 ? -6.27 -14.102 17.141 1 98.06 714 ALA A CA 1
ATOM 5566 C C . ALA A 1 714 ? -6.883 -12.945 16.359 1 98.06 714 ALA A C 1
ATOM 5568 O O . ALA A 1 714 ? -6.164 -12.141 15.766 1 98.06 714 ALA A O 1
ATOM 5569 N N . GLY A 1 715 ? -8.227 -13.031 16.297 1 95.69 715 GLY A N 1
ATOM 5570 C CA . GLY A 1 715 ? -8.875 -12 15.5 1 95.69 715 GLY A CA 1
ATOM 5571 C C . GLY A 1 715 ? -10.312 -11.758 15.898 1 95.69 715 GLY A C 1
ATOM 5572 O O . GLY A 1 715 ? -10.867 -12.492 16.719 1 95.69 715 GLY A O 1
ATOM 5573 N N . ILE A 1 716 ? -10.859 -10.688 15.445 1 91.5 716 ILE A N 1
ATOM 5574 C CA . ILE A 1 716 ? -12.25 -10.273 15.609 1 91.5 716 ILE A CA 1
ATOM 5575 C C . ILE A 1 716 ? -12.875 -10.016 14.242 1 91.5 716 ILE A C 1
ATOM 5577 O O . ILE A 1 716 ? -12.227 -9.461 13.352 1 91.5 716 ILE A O 1
ATOM 5581 N N . LYS A 1 717 ? -14.062 -10.453 14.102 1 91.56 717 LYS A N 1
ATOM 5582 C CA . LYS A 1 717 ? -14.789 -10.242 12.852 1 91.56 717 LYS A CA 1
ATOM 5583 C C . LYS A 1 717 ? -16.141 -9.602 13.102 1 91.56 717 LYS A C 1
ATOM 5585 O O . LYS A 1 717 ? -16.922 -10.086 13.922 1 91.56 717 LYS A O 1
ATOM 5590 N N . PHE A 1 718 ? -16.422 -8.547 12.453 1 83.94 718 PHE A N 1
ATOM 5591 C CA . PHE A 1 718 ? -17.719 -7.883 12.477 1 83.94 718 PHE A CA 1
ATOM 5592 C C . PHE A 1 718 ? -18.469 -8.141 11.172 1 83.94 718 PHE A C 1
ATOM 5594 O O . PHE A 1 718 ? -17.891 -8.062 10.086 1 83.94 718 PHE A O 1
ATOM 5601 N N . SER A 1 719 ? -19.703 -8.492 11.297 1 83.31 719 SER A N 1
ATOM 5602 C CA . SER A 1 719 ? -20.594 -8.648 10.148 1 83.31 719 SER A CA 1
ATOM 5603 C C . SER A 1 719 ? -21.906 -7.887 10.359 1 83.31 719 SER A C 1
ATOM 5605 O O . SER A 1 719 ? -22.578 -8.07 11.375 1 83.31 719 SER A O 1
ATOM 5607 N N . PHE A 1 720 ? -22.188 -7.07 9.297 1 75.62 720 PHE A N 1
ATOM 5608 C CA . PHE A 1 720 ? -23.391 -6.246 9.391 1 75.62 720 PHE A CA 1
ATOM 5609 C C . PHE A 1 720 ? -24.266 -6.418 8.156 1 75.62 720 PHE A C 1
ATOM 5611 O O . PHE A 1 720 ? -23.766 -6.742 7.078 1 75.62 720 PHE A O 1
ATOM 5618 N N . MET B 1 1 ? 3.787 9.508 -25.406 1 23.48 1 MET B N 1
ATOM 5619 C CA . MET B 1 1 ? 2.506 9.234 -26.047 1 23.48 1 MET B CA 1
ATOM 5620 C C . MET B 1 1 ? 1.354 9.414 -25.062 1 23.48 1 MET B C 1
ATOM 5622 O O . MET B 1 1 ? 1.413 8.914 -23.938 1 23.48 1 MET B O 1
ATOM 5626 N N . LYS B 1 2 ? 0.58 10.547 -25.281 1 29.97 2 LYS B N 1
ATOM 5627 C CA . LYS B 1 2 ? -0.424 11.359 -24.609 1 29.97 2 LYS B CA 1
ATOM 5628 C C . LYS B 1 2 ? -1.693 10.555 -24.344 1 29.97 2 LYS B C 1
ATOM 5630 O O . LYS B 1 2 ? -2.367 10.125 -25.266 1 29.97 2 LYS B O 1
ATOM 5635 N N . PRO B 1 3 ? -1.807 9.781 -23.375 1 32.47 3 PRO B N 1
ATOM 5636 C CA . PRO B 1 3 ? -2.941 8.898 -23.094 1 32.47 3 PRO B CA 1
ATOM 5637 C C . PRO B 1 3 ? -4.25 9.664 -22.906 1 32.47 3 PRO B C 1
ATOM 5639 O O . PRO B 1 3 ? -5.098 9.258 -22.109 1 32.47 3 PRO B O 1
ATOM 5642 N N . THR B 1 4 ? -4.52 10.641 -23.875 1 32.59 4 THR B N 1
ATOM 5643 C CA . THR B 1 4 ? -5.711 11.469 -23.984 1 32.59 4 THR B CA 1
ATOM 5644 C C . THR B 1 4 ? -6.957 10.609 -24.172 1 32.59 4 THR B C 1
ATOM 5646 O O . THR B 1 4 ? -8.078 11.117 -24.109 1 32.59 4 THR B O 1
ATOM 5649 N N . TYR B 1 5 ? -6.781 9.391 -24.688 1 30.62 5 TYR B N 1
ATOM 5650 C CA . TYR B 1 5 ? -7.945 8.797 -25.328 1 30.62 5 TYR B CA 1
ATOM 5651 C C . TYR B 1 5 ? -8.922 8.25 -24.297 1 30.62 5 TYR B C 1
ATOM 5653 O O . TYR B 1 5 ? -10.016 7.793 -24.641 1 30.62 5 TYR B O 1
ATOM 5661 N N . LEU B 1 6 ? -8.438 8.109 -23.156 1 29.89 6 LEU B N 1
ATOM 5662 C CA . LEU B 1 6 ? -9.352 7.363 -22.297 1 29.89 6 LEU B CA 1
ATOM 5663 C C . LEU B 1 6 ? -10.547 8.227 -21.891 1 29.89 6 LEU B C 1
ATOM 5665 O O . LEU B 1 6 ? -11.648 7.715 -21.688 1 29.89 6 LEU B O 1
ATOM 5669 N N . ALA B 1 7 ? -10.422 9.594 -21.828 1 32.5 7 ALA B N 1
ATOM 5670 C CA . ALA B 1 7 ? -11.555 10.438 -21.469 1 32.5 7 ALA B CA 1
ATOM 5671 C C . ALA B 1 7 ? -12.648 10.375 -22.531 1 32.5 7 ALA B C 1
ATOM 5673 O O . ALA B 1 7 ? -13.836 10.484 -22.219 1 32.5 7 ALA B O 1
ATOM 5674 N N . ILE B 1 8 ? -12.25 10.227 -23.812 1 30.8 8 ILE B N 1
ATOM 5675 C CA . ILE B 1 8 ? -13.203 10.344 -24.906 1 30.8 8 ILE B CA 1
ATOM 5676 C C . ILE B 1 8 ? -14.172 9.164 -24.875 1 30.8 8 ILE B C 1
ATOM 5678 O O . ILE B 1 8 ? -15.367 9.328 -25.141 1 30.8 8 ILE B O 1
ATOM 5682 N N . LEU B 1 9 ? -13.641 8.031 -24.5 1 30.72 9 LEU B N 1
ATOM 5683 C CA . LEU B 1 9 ? -14.508 6.875 -24.734 1 30.72 9 LEU B CA 1
ATOM 5684 C C . LEU B 1 9 ? -15.641 6.832 -23.719 1 30.72 9 LEU B C 1
ATOM 5686 O O . LEU B 1 9 ? -16.734 6.332 -24.016 1 30.72 9 LEU B O 1
ATOM 5690 N N . LEU B 1 10 ? -15.461 7.355 -22.562 1 31.39 10 LEU B N 1
ATOM 5691 C CA . LEU B 1 10 ? -16.547 7.234 -21.609 1 31.39 10 LEU B CA 1
ATOM 5692 C C . LEU B 1 10 ? -17.703 8.164 -21.953 1 31.39 10 LEU B C 1
ATOM 5694 O O . LEU B 1 10 ? -18.844 7.895 -21.594 1 31.39 10 LEU B O 1
ATOM 5698 N N . ALA B 1 11 ? -17.422 9.289 -22.625 1 31.97 11 ALA B N 1
ATOM 5699 C CA . ALA B 1 11 ? -18.5 10.227 -22.938 1 31.97 11 ALA B CA 1
ATOM 5700 C C . ALA B 1 11 ? -19.438 9.656 -23.984 1 31.97 11 ALA B C 1
ATOM 5702 O O . ALA B 1 11 ? -20.547 10.172 -24.188 1 31.97 11 ALA B O 1
ATOM 5703 N N . ALA B 1 12 ? -18.938 8.789 -24.891 1 29.66 12 ALA B N 1
ATOM 5704 C CA . ALA B 1 12 ? -19.797 8.508 -26.047 1 29.66 12 ALA B CA 1
ATOM 5705 C C . ALA B 1 12 ? -21 7.672 -25.656 1 29.66 12 ALA B C 1
ATOM 5707 O O . ALA B 1 12 ? -21.984 7.598 -26.391 1 29.66 12 ALA B O 1
ATOM 5708 N N . VAL B 1 13 ? -20.859 6.742 -24.75 1 30.08 13 VAL B N 1
ATOM 5709 C CA . VAL B 1 13 ? -21.938 5.766 -24.719 1 30.08 13 VAL B CA 1
ATOM 5710 C C . VAL B 1 13 ? -23.156 6.379 -24.047 1 30.08 13 VAL B C 1
ATOM 5712 O O . VAL B 1 13 ? -24.266 5.852 -24.156 1 30.08 13 VAL B O 1
ATOM 5715 N N . LEU B 1 14 ? -23 7.352 -23.203 1 32.03 14 LEU B N 1
ATOM 5716 C CA . LEU B 1 14 ? -24.172 7.609 -22.375 1 32.03 14 LEU B CA 1
ATOM 5717 C C . LEU B 1 14 ? -25.125 8.578 -23.062 1 32.03 14 LEU B C 1
ATOM 5719 O O . LEU B 1 14 ? -25.047 9.789 -22.828 1 32.03 14 LEU B O 1
ATOM 5723 N N . HIS B 1 15 ? -25.375 8.414 -24.406 1 28.66 15 HIS B N 1
ATOM 5724 C CA . HIS B 1 15 ? -26.422 9.32 -24.859 1 28.66 15 HIS B CA 1
ATOM 5725 C C . HIS B 1 15 ? -27.766 8.977 -24.203 1 28.66 15 HIS B C 1
ATOM 5727 O O . HIS B 1 15 ? -28.359 7.949 -24.516 1 28.66 15 HIS B O 1
ATOM 5733 N N . PRO B 1 16 ? -28.031 9.305 -23 1 32.59 16 PRO B N 1
ATOM 5734 C CA . PRO B 1 16 ? -29.391 8.992 -22.547 1 32.59 16 PRO B CA 1
ATOM 5735 C C . PRO B 1 16 ? -30.453 9.695 -23.391 1 32.59 16 PRO B C 1
ATOM 5737 O O . PRO B 1 16 ? -30.234 10.805 -23.875 1 32.59 16 PRO B O 1
ATOM 5740 N N . GLN B 1 17 ? -31.25 9 -24.141 1 28.41 17 GLN B N 1
ATOM 5741 C CA . GLN B 1 17 ? -32.531 9.547 -24.609 1 28.41 17 GLN B CA 1
ATOM 5742 C C . GLN B 1 17 ? -33.281 10.219 -23.469 1 28.41 17 GLN B C 1
ATOM 5744 O O . GLN B 1 17 ? -33.375 9.68 -22.359 1 28.41 17 GLN B O 1
ATOM 5749 N N . LEU B 1 18 ? -33.469 11.484 -23.578 1 28.5 18 LEU B N 1
ATOM 5750 C CA . LEU B 1 18 ? -34.188 12.43 -22.75 1 28.5 18 LEU B CA 1
ATOM 5751 C C . LEU B 1 18 ? -35.656 11.992 -22.578 1 28.5 18 LEU B C 1
ATOM 5753 O O . LEU B 1 18 ? -36.469 12.195 -23.484 1 28.5 18 LEU B O 1
ATOM 5757 N N . ALA B 1 19 ? -36.094 10.742 -22.234 1 27 19 ALA B N 1
ATOM 5758 C CA . ALA B 1 19 ? -37.531 10.594 -21.984 1 27 19 ALA B CA 1
ATOM 5759 C C . ALA B 1 19 ? -38.031 11.594 -20.938 1 27 19 ALA B C 1
ATOM 5761 O O . ALA B 1 19 ? -37.344 11.812 -19.922 1 27 19 ALA B O 1
ATOM 5762 N N . ASN B 1 20 ? -38.906 12.469 -21.344 1 23.5 20 ASN B N 1
ATOM 5763 C CA . ASN B 1 20 ? -39.656 13.469 -20.594 1 23.5 20 ASN B CA 1
ATOM 5764 C C . ASN B 1 20 ? -40.344 12.852 -19.391 1 23.5 20 ASN B C 1
ATOM 5766 O O . ASN B 1 20 ? -41.312 12.109 -19.547 1 23.5 20 ASN B O 1
ATOM 5770 N N . ALA B 1 21 ? -39.656 12.32 -18.5 1 26.34 21 ALA B N 1
ATOM 5771 C CA . ALA B 1 21 ? -40.406 11.82 -17.359 1 26.34 21 ALA B CA 1
ATOM 5772 C C . ALA B 1 21 ? -41.25 12.922 -16.734 1 26.34 21 ALA B C 1
ATOM 5774 O O . ALA B 1 21 ? -40.75 14.023 -16.469 1 26.34 21 ALA B O 1
ATOM 5775 N N . GLU B 1 22 ? -42.594 12.844 -16.938 1 25.5 22 GLU B N 1
ATOM 5776 C CA . GLU B 1 22 ? -43.625 13.633 -16.297 1 25.5 22 GLU B CA 1
ATOM 5777 C C . GLU B 1 22 ? -43.375 13.773 -14.797 1 25.5 22 GLU B C 1
ATOM 5779 O O . GLU B 1 22 ? -42.844 12.859 -14.164 1 25.5 22 GLU B O 1
ATOM 5784 N N . GLU B 1 23 ? -43.375 14.953 -14.359 1 23.92 23 GLU B N 1
ATOM 5785 C CA . GLU B 1 23 ? -43.188 15.43 -12.992 1 23.92 23 GLU B CA 1
ATOM 5786 C C . GLU B 1 23 ? -44.156 14.734 -12.023 1 23.92 23 GLU B C 1
ATOM 5788 O O . GLU B 1 23 ? -45.344 15.031 -12.008 1 23.92 23 GLU B O 1
ATOM 5793 N N . VAL B 1 24 ? -44.156 13.352 -12.047 1 26.38 24 VAL B N 1
ATOM 5794 C CA . VAL B 1 24 ? -45.062 12.875 -11.008 1 26.38 24 VAL B CA 1
ATOM 5795 C C . VAL B 1 24 ? -44.781 13.594 -9.695 1 26.38 24 VAL B C 1
ATOM 5797 O O . VAL B 1 24 ? -43.625 13.719 -9.289 1 26.38 24 VAL B O 1
ATOM 5800 N N . THR B 1 25 ? -45.625 14.43 -9.297 1 23.88 25 THR B N 1
ATOM 5801 C CA . THR B 1 25 ? -45.688 15.156 -8.039 1 23.88 25 THR B CA 1
ATOM 5802 C C . THR B 1 25 ? -45.438 14.227 -6.859 1 23.88 25 THR B C 1
ATOM 5804 O O . THR B 1 25 ? -46.156 13.234 -6.672 1 23.88 25 THR B O 1
ATOM 5807 N N . LYS B 1 26 ? -44.156 14.016 -6.625 1 29.77 26 LYS B N 1
ATOM 5808 C CA . LYS B 1 26 ? -43.844 13.18 -5.469 1 29.77 26 LYS B CA 1
ATOM 5809 C C . LYS B 1 26 ? -44.656 13.625 -4.242 1 29.77 26 LYS B C 1
ATOM 5811 O O . LYS B 1 26 ? -44.625 14.805 -3.873 1 29.77 26 LYS B O 1
ATOM 5816 N N . PRO B 1 27 ? -45.75 12.984 -3.998 1 28.16 27 PRO B N 1
ATOM 5817 C CA . PRO B 1 27 ? -46.438 13.352 -2.764 1 28.16 27 PRO B CA 1
ATOM 5818 C C . PRO B 1 27 ? -45.469 13.641 -1.61 1 28.16 27 PRO B C 1
ATOM 5820 O O . PRO B 1 27 ? -44.344 13.148 -1.605 1 28.16 27 PRO B O 1
ATOM 5823 N N . GLU B 1 28 ? -45.719 14.719 -0.917 1 23.56 28 GLU B N 1
ATOM 5824 C CA . GLU B 1 28 ? -45.031 15.141 0.311 1 23.56 28 GLU B CA 1
ATOM 5825 C C . GLU B 1 28 ? -44.75 13.945 1.221 1 23.56 28 GLU B C 1
ATOM 5827 O O . GLU B 1 28 ? -45.688 13.297 1.709 1 23.56 28 GLU B O 1
ATOM 5832 N N . LEU B 1 29 ? -43.875 13.039 0.774 1 26.7 29 LEU B N 1
ATOM 5833 C CA . LEU B 1 29 ? -43.562 12.008 1.756 1 26.7 29 LEU B CA 1
ATOM 5834 C C . LEU B 1 29 ? -43.469 12.602 3.158 1 26.7 29 LEU B C 1
ATOM 5836 O O . LEU B 1 29 ? -42.719 13.555 3.387 1 26.7 29 LEU B O 1
ATOM 5840 N N . GLU B 1 30 ? -44.531 12.594 3.867 1 26.11 30 GLU B N 1
ATOM 5841 C CA . GLU B 1 30 ? -44.688 12.961 5.273 1 26.11 30 GLU B CA 1
ATOM 5842 C C . GLU B 1 30 ? -43.406 12.672 6.062 1 26.11 30 GLU B C 1
ATOM 5844 O O . GLU B 1 30 ? -42.688 11.719 5.762 1 26.11 30 GLU B O 1
ATOM 5849 N N . LYS B 1 31 ? -42.938 13.688 6.715 1 28.84 31 LYS B N 1
ATOM 5850 C CA . LYS B 1 31 ? -41.906 13.695 7.777 1 28.84 31 LYS B CA 1
ATOM 5851 C C . LYS B 1 31 ? -42.031 12.438 8.641 1 28.84 31 LYS B C 1
ATOM 5853 O O . LYS B 1 31 ? -42.875 12.367 9.539 1 28.84 31 LYS B O 1
ATOM 5858 N N . ILE B 1 32 ? -42.094 11.352 8.062 1 27.39 32 ILE B N 1
ATOM 5859 C CA . ILE B 1 32 ? -41.969 10.266 9.031 1 27.39 32 ILE B CA 1
ATOM 5860 C C . ILE B 1 32 ? -40.844 10.586 10.031 1 27.39 32 ILE B C 1
ATOM 5862 O O . ILE B 1 32 ? -39.719 10.867 9.641 1 27.39 32 ILE B O 1
ATOM 5866 N N . GLU B 1 33 ? -41.188 11.164 11.141 1 25.97 33 GLU B N 1
ATOM 5867 C CA . GLU B 1 33 ? -40.344 11.32 12.312 1 25.97 33 GLU B CA 1
ATOM 5868 C C . GLU B 1 33 ? -39.406 10.125 12.484 1 25.97 33 GLU B C 1
ATOM 5870 O O . GLU B 1 33 ? -39.844 9.047 12.883 1 25.97 33 GLU B O 1
ATOM 5875 N N . ARG B 1 34 ? -38.625 9.906 11.602 1 33.16 34 ARG B N 1
ATOM 5876 C CA . ARG B 1 34 ? -37.625 8.875 11.859 1 33.16 34 ARG B CA 1
ATOM 5877 C C . ARG B 1 34 ? -36.969 9.078 13.219 1 33.16 34 ARG B C 1
ATOM 5879 O O . ARG B 1 34 ? -36.438 10.148 13.5 1 33.16 34 ARG B O 1
ATOM 5886 N N . MET B 1 35 ? -37.438 8.484 14.203 1 31.17 35 MET B N 1
ATOM 5887 C CA . MET B 1 35 ? -36.812 8.43 15.523 1 31.17 35 MET B CA 1
ATOM 5888 C C . MET B 1 35 ? -35.312 8.211 15.406 1 31.17 35 MET B C 1
ATOM 5890 O O . MET B 1 35 ? -34.875 7.125 15.023 1 31.17 35 MET B O 1
ATOM 5894 N N . SER B 1 36 ? -34.594 9.102 14.93 1 42.38 36 SER B N 1
ATOM 5895 C CA . SER B 1 36 ? -33.156 9.023 14.852 1 42.38 36 SER B CA 1
ATOM 5896 C C . SER B 1 36 ? -32.531 8.664 16.203 1 42.38 36 SER B C 1
ATOM 5898 O O . SER B 1 36 ? -32.812 9.336 17.203 1 42.38 36 SER B O 1
ATOM 5900 N N . VAL B 1 37 ? -32.375 7.477 16.562 1 49.78 37 VAL B N 1
ATOM 5901 C CA . VAL B 1 37 ? -31.672 7.008 17.75 1 49.78 37 VAL B CA 1
ATOM 5902 C C . VAL B 1 37 ? -30.391 7.812 17.938 1 49.78 37 VAL B C 1
ATOM 5904 O O . VAL B 1 37 ? -29.516 7.812 17.062 1 49.78 37 VAL B O 1
ATOM 5907 N N . VAL B 1 38 ? -30.531 8.766 18.75 1 62.59 38 VAL B N 1
ATOM 5908 C CA . VAL B 1 38 ? -29.406 9.625 19.125 1 62.59 38 VAL B CA 1
ATOM 5909 C C . VAL B 1 38 ? -28.469 8.859 20.047 1 62.59 38 VAL B C 1
ATOM 5911 O O . VAL B 1 38 ? -28.859 8.383 21.109 1 62.59 38 VAL B O 1
ATOM 5914 N N . GLY B 1 39 ? -27.281 8.594 19.734 1 71.44 39 GLY B N 1
ATOM 5915 C CA . GLY B 1 39 ? -26.281 7.91 20.516 1 71.44 39 GLY B CA 1
ATOM 5916 C C . GLY B 1 39 ? -25.844 8.695 21.75 1 71.44 39 GLY B C 1
ATOM 5917 O O . GLY B 1 39 ? -26.25 9.852 21.922 1 71.44 39 GLY B O 1
ATOM 5918 N N . VAL B 1 40 ? -25.219 8.07 22.625 1 76.31 40 VAL B N 1
ATOM 5919 C CA . VAL B 1 40 ? -24.766 8.641 23.891 1 76.31 40 VAL B CA 1
ATOM 5920 C C . VAL B 1 40 ? -23.969 9.914 23.625 1 76.31 40 VAL B C 1
ATOM 5922 O O . VAL B 1 40 ? -24.219 10.953 24.234 1 76.31 40 VAL B O 1
ATOM 5925 N N . ARG B 1 41 ? -23.156 9.844 22.766 1 77.5 41 ARG B N 1
ATOM 5926 C CA . ARG B 1 41 ? -22.281 10.969 22.484 1 77.5 41 ARG B CA 1
ATOM 5927 C C . ARG B 1 41 ? -23.062 12.164 21.953 1 77.5 41 ARG B C 1
ATOM 5929 O O . ARG B 1 41 ? -22.844 13.297 22.375 1 77.5 41 ARG B O 1
ATOM 5936 N N . GLN B 1 42 ? -23.828 11.906 21.016 1 72.56 42 GLN B N 1
ATOM 5937 C CA . GLN B 1 42 ? -24.641 12.969 20.438 1 72.56 42 GLN B CA 1
ATOM 5938 C C . GLN B 1 42 ? -25.547 13.609 21.5 1 72.56 42 GLN B C 1
ATOM 5940 O O . GLN B 1 42 ? -25.734 14.828 21.516 1 72.56 42 GLN B O 1
ATOM 5945 N N . ARG B 1 43 ? -26.062 12.805 22.297 1 76.5 43 ARG B N 1
ATOM 5946 C CA . ARG B 1 43 ? -26.922 13.289 23.375 1 76.5 43 ARG B CA 1
ATOM 5947 C C . ARG B 1 43 ? -26.156 14.234 24.297 1 76.5 43 ARG B C 1
ATOM 5949 O O . ARG B 1 43 ? -26.641 15.312 24.641 1 76.5 43 ARG B O 1
ATOM 5956 N N . LEU B 1 44 ? -25.078 13.82 24.672 1 72.62 44 LEU B N 1
ATOM 5957 C CA . LEU B 1 44 ? -24.297 14.625 25.609 1 72.62 44 LEU B CA 1
ATOM 5958 C C . LEU B 1 44 ? -23.797 15.906 24.938 1 72.62 44 LEU B C 1
ATOM 5960 O O . LEU B 1 44 ? -23.656 16.938 25.609 1 72.62 44 LEU B O 1
ATOM 5964 N N . GLU B 1 45 ? -23.469 15.844 23.719 1 70.81 45 GLU B N 1
ATOM 5965 C CA . GLU B 1 45 ? -23.094 17.031 22.953 1 70.81 45 GLU B CA 1
ATOM 5966 C C . GLU B 1 45 ? -24.25 18.047 22.906 1 70.81 45 GLU B C 1
ATOM 5968 O O . GLU B 1 45 ? -24.031 19.234 23.109 1 70.81 45 GLU B O 1
ATOM 5973 N N . GLN B 1 46 ? -25.375 17.562 22.578 1 63.66 46 GLN B N 1
ATOM 5974 C CA . GLN B 1 46 ? -26.562 18.422 22.516 1 63.66 46 GLN B CA 1
ATOM 5975 C C . GLN B 1 46 ? -26.891 19.016 23.875 1 63.66 46 GLN B C 1
ATOM 5977 O O . GLN B 1 46 ? -27.375 20.156 23.969 1 63.66 46 GLN B O 1
ATOM 5982 N N . ALA B 1 47 ? -26.5 18.188 24.859 1 66.12 47 ALA B N 1
ATOM 5983 C CA . ALA B 1 47 ? -26.797 18.625 26.219 1 66.12 47 ALA B CA 1
ATOM 5984 C C . ALA B 1 47 ? -25.781 19.672 26.672 1 66.12 47 ALA B C 1
ATOM 5986 O O . ALA B 1 47 ? -25.984 20.344 27.703 1 66.12 47 ALA B O 1
ATOM 5987 N N . GLY B 1 48 ? -24.734 19.891 25.922 1 66.25 48 GLY B N 1
ATOM 5988 C CA . GLY B 1 48 ? -23.719 20.875 26.281 1 66.25 48 GLY B CA 1
ATOM 5989 C C . GLY B 1 48 ? -22.875 20.453 27.469 1 66.25 48 GLY B C 1
ATOM 5990 O O . GLY B 1 48 ? -22.344 21.297 28.203 1 66.25 48 GLY B O 1
ATOM 5991 N N . THR B 1 49 ? -22.766 19.266 27.703 1 67.12 49 THR B N 1
ATOM 5992 C CA . THR B 1 49 ? -22.078 18.797 28.906 1 67.12 49 THR B CA 1
ATOM 5993 C C . THR B 1 49 ? -20.672 18.297 28.578 1 67.12 49 THR B C 1
ATOM 5995 O O . THR B 1 49 ? -19.984 17.75 29.438 1 67.12 49 THR B O 1
ATOM 5998 N N . LEU B 1 50 ? -20.453 18.438 27.344 1 70.5 50 LEU B N 1
ATOM 5999 C CA . LEU B 1 50 ? -19.094 18.094 26.938 1 70.5 50 LEU B CA 1
ATOM 6000 C C . LEU B 1 50 ? -18.266 19.344 26.719 1 70.5 50 LEU B C 1
ATOM 6002 O O . LEU B 1 50 ? -18.812 20.406 26.406 1 70.5 50 LEU B O 1
ATOM 6006 N N . ALA B 1 51 ? -17 19.156 26.859 1 54.69 51 ALA B N 1
ATOM 6007 C CA . ALA B 1 51 ? -16.094 20.281 26.641 1 54.69 51 ALA B CA 1
ATOM 6008 C C . ALA B 1 51 ? -16.219 20.828 25.234 1 54.69 51 ALA B C 1
ATOM 6010 O O . ALA B 1 51 ? -16.375 20.078 24.266 1 54.69 51 ALA B O 1
ATOM 6011 N N . ASN B 1 52 ? -16.531 22.188 25.141 1 57.97 52 ASN B N 1
ATOM 6012 C CA . ASN B 1 52 ? -16.625 22.891 23.859 1 57.97 52 ASN B CA 1
ATOM 6013 C C . ASN B 1 52 ? -15.648 24.062 23.781 1 57.97 52 ASN B C 1
ATOM 6015 O O . ASN B 1 52 ? -15.18 24.547 24.812 1 57.97 52 ASN B O 1
ATOM 6019 N N . THR B 1 53 ? -15.086 24.188 22.594 1 63.47 53 THR B N 1
ATOM 6020 C CA . THR B 1 53 ? -14.25 25.375 22.391 1 63.47 53 THR B CA 1
ATOM 6021 C C . THR B 1 53 ? -15.039 26.5 21.719 1 63.47 53 THR B C 1
ATOM 6023 O O . THR B 1 53 ? -15.781 26.25 20.766 1 63.47 53 THR B O 1
ATOM 6026 N N . ILE B 1 54 ? -14.977 27.594 22.391 1 70.81 54 ILE B N 1
ATOM 6027 C CA . ILE B 1 54 ? -15.719 28.734 21.875 1 70.81 54 ILE B CA 1
ATOM 6028 C C . ILE B 1 54 ? -14.82 29.547 20.953 1 70.81 54 ILE B C 1
ATOM 6030 O O . ILE B 1 54 ? -15.258 30.547 20.375 1 70.81 54 ILE B O 1
ATOM 6034 N N . MET B 1 55 ? -13.617 29.047 20.812 1 76.81 55 MET B N 1
ATOM 6035 C CA . MET B 1 55 ? -12.719 29.719 19.891 1 76.81 55 MET B CA 1
ATOM 6036 C C . MET B 1 55 ? -13.211 29.578 18.453 1 76.81 55 MET B C 1
ATOM 6038 O O . MET B 1 55 ? -13.906 28.625 18.125 1 76.81 55 MET B O 1
ATOM 6042 N N . LYS B 1 56 ? -12.789 30.594 17.688 1 78.38 56 LYS B N 1
ATOM 6043 C CA . LYS B 1 56 ? -13.148 30.531 16.281 1 78.38 56 LYS B CA 1
ATOM 6044 C C . LYS B 1 56 ? -12.477 29.344 15.594 1 78.38 56 LYS B C 1
ATOM 6046 O O . LYS B 1 56 ? -11.266 29.141 15.75 1 78.38 56 LYS B O 1
ATOM 6051 N N . THR B 1 57 ? -13.273 28.547 14.914 1 82.31 57 THR B N 1
ATOM 6052 C CA . THR B 1 57 ? -12.797 27.391 14.172 1 82.31 57 THR B CA 1
ATOM 6053 C C . THR B 1 57 ? -13.32 27.406 12.742 1 82.31 57 THR B C 1
ATOM 6055 O O . THR B 1 57 ? -14.523 27.578 12.523 1 82.31 57 THR B O 1
ATOM 6058 N N . GLU B 1 58 ? -12.312 27.359 11.844 1 89.06 58 GLU B N 1
ATOM 6059 C CA . GLU B 1 58 ? -12.727 27.219 10.445 1 89.06 58 GLU B CA 1
ATOM 6060 C C . GLU B 1 58 ? -13.008 25.75 10.102 1 89.06 58 GLU B C 1
ATOM 6062 O O . GLU B 1 58 ? -12.289 24.859 10.555 1 89.06 58 GLU B O 1
ATOM 6067 N N . VAL B 1 59 ? -14.055 25.547 9.297 1 91.44 59 VAL B N 1
ATOM 6068 C CA . VAL B 1 59 ? -14.453 24.188 8.969 1 91.44 59 VAL B CA 1
ATOM 6069 C C . VAL B 1 59 ? -14.445 24 7.457 1 91.44 59 VAL B C 1
ATOM 6071 O O . VAL B 1 59 ? -14.992 24.812 6.719 1 91.44 59 VAL B O 1
ATOM 6074 N N . ILE B 1 60 ? -13.773 22.984 7 1 94.94 60 ILE B N 1
ATOM 6075 C CA . ILE B 1 60 ? -13.836 22.5 5.625 1 94.94 60 ILE B CA 1
ATOM 6076 C C . ILE B 1 60 ? -14.672 21.219 5.566 1 94.94 60 ILE B C 1
ATOM 6078 O O . ILE B 1 60 ? -14.203 20.141 5.941 1 94.94 60 ILE B O 1
ATOM 6082 N N . ASP B 1 61 ? -15.789 21.359 5.008 1 92.69 61 ASP B N 1
ATOM 6083 C CA . ASP B 1 61 ? -16.719 20.234 5.016 1 92.69 61 ASP B CA 1
ATOM 6084 C C . ASP B 1 61 ? -16.438 19.297 3.848 1 92.69 61 ASP B C 1
ATOM 6086 O O . ASP B 1 61 ? -15.672 19.625 2.943 1 92.69 61 ASP B O 1
ATOM 6090 N N . ALA B 1 62 ? -17.094 18.172 3.908 1 93.12 62 ALA B N 1
ATOM 6091 C CA . ALA B 1 62 ? -16.906 17.125 2.906 1 93.12 62 ALA B CA 1
ATOM 6092 C C . ALA B 1 62 ? -17.266 17.641 1.512 1 93.12 62 ALA B C 1
ATOM 6094 O O . ALA B 1 62 ? -16.641 17.25 0.524 1 93.12 62 ALA B O 1
ATOM 6095 N N . SER B 1 63 ? -18.219 18.453 1.408 1 91.25 63 SER B N 1
ATOM 6096 C CA . SER B 1 63 ? -18.641 18.969 0.108 1 91.25 63 SER B CA 1
ATOM 6097 C C . SER B 1 63 ? -17.547 19.812 -0.53 1 91.25 63 SER B C 1
ATOM 6099 O O . SER B 1 63 ? -17.312 19.734 -1.736 1 91.25 63 SER B O 1
ATOM 6101 N N . ILE B 1 64 ? -16.938 20.625 0.256 1 92.5 64 ILE B N 1
ATOM 6102 C CA . ILE B 1 64 ? -15.844 21.453 -0.246 1 92.5 64 ILE B CA 1
ATOM 6103 C C . ILE B 1 64 ? -14.68 20.562 -0.667 1 92.5 64 ILE B C 1
ATOM 6105 O O . ILE B 1 64 ? -14.047 20.812 -1.698 1 92.5 64 ILE B O 1
ATOM 6109 N N . ILE B 1 65 ? -14.375 19.578 0.13 1 96 65 ILE B N 1
ATOM 6110 C CA . ILE B 1 65 ? -13.297 18.625 -0.176 1 96 65 ILE B CA 1
ATOM 6111 C C . ILE B 1 65 ? -13.562 17.969 -1.527 1 96 65 ILE B C 1
ATOM 6113 O O . ILE B 1 65 ? -12.664 17.875 -2.365 1 96 65 ILE B O 1
ATOM 6117 N N . GLU B 1 66 ? -14.758 17.562 -1.737 1 94.88 66 GLU B N 1
ATOM 6118 C CA . GLU B 1 66 ? -15.156 16.922 -2.988 1 94.88 66 GLU B CA 1
ATOM 6119 C C . GLU B 1 66 ? -15.086 17.906 -4.156 1 94.88 66 GLU B C 1
ATOM 6121 O O . GLU B 1 66 ? -14.625 17.547 -5.242 1 94.88 66 GLU B O 1
ATOM 6126 N N . ASN B 1 67 ? -15.602 19.109 -3.906 1 94.31 67 ASN B N 1
ATOM 6127 C CA . ASN B 1 67 ? -15.609 20.125 -4.957 1 94.31 67 ASN B CA 1
ATOM 6128 C C . ASN B 1 67 ? -14.195 20.469 -5.422 1 94.31 67 ASN B C 1
ATOM 6130 O O . ASN B 1 67 ? -13.977 20.766 -6.594 1 94.31 67 ASN B O 1
ATOM 6134 N N . LYS B 1 68 ? -13.305 20.359 -4.527 1 95.19 68 LYS B N 1
ATOM 6135 C CA . LYS B 1 68 ? -11.906 20.625 -4.855 1 95.19 68 LYS B CA 1
ATOM 6136 C C . LYS B 1 68 ? -11.25 19.406 -5.508 1 95.19 68 LYS B C 1
ATOM 6138 O O . LYS B 1 68 ? -10.102 19.484 -5.953 1 95.19 68 LYS B O 1
ATOM 6143 N N . ASN B 1 69 ? -11.922 18.344 -5.535 1 95.75 69 ASN B N 1
ATOM 6144 C CA . ASN B 1 69 ? -11.336 17.062 -5.93 1 95.75 69 ASN B CA 1
ATOM 6145 C C . ASN B 1 69 ? -10.047 16.781 -5.164 1 95.75 69 ASN B C 1
ATOM 6147 O O . ASN B 1 69 ? -9.062 16.328 -5.746 1 95.75 69 ASN B O 1
ATOM 6151 N N . ALA B 1 70 ? -10.055 17.125 -3.883 1 96.81 70 ALA B N 1
ATOM 6152 C CA . ALA B 1 70 ? -8.875 16.938 -3.043 1 96.81 70 ALA B CA 1
ATOM 6153 C C . ALA B 1 70 ? -8.68 15.477 -2.684 1 96.81 70 ALA B C 1
ATOM 6155 O O . ALA B 1 70 ? -9.586 14.836 -2.154 1 96.81 70 ALA B O 1
ATOM 6156 N N . VAL B 1 71 ? -7.484 14.969 -2.889 1 95.38 71 VAL B N 1
ATOM 6157 C CA . VAL B 1 71 ? -7.246 13.547 -2.646 1 95.38 71 VAL B CA 1
ATOM 6158 C C . VAL B 1 71 ? -6.59 13.359 -1.279 1 95.38 71 VAL B C 1
ATOM 6160 O O . VAL B 1 71 ? -6.641 12.273 -0.705 1 95.38 71 VAL B O 1
ATOM 6163 N N . ASN B 1 72 ? -5.977 14.43 -0.76 1 95.06 72 ASN B N 1
ATOM 6164 C CA . ASN B 1 72 ? -5.277 14.359 0.518 1 95.06 72 ASN B CA 1
ATOM 6165 C C . ASN B 1 72 ? -5.457 15.641 1.331 1 95.06 72 ASN B C 1
ATOM 6167 O O . ASN B 1 72 ? -6.078 16.594 0.862 1 95.06 72 ASN B O 1
ATOM 6171 N N . LEU B 1 73 ? -4.961 15.656 2.523 1 95.19 73 LEU B N 1
ATOM 6172 C CA . LEU B 1 73 ? -5.152 16.766 3.455 1 95.19 73 LEU B CA 1
ATOM 6173 C C . LEU B 1 73 ? -4.582 18.062 2.887 1 95.19 73 LEU B C 1
ATOM 6175 O O . LEU B 1 73 ? -5.215 19.109 2.967 1 95.19 73 LEU B O 1
ATOM 6179 N N . SER B 1 74 ? -3.391 18 2.314 1 94.69 74 SER B N 1
ATOM 6180 C CA . SER B 1 74 ? -2.766 19.219 1.792 1 94.69 74 SER B CA 1
ATOM 6181 C C . SER B 1 74 ? -3.648 19.875 0.74 1 94.69 74 SER B C 1
ATOM 6183 O O . SER B 1 74 ? -3.854 21.094 0.773 1 94.69 74 SER B O 1
ATOM 6185 N N . GLU B 1 75 ? -4.207 19.109 -0.097 1 95.69 75 GLU B N 1
ATOM 6186 C CA . GLU B 1 75 ? -5.059 19.656 -1.149 1 95.69 75 GLU B CA 1
ATOM 6187 C C . GLU B 1 75 ? -6.387 20.156 -0.584 1 95.69 75 GLU B C 1
ATOM 6189 O O . GLU B 1 75 ? -6.926 21.156 -1.047 1 95.69 75 GLU B O 1
ATOM 6194 N N . ALA B 1 76 ? -6.848 19.469 0.354 1 96.69 76 ALA B N 1
ATOM 6195 C CA . ALA B 1 76 ? -8.133 19.828 0.944 1 96.69 76 ALA B CA 1
ATOM 6196 C C . ALA B 1 76 ? -8.055 21.156 1.663 1 96.69 76 ALA B C 1
ATOM 6198 O O . ALA B 1 76 ? -9 21.953 1.62 1 96.69 76 ALA B O 1
ATOM 6199 N N . ILE B 1 77 ? -6.953 21.375 2.262 1 95.56 77 ILE B N 1
ATOM 6200 C CA . ILE B 1 77 ? -6.902 22.516 3.178 1 95.56 77 ILE B CA 1
ATOM 6201 C C . ILE B 1 77 ? -6.191 23.688 2.506 1 95.56 77 ILE B C 1
ATOM 6203 O O . ILE B 1 77 ? -6.25 24.812 2.996 1 95.56 77 ILE B O 1
ATOM 6207 N N . GLU B 1 78 ? -5.531 23.453 1.406 1 94.25 78 GLU B N 1
ATOM 6208 C CA . GLU B 1 78 ? -4.742 24.484 0.734 1 94.25 78 GLU B CA 1
ATOM 6209 C C . GLU B 1 78 ? -5.594 25.703 0.396 1 94.25 78 GLU B C 1
ATOM 6211 O O . GLU B 1 78 ? -6.723 25.562 -0.082 1 94.25 78 GLU B O 1
ATOM 6216 N N . ASN B 1 79 ? -5.145 26.875 0.715 1 87.31 79 ASN B N 1
ATOM 6217 C CA . ASN B 1 79 ? -5.715 28.172 0.391 1 87.31 79 ASN B CA 1
ATOM 6218 C C . ASN B 1 79 ? -6.973 28.453 1.208 1 87.31 79 ASN B C 1
ATOM 6220 O O . ASN B 1 79 ? -7.805 29.266 0.814 1 87.31 79 ASN B O 1
ATOM 6224 N N . SER B 1 80 ? -7.168 27.656 2.209 1 90.56 80 SER B N 1
ATOM 6225 C CA . SER B 1 80 ? -8.156 28.047 3.209 1 90.56 80 SER B CA 1
ATOM 6226 C C . SER B 1 80 ? -7.676 29.234 4.031 1 90.56 80 SER B C 1
ATOM 6228 O O . SER B 1 80 ? -6.473 29.5 4.102 1 90.56 80 SER B O 1
ATOM 6230 N N . PRO B 1 81 ? -8.641 29.969 4.586 1 89.44 81 PRO B N 1
ATOM 6231 C CA . PRO B 1 81 ? -8.234 31.156 5.336 1 89.44 81 PRO B CA 1
ATOM 6232 C C . PRO B 1 81 ? -7.176 30.844 6.391 1 89.44 81 PRO B C 1
ATOM 6234 O O . PRO B 1 81 ? -7.359 29.953 7.219 1 89.44 81 PRO B O 1
ATOM 6237 N N . GLY B 1 82 ? -6.156 31.594 6.305 1 92.25 82 GLY B N 1
ATOM 6238 C CA . GLY B 1 82 ? -5.09 31.5 7.289 1 92.25 82 GLY B CA 1
ATOM 6239 C C . GLY B 1 82 ? -4.184 30.297 7.062 1 92.25 82 GLY B C 1
ATOM 6240 O O . GLY B 1 82 ? -3.234 30.078 7.816 1 92.25 82 GLY B O 1
ATOM 6241 N N . VAL B 1 83 ? -4.449 29.531 6.035 1 95 83 VAL B N 1
ATOM 6242 C CA . VAL B 1 83 ? -3.707 28.297 5.812 1 95 83 VAL B CA 1
ATOM 6243 C C . VAL B 1 83 ? -2.869 28.422 4.543 1 95 83 VAL B C 1
ATOM 6245 O O . VAL B 1 83 ? -3.375 28.828 3.494 1 95 83 VAL B O 1
ATOM 6248 N N . LYS B 1 84 ? -1.619 28.109 4.711 1 95.19 84 LYS B N 1
ATOM 6249 C CA . LYS B 1 84 ? -0.734 27.953 3.561 1 95.19 84 LYS B CA 1
ATOM 6250 C C . LYS B 1 84 ? -0.044 26.594 3.568 1 95.19 84 LYS B C 1
ATOM 6252 O O . LYS B 1 84 ? 0.543 26.203 4.578 1 95.19 84 LYS B O 1
ATOM 6257 N N . VAL B 1 85 ? -0.202 25.875 2.479 1 93.81 85 VAL B N 1
ATOM 6258 C CA . VAL B 1 85 ? 0.588 24.672 2.293 1 93.81 85 VAL B CA 1
ATOM 6259 C C . VAL B 1 85 ? 1.901 25.016 1.592 1 93.81 85 VAL B C 1
ATOM 6261 O O . VAL B 1 85 ? 1.903 25.422 0.43 1 93.81 85 VAL B O 1
ATOM 6264 N N . SER B 1 86 ? 2.953 24.828 2.287 1 91.81 86 SER B N 1
ATOM 6265 C CA . SER B 1 86 ? 4.27 25.188 1.767 1 91.81 86 SER B CA 1
ATOM 6266 C C . SER B 1 86 ? 4.977 23.969 1.171 1 91.81 86 SER B C 1
ATOM 6268 O O . SER B 1 86 ? 5.16 22.953 1.848 1 91.81 86 SER B O 1
ATOM 6270 N N . ASN B 1 87 ? 5.316 24.078 -0.072 1 91.88 87 ASN B N 1
ATOM 6271 C CA . ASN B 1 87 ? 6.219 23.109 -0.681 1 91.88 87 ASN B CA 1
ATOM 6272 C C . ASN B 1 87 ? 7.68 23.438 -0.373 1 91.88 87 ASN B C 1
ATOM 6274 O O . ASN B 1 87 ? 8.211 24.438 -0.84 1 91.88 87 ASN B O 1
ATOM 6278 N N . GLU B 1 88 ? 8.344 22.562 0.341 1 88.88 88 GLU B N 1
ATOM 6279 C CA . GLU B 1 88 ? 9.648 22.891 0.896 1 88.88 88 GLU B CA 1
ATOM 6280 C C . GLU B 1 88 ? 10.781 22.328 0.044 1 88.88 88 GLU B C 1
ATOM 6282 O O . GLU B 1 88 ? 11.953 22.578 0.306 1 88.88 88 GLU B O 1
ATOM 6287 N N . CYS B 1 89 ? 10.438 21.609 -0.951 1 91.94 89 CYS B N 1
ATOM 6288 C CA . CYS B 1 89 ? 11.438 20.984 -1.814 1 91.94 89 CYS B CA 1
ATOM 6289 C C . CYS B 1 89 ? 10.891 20.781 -3.221 1 91.94 89 CYS B C 1
ATOM 6291 O O . CYS B 1 89 ? 9.836 20.172 -3.396 1 91.94 89 CYS B O 1
ATOM 6293 N N . SER B 1 90 ? 11.672 21.266 -4.172 1 93.25 90 SER B N 1
ATOM 6294 C CA . SER B 1 90 ? 11.18 21.172 -5.539 1 93.25 90 SER B CA 1
ATOM 6295 C C . SER B 1 90 ? 11.336 19.766 -6.09 1 93.25 90 SER B C 1
ATOM 6297 O O . SER B 1 90 ? 10.719 19.406 -7.098 1 93.25 90 SER B O 1
ATOM 6299 N N . MET B 1 91 ? 12.125 18.953 -5.445 1 93.5 91 MET B N 1
ATOM 6300 C CA . MET B 1 91 ? 12.367 17.609 -5.961 1 93.5 91 MET B CA 1
ATOM 6301 C C . MET B 1 91 ? 11.445 16.594 -5.297 1 93.5 91 MET B C 1
ATOM 6303 O O . MET B 1 91 ? 10.711 15.875 -5.98 1 93.5 91 MET B O 1
ATOM 6307 N N . CYS B 1 92 ? 11.445 16.531 -3.98 1 91.56 92 CYS B N 1
ATOM 6308 C CA . CYS B 1 92 ? 10.641 15.516 -3.32 1 91.56 92 CYS B CA 1
ATOM 6309 C C . CYS B 1 92 ? 9.266 16.062 -2.949 1 91.56 92 CYS B C 1
ATOM 6311 O O . CYS B 1 92 ? 8.352 15.305 -2.643 1 91.56 92 CYS B O 1
ATOM 6313 N N . GLY B 1 93 ? 9.117 17.391 -2.98 1 89.75 93 GLY B N 1
ATOM 6314 C CA . GLY B 1 93 ? 7.805 17.984 -2.816 1 89.75 93 GLY B CA 1
ATOM 6315 C C . GLY B 1 93 ? 7.285 17.922 -1.392 1 89.75 93 GLY B C 1
ATOM 6316 O O . GLY B 1 93 ? 6.082 18.031 -1.157 1 89.75 93 GLY B O 1
ATOM 6317 N N . VAL B 1 94 ? 8.141 17.797 -0.433 1 87.38 94 VAL B N 1
ATOM 6318 C CA . VAL B 1 94 ? 7.699 17.734 0.958 1 87.38 94 VAL B CA 1
ATOM 6319 C C . VAL B 1 94 ? 6.945 19.016 1.308 1 87.38 94 VAL B C 1
ATOM 6321 O O . VAL B 1 94 ? 7.336 20.109 0.885 1 87.38 94 VAL B O 1
ATOM 6324 N N . LYS B 1 95 ? 5.824 18.859 2.039 1 89.5 95 LYS B N 1
ATOM 6325 C CA . LYS B 1 95 ? 4.957 20 2.334 1 89.5 95 LYS B CA 1
ATOM 6326 C C . LYS B 1 95 ? 4.754 20.156 3.838 1 89.5 95 LYS B C 1
ATOM 6328 O O . LYS B 1 95 ? 4.855 19.188 4.59 1 89.5 95 LYS B O 1
ATOM 6333 N N . ARG B 1 96 ? 4.484 21.344 4.164 1 87.19 96 ARG B N 1
ATOM 6334 C CA . ARG B 1 96 ? 4.105 21.719 5.52 1 87.19 96 ARG B CA 1
ATOM 6335 C C . ARG B 1 96 ? 2.898 22.656 5.512 1 87.19 96 ARG B C 1
ATOM 6337 O O . ARG B 1 96 ? 2.723 23.438 4.582 1 87.19 96 ARG B O 1
ATOM 6344 N N . ILE B 1 97 ? 2.182 22.547 6.574 1 91.69 97 ILE B N 1
ATOM 6345 C CA . ILE B 1 97 ? 1.003 23.391 6.66 1 91.69 97 ILE B CA 1
ATOM 6346 C C . ILE B 1 97 ? 1.263 24.531 7.645 1 91.69 97 ILE B C 1
ATOM 6348 O O . ILE B 1 97 ? 1.528 24.297 8.82 1 91.69 97 ILE B O 1
ATOM 6352 N N . MET B 1 98 ? 1.232 25.656 7.145 1 93.69 98 MET B N 1
ATOM 6353 C CA . MET B 1 98 ? 1.43 26.875 7.934 1 93.69 98 MET B CA 1
ATOM 6354 C C . MET B 1 98 ? 0.091 27.484 8.336 1 93.69 98 MET B C 1
ATOM 6356 O O . MET B 1 98 ? -0.822 27.594 7.512 1 93.69 98 MET B O 1
ATOM 6360 N N . LEU B 1 99 ? -0.001 27.859 9.578 1 93.88 99 LEU B N 1
ATOM 6361 C CA . LEU B 1 99 ? -1.195 28.531 10.062 1 93.88 99 LEU B CA 1
ATOM 6362 C C . LEU B 1 99 ? -0.863 29.953 10.531 1 93.88 99 LEU B C 1
ATOM 6364 O O . LEU B 1 99 ? 0.028 30.141 11.359 1 93.88 99 LEU B O 1
ATOM 6368 N N . ASN B 1 100 ? -1.542 30.922 10.008 1 94.12 100 ASN B N 1
ATOM 6369 C CA . ASN B 1 100 ? -1.377 32.312 10.375 1 94.12 100 ASN B CA 1
ATOM 6370 C C . ASN B 1 100 ? 0.072 32.781 10.219 1 94.12 100 ASN B C 1
ATOM 6372 O O . ASN B 1 100 ? 0.592 33.5 11.062 1 94.12 100 ASN B O 1
ATOM 6376 N N . GLY B 1 101 ? 0.675 32.188 9.266 1 93.88 101 GLY B N 1
ATOM 6377 C CA . GLY B 1 101 ? 2.027 32.594 8.953 1 93.88 101 GLY B CA 1
ATOM 6378 C C . GLY B 1 101 ? 3.086 31.906 9.781 1 93.88 101 GLY B C 1
ATOM 6379 O O . GLY B 1 101 ? 4.285 32.062 9.539 1 93.88 101 GLY B O 1
ATOM 6380 N N . MET B 1 102 ? 2.689 31.109 10.672 1 92.94 102 MET B N 1
ATOM 6381 C CA . MET B 1 102 ? 3.629 30.344 11.492 1 92.94 102 MET B CA 1
ATOM 6382 C C . MET B 1 102 ? 4.242 29.203 10.688 1 92.94 102 MET B C 1
ATOM 6384 O O . MET B 1 102 ? 3.695 28.797 9.664 1 92.94 102 MET B O 1
ATOM 6388 N N . LYS B 1 103 ? 5.363 28.625 11.156 1 89.62 103 LYS B N 1
ATOM 6389 C CA . LYS B 1 103 ? 6.047 27.547 10.461 1 89.62 103 LYS B CA 1
ATOM 6390 C C . LYS B 1 103 ? 5.227 26.266 10.516 1 89.62 103 LYS B C 1
ATOM 6392 O O . LYS B 1 103 ? 4.422 26.062 11.43 1 89.62 103 LYS B O 1
ATOM 6397 N N . GLY B 1 104 ? 5.496 25.453 9.531 1 86.75 104 GLY B N 1
ATOM 6398 C CA . GLY B 1 104 ? 4.734 24.219 9.445 1 86.75 104 GLY B CA 1
ATOM 6399 C C . GLY B 1 104 ? 4.941 23.297 10.641 1 86.75 104 GLY B C 1
ATOM 6400 O O . GLY B 1 104 ? 4.031 22.562 11.031 1 86.75 104 GLY B O 1
ATOM 6401 N N . GLU B 1 105 ? 6.121 23.312 11.227 1 84 105 GLU B N 1
ATOM 6402 C CA . GLU B 1 105 ? 6.43 22.469 12.367 1 84 105 GLU B CA 1
ATOM 6403 C C . GLU B 1 105 ? 5.598 22.859 13.586 1 84 105 GLU B C 1
ATOM 6405 O O . GLU B 1 105 ? 5.469 22.078 14.531 1 84 105 GLU B O 1
ATOM 6410 N N . GLN B 1 106 ? 4.965 23.984 13.531 1 89.06 106 GLN B N 1
ATOM 6411 C CA . GLN B 1 106 ? 4.234 24.5 14.688 1 89.06 106 GLN B CA 1
ATOM 6412 C C . GLN B 1 106 ? 2.746 24.188 14.586 1 89.06 106 GLN B C 1
ATOM 6414 O O . GLN B 1 106 ? 1.948 24.656 15.398 1 89.06 106 GLN B O 1
ATOM 6419 N N . THR B 1 107 ? 2.396 23.453 13.555 1 89.5 107 THR B N 1
ATOM 6420 C CA . THR B 1 107 ? 1.032 22.969 13.375 1 89.5 107 THR B CA 1
ATOM 6421 C C . THR B 1 107 ? 0.886 21.547 13.914 1 89.5 107 THR B C 1
ATOM 6423 O O . THR B 1 107 ? 1.732 20.703 13.648 1 89.5 107 THR B O 1
ATOM 6426 N N . THR B 1 108 ? -0.164 21.297 14.664 1 89.5 108 THR B N 1
ATOM 6427 C CA . THR B 1 108 ? -0.437 19.953 15.148 1 89.5 108 THR B CA 1
ATOM 6428 C C . THR B 1 108 ? -1.65 19.359 14.445 1 89.5 108 THR B C 1
ATOM 6430 O O . THR B 1 108 ? -2.701 20 14.359 1 89.5 108 THR B O 1
ATOM 6433 N N . ILE B 1 109 ? -1.488 18.203 13.977 1 91 109 ILE B N 1
ATOM 6434 C CA . ILE B 1 109 ? -2.572 17.516 13.289 1 91 109 ILE B CA 1
ATOM 6435 C C . ILE B 1 109 ? -3.209 16.5 14.234 1 91 109 ILE B C 1
ATOM 6437 O O . ILE B 1 109 ? -2.51 15.68 14.844 1 91 109 ILE B O 1
ATOM 6441 N N . LEU B 1 110 ? -4.492 16.578 14.344 1 92.69 110 LEU B N 1
ATOM 6442 C CA . LEU B 1 110 ? -5.285 15.648 15.148 1 92.69 110 LEU B CA 1
ATOM 6443 C C . LEU B 1 110 ? -6.238 14.844 14.273 1 92.69 110 LEU B C 1
ATOM 6445 O O . LEU B 1 110 ? -6.594 15.281 13.172 1 92.69 110 LEU B O 1
ATOM 6449 N N . VAL B 1 111 ? -6.566 13.711 14.727 1 93.75 111 VAL B N 1
ATOM 6450 C CA . VAL B 1 111 ? -7.625 12.906 14.125 1 93.75 111 VAL B CA 1
ATOM 6451 C C . VAL B 1 111 ? -8.688 12.586 15.18 1 93.75 111 VAL B C 1
ATOM 6453 O O . VAL B 1 111 ? -8.391 11.969 16.203 1 93.75 111 VAL B O 1
ATOM 6456 N N . ASP B 1 112 ? -9.82 13.023 14.922 1 93.69 112 ASP B N 1
ATOM 6457 C CA . ASP B 1 112 ? -10.922 12.883 15.859 1 93.69 112 ASP B CA 1
ATOM 6458 C C . ASP B 1 112 ? -10.547 13.414 17.234 1 93.69 112 ASP B C 1
ATOM 6460 O O . ASP B 1 112 ? -10.836 12.789 18.266 1 93.69 112 ASP B O 1
ATOM 6464 N N . GLY B 1 113 ? -9.781 14.43 17.219 1 90.75 113 GLY B N 1
ATOM 6465 C CA . GLY B 1 113 ? -9.445 15.148 18.438 1 90.75 113 GLY B CA 1
ATOM 6466 C C . GLY B 1 113 ? -8.234 14.578 19.156 1 90.75 113 GLY B C 1
ATOM 6467 O O . GLY B 1 113 ? -7.82 15.102 20.188 1 90.75 113 GLY B O 1
ATOM 6468 N N . LEU B 1 114 ? -7.633 13.57 18.625 1 93.06 114 LEU B N 1
ATOM 6469 C CA . LEU B 1 114 ? -6.5 12.93 19.297 1 93.06 114 LEU B CA 1
ATOM 6470 C C . LEU B 1 114 ? -5.223 13.102 18.484 1 93.06 114 LEU B C 1
ATOM 6472 O O . LEU B 1 114 ? -5.254 13.062 17.25 1 93.06 114 LEU B O 1
ATOM 6476 N N . PRO B 1 115 ? -4.133 13.312 19.156 1 89.75 115 PRO B N 1
ATOM 6477 C CA . PRO B 1 115 ? -2.863 13.391 18.438 1 89.75 115 PRO B CA 1
ATOM 6478 C C . PRO B 1 115 ? -2.422 12.039 17.875 1 89.75 115 PRO B C 1
ATOM 6480 O O . PRO B 1 115 ? -2.369 11.047 18.609 1 89.75 115 PRO B O 1
ATOM 6483 N N . VAL B 1 116 ? -2.168 11.992 16.625 1 84.25 116 VAL B N 1
ATOM 6484 C CA . VAL B 1 116 ? -1.678 10.766 16 1 84.25 116 VAL B CA 1
ATOM 6485 C C . VAL B 1 116 ? -0.445 11.062 15.156 1 84.25 116 VAL B C 1
ATOM 6487 O O . VAL B 1 116 ? 0.196 10.148 14.633 1 84.25 116 VAL B O 1
ATOM 6490 N N . HIS B 1 117 ? -0.113 12.242 15.039 1 79.56 117 HIS B N 1
ATOM 6491 C CA . HIS B 1 117 ? 1.045 12.609 14.227 1 79.56 117 HIS B CA 1
ATOM 6492 C C . HIS B 1 117 ? 2.168 13.164 15.102 1 79.56 117 HIS B C 1
ATOM 6494 O O . HIS B 1 117 ? 1.925 13.977 15.992 1 79.56 117 HIS B O 1
ATOM 6500 N N . THR B 1 118 ? 3.285 12.594 14.797 1 73.88 118 THR B N 1
ATOM 6501 C CA . THR B 1 118 ? 4.48 13.016 15.516 1 73.88 118 THR B CA 1
ATOM 6502 C C . THR B 1 118 ? 5.215 14.109 14.742 1 73.88 118 THR B C 1
ATOM 6504 O O . THR B 1 118 ? 4.73 14.586 13.711 1 73.88 118 THR B O 1
ATOM 6507 N N . MET B 1 119 ? 6.316 14.531 15.289 1 67.62 119 MET B N 1
ATOM 6508 C CA . MET B 1 119 ? 7.125 15.562 14.648 1 67.62 119 MET B CA 1
ATOM 6509 C C . MET B 1 119 ? 7.605 15.109 13.273 1 67.62 119 MET B C 1
ATOM 6511 O O . MET B 1 119 ? 7.539 15.867 12.312 1 67.62 119 MET B O 1
ATOM 6515 N N . ILE B 1 120 ? 7.98 13.844 13.188 1 72.81 120 ILE B N 1
ATOM 6516 C CA . ILE B 1 120 ? 8.523 13.367 11.922 1 72.81 120 ILE B CA 1
ATOM 6517 C C . ILE B 1 120 ? 7.387 13.117 10.938 1 72.81 120 ILE B C 1
ATOM 6519 O O . ILE B 1 120 ? 7.535 13.352 9.734 1 72.81 120 ILE B O 1
ATOM 6523 N N . SER B 1 121 ? 6.301 12.656 11.461 1 75.44 121 SER B N 1
ATOM 6524 C CA . SER B 1 121 ? 5.184 12.367 10.57 1 75.44 121 SER B CA 1
ATOM 6525 C C . SER B 1 121 ? 4.535 13.648 10.062 1 75.44 121 SER B C 1
ATOM 6527 O O . SER B 1 121 ? 3.814 13.625 9.062 1 75.44 121 SER B O 1
ATOM 6529 N N . GLY B 1 122 ? 4.738 14.734 10.672 1 70.94 122 GLY B N 1
ATOM 6530 C CA . GLY B 1 122 ? 4.203 16 10.203 1 70.94 122 GLY B CA 1
ATOM 6531 C C . GLY B 1 122 ? 4.793 16.453 8.883 1 70.94 122 GLY B C 1
ATOM 6532 O O . GLY B 1 122 ? 4.219 17.297 8.188 1 70.94 122 GLY B O 1
ATOM 6533 N N . TYR B 1 123 ? 5.973 15.93 8.477 1 66.5 123 TYR B N 1
ATOM 6534 C CA . TYR B 1 123 ? 6.59 16.297 7.207 1 66.5 123 TYR B CA 1
ATOM 6535 C C . TYR B 1 123 ? 5.965 15.516 6.055 1 66.5 123 TYR B C 1
ATOM 6537 O O . TYR B 1 123 ? 5.539 16.109 5.059 1 66.5 123 TYR B O 1
ATOM 6545 N N . TYR B 1 124 ? 5.961 14.281 6.051 1 70.38 124 TYR B N 1
ATOM 6546 C CA . TYR B 1 124 ? 5.594 13.5 4.875 1 70.38 124 TYR B CA 1
ATOM 6547 C C . TYR B 1 124 ? 4.195 12.914 5.023 1 70.38 124 TYR B C 1
ATOM 6549 O O . TYR B 1 124 ? 3.646 12.352 4.074 1 70.38 124 TYR B O 1
ATOM 6557 N N . ALA B 1 125 ? 3.549 13.336 5.988 1 76.81 125 ALA B N 1
ATOM 6558 C CA . ALA B 1 125 ? 2.281 12.641 6.188 1 76.81 125 ALA B CA 1
ATOM 6559 C C . ALA B 1 125 ? 1.112 13.453 5.648 1 76.81 125 ALA B C 1
ATOM 6561 O O . ALA B 1 125 ? 0.032 12.914 5.398 1 76.81 125 ALA B O 1
ATOM 6562 N N . VAL B 1 126 ? 1.326 14.719 5.414 1 85.75 126 VAL B N 1
ATOM 6563 C CA . VAL B 1 126 ? 0.161 15.539 5.094 1 85.75 126 VAL B CA 1
ATOM 6564 C C . VAL B 1 126 ? -0.345 15.195 3.695 1 85.75 126 VAL B C 1
ATOM 6566 O O . VAL B 1 126 ? -1.544 15.289 3.422 1 85.75 126 VAL B O 1
ATOM 6569 N N . ASP B 1 127 ? 0.564 14.742 2.854 1 90.06 127 ASP B N 1
ATOM 6570 C CA . ASP B 1 127 ? 0.175 14.312 1.513 1 90.06 127 ASP B CA 1
ATOM 6571 C C . ASP B 1 127 ? -0.321 12.867 1.521 1 90.06 127 ASP B C 1
ATOM 6573 O O . ASP B 1 127 ? -0.868 12.391 0.526 1 90.06 127 ASP B O 1
ATOM 6577 N N . ALA B 1 128 ? -0.183 12.242 2.65 1 92.44 128 ALA B N 1
ATOM 6578 C CA . ALA B 1 128 ? -0.562 10.836 2.719 1 92.44 128 ALA B CA 1
ATOM 6579 C C . ALA B 1 128 ? -1.922 10.664 3.391 1 92.44 128 ALA B C 1
ATOM 6581 O O . ALA B 1 128 ? -2.537 9.594 3.299 1 92.44 128 ALA B O 1
ATOM 6582 N N . ILE B 1 129 ? -2.412 11.648 4.035 1 94.12 129 ILE B N 1
ATOM 6583 C CA . ILE B 1 129 ? -3.695 11.555 4.727 1 94.12 129 ILE B CA 1
ATOM 6584 C C . ILE B 1 129 ? -4.832 11.625 3.709 1 94.12 129 ILE B C 1
ATOM 6586 O O . ILE B 1 129 ? -5.039 12.664 3.068 1 94.12 129 ILE B O 1
ATOM 6590 N N . PRO B 1 130 ? -5.598 10.586 3.609 1 95.31 130 PRO B N 1
ATOM 6591 C CA . PRO B 1 130 ? -6.652 10.57 2.596 1 95.31 130 PRO B CA 1
ATOM 6592 C C . PRO B 1 130 ? -7.832 11.477 2.957 1 95.31 130 PRO B C 1
ATOM 6594 O O . PRO B 1 130 ? -8.047 11.781 4.133 1 95.31 130 PRO B O 1
ATOM 6597 N N . THR B 1 131 ? -8.547 11.812 1.978 1 96.19 131 THR B N 1
ATOM 6598 C CA . THR B 1 131 ? -9.719 12.641 2.229 1 96.19 131 THR B CA 1
ATOM 6599 C C . THR B 1 131 ? -11 11.812 2.178 1 96.19 131 THR B C 1
ATOM 6601 O O . THR B 1 131 ? -12.055 12.25 2.633 1 96.19 131 THR B O 1
ATOM 6604 N N . THR B 1 132 ? -10.938 10.633 1.613 1 95.12 132 THR B N 1
ATOM 6605 C CA . THR B 1 132 ? -12.102 9.758 1.629 1 95.12 132 THR B CA 1
ATOM 6606 C C . THR B 1 132 ? -12.531 9.461 3.062 1 95.12 132 THR B C 1
ATOM 6608 O O . THR B 1 132 ? -11.703 9.148 3.918 1 95.12 132 THR B O 1
ATOM 6611 N N . GLY B 1 133 ? -13.797 9.672 3.299 1 94.31 133 GLY B N 1
ATOM 6612 C CA . GLY B 1 133 ? -14.328 9.344 4.609 1 94.31 133 GLY B CA 1
ATOM 6613 C C . GLY B 1 133 ? -14.117 10.445 5.633 1 94.31 133 GLY B C 1
ATOM 6614 O O . GLY B 1 133 ? -14.359 10.25 6.824 1 94.31 133 GLY B O 1
ATOM 6615 N N . VAL B 1 134 ? -13.633 11.523 5.227 1 96.31 134 VAL B N 1
ATOM 6616 C CA . VAL B 1 134 ? -13.492 12.68 6.109 1 96.31 134 VAL B CA 1
ATOM 6617 C C . VAL B 1 134 ? -14.797 13.477 6.113 1 96.31 134 VAL B C 1
ATOM 6619 O O . VAL B 1 134 ? -15.281 13.898 5.055 1 96.31 134 VAL B O 1
ATOM 6622 N N . GLU B 1 135 ? -15.312 13.664 7.27 1 95.88 135 GLU B N 1
ATOM 6623 C CA . GLU B 1 135 ? -16.531 14.453 7.402 1 95.88 135 GLU B CA 1
ATOM 6624 C C . GLU B 1 135 ? -16.234 15.945 7.285 1 95.88 135 GLU B C 1
ATOM 6626 O O . GLU B 1 135 ? -17.031 16.703 6.695 1 95.88 135 GLU B O 1
ATOM 6631 N N . ARG B 1 136 ? -15.266 16.328 7.98 1 95.56 136 ARG B N 1
ATOM 6632 C CA . ARG B 1 136 ? -14.844 17.719 7.941 1 95.56 136 ARG B CA 1
ATOM 6633 C C . ARG B 1 136 ? -13.445 17.891 8.516 1 95.56 136 ARG B C 1
ATOM 6635 O O . ARG B 1 136 ? -12.953 17 9.227 1 95.56 136 ARG B O 1
ATOM 6642 N N . ILE B 1 137 ? -12.836 18.938 8.156 1 95.31 137 ILE B N 1
ATOM 6643 C CA . ILE B 1 137 ? -11.555 19.375 8.711 1 95.31 137 ILE B CA 1
ATOM 6644 C C . ILE B 1 137 ? -11.742 20.672 9.492 1 95.31 137 ILE B C 1
ATOM 6646 O O . ILE B 1 137 ? -12.289 21.641 8.977 1 95.31 137 ILE B O 1
ATOM 6650 N N . GLU B 1 138 ? -11.336 20.641 10.75 1 93.06 138 GLU B N 1
ATOM 6651 C CA . GLU B 1 138 ? -11.422 21.812 11.617 1 93.06 138 GLU B CA 1
ATOM 6652 C C . GLU B 1 138 ? -10.047 22.453 11.812 1 93.06 138 GLU B C 1
ATOM 6654 O O . GLU B 1 138 ? -9.086 21.766 12.156 1 93.06 138 GLU B O 1
ATOM 6659 N N . VAL B 1 139 ? -9.992 23.672 11.555 1 92.31 139 VAL B N 1
ATOM 6660 C CA . VAL B 1 139 ? -8.742 24.406 11.727 1 92.31 139 VAL B CA 1
ATOM 6661 C C . VAL B 1 139 ? -8.906 25.453 12.828 1 92.31 139 VAL B C 1
ATOM 6663 O O . VAL B 1 139 ? -9.742 26.359 12.719 1 92.31 139 VAL B O 1
ATOM 6666 N N . ALA B 1 140 ? -8.211 25.266 13.844 1 90.25 140 ALA B N 1
ATOM 6667 C CA . ALA B 1 140 ? -8.117 26.266 14.914 1 90.25 140 ALA B CA 1
ATOM 6668 C C . ALA B 1 140 ? -6.762 26.969 14.883 1 90.25 140 ALA B C 1
ATOM 6670 O O . ALA B 1 140 ? -5.727 26.344 15.094 1 90.25 140 ALA B O 1
ATOM 6671 N N . ARG B 1 141 ? -6.805 28.234 14.695 1 89.12 141 ARG B N 1
ATOM 6672 C CA . ARG B 1 141 ? -5.559 28.969 14.5 1 89.12 141 ARG B CA 1
ATOM 6673 C C . ARG B 1 141 ? -5.105 29.625 15.805 1 89.12 141 ARG B C 1
ATOM 6675 O O . ARG B 1 141 ? -5.93 30.125 16.562 1 89.12 141 ARG B O 1
ATOM 6682 N N . GLY B 1 142 ? -3.828 29.609 16.062 1 81.44 142 GLY B N 1
ATOM 6683 C CA . GLY B 1 142 ? -3.244 30.266 17.219 1 81.44 142 GLY B CA 1
ATOM 6684 C C . GLY B 1 142 ? -2.949 29.312 18.359 1 81.44 142 GLY B C 1
ATOM 6685 O O . GLY B 1 142 ? -3.381 28.156 18.328 1 81.44 142 GLY B O 1
ATOM 6686 N N . ALA B 1 143 ? -2.258 29.875 19.328 1 71.75 143 ALA B N 1
ATOM 6687 C CA . ALA B 1 143 ? -1.808 29.078 20.453 1 71.75 143 ALA B CA 1
ATOM 6688 C C . ALA B 1 143 ? -2.979 28.703 21.359 1 71.75 143 ALA B C 1
ATOM 6690 O O . ALA B 1 143 ? -3.91 29.484 21.547 1 71.75 143 ALA B O 1
ATOM 6691 N N . GLY B 1 144 ? -2.838 27.422 21.859 1 64.81 144 GLY B N 1
ATOM 6692 C CA . GLY B 1 144 ? -3.82 26.969 22.828 1 64.81 144 GLY B CA 1
ATOM 6693 C C . GLY B 1 144 ? -5.117 26.516 22.203 1 64.81 144 GLY B C 1
ATOM 6694 O O . GLY B 1 144 ? -6.148 26.422 22.875 1 64.81 144 GLY B O 1
ATOM 6695 N N . ALA B 1 145 ? -4.953 26.234 21.047 1 61.78 145 ALA B N 1
ATOM 6696 C CA . ALA B 1 145 ? -6.164 25.875 20.312 1 61.78 145 ALA B CA 1
ATOM 6697 C C . ALA B 1 145 ? -6.73 24.547 20.812 1 61.78 145 ALA B C 1
ATOM 6699 O O . ALA B 1 145 ? -7.883 24.219 20.531 1 61.78 145 ALA B O 1
ATOM 6700 N N . SER B 1 146 ? -5.977 23.906 21.562 1 67.75 146 SER B N 1
ATOM 6701 C CA . SER B 1 146 ? -6.477 22.641 22.109 1 67.75 146 SER B CA 1
ATOM 6702 C C . SER B 1 146 ? -5.957 22.406 23.516 1 67.75 146 SER B C 1
ATOM 6704 O O . SER B 1 146 ? -4.789 22.672 23.812 1 67.75 146 SER B O 1
ATOM 6706 N N . LEU B 1 147 ? -6.922 21.906 24.297 1 74.25 147 LEU B N 1
ATOM 6707 C CA . LEU B 1 147 ? -6.547 21.578 25.672 1 74.25 147 LEU B CA 1
ATOM 6708 C C . LEU B 1 147 ? -5.57 20.406 25.703 1 74.25 147 LEU B C 1
ATOM 6710 O O . LEU B 1 147 ? -4.758 20.281 26.625 1 74.25 147 LEU B O 1
ATOM 6714 N N . ILE B 1 148 ? -5.594 19.656 24.625 1 72.56 148 ILE B N 1
ATOM 6715 C CA . ILE B 1 148 ? -4.816 18.422 24.734 1 72.56 148 ILE B CA 1
ATOM 6716 C C . ILE B 1 148 ? -3.625 18.484 23.781 1 72.56 148 ILE B C 1
ATOM 6718 O O . ILE B 1 148 ? -2.869 17.516 23.656 1 72.56 148 ILE B O 1
ATOM 6722 N N . ALA B 1 149 ? -3.488 19.578 23.094 1 78.38 149 ALA B N 1
ATOM 6723 C CA . ALA B 1 149 ? -2.336 19.734 22.203 1 78.38 149 ALA B CA 1
ATOM 6724 C C . ALA B 1 149 ? -1.588 21.031 22.516 1 78.38 149 ALA B C 1
ATOM 6726 O O . ALA B 1 149 ? -1.528 21.938 21.672 1 78.38 149 ALA B O 1
ATOM 6727 N N . PRO B 1 150 ? -0.922 21.062 23.484 1 76.12 150 PRO B N 1
ATOM 6728 C CA . PRO B 1 150 ? -0.246 22.312 23.875 1 76.12 150 PRO B CA 1
ATOM 6729 C C . PRO B 1 150 ? 0.898 22.672 22.938 1 76.12 150 PRO B C 1
ATOM 6731 O O . PRO B 1 150 ? 1.335 23.828 22.906 1 76.12 150 PRO B O 1
ATOM 6734 N N . GLU B 1 151 ? 1.342 21.75 22.172 1 80.44 151 GLU B N 1
ATOM 6735 C CA . GLU B 1 151 ? 2.465 21.984 21.266 1 80.44 151 GLU B CA 1
ATOM 6736 C C . GLU B 1 151 ? 2.016 22.688 20 1 80.44 151 GLU B C 1
ATOM 6738 O O . GLU B 1 151 ? 2.848 23.125 19.188 1 80.44 151 GLU B O 1
ATOM 6743 N N . ALA B 1 152 ? 0.749 22.859 19.875 1 84.31 152 ALA B N 1
ATOM 6744 C CA . ALA B 1 152 ? 0.203 23.5 18.672 1 84.31 152 ALA B CA 1
ATOM 6745 C C . ALA B 1 152 ? 0.279 25.016 18.781 1 84.31 152 ALA B C 1
ATOM 6747 O O . ALA B 1 152 ? -0.75 25.703 18.781 1 84.31 152 ALA B O 1
ATOM 6748 N N . ILE B 1 153 ? 1.437 25.531 18.656 1 87.44 153 ILE B N 1
ATOM 6749 C CA . ILE B 1 153 ? 1.587 26.969 18.875 1 87.44 153 ILE B CA 1
ATOM 6750 C C . ILE B 1 153 ? 1.096 27.734 17.656 1 87.44 153 ILE B C 1
ATOM 6752 O O . ILE B 1 153 ? 0.722 28.906 17.75 1 87.44 153 ILE B O 1
ATOM 6756 N N . GLY B 1 154 ? 1.123 27.141 16.5 1 88.62 154 GLY B N 1
ATOM 6757 C CA . GLY B 1 154 ? 0.521 27.75 15.32 1 88.62 154 GLY B CA 1
ATOM 6758 C C . GLY B 1 154 ? -0.969 27.484 15.211 1 88.62 154 GLY B C 1
ATOM 6759 O O . GLY B 1 154 ? -1.692 28.25 14.57 1 88.62 154 GLY B O 1
ATOM 6760 N N . GLY B 1 155 ? -1.36 26.359 15.75 1 90.25 155 GLY B N 1
ATOM 6761 C CA . GLY B 1 155 ? -2.75 25.938 15.695 1 90.25 155 GLY B CA 1
ATOM 6762 C C . GLY B 1 155 ? -2.904 24.438 15.477 1 90.25 155 GLY B C 1
ATOM 6763 O O . GLY B 1 155 ? -1.921 23.703 15.492 1 90.25 155 GLY B O 1
ATOM 6764 N N . THR B 1 156 ? -4.16 24.031 15.375 1 90.94 156 THR B N 1
ATOM 6765 C CA . THR B 1 156 ? -4.441 22.609 15.188 1 90.94 156 THR B CA 1
ATOM 6766 C C . THR B 1 156 ? -5.289 22.391 13.938 1 90.94 156 THR B C 1
ATOM 6768 O O . THR B 1 156 ? -6.07 23.25 13.547 1 90.94 156 THR B O 1
ATOM 6771 N N . ILE B 1 157 ? -5.012 21.375 13.297 1 92.19 157 ILE B N 1
ATOM 6772 C CA . ILE B 1 157 ? -5.859 20.812 12.258 1 92.19 157 ILE B CA 1
ATOM 6773 C C . ILE B 1 157 ? -6.449 19.484 12.727 1 92.19 157 ILE B C 1
ATOM 6775 O O . ILE B 1 157 ? -5.715 18.547 13.031 1 92.19 157 ILE B O 1
ATOM 6779 N N . ASN B 1 158 ? -7.715 19.422 12.844 1 93.25 158 ASN B N 1
ATOM 6780 C CA . ASN B 1 158 ? -8.391 18.203 13.289 1 93.25 158 ASN B CA 1
ATOM 6781 C C . ASN B 1 158 ? -9.18 17.562 12.148 1 93.25 158 ASN B C 1
ATOM 6783 O O . ASN B 1 158 ? -10.133 18.156 11.633 1 93.25 158 ASN B O 1
ATOM 6787 N N . ILE B 1 159 ? -8.812 16.422 11.789 1 95.19 159 ILE B N 1
ATOM 6788 C CA . ILE B 1 159 ? -9.539 15.641 10.789 1 95.19 159 ILE B CA 1
ATOM 6789 C C . ILE B 1 159 ? -10.625 14.812 11.477 1 95.19 159 ILE B C 1
ATOM 6791 O O . ILE B 1 159 ? -10.32 13.93 12.281 1 95.19 159 ILE B O 1
ATOM 6795 N N . VAL B 1 160 ? -11.781 15.094 11.109 1 95.19 160 VAL B N 1
ATOM 6796 C CA . VAL B 1 160 ? -12.906 14.414 11.75 1 95.19 160 VAL B CA 1
ATOM 6797 C C . VAL B 1 160 ? -13.445 13.32 10.82 1 95.19 160 VAL B C 1
ATOM 6799 O O . VAL B 1 160 ? -13.836 13.594 9.688 1 95.19 160 VAL B O 1
ATOM 6802 N N . SER B 1 161 ? -13.516 12.125 11.328 1 95.44 161 SER B N 1
ATOM 6803 C CA . SER B 1 161 ? -13.977 10.984 10.547 1 95.44 161 SER B CA 1
ATOM 6804 C C . SER B 1 161 ? -15.492 11.023 10.352 1 95.44 161 SER B C 1
ATOM 6806 O O . SER B 1 161 ? -16.219 11.57 11.188 1 95.44 161 SER B O 1
ATOM 6808 N N . TYR B 1 162 ? -15.898 10.391 9.32 1 91.88 162 TYR B N 1
ATOM 6809 C CA . TYR B 1 162 ? -17.328 10.297 9.016 1 91.88 162 TYR B CA 1
ATOM 6810 C C . TYR B 1 162 ? -18.031 9.383 10.008 1 91.88 162 TYR B C 1
ATOM 6812 O O . TYR B 1 162 ? -17.547 8.305 10.328 1 91.88 162 TYR B O 1
ATOM 6820 N N . GLU B 1 163 ? -19.141 9.82 10.5 1 88.88 163 GLU B N 1
ATOM 6821 C CA . GLU B 1 163 ? -20.016 9.008 11.344 1 88.88 163 GLU B CA 1
ATOM 6822 C C . GLU B 1 163 ? -21.328 8.695 10.641 1 88.88 163 GLU B C 1
ATOM 6824 O O . GLU B 1 163 ? -22.219 9.555 10.539 1 88.88 163 GLU B O 1
ATOM 6829 N N . PRO B 1 164 ? -21.547 7.461 10.383 1 87.56 164 PRO B N 1
ATOM 6830 C CA . PRO B 1 164 ? -22.734 7.141 9.578 1 87.56 164 PRO B CA 1
ATOM 6831 C C . PRO B 1 164 ? -24.031 7.145 10.391 1 87.56 164 PRO B C 1
ATOM 6833 O O . PRO B 1 164 ? -24.016 6.754 11.562 1 87.56 164 PRO B O 1
ATOM 6836 N N . THR B 1 165 ? -25.109 7.562 9.781 1 85.06 165 THR B N 1
ATOM 6837 C CA . THR B 1 165 ? -26.438 7.5 10.375 1 85.06 165 THR B CA 1
ATOM 6838 C C . THR B 1 165 ? -27.312 6.488 9.641 1 85.06 165 THR B C 1
ATOM 6840 O O . THR B 1 165 ? -28.375 6.105 10.133 1 85.06 165 THR B O 1
ATOM 6843 N N . GLU B 1 166 ? -26.844 6.125 8.492 1 82.38 166 GLU B N 1
ATOM 6844 C CA . GLU B 1 166 ? -27.531 5.117 7.688 1 82.38 166 GLU B CA 1
ATOM 6845 C C . GLU B 1 166 ? -26.531 4.219 6.969 1 82.38 166 GLU B C 1
ATOM 6847 O O . GLU B 1 166 ? -25.359 4.57 6.828 1 82.38 166 GLU B O 1
ATOM 6852 N N . ASN B 1 167 ? -27.062 3.105 6.621 1 78.62 167 ASN B N 1
ATOM 6853 C CA . ASN B 1 167 ? -26.219 2.201 5.848 1 78.62 167 ASN B CA 1
ATOM 6854 C C . ASN B 1 167 ? -25.969 2.73 4.438 1 78.62 167 ASN B C 1
ATOM 6856 O O . ASN B 1 167 ? -26.828 3.422 3.873 1 78.62 167 ASN B O 1
ATOM 6860 N N . GLY B 1 168 ? -24.812 2.562 3.949 1 79 168 GLY B N 1
ATOM 6861 C CA . GLY B 1 168 ? -24.531 2.998 2.594 1 79 168 GLY B CA 1
ATOM 6862 C C . GLY B 1 168 ? -23.094 2.752 2.184 1 79 168 GLY B C 1
ATOM 6863 O O . GLY B 1 168 ? -22.328 2.131 2.926 1 79 168 GLY B O 1
ATOM 6864 N N . ALA B 1 169 ? -22.766 3.121 0.993 1 80.81 169 ALA B N 1
ATOM 6865 C CA . ALA B 1 169 ? -21.422 3.018 0.461 1 80.81 169 ALA B CA 1
ATOM 6866 C C . ALA B 1 169 ? -21.188 4.023 -0.664 1 80.81 169 ALA B C 1
ATOM 6868 O O . ALA B 1 169 ? -22.141 4.422 -1.349 1 80.81 169 ALA B O 1
ATOM 6869 N N . GLU B 1 170 ? -19.984 4.441 -0.771 1 86.88 170 GLU B N 1
ATOM 6870 C CA . GLU B 1 170 ? -19.562 5.328 -1.854 1 86.88 170 GLU B CA 1
ATOM 6871 C C . GLU B 1 170 ? -18.281 4.816 -2.52 1 86.88 170 GLU B C 1
ATOM 6873 O O . GLU B 1 170 ? -17.391 4.312 -1.845 1 86.88 170 GLU B O 1
ATOM 6878 N N . LEU B 1 171 ? -18.297 4.801 -3.818 1 85.31 171 LEU B N 1
ATOM 6879 C CA . LEU B 1 171 ? -17.141 4.473 -4.629 1 85.31 171 LEU B CA 1
ATOM 6880 C C . LEU B 1 171 ? -16.797 5.609 -5.586 1 85.31 171 LEU B C 1
ATOM 6882 O O . LEU B 1 171 ? -17.656 6.055 -6.355 1 85.31 171 LEU B O 1
ATOM 6886 N N . ASP B 1 172 ? -15.641 6.102 -5.508 1 92.62 172 ASP B N 1
ATOM 6887 C CA . ASP B 1 172 ? -15.18 7.199 -6.352 1 92.62 172 ASP B CA 1
ATOM 6888 C C . ASP B 1 172 ? -13.945 6.793 -7.152 1 92.62 172 ASP B C 1
ATOM 6890 O O . ASP B 1 172 ? -12.906 6.457 -6.574 1 92.62 172 ASP B O 1
ATOM 6894 N N . ILE B 1 173 ? -14.055 6.828 -8.422 1 90.06 173 ILE B N 1
ATOM 6895 C CA . ILE B 1 173 ? -12.953 6.48 -9.312 1 90.06 173 ILE B CA 1
ATOM 6896 C C . ILE B 1 173 ? -12.648 7.66 -10.234 1 90.06 173 ILE B C 1
ATOM 6898 O O . ILE B 1 173 ? -13.555 8.211 -10.867 1 90.06 173 ILE B O 1
ATOM 6902 N N . SER B 1 174 ? -11.406 8.039 -10.305 1 94.06 174 SER B N 1
ATOM 6903 C CA . SER B 1 174 ? -11.047 9.125 -11.211 1 94.06 174 SER B CA 1
ATOM 6904 C C . SER B 1 174 ? -9.633 8.938 -11.758 1 94.06 174 SER B C 1
ATOM 6906 O O . SER B 1 174 ? -8.828 8.211 -11.18 1 94.06 174 SER B O 1
ATOM 6908 N N . ALA B 1 175 ? -9.367 9.516 -12.875 1 94.12 175 ALA B N 1
ATOM 6909 C CA . ALA B 1 175 ? -8.07 9.523 -13.547 1 94.12 175 ALA B CA 1
ATOM 6910 C C . ALA B 1 175 ? -7.863 10.82 -14.32 1 94.12 175 ALA B C 1
ATOM 6912 O O . ALA B 1 175 ? -8.82 11.555 -14.586 1 94.12 175 ALA B O 1
ATOM 6913 N N . GLY B 1 176 ? -6.617 11.109 -14.625 1 96.5 176 GLY B N 1
ATOM 6914 C CA . GLY B 1 176 ? -6.344 12.344 -15.344 1 96.5 176 GLY B CA 1
ATOM 6915 C C . GLY B 1 176 ? -4.918 12.43 -15.852 1 96.5 176 GLY B C 1
ATOM 6916 O O . GLY B 1 176 ? -4.254 11.406 -16.031 1 96.5 176 GLY B O 1
ATOM 6917 N N . GLU B 1 177 ? -4.547 13.656 -16.156 1 96.12 177 GLU B N 1
ATOM 6918 C CA . GLU B 1 177 ? -3.217 13.938 -16.672 1 96.12 177 GLU B CA 1
ATOM 6919 C C . GLU B 1 177 ? -2.141 13.672 -15.633 1 96.12 177 GLU B C 1
ATOM 6921 O O . GLU B 1 177 ? -2.441 13.555 -14.438 1 96.12 177 GLU B O 1
ATOM 6926 N N . ASN B 1 178 ? -0.868 13.516 -16.125 1 94.62 178 ASN B N 1
ATOM 6927 C CA . ASN B 1 178 ? 0.3 13.352 -15.273 1 94.62 178 ASN B CA 1
ATOM 6928 C C . ASN B 1 178 ? 0.176 12.117 -14.391 1 94.62 178 ASN B C 1
ATOM 6930 O O . ASN B 1 178 ? 0.563 12.141 -13.219 1 94.62 178 ASN B O 1
ATOM 6934 N N . GLY B 1 179 ? -0.478 11.109 -14.93 1 93.5 179 GLY B N 1
ATOM 6935 C CA . GLY B 1 179 ? -0.569 9.828 -14.25 1 93.5 179 GLY B CA 1
ATOM 6936 C C . GLY B 1 179 ? -1.534 9.844 -13.086 1 93.5 179 GLY B C 1
ATOM 6937 O O . GLY B 1 179 ? -1.524 8.93 -12.258 1 93.5 179 GLY B O 1
ATOM 6938 N N . TYR B 1 180 ? -2.357 10.836 -13.047 1 95.75 180 TYR B N 1
ATOM 6939 C CA . TYR B 1 180 ? -3.287 10.938 -11.93 1 95.75 180 TYR B CA 1
ATOM 6940 C C . TYR B 1 180 ? -4.273 9.773 -11.93 1 95.75 180 TYR B C 1
ATOM 6942 O O . TYR B 1 180 ? -4.91 9.5 -12.945 1 95.75 180 TYR B O 1
ATOM 6950 N N . ARG B 1 181 ? -4.434 9.094 -10.789 1 93.31 181 ARG B N 1
ATOM 6951 C CA . ARG B 1 181 ? -5.438 8.062 -10.531 1 93.31 181 ARG B CA 1
ATOM 6952 C C . ARG B 1 181 ? -5.902 8.109 -9.078 1 93.31 181 ARG B C 1
ATOM 6954 O O . ARG B 1 181 ? -5.102 8.344 -8.172 1 93.31 181 ARG B O 1
ATOM 6961 N N . LYS B 1 182 ? -7.141 7.859 -8.891 1 94.5 182 LYS B N 1
ATOM 6962 C CA . LYS B 1 182 ? -7.684 7.777 -7.539 1 94.5 182 LYS B CA 1
ATOM 6963 C C . LYS B 1 182 ? -8.797 6.738 -7.457 1 94.5 182 LYS B C 1
ATOM 6965 O O . LYS B 1 182 ? -9.633 6.641 -8.367 1 94.5 182 LYS B O 1
ATOM 6970 N N . LEU B 1 183 ? -8.781 5.957 -6.523 1 91.75 183 LEU B N 1
ATOM 6971 C CA . LEU B 1 183 ? -9.852 5.055 -6.102 1 91.75 183 LEU B CA 1
ATOM 6972 C C . LEU B 1 183 ? -10.18 5.262 -4.629 1 91.75 183 LEU B C 1
ATOM 6974 O O . LEU B 1 183 ? -9.32 5.074 -3.764 1 91.75 183 LEU B O 1
ATOM 6978 N N . GLY B 1 184 ? -11.328 5.816 -4.328 1 91.75 184 GLY B N 1
ATOM 6979 C CA . GLY B 1 184 ? -11.781 6.008 -2.959 1 91.75 184 GLY B CA 1
ATOM 6980 C C . GLY B 1 184 ? -13.062 5.258 -2.643 1 91.75 184 GLY B C 1
ATOM 6981 O O . GLY B 1 184 ? -13.984 5.215 -3.461 1 91.75 184 GLY B O 1
ATOM 6982 N N . PHE B 1 185 ? -13.078 4.645 -1.423 1 87.69 185 PHE B N 1
ATOM 6983 C CA . PHE B 1 185 ? -14.242 3.891 -0.984 1 87.69 185 PHE B CA 1
ATOM 6984 C C . PHE B 1 185 ? -14.617 4.254 0.448 1 87.69 185 PHE B C 1
ATOM 6986 O O . PHE B 1 185 ? -13.742 4.398 1.304 1 87.69 185 PHE B O 1
ATOM 6993 N N . LEU B 1 186 ? -15.836 4.441 0.656 1 90.56 186 LEU B N 1
ATOM 6994 C CA . LEU B 1 186 ? -16.406 4.656 1.981 1 90.56 186 LEU B CA 1
ATOM 6995 C C . LEU B 1 186 ? -17.578 3.711 2.23 1 90.56 186 LEU B C 1
ATOM 6997 O O . LEU B 1 186 ? -18.594 3.779 1.54 1 90.56 186 LEU B O 1
ATOM 7001 N N . GLY B 1 187 ? -17.422 2.826 3.152 1 84.69 187 GLY B N 1
ATOM 7002 C CA . GLY B 1 187 ? -18.516 1.986 3.629 1 84.69 187 GLY B CA 1
ATOM 7003 C C . GLY B 1 187 ? -19.109 2.477 4.93 1 84.69 187 GLY B C 1
ATOM 7004 O O . GLY B 1 187 ? -18.391 2.922 5.828 1 84.69 187 GLY B O 1
ATOM 7005 N N . LYS B 1 188 ? -20.438 2.447 5 1 85.12 188 LYS B N 1
ATOM 7006 C CA . LYS B 1 188 ? -21.188 2.904 6.16 1 85.12 188 LYS B CA 1
ATOM 7007 C C . LYS B 1 188 ? -22.109 1.803 6.691 1 85.12 188 LYS B C 1
ATOM 7009 O O . LYS B 1 188 ? -22.891 1.225 5.938 1 85.12 188 LYS B O 1
ATOM 7014 N N . GLY B 1 189 ? -22 1.538 7.98 1 79.75 189 GLY B N 1
ATOM 7015 C CA . GLY B 1 189 ? -22.859 0.549 8.609 1 79.75 189 GLY B CA 1
ATOM 7016 C C . GLY B 1 189 ? -23.469 1.023 9.914 1 79.75 189 GLY B C 1
ATOM 7017 O O . GLY B 1 189 ? -22.766 1.58 10.766 1 79.75 189 GLY B O 1
ATOM 7018 N N . VAL B 1 190 ? -24.781 0.854 10.047 1 82.88 190 VAL B N 1
ATOM 7019 C CA . VAL B 1 190 ? -25.5 1.134 11.289 1 82.88 190 VAL B CA 1
ATOM 7020 C C . VAL B 1 190 ? -26.438 -0.025 11.617 1 82.88 190 VAL B C 1
ATOM 7022 O O . VAL B 1 190 ? -27.203 -0.466 10.766 1 82.88 190 VAL B O 1
ATOM 7025 N N . THR B 1 191 ? -26.312 -0.463 12.836 1 81.81 191 THR B N 1
ATOM 7026 C CA . THR B 1 191 ? -27.203 -1.55 13.227 1 81.81 191 THR B CA 1
ATOM 7027 C C . THR B 1 191 ? -28.641 -1.052 13.359 1 81.81 191 THR B C 1
ATOM 7029 O O . THR B 1 191 ? -28.875 0.152 13.484 1 81.81 191 THR B O 1
ATOM 7032 N N . GLU B 1 192 ? -29.594 -1.981 13.328 1 76.69 192 GLU B N 1
ATOM 7033 C CA . GLU B 1 192 ? -31 -1.638 13.391 1 76.69 192 GLU B CA 1
ATOM 7034 C C . GLU B 1 192 ? -31.344 -0.904 14.688 1 76.69 192 GLU B C 1
ATOM 7036 O O . GLU B 1 192 ? -32.156 0.006 14.703 1 76.69 192 GLU B O 1
ATOM 7041 N N . ASP B 1 193 ? -30.672 -1.317 15.734 1 83 193 ASP B N 1
ATOM 7042 C CA . ASP B 1 193 ? -30.953 -0.677 17.016 1 83 193 ASP B CA 1
ATOM 7043 C C . ASP B 1 193 ? -30.188 0.639 17.156 1 83 193 ASP B C 1
ATOM 7045 O O . ASP B 1 193 ? -30.344 1.354 18.141 1 83 193 ASP B O 1
ATOM 7049 N N . GLY B 1 194 ? -29.328 0.923 16.172 1 82.75 194 GLY B N 1
ATOM 7050 C CA . GLY B 1 194 ? -28.609 2.18 16.141 1 82.75 194 GLY B CA 1
ATOM 7051 C C . GLY B 1 194 ? -27.453 2.227 17.125 1 82.75 194 GLY B C 1
ATOM 7052 O O . GLY B 1 194 ? -26.781 3.252 17.234 1 82.75 194 GLY B O 1
ATOM 7053 N N . ARG B 1 195 ? -27.109 1.188 17.781 1 85.75 195 ARG B N 1
ATOM 7054 C CA . ARG B 1 195 ? -26.125 1.196 18.875 1 85.75 195 ARG B CA 1
ATOM 7055 C C . ARG B 1 195 ? -24.719 1.065 18.328 1 85.75 195 ARG B C 1
ATOM 7057 O O . ARG B 1 195 ? -23.75 1.44 18.984 1 85.75 195 ARG B O 1
ATOM 7064 N N . THR B 1 196 ? -24.641 0.474 17.188 1 86.19 196 THR B N 1
ATOM 7065 C CA . THR B 1 196 ? -23.328 0.312 16.578 1 86.19 196 THR B CA 1
ATOM 7066 C C . THR B 1 196 ? -23.266 1.047 15.234 1 86.19 196 THR B C 1
ATOM 7068 O O . THR B 1 196 ? -24.156 0.881 14.391 1 86.19 196 THR B O 1
ATOM 7071 N N . ARG B 1 197 ? -22.328 1.869 15.078 1 89.81 197 ARG B N 1
ATOM 7072 C CA . ARG B 1 197 ? -22.047 2.592 13.844 1 89.81 197 ARG B CA 1
ATOM 7073 C C . ARG B 1 197 ? -20.609 2.359 13.391 1 89.81 197 ARG B C 1
ATOM 7075 O O . ARG B 1 197 ? -19.672 2.492 14.18 1 89.81 197 ARG B O 1
ATOM 7082 N N . ALA B 1 198 ? -20.438 1.974 12.164 1 87.38 198 ALA B N 1
ATOM 7083 C CA . ALA B 1 198 ? -19.109 1.634 11.688 1 87.38 198 ALA B CA 1
ATOM 7084 C C . ALA B 1 198 ? -18.844 2.252 10.32 1 87.38 198 ALA B C 1
ATOM 7086 O O . ALA B 1 198 ? -19.75 2.41 9.516 1 87.38 198 ALA B O 1
ATOM 7087 N N . THR B 1 199 ? -17.625 2.713 10.117 1 90.38 199 THR B N 1
ATOM 7088 C CA . THR B 1 199 ? -17.172 3.164 8.805 1 90.38 199 THR B CA 1
ATOM 7089 C C . THR B 1 199 ? -15.906 2.43 8.391 1 90.38 199 THR B C 1
ATOM 7091 O O . THR B 1 199 ? -15.047 2.139 9.227 1 90.38 199 THR B O 1
ATOM 7094 N N . LEU B 1 200 ? -15.805 2.135 7.18 1 86.12 200 LEU B N 1
ATOM 7095 C CA . LEU B 1 200 ? -14.609 1.604 6.543 1 86.12 200 LEU B CA 1
ATOM 7096 C C . LEU B 1 200 ? -14.18 2.482 5.371 1 86.12 200 LEU B C 1
ATOM 7098 O O . LEU B 1 200 ? -14.984 2.764 4.477 1 86.12 200 LEU B O 1
ATOM 7102 N N . VAL B 1 201 ? -12.984 2.871 5.379 1 92.69 201 VAL B N 1
ATOM 7103 C CA . VAL B 1 201 ? -12.484 3.785 4.355 1 92.69 201 VAL B CA 1
ATOM 7104 C C . VAL B 1 201 ? -11.227 3.203 3.713 1 92.69 201 VAL B C 1
ATOM 7106 O O . VAL B 1 201 ? -10.328 2.725 4.41 1 92.69 201 VAL B O 1
ATOM 7109 N N . ALA B 1 202 ? -11.188 3.113 2.438 1 91.81 202 ALA B N 1
ATOM 7110 C CA . ALA B 1 202 ? -10.008 2.738 1.659 1 91.81 202 ALA B CA 1
ATOM 7111 C C . ALA B 1 202 ? -9.734 3.758 0.557 1 91.81 202 ALA B C 1
ATOM 7113 O O . ALA B 1 202 ? -10.664 4.262 -0.076 1 91.81 202 ALA B O 1
ATOM 7114 N N . GLN B 1 203 ? -8.461 4.059 0.357 1 94.44 203 GLN B N 1
ATOM 7115 C CA . GLN B 1 203 ? -8.117 4.98 -0.719 1 94.44 203 GLN B CA 1
ATOM 7116 C C . GLN B 1 203 ? -6.762 4.629 -1.328 1 94.44 203 GLN B C 1
ATOM 7118 O O . GLN B 1 203 ? -5.824 4.281 -0.609 1 94.44 203 GLN B O 1
ATOM 7123 N N . TYR B 1 204 ? -6.711 4.609 -2.609 1 94.25 204 TYR B N 1
ATOM 7124 C CA . TYR B 1 204 ? -5.5 4.602 -3.418 1 94.25 204 TYR B CA 1
ATOM 7125 C C . TYR B 1 204 ? -5.414 5.844 -4.293 1 94.25 204 TYR B C 1
ATOM 7127 O O . TYR B 1 204 ? -6.402 6.242 -4.918 1 94.25 204 TYR B O 1
ATOM 7135 N N . ASP B 1 205 ? -4.27 6.48 -4.328 1 95.12 205 ASP B N 1
ATOM 7136 C CA . ASP B 1 205 ? -4.059 7.578 -5.262 1 95.12 205 ASP B CA 1
ATOM 7137 C C . ASP B 1 205 ? -2.592 7.672 -5.68 1 95.12 205 ASP B C 1
ATOM 7139 O O . ASP B 1 205 ? -1.697 7.324 -4.906 1 95.12 205 ASP B O 1
ATOM 7143 N N . ASP B 1 206 ? -2.355 8.125 -6.832 1 94 206 ASP B N 1
ATOM 7144 C CA . ASP B 1 206 ? -0.993 8.234 -7.344 1 94 206 ASP B CA 1
ATOM 7145 C C . ASP B 1 206 ? -0.893 9.328 -8.406 1 94 206 ASP B C 1
ATOM 7147 O O . ASP B 1 206 ? -1.903 9.734 -8.984 1 94 206 ASP B O 1
ATOM 7151 N N . ARG B 1 207 ? 0.279 9.906 -8.602 1 96.12 207 ARG B N 1
ATOM 7152 C CA . ARG B 1 207 ? 0.667 10.875 -9.625 1 96.12 207 ARG B CA 1
ATOM 7153 C C . ARG B 1 207 ? 2.094 10.617 -10.102 1 96.12 207 ARG B C 1
ATOM 7155 O O . ARG B 1 207 ? 2.951 10.203 -9.32 1 96.12 207 ARG B O 1
ATOM 7162 N N . ASP B 1 208 ? 2.287 10.969 -11.344 1 96.69 208 ASP B N 1
ATOM 7163 C CA . ASP B 1 208 ? 3.629 10.852 -11.914 1 96.69 208 ASP B CA 1
ATOM 7164 C C . ASP B 1 208 ? 4.449 12.109 -11.633 1 96.69 208 ASP B C 1
ATOM 7166 O O . ASP B 1 208 ? 3.914 13.117 -11.156 1 96.69 208 ASP B O 1
ATOM 7170 N N . GLN B 1 209 ? 5.777 12.008 -11.938 1 97.81 209 GLN B N 1
ATOM 7171 C CA . GLN B 1 209 ? 6.66 13.172 -11.891 1 97.81 209 GLN B CA 1
ATOM 7172 C C . GLN B 1 209 ? 6.293 14.188 -12.969 1 97.81 209 GLN B C 1
ATOM 7174 O O . GLN B 1 209 ? 5.77 13.82 -14.023 1 97.81 209 GLN B O 1
ATOM 7179 N N . VAL B 1 210 ? 6.605 15.461 -12.688 1 97.44 210 VAL B N 1
ATOM 7180 C CA . VAL B 1 210 ? 6.43 16.516 -13.688 1 97.44 210 VAL B CA 1
ATOM 7181 C C . VAL B 1 210 ? 7.723 17.312 -13.82 1 97.44 210 VAL B C 1
ATOM 7183 O O . VAL B 1 210 ? 8.312 17.734 -12.82 1 97.44 210 VAL B O 1
ATOM 7186 N N . ASP B 1 211 ? 8.211 17.438 -14.938 1 97.75 211 ASP B N 1
ATOM 7187 C CA . ASP B 1 211 ? 9.367 18.25 -15.312 1 97.75 211 ASP B CA 1
ATOM 7188 C C . ASP B 1 211 ? 8.961 19.344 -16.297 1 97.75 211 ASP B C 1
ATOM 7190 O O . ASP B 1 211 ? 8.984 19.141 -17.516 1 97.75 211 ASP B O 1
ATOM 7194 N N . ALA B 1 212 ? 8.703 20.484 -15.75 1 96.44 212 ALA B N 1
ATOM 7195 C CA . ALA B 1 212 ? 8.125 21.562 -16.562 1 96.44 212 ALA B CA 1
ATOM 7196 C C . ALA B 1 212 ? 9.188 22.25 -17.406 1 96.44 212 ALA B C 1
ATOM 7198 O O . ALA B 1 212 ? 8.875 22.812 -18.469 1 96.44 212 ALA B O 1
ATOM 7199 N N . ASP B 1 213 ? 10.43 22.25 -17 1 96.25 213 ASP B N 1
ATOM 7200 C CA . ASP B 1 213 ? 11.461 22.938 -17.766 1 96.25 213 ASP B CA 1
ATOM 7201 C C . ASP B 1 213 ? 12.289 21.953 -18.594 1 96.25 213 ASP B C 1
ATOM 7203 O O . ASP B 1 213 ? 13.258 22.344 -19.25 1 96.25 213 ASP B O 1
ATOM 7207 N N . ASN B 1 214 ? 12.008 20.656 -18.562 1 96.38 214 ASN B N 1
ATOM 7208 C CA . ASN B 1 214 ? 12.531 19.594 -19.406 1 96.38 214 ASN B CA 1
ATOM 7209 C C . ASN B 1 214 ? 14.031 19.406 -19.203 1 96.38 214 ASN B C 1
ATOM 7211 O O . ASN B 1 214 ? 14.766 19.156 -20.156 1 96.38 214 ASN B O 1
ATOM 7215 N N . ASN B 1 215 ? 14.555 19.688 -18.031 1 97.62 215 ASN B N 1
ATOM 7216 C CA . ASN B 1 215 ? 15.977 19.484 -17.781 1 97.62 215 ASN B CA 1
ATOM 7217 C C . ASN B 1 215 ? 16.25 18.094 -17.188 1 97.62 215 ASN B C 1
ATOM 7219 O O . ASN B 1 215 ? 17.375 17.812 -16.781 1 97.62 215 ASN B O 1
ATOM 7223 N N . GLN B 1 216 ? 15.234 17.266 -16.953 1 97.75 216 GLN B N 1
ATOM 7224 C CA . GLN B 1 216 ? 15.289 15.875 -16.531 1 97.75 216 GLN B CA 1
ATOM 7225 C C . GLN B 1 216 ? 15.375 15.75 -15.016 1 97.75 216 GLN B C 1
ATOM 7227 O O . GLN B 1 216 ? 15.633 14.672 -14.492 1 97.75 216 GLN B O 1
ATOM 7232 N N . VAL B 1 217 ? 15.148 16.859 -14.352 1 97.94 217 VAL B N 1
ATOM 7233 C CA . VAL B 1 217 ? 14.922 16.891 -12.914 1 97.94 217 VAL B CA 1
ATOM 7234 C C . VAL B 1 217 ? 13.523 17.438 -12.617 1 97.94 217 VAL B C 1
ATOM 7236 O O . VAL B 1 217 ? 13.172 18.531 -13.039 1 97.94 217 VAL B O 1
ATOM 7239 N N . ASN B 1 218 ? 12.781 16.672 -11.953 1 98.12 218 ASN B N 1
ATOM 7240 C CA . ASN B 1 218 ? 11.383 17.047 -11.805 1 98.12 218 ASN B CA 1
ATOM 7241 C C . ASN B 1 218 ? 11.219 18.219 -10.852 1 98.12 218 ASN B C 1
ATOM 7243 O O . ASN B 1 218 ? 12.07 18.469 -9.992 1 98.12 218 ASN B O 1
ATOM 7247 N N . GLU B 1 219 ? 10.07 18.984 -10.984 1 96.94 219 GLU B N 1
ATOM 7248 C CA . GLU B 1 219 ? 9.656 19.984 -10.008 1 96.94 219 GLU B CA 1
ATOM 7249 C C . GLU B 1 219 ? 8.531 19.469 -9.117 1 96.94 219 GLU B C 1
ATOM 7251 O O . GLU B 1 219 ? 8.227 20.062 -8.078 1 96.94 219 GLU B O 1
ATOM 7256 N N . ALA B 1 220 ? 7.898 18.422 -9.531 1 96 220 ALA B N 1
ATOM 7257 C CA . ALA B 1 220 ? 6.902 17.719 -8.727 1 96 220 ALA B CA 1
ATOM 7258 C C . ALA B 1 220 ? 7.125 16.203 -8.789 1 96 220 ALA B C 1
ATOM 7260 O O . ALA B 1 220 ? 7.191 15.625 -9.875 1 96 220 ALA B O 1
ATOM 7261 N N . PRO B 1 221 ? 7.188 15.57 -7.652 1 96.69 221 PRO B N 1
ATOM 7262 C CA . PRO B 1 221 ? 7.625 14.172 -7.594 1 96.69 221 PRO B CA 1
ATOM 7263 C C . PRO B 1 221 ? 6.504 13.188 -7.922 1 96.69 221 PRO B C 1
ATOM 7265 O O . PRO B 1 221 ? 5.34 13.586 -8.023 1 96.69 221 PRO B O 1
ATOM 7268 N N . MET B 1 222 ? 6.906 11.953 -8.195 1 97.19 222 MET B N 1
ATOM 7269 C CA . MET B 1 222 ? 5.969 10.836 -8.133 1 97.19 222 MET B CA 1
ATOM 7270 C C . MET B 1 222 ? 5.469 10.625 -6.703 1 97.19 222 MET B C 1
ATOM 7272 O O . MET B 1 222 ? 6.242 10.719 -5.75 1 97.19 222 MET B O 1
ATOM 7276 N N . GLN B 1 223 ? 4.219 10.469 -6.547 1 95.69 223 GLN B N 1
ATOM 7277 C CA . GLN B 1 223 ? 3.619 10.195 -5.246 1 95.69 223 GLN B CA 1
ATOM 7278 C C . GLN B 1 223 ? 2.582 9.078 -5.34 1 95.69 223 GLN B C 1
ATOM 7280 O O . GLN B 1 223 ? 1.702 9.109 -6.199 1 95.69 223 GLN B O 1
ATOM 7285 N N . GLU B 1 224 ? 2.693 8.109 -4.469 1 95 224 GLU B N 1
ATOM 7286 C CA . GLU B 1 224 ? 1.729 7.023 -4.352 1 95 224 GLU B CA 1
ATOM 7287 C C . GLU B 1 224 ? 1.297 6.82 -2.904 1 95 224 GLU B C 1
ATOM 7289 O O . GLU B 1 224 ? 2.139 6.668 -2.016 1 95 224 GLU B O 1
ATOM 7294 N N . ASN B 1 225 ? -0.04 6.848 -2.686 1 95.69 225 ASN B N 1
ATOM 7295 C CA . ASN B 1 225 ? -0.59 6.668 -1.346 1 95.69 225 ASN B CA 1
ATOM 7296 C C . ASN B 1 225 ? -1.6 5.523 -1.304 1 95.69 225 ASN B C 1
ATOM 7298 O O . ASN B 1 225 ? -2.355 5.324 -2.256 1 95.69 225 ASN B O 1
ATOM 7302 N N . ARG B 1 226 ? -1.575 4.805 -0.223 1 93.44 226 ARG B N 1
ATOM 7303 C CA . ARG B 1 226 ? -2.559 3.775 0.099 1 93.44 226 ARG B CA 1
ATOM 7304 C C . ARG B 1 226 ? -2.99 3.867 1.559 1 93.44 226 ARG B C 1
ATOM 7306 O O . ARG B 1 226 ? -2.152 4.008 2.451 1 93.44 226 ARG B O 1
ATOM 7313 N N . SER B 1 227 ? -4.234 3.848 1.755 1 93.88 227 SER B N 1
ATOM 7314 C CA . SER B 1 227 ? -4.715 3.967 3.127 1 93.88 227 SER B CA 1
ATOM 7315 C C . SER B 1 227 ? -5.93 3.072 3.363 1 93.88 227 SER B C 1
ATOM 7317 O O . SER B 1 227 ? -6.777 2.924 2.484 1 93.88 227 SER B O 1
ATOM 7319 N N . LEU B 1 228 ? -6.012 2.426 4.473 1 90.69 228 LEU B N 1
ATOM 7320 C CA . LEU B 1 228 ? -7.137 1.65 4.988 1 90.69 228 LEU B CA 1
ATOM 7321 C C . LEU B 1 228 ? -7.457 2.047 6.426 1 90.69 228 LEU B C 1
ATOM 7323 O O . LEU B 1 228 ? -6.574 2.045 7.285 1 90.69 228 LEU B O 1
ATOM 7327 N N . THR B 1 229 ? -8.68 2.439 6.684 1 93.06 229 THR B N 1
ATOM 7328 C CA . THR B 1 229 ? -9.094 2.859 8.016 1 93.06 229 THR B CA 1
ATOM 7329 C C . THR B 1 229 ? -10.414 2.205 8.406 1 93.06 229 THR B C 1
ATOM 7331 O O . THR B 1 229 ? -11.344 2.15 7.602 1 93.06 229 THR B O 1
ATOM 7334 N N . GLY B 1 230 ? -10.508 1.715 9.578 1 88.81 230 GLY B N 1
ATOM 7335 C CA . GLY B 1 230 ? -11.734 1.256 10.203 1 88.81 230 GLY B CA 1
ATOM 7336 C C . GLY B 1 230 ? -12.07 2.006 11.484 1 88.81 230 GLY B C 1
ATOM 7337 O O . GLY B 1 230 ? -11.18 2.328 12.266 1 88.81 230 GLY B O 1
ATOM 7338 N N . ARG B 1 231 ? -13.312 2.338 11.641 1 92.25 231 ARG B N 1
ATOM 7339 C CA . ARG B 1 231 ? -13.805 3.021 12.836 1 92.25 231 ARG B CA 1
ATOM 7340 C C . ARG B 1 231 ? -15.133 2.441 13.289 1 92.25 231 ARG B C 1
ATOM 7342 O O . ARG B 1 231 ? -16.047 2.256 12.484 1 92.25 231 ARG B O 1
ATOM 7349 N N . VAL B 1 232 ? -15.25 2.143 14.586 1 88.56 232 VAL B N 1
ATOM 7350 C CA . VAL B 1 232 ? -16.484 1.601 15.148 1 88.56 232 VAL B CA 1
ATOM 7351 C C . VAL B 1 232 ? -16.859 2.375 16.406 1 88.56 232 VAL B C 1
ATOM 7353 O O . VAL B 1 232 ? -16.016 2.586 17.281 1 88.56 232 VAL B O 1
ATOM 7356 N N . SER B 1 233 ? -17.984 2.844 16.422 1 91.75 233 SER B N 1
ATOM 7357 C CA . SER B 1 233 ? -18.609 3.432 17.609 1 91.75 233 SER B CA 1
ATOM 7358 C C . SER B 1 233 ? -19.734 2.545 18.141 1 91.75 233 SER B C 1
ATOM 7360 O O . SER B 1 233 ? -20.672 2.205 17.406 1 91.75 233 SER B O 1
ATOM 7362 N N . HIS B 1 234 ? -19.703 2.23 19.453 1 88.62 234 HIS B N 1
ATOM 7363 C CA . HIS B 1 234 ? -20.672 1.315 20.016 1 88.62 234 HIS B CA 1
ATOM 7364 C C . HIS B 1 234 ? -21.172 1.815 21.359 1 88.62 234 HIS B C 1
ATOM 7366 O O . HIS B 1 234 ? -20.375 2.08 22.266 1 88.62 234 HIS B O 1
ATOM 7372 N N . ASP B 1 235 ? -22.438 1.865 21.484 1 91 235 ASP B N 1
ATOM 7373 C CA . ASP B 1 235 ? -23.062 2.154 22.766 1 91 235 ASP B CA 1
ATOM 7374 C C . ASP B 1 235 ? -23.203 0.886 23.609 1 91 235 ASP B C 1
ATOM 7376 O O . ASP B 1 235 ? -24.188 0.142 23.453 1 91 235 ASP B O 1
ATOM 7380 N N . LEU B 1 236 ? -22.344 0.75 24.578 1 87.62 236 LEU B N 1
ATOM 7381 C CA . LEU B 1 236 ? -22.391 -0.417 25.438 1 87.62 236 LEU B CA 1
ATOM 7382 C C . LEU B 1 236 ? -23.672 -0.413 26.281 1 87.62 236 LEU B C 1
ATOM 7384 O O . LEU B 1 236 ? -24.234 -1.472 26.562 1 87.62 236 LEU B O 1
ATOM 7388 N N . THR B 1 237 ? -23.969 0.748 26.812 1 90.62 237 THR B N 1
ATOM 7389 C CA . THR B 1 237 ? -25.203 1.036 27.531 1 90.62 237 THR B CA 1
ATOM 7390 C C . THR B 1 237 ? -25.797 2.377 27.094 1 90.62 237 THR B C 1
ATOM 7392 O O . THR B 1 237 ? -25.312 2.977 26.125 1 90.62 237 THR B O 1
ATOM 7395 N N . ASP B 1 238 ? -26.766 2.736 27.75 1 90.06 238 ASP B N 1
ATOM 7396 C CA . ASP B 1 238 ? -27.344 4.051 27.453 1 90.06 238 ASP B CA 1
ATOM 7397 C C . ASP B 1 238 ? -26.469 5.164 28.031 1 90.06 238 ASP B C 1
ATOM 7399 O O . ASP B 1 238 ? -26.672 6.34 27.734 1 90.06 238 ASP B O 1
ATOM 7403 N N . ALA B 1 239 ? -25.391 4.746 28.734 1 93 239 ALA B N 1
ATOM 7404 C CA . ALA B 1 239 ? -24.531 5.738 29.375 1 93 239 ALA B CA 1
ATOM 7405 C C . ALA B 1 239 ? -23.078 5.582 28.922 1 93 239 ALA B C 1
ATOM 7407 O O . ALA B 1 239 ? -22.234 6.438 29.203 1 93 239 ALA B O 1
ATOM 7408 N N . ASP B 1 240 ? -22.875 4.516 28.266 1 93.06 240 ASP B N 1
ATOM 7409 C CA . ASP B 1 240 ? -21.5 4.199 27.906 1 93.06 240 ASP B CA 1
ATOM 7410 C C . ASP B 1 240 ? -21.344 4.121 26.391 1 93.06 240 ASP B C 1
ATOM 7412 O O . ASP B 1 240 ? -22.094 3.416 25.719 1 93.06 240 ASP B O 1
ATOM 7416 N N . ASN B 1 241 ? -20.297 4.816 25.875 1 94.06 241 ASN B N 1
ATOM 7417 C CA . ASN B 1 241 ? -19.953 4.711 24.469 1 94.06 241 ASN B CA 1
ATOM 7418 C C . ASN B 1 241 ? -18.469 4.434 24.266 1 94.06 241 ASN B C 1
ATOM 7420 O O . ASN B 1 241 ? -17.625 5.043 24.922 1 94.06 241 ASN B O 1
ATOM 7424 N N . LEU B 1 242 ? -18.219 3.51 23.391 1 93.12 242 LEU B N 1
ATOM 7425 C CA . LEU B 1 242 ? -16.844 3.184 23.016 1 93.12 242 LEU B CA 1
ATOM 7426 C C . LEU B 1 242 ? -16.625 3.447 21.531 1 93.12 242 LEU B C 1
ATOM 7428 O O . LEU B 1 242 ? -17.469 3.127 20.688 1 93.12 242 LEU B O 1
ATOM 7432 N N . VAL B 1 243 ? -15.453 4.098 21.188 1 94 243 VAL B N 1
ATOM 7433 C CA . VAL B 1 243 ? -15.062 4.293 19.797 1 94 243 VAL B CA 1
ATOM 7434 C C . VAL B 1 243 ? -13.672 3.719 19.562 1 94 243 VAL B C 1
ATOM 7436 O O . VAL B 1 243 ? -12.719 4.086 20.25 1 94 243 VAL B O 1
ATOM 7439 N N . LEU B 1 244 ? -13.625 2.824 18.641 1 92.25 244 LEU B N 1
ATOM 7440 C CA . LEU B 1 244 ? -12.352 2.252 18.203 1 92.25 244 LEU B CA 1
ATOM 7441 C C . LEU B 1 244 ? -12.031 2.656 16.766 1 92.25 244 LEU B C 1
ATOM 7443 O O . LEU B 1 244 ? -12.891 2.568 15.891 1 92.25 244 LEU B O 1
ATOM 7447 N N . ARG B 1 245 ? -10.82 3.135 16.531 1 94.5 245 ARG B N 1
ATOM 7448 C CA . ARG B 1 245 ? -10.336 3.457 15.195 1 94.5 245 ARG B CA 1
ATOM 7449 C C . ARG B 1 245 ? -8.977 2.82 14.938 1 94.5 245 ARG B C 1
ATOM 7451 O O . ARG B 1 245 ? -8.078 2.891 15.789 1 94.5 245 ARG B O 1
ATOM 7458 N N . VAL B 1 246 ? -8.805 2.195 13.828 1 91.62 246 VAL B N 1
ATOM 7459 C CA . VAL B 1 246 ? -7.527 1.643 13.383 1 91.62 246 VAL B CA 1
ATOM 7460 C C . VAL B 1 246 ? -7.25 2.086 11.945 1 91.62 246 VAL B C 1
ATOM 7462 O O . VAL B 1 246 ? -8.172 2.172 11.125 1 91.62 246 VAL B O 1
ATOM 7465 N N . ALA B 1 247 ? -6.008 2.408 11.688 1 93.06 247 ALA B N 1
ATOM 7466 C CA . ALA B 1 247 ? -5.664 2.879 10.344 1 93.06 247 ALA B CA 1
ATOM 7467 C C . ALA B 1 247 ? -4.27 2.406 9.945 1 93.06 247 ALA B C 1
ATOM 7469 O O . ALA B 1 247 ? -3.365 2.33 10.781 1 93.06 247 ALA B O 1
ATOM 7470 N N . ASN B 1 248 ? -4.07 2.033 8.719 1 92.62 248 ASN B N 1
ATOM 7471 C CA . ASN B 1 248 ? -2.801 1.796 8.047 1 92.62 248 ASN B CA 1
ATOM 7472 C C . ASN B 1 248 ? -2.633 2.705 6.828 1 92.62 248 ASN B C 1
ATOM 7474 O O . ASN B 1 248 ? -3.492 2.736 5.949 1 92.62 248 ASN B O 1
ATOM 7478 N N . ILE B 1 249 ? -1.535 3.451 6.812 1 93.75 249 ILE B N 1
ATOM 7479 C CA . ILE B 1 249 ? -1.293 4.418 5.746 1 93.75 249 ILE B CA 1
ATOM 7480 C C . ILE B 1 249 ? 0.125 4.246 5.207 1 93.75 249 ILE B C 1
ATOM 7482 O O . ILE B 1 249 ? 1.085 4.176 5.977 1 93.75 249 ILE B O 1
ATOM 7486 N N . GLN B 1 250 ? 0.255 4.121 3.914 1 94.5 250 GLN B N 1
ATOM 7487 C CA . GLN B 1 250 ? 1.556 4.074 3.256 1 94.5 250 GLN B CA 1
ATOM 7488 C C . GLN B 1 250 ? 1.683 5.18 2.211 1 94.5 250 GLN B C 1
ATOM 7490 O O . GLN B 1 250 ? 0.726 5.473 1.491 1 94.5 250 GLN B O 1
ATOM 7495 N N . SER B 1 251 ? 2.834 5.777 2.133 1 95.25 251 SER B N 1
ATOM 7496 C CA . SER B 1 251 ? 3.16 6.781 1.125 1 95.25 251 SER B CA 1
ATOM 7497 C C . SER B 1 251 ? 4.555 6.555 0.55 1 95.25 251 SER B C 1
ATOM 7499 O O . SER B 1 251 ? 5.488 6.223 1.284 1 95.25 251 SER B O 1
ATOM 7501 N N . GLU B 1 252 ? 4.652 6.652 -0.683 1 95.81 252 GLU B N 1
ATOM 7502 C CA . GLU B 1 252 ? 5.945 6.586 -1.36 1 95.81 252 GLU B CA 1
ATOM 7503 C C . GLU B 1 252 ? 6.129 7.766 -2.311 1 95.81 252 GLU B C 1
ATOM 7505 O O . GLU B 1 252 ? 5.281 8.016 -3.17 1 95.81 252 GLU B O 1
ATOM 7510 N N . ILE B 1 253 ? 7.254 8.469 -2.15 1 96.06 253 ILE B N 1
ATOM 7511 C CA . ILE B 1 253 ? 7.598 9.648 -2.941 1 96.06 253 ILE B CA 1
ATOM 7512 C C . ILE B 1 253 ? 8.945 9.438 -3.623 1 96.06 253 ILE B C 1
ATOM 7514 O O . ILE B 1 253 ? 9.898 8.961 -2.996 1 96.06 253 ILE B O 1
ATOM 7518 N N . PHE B 1 254 ? 9.023 9.727 -4.895 1 97.19 254 PHE B N 1
ATOM 7519 C CA . PHE B 1 254 ? 10.281 9.711 -5.629 1 97.19 254 PHE B CA 1
ATOM 7520 C C . PHE B 1 254 ? 10.453 11 -6.434 1 97.19 254 PHE B C 1
ATOM 7522 O O . PHE B 1 254 ? 9.648 11.289 -7.328 1 97.19 254 PHE B O 1
ATOM 7529 N N . GLY B 1 255 ? 11.516 11.727 -6.129 1 96.88 255 GLY B N 1
ATOM 7530 C CA . GLY B 1 255 ? 11.789 12.977 -6.824 1 96.88 255 GLY B CA 1
ATOM 7531 C C . GLY B 1 255 ? 13.227 13.086 -7.293 1 96.88 255 GLY B C 1
ATOM 7532 O O . GLY B 1 255 ? 14.086 12.312 -6.875 1 96.88 255 GLY B O 1
ATOM 7533 N N . GLY B 1 256 ? 13.461 14.055 -8.094 1 96.94 256 GLY B N 1
ATOM 7534 C CA . GLY B 1 256 ? 14.766 14.297 -8.695 1 96.94 256 GLY B CA 1
ATOM 7535 C C . GLY B 1 256 ? 14.836 13.859 -10.148 1 96.94 256 GLY B C 1
ATOM 7536 O O . GLY B 1 256 ? 14.203 14.469 -11.016 1 96.94 256 GLY B O 1
ATOM 7537 N N . PRO B 1 257 ? 15.648 12.789 -10.406 1 97.81 257 PRO B N 1
ATOM 7538 C CA . PRO B 1 257 ? 15.781 12.359 -11.797 1 97.81 257 PRO B CA 1
ATOM 7539 C C . PRO B 1 257 ? 14.492 11.773 -12.367 1 97.81 257 PRO B C 1
ATOM 7541 O O . PRO B 1 257 ? 13.789 11.031 -11.672 1 97.81 257 PRO B O 1
ATOM 7544 N N . MET B 1 258 ? 14.164 12.148 -13.562 1 98.06 258 MET B N 1
ATOM 7545 C CA . MET B 1 258 ? 12.992 11.57 -14.211 1 98.06 258 MET B CA 1
ATOM 7546 C C . MET B 1 258 ? 13.164 10.07 -14.406 1 98.06 258 MET B C 1
ATOM 7548 O O . MET B 1 258 ? 14.102 9.633 -15.078 1 98.06 258 MET B O 1
ATOM 7552 N N . LEU B 1 259 ? 12.266 9.328 -13.898 1 96 259 LEU B N 1
ATOM 7553 C CA . LEU B 1 259 ? 12.289 7.887 -14.117 1 96 259 LEU B CA 1
ATOM 7554 C C . LEU B 1 259 ? 12.094 7.559 -15.594 1 96 259 LEU B C 1
ATOM 7556 O O . LEU B 1 259 ? 11.297 8.203 -16.281 1 96 259 LEU B O 1
ATOM 7560 N N . GLY B 1 260 ? 12.781 6.551 -16.078 1 93.5 260 GLY B N 1
ATOM 7561 C CA . GLY B 1 260 ? 12.703 6.16 -17.469 1 93.5 260 GLY B CA 1
ATOM 7562 C C . GLY B 1 260 ? 13.773 6.816 -18.328 1 93.5 260 GLY B C 1
ATOM 7563 O O . GLY B 1 260 ? 14.031 6.367 -19.453 1 93.5 260 GLY B O 1
ATOM 7564 N N . SER B 1 261 ? 14.461 7.879 -17.797 1 95.62 261 SER B N 1
ATOM 7565 C CA . SER B 1 261 ? 15.508 8.57 -18.547 1 95.62 261 SER B CA 1
ATOM 7566 C C . SER B 1 261 ? 16.875 7.969 -18.25 1 95.62 261 SER B C 1
ATOM 7568 O O . SER B 1 261 ? 17.031 7.199 -17.297 1 95.62 261 SER B O 1
ATOM 7570 N N . THR B 1 262 ? 17.828 8.305 -19.125 1 94.81 262 THR B N 1
ATOM 7571 C CA . THR B 1 262 ? 19.188 7.816 -18.984 1 94.81 262 THR B CA 1
ATOM 7572 C C . THR B 1 262 ? 20.109 8.914 -18.469 1 94.81 262 THR B C 1
ATOM 7574 O O . THR B 1 262 ? 20.062 10.055 -18.938 1 94.81 262 THR B O 1
ATOM 7577 N N . PHE B 1 263 ? 20.922 8.547 -17.531 1 96.25 263 PHE B N 1
ATOM 7578 C CA . PHE B 1 263 ? 21.859 9.469 -16.891 1 96.25 263 PHE B CA 1
ATOM 7579 C C . PHE B 1 263 ? 23.266 8.914 -16.953 1 96.25 263 PHE B C 1
ATOM 7581 O O . PHE B 1 263 ? 23.547 7.965 -17.688 1 96.25 263 PHE B O 1
ATOM 7588 N N . ALA B 1 264 ? 24.203 9.586 -16.312 1 95.19 264 ALA B N 1
ATOM 7589 C CA . ALA B 1 264 ? 25.609 9.211 -16.375 1 95.19 264 ALA B CA 1
ATOM 7590 C C . ALA B 1 264 ? 25.844 7.816 -15.797 1 95.19 264 ALA B C 1
ATOM 7592 O O . ALA B 1 264 ? 26.781 7.125 -16.188 1 95.19 264 ALA B O 1
ATOM 7593 N N . ASP B 1 265 ? 24.938 7.422 -14.891 1 91.62 265 ASP B N 1
ATOM 7594 C CA . ASP B 1 265 ? 25.109 6.125 -14.242 1 91.62 265 ASP B CA 1
ATOM 7595 C C . ASP B 1 265 ? 24.125 5.102 -14.805 1 91.62 265 ASP B C 1
ATOM 7597 O O . ASP B 1 265 ? 23.859 4.07 -14.18 1 91.62 265 ASP B O 1
ATOM 7601 N N . GLY B 1 266 ? 23.531 5.391 -15.953 1 90.62 266 GLY B N 1
ATOM 7602 C CA . GLY B 1 266 ? 22.641 4.449 -16.609 1 90.62 266 GLY B CA 1
ATOM 7603 C C . GLY B 1 266 ? 21.188 4.906 -16.625 1 90.62 266 GLY B C 1
ATOM 7604 O O . GLY B 1 266 ? 20.891 6.035 -16.25 1 90.62 266 GLY B O 1
ATOM 7605 N N . THR B 1 267 ? 20.344 4.012 -17.078 1 92.81 267 THR B N 1
ATOM 7606 C CA . THR B 1 267 ? 18.922 4.32 -17.156 1 92.81 267 THR B CA 1
ATOM 7607 C C . THR B 1 267 ? 18.25 4.184 -15.797 1 92.81 267 THR B C 1
ATOM 7609 O O . THR B 1 267 ? 18.422 3.166 -15.117 1 92.81 267 THR B O 1
ATOM 7612 N N . ALA B 1 268 ? 17.547 5.211 -15.383 1 94.62 268 ALA B N 1
ATOM 7613 C CA . ALA B 1 268 ? 16.734 5.148 -14.164 1 94.62 268 ALA B CA 1
ATOM 7614 C C . ALA B 1 268 ? 15.438 4.391 -14.406 1 94.62 268 ALA B C 1
ATOM 7616 O O . ALA B 1 268 ? 14.359 4.992 -14.461 1 94.62 268 ALA B O 1
ATOM 7617 N N . SER B 1 269 ? 15.461 3.117 -14.391 1 93.38 269 SER B N 1
ATOM 7618 C CA . SER B 1 269 ? 14.336 2.293 -14.828 1 93.38 269 SER B CA 1
ATOM 7619 C C . SER B 1 269 ? 13.344 2.057 -13.695 1 93.38 269 SER B C 1
ATOM 7621 O O . SER B 1 269 ? 12.195 1.697 -13.938 1 93.38 269 SER B O 1
ATOM 7623 N N . SER B 1 270 ? 13.797 2.17 -12.492 1 95.06 270 SER B N 1
ATOM 7624 C CA . SER B 1 270 ? 12.961 2.012 -11.305 1 95.06 270 SER B CA 1
ATOM 7625 C C . SER B 1 270 ? 13.609 2.633 -10.078 1 95.06 270 SER B C 1
ATOM 7627 O O . SER B 1 270 ? 14.773 3.045 -10.125 1 95.06 270 SER B O 1
ATOM 7629 N N . ILE B 1 271 ? 12.875 2.715 -9 1 96.12 271 ILE B N 1
ATOM 7630 C CA . ILE B 1 271 ? 13.375 3.281 -7.75 1 96.12 271 ILE B CA 1
ATOM 7631 C C . ILE B 1 271 ? 14.516 2.414 -7.211 1 96.12 271 ILE B C 1
ATOM 7633 O O . ILE B 1 271 ? 15.578 2.922 -6.867 1 96.12 271 ILE B O 1
ATOM 7637 N N . GLY B 1 272 ? 14.297 1.086 -7.191 1 94.62 272 GLY B N 1
ATOM 7638 C CA . GLY B 1 272 ? 15.328 0.173 -6.715 1 94.62 272 GLY B CA 1
ATOM 7639 C C . GLY B 1 272 ? 16.594 0.229 -7.535 1 94.62 272 GLY B C 1
ATOM 7640 O O . GLY B 1 272 ? 17.703 0.107 -6.992 1 94.62 272 GLY B O 1
ATOM 7641 N N . ASN B 1 273 ? 16.406 0.411 -8.859 1 93.81 273 ASN B N 1
ATOM 7642 C CA . ASN B 1 273 ? 17.531 0.569 -9.766 1 93.81 273 ASN B CA 1
ATOM 7643 C C . ASN B 1 273 ? 18.375 1.79 -9.406 1 93.81 273 ASN B C 1
ATOM 7645 O O . ASN B 1 273 ? 19.609 1.712 -9.367 1 93.81 273 ASN B O 1
ATOM 7649 N N . VAL B 1 274 ? 17.75 2.852 -9.109 1 95.75 274 VAL B N 1
ATOM 7650 C CA . VAL B 1 274 ? 18.453 4.098 -8.797 1 95.75 274 VAL B CA 1
ATOM 7651 C C . VAL B 1 274 ? 19.156 3.977 -7.445 1 95.75 274 VAL B C 1
ATOM 7653 O O . VAL B 1 274 ? 20.312 4.375 -7.305 1 95.75 274 VAL B O 1
ATOM 7656 N N . LEU B 1 275 ? 18.469 3.434 -6.461 1 95.5 275 LEU B N 1
ATOM 7657 C CA . LEU B 1 275 ? 19.031 3.309 -5.121 1 95.5 275 LEU B CA 1
ATOM 7658 C C . LEU B 1 275 ? 20.25 2.391 -5.133 1 95.5 275 LEU B C 1
ATOM 7660 O O . LEU B 1 275 ? 21.297 2.719 -4.547 1 95.5 275 LEU B O 1
ATOM 7664 N N . SER B 1 276 ? 20.156 1.299 -5.82 1 93.69 276 SER B N 1
ATOM 7665 C CA . SER B 1 276 ? 21.266 0.342 -5.859 1 93.69 276 SER B CA 1
ATOM 7666 C C . SER B 1 276 ? 22.391 0.844 -6.746 1 93.69 276 SER B C 1
ATOM 7668 O O . SER B 1 276 ? 23.484 0.273 -6.746 1 93.69 276 SER B O 1
ATOM 7670 N N . GLY B 1 277 ? 22.156 1.866 -7.516 1 92.81 277 GLY B N 1
ATOM 7671 C CA . GLY B 1 277 ? 23.172 2.463 -8.359 1 92.81 277 GLY B CA 1
ATOM 7672 C C . GLY B 1 277 ? 24.062 3.441 -7.613 1 92.81 277 GLY B C 1
ATOM 7673 O O . GLY B 1 277 ? 25.031 3.957 -8.172 1 92.81 277 GLY B O 1
ATOM 7674 N N . TYR B 1 278 ? 23.781 3.729 -6.379 1 94 278 TYR B N 1
ATOM 7675 C CA . TYR B 1 278 ? 24.609 4.621 -5.578 1 94 278 TYR B CA 1
ATOM 7676 C C . TYR B 1 278 ? 26.031 4.086 -5.461 1 94 278 TYR B C 1
ATOM 7678 O O . TYR B 1 278 ? 26.234 2.947 -5.039 1 94 278 TYR B O 1
ATOM 7686 N N . ASP B 1 279 ? 26.969 4.941 -5.812 1 91.56 279 ASP B N 1
ATOM 7687 C CA . ASP B 1 279 ? 28.359 4.469 -5.809 1 91.56 279 ASP B CA 1
ATOM 7688 C C . ASP B 1 279 ? 29.219 5.301 -4.859 1 91.56 279 ASP B C 1
ATOM 7690 O O . ASP B 1 279 ? 30.422 5.062 -4.738 1 91.56 279 ASP B O 1
ATOM 7694 N N . GLY B 1 280 ? 28.703 6.363 -4.246 1 88.62 280 GLY B N 1
ATOM 7695 C CA . GLY B 1 280 ? 29.406 7.172 -3.268 1 88.62 280 GLY B CA 1
ATOM 7696 C C . GLY B 1 280 ? 30.453 8.078 -3.889 1 88.62 280 GLY B C 1
ATOM 7697 O O . GLY B 1 280 ? 31.359 8.562 -3.197 1 88.62 280 GLY B O 1
ATOM 7698 N N . GLN B 1 281 ? 30.375 8.242 -5.227 1 92.06 281 GLN B N 1
ATOM 7699 C CA . GLN B 1 281 ? 31.328 9.094 -5.941 1 92.06 281 GLN B CA 1
ATOM 7700 C C . GLN B 1 281 ? 30.609 10.25 -6.629 1 92.06 281 GLN B C 1
ATOM 7702 O O . GLN B 1 281 ? 30.344 10.195 -7.832 1 92.06 281 GLN B O 1
ATOM 7707 N N . PRO B 1 282 ? 30.422 11.336 -5.93 1 92.38 282 PRO B N 1
ATOM 7708 C CA . PRO B 1 282 ? 29.656 12.453 -6.492 1 92.38 282 PRO B CA 1
ATOM 7709 C C . PRO B 1 282 ? 30.406 13.172 -7.617 1 92.38 282 PRO B C 1
ATOM 7711 O O . PRO B 1 282 ? 31.641 13.289 -7.562 1 92.38 282 PRO B O 1
ATOM 7714 N N . SER B 1 283 ? 29.656 13.625 -8.547 1 94.44 283 SER B N 1
ATOM 7715 C CA . SER B 1 283 ? 30.203 14.484 -9.594 1 94.44 283 SER B CA 1
ATOM 7716 C C . SER B 1 283 ? 30.5 15.883 -9.055 1 94.44 283 SER B C 1
ATOM 7718 O O . SER B 1 283 ? 29.953 16.297 -8.031 1 94.44 283 SER B O 1
ATOM 7720 N N . LYS B 1 284 ? 31.5 16.547 -9.82 1 94.56 284 LYS B N 1
ATOM 7721 C CA . LYS B 1 284 ? 31.672 17.953 -9.508 1 94.56 284 LYS B CA 1
ATOM 7722 C C . LYS B 1 284 ? 30.422 18.75 -9.844 1 94.56 284 LYS B C 1
ATOM 7724 O O . LYS B 1 284 ? 29.734 18.469 -10.836 1 94.56 284 LYS B O 1
ATOM 7729 N N . ALA B 1 285 ? 30.172 19.781 -9.055 1 94.38 285 ALA B N 1
ATOM 7730 C CA . ALA B 1 285 ? 28.938 20.562 -9.188 1 94.38 285 ALA B CA 1
ATOM 7731 C C . ALA B 1 285 ? 28.797 21.141 -10.602 1 94.38 285 ALA B C 1
ATOM 7733 O O . ALA B 1 285 ? 27.703 21.188 -11.148 1 94.38 285 ALA B O 1
ATOM 7734 N N . GLN B 1 286 ? 29.938 21.547 -11.203 1 95.06 286 GLN B N 1
ATOM 7735 C CA . GLN B 1 286 ? 29.891 22.188 -12.516 1 95.06 286 GLN B CA 1
ATOM 7736 C C . GLN B 1 286 ? 29.578 21.172 -13.609 1 95.06 286 GLN B C 1
ATOM 7738 O O . GLN B 1 286 ? 29.25 21.547 -14.742 1 95.06 286 GLN B O 1
ATOM 7743 N N . ASN B 1 287 ? 29.609 19.922 -13.289 1 96.19 287 ASN B N 1
ATOM 7744 C CA . ASN B 1 287 ? 29.375 18.875 -14.273 1 96.19 287 ASN B CA 1
ATOM 7745 C C . ASN B 1 287 ? 27.969 18.281 -14.141 1 96.19 287 ASN B C 1
ATOM 7747 O O . ASN B 1 287 ? 27.594 17.406 -14.906 1 96.19 287 ASN B O 1
ATOM 7751 N N . LEU B 1 288 ? 27.219 18.766 -13.211 1 96.94 288 LEU B N 1
ATOM 7752 C CA . LEU B 1 288 ? 25.891 18.203 -12.945 1 96.94 288 LEU B CA 1
ATOM 7753 C C . LEU B 1 288 ? 24.938 18.516 -14.094 1 96.94 288 LEU B C 1
ATOM 7755 O O . LEU B 1 288 ? 24.016 17.734 -14.359 1 96.94 288 LEU B O 1
ATOM 7759 N N . PHE B 1 289 ? 25.109 19.641 -14.703 1 98 289 PHE B N 1
ATOM 7760 C CA . PHE B 1 289 ? 24.266 20.078 -15.805 1 98 289 PHE B CA 1
ATOM 7761 C C . PHE B 1 289 ? 25.109 20.469 -17.016 1 98 289 PHE B C 1
ATOM 7763 O O . PHE B 1 289 ? 26.281 20.828 -16.875 1 98 289 PHE B O 1
ATOM 7770 N N . GLU B 1 290 ? 24.453 20.391 -18.219 1 97.56 290 GLU B N 1
ATOM 7771 C CA . GLU B 1 290 ? 25.125 20.859 -19.422 1 97.56 290 GLU B CA 1
ATOM 7772 C C . GLU B 1 290 ? 25.594 22.297 -19.281 1 97.56 290 GLU B C 1
ATOM 7774 O O . GLU B 1 290 ? 24.812 23.172 -18.891 1 97.56 290 GLU B O 1
ATOM 7779 N N . ASP B 1 291 ? 26.875 22.531 -19.531 1 96.88 291 ASP B N 1
ATOM 7780 C CA . ASP B 1 291 ? 27.516 23.844 -19.5 1 96.88 291 ASP B CA 1
ATOM 7781 C C . ASP B 1 291 ? 27.469 24.438 -18.094 1 96.88 291 ASP B C 1
ATOM 7783 O O . ASP B 1 291 ? 27.516 25.656 -17.922 1 96.88 291 ASP B O 1
ATOM 7787 N N . GLY B 1 292 ? 27.219 23.578 -17.062 1 97.5 292 GLY B N 1
ATOM 7788 C CA . GLY B 1 292 ? 27.156 24.031 -15.672 1 97.5 292 GLY B CA 1
ATOM 7789 C C . GLY B 1 292 ? 25.938 24.875 -15.375 1 97.5 292 GLY B C 1
ATOM 7790 O O . GLY B 1 292 ? 25.953 25.703 -14.453 1 97.5 292 GLY B O 1
ATOM 7791 N N . ASP B 1 293 ? 24.891 24.828 -16.141 1 98.31 293 ASP B N 1
ATOM 7792 C CA . ASP B 1 293 ? 23.703 25.656 -16.062 1 98.31 293 ASP B CA 1
ATOM 7793 C C . ASP B 1 293 ? 22.484 24.828 -15.68 1 98.31 293 ASP B C 1
ATOM 7795 O O . ASP B 1 293 ? 22.016 24 -16.469 1 98.31 293 ASP B O 1
ATOM 7799 N N . VAL B 1 294 ? 21.906 25.109 -14.492 1 97.81 294 VAL B N 1
ATOM 7800 C CA . VAL B 1 294 ? 20.828 24.312 -13.922 1 97.81 294 VAL B CA 1
ATOM 7801 C C . VAL B 1 294 ? 19.594 24.375 -14.828 1 97.81 294 VAL B C 1
ATOM 7803 O O . VAL B 1 294 ? 18.672 23.578 -14.695 1 97.81 294 VAL B O 1
ATOM 7806 N N . ARG B 1 295 ? 19.5 25.375 -15.891 1 96.94 295 ARG B N 1
ATOM 7807 C CA . ARG B 1 295 ? 18.391 25.531 -16.828 1 96.94 295 ARG B CA 1
ATOM 7808 C C . ARG B 1 295 ? 18.516 24.562 -17.984 1 96.94 295 ARG B C 1
ATOM 7810 O O . ARG B 1 295 ? 17.578 24.359 -18.766 1 96.94 295 ARG B O 1
ATOM 7817 N N . LYS B 1 296 ? 19.656 23.891 -17.984 1 97.94 296 LYS B N 1
ATOM 7818 C CA . LYS B 1 296 ? 19.906 22.953 -19.078 1 97.94 296 LYS B CA 1
ATOM 7819 C C . LYS B 1 296 ? 19.812 21.516 -18.609 1 97.94 296 LYS B C 1
ATOM 7821 O O . LYS B 1 296 ? 19.5 21.25 -17.438 1 97.94 296 LYS B O 1
ATOM 7826 N N . ARG B 1 297 ? 20.047 20.641 -19.516 1 97.69 297 ARG B N 1
ATOM 7827 C CA . ARG B 1 297 ? 19.859 19.219 -19.25 1 97.69 297 ARG B CA 1
ATOM 7828 C C . ARG B 1 297 ? 20.75 18.734 -18.125 1 97.69 297 ARG B C 1
ATOM 7830 O O . ARG B 1 297 ? 21.938 19.062 -18.062 1 97.69 297 ARG B O 1
ATOM 7837 N N . TYR B 1 298 ? 20.156 18.016 -17.219 1 98.12 298 TYR B N 1
ATOM 7838 C CA . TYR B 1 298 ? 20.906 17.359 -16.172 1 98.12 298 TYR B CA 1
ATOM 7839 C C . TYR B 1 298 ? 21.781 16.25 -16.734 1 98.12 298 TYR B C 1
ATOM 7841 O O . TYR B 1 298 ? 21.312 15.383 -17.453 1 98.12 298 TYR B O 1
ATOM 7849 N N . THR B 1 299 ? 23.062 16.25 -16.453 1 97.19 299 THR B N 1
ATOM 7850 C CA . THR B 1 299 ? 24.016 15.312 -17.031 1 97.19 299 THR B CA 1
ATOM 7851 C C . THR B 1 299 ? 24.719 14.5 -15.945 1 97.19 299 THR B C 1
ATOM 7853 O O . THR B 1 299 ? 25.578 13.672 -16.25 1 97.19 299 THR B O 1
ATOM 7856 N N . GLY B 1 300 ? 24.391 14.719 -14.719 1 97.38 300 GLY B N 1
ATOM 7857 C CA . GLY B 1 300 ? 24.953 13.953 -13.609 1 97.38 300 GLY B CA 1
ATOM 7858 C C . GLY B 1 300 ? 24.359 12.562 -13.492 1 97.38 300 GLY B C 1
ATOM 7859 O O . GLY B 1 300 ? 23.688 12.086 -14.406 1 97.38 300 GLY B O 1
ATOM 7860 N N . LYS B 1 301 ? 24.719 11.875 -12.398 1 96.94 301 LYS B N 1
ATOM 7861 C CA . LYS B 1 301 ? 24.188 10.555 -12.086 1 96.94 301 LYS B CA 1
ATOM 7862 C C . LYS B 1 301 ? 22.781 10.656 -11.477 1 96.94 301 LYS B C 1
ATOM 7864 O O . LYS B 1 301 ? 22.484 11.625 -10.766 1 96.94 301 LYS B O 1
ATOM 7869 N N . ALA B 1 302 ? 21.953 9.672 -11.688 1 96.69 302 ALA B N 1
ATOM 7870 C CA . ALA B 1 302 ? 20.578 9.719 -11.211 1 96.69 302 ALA B CA 1
ATOM 7871 C C . ALA B 1 302 ? 20.516 9.875 -9.695 1 96.69 302 ALA B C 1
ATOM 7873 O O . ALA B 1 302 ? 19.734 10.672 -9.172 1 96.69 302 ALA B O 1
ATOM 7874 N N . TRP B 1 303 ? 21.375 9.094 -8.969 1 94.94 303 TRP B N 1
ATOM 7875 C CA . TRP B 1 303 ? 21.281 9.086 -7.516 1 94.94 303 TRP B CA 1
ATOM 7876 C C . TRP B 1 303 ? 21.656 10.445 -6.934 1 94.94 303 TRP B C 1
ATOM 7878 O O . TRP B 1 303 ? 21.266 10.773 -5.812 1 94.94 303 TRP B O 1
ATOM 7888 N N . GLU B 1 304 ? 22.391 11.312 -7.688 1 95 304 GLU B N 1
ATOM 7889 C CA . GLU B 1 304 ? 22.922 12.57 -7.172 1 95 304 GLU B CA 1
ATOM 7890 C C . GLU B 1 304 ? 21.797 13.594 -6.953 1 95 304 GLU B C 1
ATOM 7892 O O . GLU B 1 304 ? 22 14.586 -6.246 1 95 304 GLU B O 1
ATOM 7897 N N . THR B 1 305 ? 20.625 13.383 -7.555 1 95.19 305 THR B N 1
ATOM 7898 C CA . THR B 1 305 ? 19.484 14.266 -7.34 1 95.19 305 THR B CA 1
ATOM 7899 C C . THR B 1 305 ? 18.297 13.492 -6.777 1 95.19 305 THR B C 1
ATOM 7901 O O . THR B 1 305 ? 17.203 14.031 -6.664 1 95.19 305 THR B O 1
ATOM 7904 N N . THR B 1 306 ? 18.516 12.25 -6.457 1 95.88 306 THR B N 1
ATOM 7905 C CA . THR B 1 306 ? 17.406 11.414 -6.016 1 95.88 306 THR B CA 1
ATOM 7906 C C . THR B 1 306 ? 16.984 11.758 -4.59 1 95.88 306 THR B C 1
ATOM 7908 O O . THR B 1 306 ? 17.828 11.812 -3.691 1 95.88 306 THR B O 1
ATOM 7911 N N . GLU B 1 307 ? 15.742 12.016 -4.41 1 94.62 307 GLU B N 1
ATOM 7912 C CA . GLU B 1 307 ? 15.094 12.07 -3.105 1 94.62 307 GLU B CA 1
ATOM 7913 C C . GLU B 1 307 ? 13.906 11.109 -3.041 1 94.62 307 GLU B C 1
ATOM 7915 O O . GLU B 1 307 ? 12.906 11.305 -3.727 1 94.62 307 GLU B O 1
ATOM 7920 N N . TRP B 1 308 ? 14.117 10.062 -2.314 1 95.12 308 TRP B N 1
ATOM 7921 C CA . TRP B 1 308 ? 13.117 9.008 -2.158 1 95.12 308 TRP B CA 1
ATOM 7922 C C . TRP B 1 308 ? 12.688 8.883 -0.701 1 95.12 308 TRP B C 1
ATOM 7924 O O . TRP B 1 308 ? 13.523 8.836 0.2 1 95.12 308 TRP B O 1
ATOM 7934 N N . ILE B 1 309 ? 11.352 8.922 -0.423 1 93.94 309 ILE B N 1
ATOM 7935 C CA . ILE B 1 309 ? 10.789 8.781 0.917 1 93.94 309 ILE B CA 1
ATOM 7936 C C . ILE B 1 309 ? 9.648 7.766 0.897 1 93.94 309 ILE B C 1
ATOM 7938 O O . ILE B 1 309 ? 8.703 7.902 0.121 1 93.94 309 ILE B O 1
ATOM 7942 N N . LYS B 1 310 ? 9.742 6.77 1.62 1 94.69 310 LYS B N 1
ATOM 7943 C CA . LYS B 1 310 ? 8.672 5.801 1.86 1 94.69 310 LYS B CA 1
ATOM 7944 C C . LYS B 1 310 ? 8.281 5.773 3.334 1 94.69 310 LYS B C 1
ATOM 7946 O O . LYS B 1 310 ? 9.133 5.586 4.207 1 94.69 310 LYS B O 1
ATOM 7951 N N . THR B 1 311 ? 7.023 5.973 3.586 1 94 311 THR B N 1
ATOM 7952 C CA . THR B 1 311 ? 6.543 5.961 4.961 1 94 311 THR B CA 1
ATOM 7953 C C . THR B 1 311 ? 5.398 4.965 5.129 1 94 311 THR B C 1
ATOM 7955 O O . THR B 1 311 ? 4.613 4.758 4.203 1 94 311 THR B O 1
ATOM 7958 N N . GLU B 1 312 ? 5.383 4.344 6.234 1 92.44 312 GLU B N 1
ATOM 7959 C CA . GLU B 1 312 ? 4.277 3.5 6.684 1 92.44 312 GLU B CA 1
ATOM 7960 C C . GLU B 1 312 ? 3.836 3.873 8.094 1 92.44 312 GLU B C 1
ATOM 7962 O O . GLU B 1 312 ? 4.664 4 9 1 92.44 312 GLU B O 1
ATOM 7967 N N . ARG B 1 313 ? 2.533 4.008 8.234 1 93.38 313 ARG B N 1
ATOM 7968 C CA . ARG B 1 313 ? 2.002 4.395 9.539 1 93.38 313 ARG B CA 1
ATOM 7969 C C . ARG B 1 313 ? 0.895 3.441 9.977 1 93.38 313 ARG B C 1
ATOM 7971 O O . ARG B 1 313 ? 0.003 3.111 9.195 1 93.38 313 ARG B O 1
ATOM 7978 N N . ASN B 1 314 ? 1 2.984 11.18 1 91 314 ASN B N 1
ATOM 7979 C CA . ASN B 1 314 ? -0.059 2.258 11.875 1 91 314 ASN B CA 1
ATOM 7980 C C . ASN B 1 314 ? -0.613 3.061 13.047 1 91 314 ASN B C 1
ATOM 7982 O O . ASN B 1 314 ? 0.141 3.486 13.922 1 91 314 ASN B O 1
ATOM 7986 N N . GLU B 1 315 ? -1.886 3.275 13.016 1 93.69 315 GLU B N 1
ATOM 7987 C CA . GLU B 1 315 ? -2.533 4.062 14.055 1 93.69 315 GLU B CA 1
ATOM 7988 C C . GLU B 1 315 ? -3.68 3.289 14.703 1 93.69 315 GLU B C 1
ATOM 7990 O O . GLU B 1 315 ? -4.363 2.514 14.039 1 93.69 315 GLU B O 1
ATOM 7995 N N . ALA B 1 316 ? -3.848 3.525 15.992 1 93.25 316 ALA B N 1
ATOM 7996 C CA . ALA B 1 316 ? -4.996 3.002 16.719 1 93.25 316 ALA B CA 1
ATOM 7997 C C . ALA B 1 316 ? -5.438 3.969 17.812 1 93.25 316 ALA B C 1
ATOM 7999 O O . ALA B 1 316 ? -4.602 4.602 18.469 1 93.25 316 ALA B O 1
ATOM 8000 N N . SER B 1 317 ? -6.711 4.129 17.969 1 96.38 317 SER B N 1
ATOM 8001 C CA . SER B 1 317 ? -7.238 4.93 19.078 1 96.38 317 SER B CA 1
ATOM 8002 C C . SER B 1 317 ? -8.469 4.277 19.688 1 96.38 317 SER B C 1
ATOM 8004 O O . SER B 1 317 ? -9.242 3.611 19 1 96.38 317 SER B O 1
ATOM 8006 N N . LEU B 1 318 ? -8.633 4.422 20.969 1 95.56 318 LEU B N 1
ATOM 8007 C CA . LEU B 1 318 ? -9.766 3.969 21.766 1 95.56 318 LEU B CA 1
ATOM 8008 C C . LEU B 1 318 ? -10.258 5.074 22.688 1 95.56 318 LEU B C 1
ATOM 8010 O O . LEU B 1 318 ? -9.469 5.66 23.438 1 95.56 318 LEU B O 1
ATOM 8014 N N . THR B 1 319 ? -11.516 5.387 22.594 1 96.44 319 THR B N 1
ATOM 8015 C CA . THR B 1 319 ? -12.109 6.363 23.5 1 96.44 319 THR B CA 1
ATOM 8016 C C . THR B 1 319 ? -13.32 5.777 24.203 1 96.44 319 THR B C 1
ATOM 8018 O O . THR B 1 319 ? -14.102 5.031 23.609 1 96.44 319 THR B O 1
ATOM 8021 N N . TRP B 1 320 ? -13.461 6.094 25.516 1 96.75 320 TRP B N 1
ATOM 8022 C CA . TRP B 1 320 ? -14.586 5.684 26.344 1 96.75 320 TRP B CA 1
ATOM 8023 C C . TRP B 1 320 ? -15.258 6.895 26.984 1 96.75 320 TRP B C 1
ATOM 8025 O O . TRP B 1 320 ? -14.641 7.598 27.797 1 96.75 320 TRP B O 1
ATOM 8035 N N . LEU B 1 321 ? -16.453 7.105 26.562 1 96 321 LEU B N 1
ATOM 8036 C CA . LEU B 1 321 ? -17.281 8.141 27.156 1 96 321 LEU B CA 1
ATOM 8037 C C . LEU B 1 321 ? -18.312 7.535 28.109 1 96 321 LEU B C 1
ATOM 8039 O O . LEU B 1 321 ? -19.078 6.656 27.719 1 96 321 LEU B O 1
ATOM 8043 N N . ARG B 1 322 ? -18.328 8.062 29.328 1 96.12 322 ARG B N 1
ATOM 8044 C CA . ARG B 1 322 ? -19.266 7.551 30.312 1 96.12 322 ARG B CA 1
ATOM 8045 C C . ARG B 1 322 ? -19.984 8.688 31.016 1 96.12 322 ARG B C 1
ATOM 8047 O O . ARG B 1 322 ? -19.359 9.625 31.5 1 96.12 322 ARG B O 1
ATOM 8054 N N . GLU B 1 323 ? -21.219 8.547 31.047 1 94.94 323 GLU B N 1
ATOM 8055 C CA . GLU B 1 323 ? -22.062 9.453 31.844 1 94.94 323 GLU B CA 1
ATOM 8056 C C . GLU B 1 323 ? -22.344 8.867 33.219 1 94.94 323 GLU B C 1
ATOM 8058 O O . GLU B 1 323 ? -22.984 7.816 33.344 1 94.94 323 GLU B O 1
ATOM 8063 N N . PHE B 1 324 ? -21.922 9.586 34.219 1 95.25 324 PHE B N 1
ATOM 8064 C CA . PHE B 1 324 ? -22.219 9.141 35.594 1 95.25 324 PHE B CA 1
ATOM 8065 C C . PHE B 1 324 ? -23.547 9.68 36.062 1 95.25 324 PHE B C 1
ATOM 8067 O O . PHE B 1 324 ? -24.266 9.008 36.812 1 95.25 324 PHE B O 1
ATOM 8074 N N . SER B 1 325 ? -23.797 10.867 35.688 1 93.19 325 SER B N 1
ATOM 8075 C CA . SER B 1 325 ? -25.031 11.578 36 1 93.19 325 SER B CA 1
ATOM 8076 C C . SER B 1 325 ? -25.281 12.695 34.969 1 93.19 325 SER B C 1
ATOM 8078 O O . SER B 1 325 ? -24.5 12.859 34.031 1 93.19 325 SER B O 1
ATOM 8080 N N . ASP B 1 326 ? -26.297 13.398 35.219 1 88 326 ASP B N 1
ATOM 8081 C CA . ASP B 1 326 ? -26.625 14.492 34.312 1 88 326 ASP B CA 1
ATOM 8082 C C . ASP B 1 326 ? -25.547 15.586 34.375 1 88 326 ASP B C 1
ATOM 8084 O O . ASP B 1 326 ? -25.406 16.344 33.406 1 88 326 ASP B O 1
ATOM 8088 N N . ASP B 1 327 ? -24.812 15.586 35.469 1 91.44 327 ASP B N 1
ATOM 8089 C CA . ASP B 1 327 ? -23.891 16.703 35.625 1 91.44 327 ASP B CA 1
ATOM 8090 C C . ASP B 1 327 ? -22.438 16.234 35.594 1 91.44 327 ASP B C 1
ATOM 8092 O O . ASP B 1 327 ? -21.516 17.031 35.719 1 91.44 327 ASP B O 1
ATOM 8096 N N . TRP B 1 328 ? -22.266 14.977 35.406 1 93.44 328 TRP B N 1
ATOM 8097 C CA . TRP B 1 328 ? -20.922 14.43 35.562 1 93.44 328 TRP B CA 1
ATOM 8098 C C . TRP B 1 328 ? -20.656 13.352 34.5 1 93.44 328 TRP B C 1
ATOM 8100 O O . TRP B 1 328 ? -21.438 12.406 34.375 1 93.44 328 TRP B O 1
ATOM 8110 N N . ASN B 1 329 ? -19.578 13.609 33.688 1 94.12 329 ASN B N 1
ATOM 8111 C CA . ASN B 1 329 ? -19.203 12.578 32.719 1 94.12 329 ASN B CA 1
ATOM 8112 C C . ASN B 1 329 ? -17.688 12.469 32.594 1 94.12 329 ASN B C 1
ATOM 8114 O O . ASN B 1 329 ? -16.953 13.328 33.094 1 94.12 329 ASN B O 1
ATOM 8118 N N . MET B 1 330 ? -17.281 11.375 31.984 1 95.81 330 MET B N 1
ATOM 8119 C CA . MET B 1 330 ? -15.859 11.07 31.828 1 95.81 330 MET B CA 1
ATOM 8120 C C . MET B 1 330 ? -15.539 10.68 30.375 1 95.81 330 MET B C 1
ATOM 8122 O O . MET B 1 330 ? -16.344 10.008 29.719 1 95.81 330 MET B O 1
ATOM 8126 N N . HIS B 1 331 ? -14.406 11.18 29.922 1 95.44 331 HIS B N 1
ATOM 8127 C CA . HIS B 1 331 ? -13.867 10.805 28.625 1 95.44 331 HIS B CA 1
ATOM 8128 C C . HIS B 1 331 ? -12.445 10.266 28.75 1 95.44 331 HIS B C 1
ATOM 8130 O O . HIS B 1 331 ? -11.516 11.023 29 1 95.44 331 HIS B O 1
ATOM 8136 N N . LEU B 1 332 ? -12.297 8.953 28.609 1 97.44 332 LEU B N 1
ATOM 8137 C CA . LEU B 1 332 ? -10.969 8.336 28.578 1 97.44 332 LEU B CA 1
ATOM 8138 C C . LEU B 1 332 ? -10.531 8.062 27.141 1 97.44 332 LEU B C 1
ATOM 8140 O O . LEU B 1 332 ? -11.312 7.57 26.328 1 97.44 332 LEU B O 1
ATOM 8144 N N . ALA B 1 333 ? -9.305 8.477 26.828 1 96.69 333 ALA B N 1
ATOM 8145 C CA . ALA B 1 333 ? -8.812 8.273 25.469 1 96.69 333 ALA B CA 1
ATOM 8146 C C . ALA B 1 333 ? -7.395 7.707 25.484 1 96.69 333 ALA B C 1
ATOM 8148 O O . ALA B 1 333 ? -6.578 8.07 26.328 1 96.69 333 ALA B O 1
ATOM 8149 N N . ALA B 1 334 ? -7.129 6.789 24.594 1 97.06 334 ALA B N 1
ATOM 8150 C CA . ALA B 1 334 ? -5.797 6.266 24.297 1 97.06 334 ALA B CA 1
ATOM 8151 C C . ALA B 1 334 ? -5.531 6.258 22.797 1 97.06 334 ALA B C 1
ATOM 8153 O O . ALA B 1 334 ? -6.426 5.953 22 1 97.06 334 ALA B O 1
ATOM 8154 N N . SER B 1 335 ? -4.367 6.672 22.422 1 95.69 335 SER B N 1
ATOM 8155 C CA . SER B 1 335 ? -3.977 6.621 21.016 1 95.69 335 SER B CA 1
ATOM 8156 C C . SER B 1 335 ? -2.547 6.117 20.859 1 95.69 335 SER B C 1
ATOM 8158 O O . SER B 1 335 ? -1.7 6.355 21.719 1 95.69 335 SER B O 1
ATOM 8160 N N . TYR B 1 336 ? -2.293 5.363 19.828 1 95.25 336 TYR B N 1
ATOM 8161 C CA . TYR B 1 336 ? -1.001 4.805 19.438 1 95.25 336 TYR B CA 1
ATOM 8162 C C . TYR B 1 336 ? -0.689 5.102 17.984 1 95.25 336 TYR B C 1
ATOM 8164 O O . TYR B 1 336 ? -1.575 5.039 17.125 1 95.25 336 TYR B O 1
ATOM 8172 N N . ALA B 1 337 ? 0.566 5.52 17.734 1 93.94 337 ALA B N 1
ATOM 8173 C CA . ALA B 1 337 ? 1.023 5.734 16.359 1 93.94 337 ALA B CA 1
ATOM 8174 C C . ALA B 1 337 ? 2.439 5.203 16.156 1 93.94 337 ALA B C 1
ATOM 8176 O O . ALA B 1 337 ? 3.332 5.48 16.969 1 93.94 337 ALA B O 1
ATOM 8177 N N . ASP B 1 338 ? 2.586 4.402 15.18 1 93.75 338 ASP B N 1
ATOM 8178 C CA . ASP B 1 338 ? 3.873 3.885 14.727 1 93.75 338 ASP B CA 1
ATOM 8179 C C . ASP B 1 338 ? 4.195 4.367 13.312 1 93.75 338 ASP B C 1
ATOM 8181 O O . ASP B 1 338 ? 3.475 4.047 12.367 1 93.75 338 ASP B O 1
ATOM 8185 N N . HIS B 1 339 ? 5.25 5.16 13.219 1 93.31 339 HIS B N 1
ATOM 8186 C CA . HIS B 1 339 ? 5.676 5.723 11.945 1 93.31 339 HIS B CA 1
ATOM 8187 C C . HIS B 1 339 ? 7.055 5.203 11.547 1 93.31 339 HIS B C 1
ATOM 8189 O O . HIS B 1 339 ? 8.039 5.441 12.25 1 93.31 339 HIS B O 1
ATOM 8195 N N . LYS B 1 340 ? 7.09 4.535 10.43 1 92.94 340 LYS B N 1
ATOM 8196 C CA . LYS B 1 340 ? 8.359 4.09 9.852 1 92.94 340 LYS B CA 1
ATOM 8197 C C . LYS B 1 340 ? 8.68 4.852 8.57 1 92.94 340 LYS B C 1
ATOM 8199 O O . LYS B 1 340 ? 7.805 5.07 7.734 1 92.94 340 LYS B O 1
ATOM 8204 N N . GLN B 1 341 ? 9.898 5.238 8.5 1 92.88 341 GLN B N 1
ATOM 8205 C CA . GLN B 1 341 ? 10.359 5.973 7.328 1 92.88 341 GLN B CA 1
ATOM 8206 C C . GLN B 1 341 ? 11.625 5.352 6.75 1 92.88 341 GLN B C 1
ATOM 8208 O O . GLN B 1 341 ? 12.516 4.941 7.5 1 92.88 341 GLN B O 1
ATOM 8213 N N . ASP B 1 342 ? 11.672 5.129 5.52 1 94.12 342 ASP B N 1
ATOM 8214 C CA . ASP B 1 342 ? 12.82 4.754 4.707 1 94.12 342 ASP B CA 1
ATOM 8215 C C . ASP B 1 342 ? 13.078 5.781 3.604 1 94.12 342 ASP B C 1
ATOM 8217 O O . ASP B 1 342 ? 12.203 6.027 2.768 1 94.12 342 ASP B O 1
ATOM 8221 N N . SER B 1 343 ? 14.297 6.422 3.689 1 92.56 343 SER B N 1
ATOM 8222 C CA . SER B 1 343 ? 14.508 7.527 2.762 1 92.56 343 SER B CA 1
ATOM 8223 C C . SER B 1 343 ? 15.938 7.535 2.227 1 92.56 343 SER B C 1
ATOM 8225 O O . SER B 1 343 ? 16.828 6.898 2.795 1 92.56 343 SER B O 1
ATOM 8227 N N . PHE B 1 344 ? 16.141 8.133 1.118 1 93.06 344 PHE B N 1
ATOM 8228 C CA . PHE B 1 344 ? 17.406 8.359 0.42 1 93.06 344 PHE B CA 1
ATOM 8229 C C . PHE B 1 344 ? 17.453 9.766 -0.161 1 93.06 344 PHE B C 1
ATOM 8231 O O . PHE B 1 344 ? 16.578 10.156 -0.937 1 93.06 344 PHE B O 1
ATOM 8238 N N . TYR B 1 345 ? 18.438 10.562 0.306 1 91 345 TYR B N 1
ATOM 8239 C CA . TYR B 1 345 ? 18.578 11.945 -0.136 1 91 345 TYR B CA 1
ATOM 8240 C C . TYR B 1 345 ? 19.922 12.164 -0.803 1 91 345 TYR B C 1
ATOM 8242 O O . TYR B 1 345 ? 20.922 12.445 -0.127 1 91 345 TYR B O 1
ATOM 8250 N N . GLU B 1 346 ? 19.953 12.117 -2.105 1 91.44 346 GLU B N 1
ATOM 8251 C CA . GLU B 1 346 ? 21.141 12.469 -2.875 1 91.44 346 GLU B CA 1
ATOM 8252 C C . GLU B 1 346 ? 22.391 11.781 -2.314 1 91.44 346 GLU B C 1
ATOM 8254 O O . GLU B 1 346 ? 23.422 12.422 -2.111 1 91.44 346 GLU B O 1
ATOM 8259 N N . GLY B 1 347 ? 22.281 10.617 -1.967 1 88.81 347 GLY B N 1
ATOM 8260 C CA . GLY B 1 347 ? 23.422 9.828 -1.503 1 88.81 347 GLY B CA 1
ATOM 8261 C C . GLY B 1 347 ? 23.391 9.57 -0.007 1 88.81 347 GLY B C 1
ATOM 8262 O O . GLY B 1 347 ? 24.188 8.781 0.505 1 88.81 347 GLY B O 1
ATOM 8263 N N . PHE B 1 348 ? 22.516 10.172 0.694 1 88.44 348 PHE B N 1
ATOM 8264 C CA . PHE B 1 348 ? 22.375 9.984 2.133 1 88.44 348 PHE B CA 1
ATOM 8265 C C . PHE B 1 348 ? 21.156 9.133 2.453 1 88.44 348 PHE B C 1
ATOM 8267 O O . PHE B 1 348 ? 20.031 9.547 2.213 1 88.44 348 PHE B O 1
ATOM 8274 N N . ASP B 1 349 ? 21.422 7.934 3 1 89.5 349 ASP B N 1
ATOM 8275 C CA . ASP B 1 349 ? 20.312 7.078 3.416 1 89.5 349 ASP B CA 1
ATOM 8276 C C . ASP B 1 349 ? 19.844 7.434 4.824 1 89.5 349 ASP B C 1
ATOM 8278 O O . ASP B 1 349 ? 20.641 7.789 5.684 1 89.5 349 ASP B O 1
ATOM 8282 N N . TYR B 1 350 ? 18.547 7.375 5.09 1 89.62 350 TYR B N 1
ATOM 8283 C CA . TYR B 1 350 ? 17.969 7.688 6.391 1 89.62 350 TYR B CA 1
ATOM 8284 C C . TYR B 1 350 ? 16.766 6.797 6.688 1 89.62 350 TYR B C 1
ATOM 8286 O O . TYR B 1 350 ? 15.852 6.691 5.871 1 89.62 350 TYR B O 1
ATOM 8294 N N . SER B 1 351 ? 16.781 6.121 7.781 1 91.75 351 SER B N 1
ATOM 8295 C CA . SER B 1 351 ? 15.633 5.375 8.273 1 91.75 351 SER B CA 1
ATOM 8296 C C . SER B 1 351 ? 15.242 5.82 9.68 1 91.75 351 SER B C 1
ATOM 8298 O O . SER B 1 351 ? 16.109 6.211 10.477 1 91.75 351 SER B O 1
ATOM 8300 N N . ALA B 1 352 ? 14 5.82 9.922 1 91.12 352 ALA B N 1
ATOM 8301 C CA . ALA B 1 352 ? 13.516 6.234 11.234 1 91.12 352 ALA B CA 1
ATOM 8302 C C . ALA B 1 352 ? 12.281 5.434 11.641 1 91.12 352 ALA B C 1
ATOM 8304 O O . ALA B 1 352 ? 11.438 5.109 10.797 1 91.12 352 ALA B O 1
ATOM 8305 N N . ASP B 1 353 ? 12.188 5.051 12.875 1 92.5 353 ASP B N 1
ATOM 8306 C CA . ASP B 1 353 ? 11.039 4.434 13.531 1 92.5 353 ASP B CA 1
ATOM 8307 C C . ASP B 1 353 ? 10.562 5.273 14.719 1 92.5 353 ASP B C 1
ATOM 8309 O O . ASP B 1 353 ? 11.297 5.453 15.688 1 92.5 353 ASP B O 1
ATOM 8313 N N . ASP B 1 354 ? 9.398 5.824 14.602 1 92.94 354 ASP B N 1
ATOM 8314 C CA . ASP B 1 354 ? 8.844 6.703 15.625 1 92.94 354 ASP B CA 1
ATOM 8315 C C . ASP B 1 354 ? 7.57 6.113 16.219 1 92.94 354 ASP B C 1
ATOM 8317 O O . ASP B 1 354 ? 6.586 5.902 15.508 1 92.94 354 ASP B O 1
ATOM 8321 N N . LYS B 1 355 ? 7.582 5.863 17.531 1 94.69 355 LYS B N 1
ATOM 8322 C CA . LYS B 1 355 ? 6.441 5.309 18.25 1 94.69 355 LYS B CA 1
ATOM 8323 C C . LYS B 1 355 ? 5.926 6.289 19.297 1 94.69 355 LYS B C 1
ATOM 8325 O O . LYS B 1 355 ? 6.707 6.836 20.078 1 94.69 355 LYS B O 1
ATOM 8330 N N . MET B 1 356 ? 4.645 6.516 19.266 1 95.31 356 MET B N 1
ATOM 8331 C CA . MET B 1 356 ? 4.047 7.449 20.219 1 95.31 356 MET B CA 1
ATOM 8332 C C . MET B 1 356 ? 2.846 6.816 20.922 1 95.31 356 MET B C 1
ATOM 8334 O O . MET B 1 356 ? 2.051 6.117 20.281 1 95.31 356 MET B O 1
ATOM 8338 N N . TRP B 1 357 ? 2.775 6.992 22.219 1 96.19 357 TRP B N 1
ATOM 8339 C CA . TRP B 1 357 ? 1.598 6.695 23.016 1 96.19 357 TRP B CA 1
ATOM 8340 C C . TRP B 1 357 ? 1.023 7.965 23.641 1 96.19 357 TRP B C 1
ATOM 8342 O O . TRP B 1 357 ? 1.771 8.844 24.078 1 96.19 357 TRP B O 1
ATOM 8352 N N . PHE B 1 358 ? -0.249 8.102 23.594 1 96.12 358 PHE B N 1
ATOM 8353 C CA . PHE B 1 358 ? -0.959 9.203 24.234 1 96.12 358 PHE B CA 1
ATOM 8354 C C . PHE B 1 358 ? -2.137 8.695 25.062 1 96.12 358 PHE B C 1
ATOM 8356 O O . PHE B 1 358 ? -2.9 7.84 24.594 1 96.12 358 PHE B O 1
ATOM 8363 N N . PHE B 1 359 ? -2.254 9.133 26.281 1 97.44 359 PHE B N 1
ATOM 8364 C CA . PHE B 1 359 ? -3.359 8.82 27.172 1 97.44 359 PHE B CA 1
ATOM 8365 C C . PHE B 1 359 ? -3.971 10.094 27.75 1 97.44 359 PHE B C 1
ATOM 8367 O O . PHE B 1 359 ? -3.254 11.047 28.062 1 97.44 359 PHE B O 1
ATOM 8374 N N . ASP B 1 360 ? -5.285 10.156 27.812 1 96.75 360 ASP B N 1
ATOM 8375 C CA . ASP B 1 360 ? -5.984 11.312 28.359 1 96.75 360 ASP B CA 1
ATOM 8376 C C . ASP B 1 360 ? -7.188 10.883 29.203 1 96.75 360 ASP B C 1
ATOM 8378 O O . ASP B 1 360 ? -7.965 10.023 28.781 1 96.75 360 ASP B O 1
ATOM 8382 N N . ALA B 1 361 ? -7.266 11.344 30.375 1 97.81 361 ALA B N 1
ATOM 8383 C CA . ALA B 1 361 ? -8.438 11.234 31.25 1 97.81 361 ALA B CA 1
ATOM 8384 C C . ALA B 1 361 ? -9.062 12.602 31.5 1 97.81 361 ALA B C 1
ATOM 8386 O O . ALA B 1 361 ? -8.453 13.445 32.156 1 97.81 361 ALA B O 1
ATOM 8387 N N . ARG B 1 362 ? -10.219 12.797 31.016 1 96.19 362 ARG B N 1
ATOM 8388 C CA . ARG B 1 362 ? -10.898 14.086 31.125 1 96.19 362 ARG B CA 1
ATOM 8389 C C . ARG B 1 362 ? -12.242 13.945 31.828 1 96.19 362 ARG B C 1
ATOM 8391 O O . ARG B 1 362 ? -12.984 12.992 31.578 1 96.19 362 ARG B O 1
ATOM 8398 N N . PHE B 1 363 ? -12.57 14.914 32.594 1 96.25 363 PHE B N 1
ATOM 8399 C CA . PHE B 1 363 ? -13.82 14.945 33.344 1 96.25 363 PHE B CA 1
ATOM 8400 C C . PHE B 1 363 ? -14.539 16.281 33.156 1 96.25 363 PHE B C 1
ATOM 8402 O O . PHE B 1 363 ? -13.906 17.328 33.094 1 96.25 363 PHE B O 1
ATOM 8409 N N . ASN B 1 364 ? -15.773 16.188 33 1 94.69 364 ASN B N 1
ATOM 8410 C CA . ASN B 1 364 ? -16.641 17.359 32.875 1 94.69 364 ASN B CA 1
ATOM 8411 C C . ASN B 1 364 ? -17.672 17.391 34 1 94.69 364 ASN B C 1
ATOM 8413 O O . ASN B 1 364 ? -18.391 16.406 34.219 1 94.69 364 ASN B O 1
ATOM 8417 N N . TYR B 1 365 ? -17.719 18.5 34.625 1 95.25 365 TYR B N 1
ATOM 8418 C CA . TYR B 1 365 ? -18.641 18.656 35.75 1 95.25 365 TYR B CA 1
ATOM 8419 C C . TYR B 1 365 ? -19.406 19.969 35.656 1 95.25 365 TYR B C 1
ATOM 8421 O O . TYR B 1 365 ? -18.812 21.047 35.625 1 95.25 365 TYR B O 1
ATOM 8429 N N . LEU B 1 366 ? -20.703 19.812 35.594 1 93.75 366 LEU B N 1
ATOM 8430 C CA . LEU B 1 366 ? -21.547 21 35.625 1 93.75 366 LEU B CA 1
ATOM 8431 C C . LEU B 1 366 ? -21.672 21.578 37.031 1 93.75 366 LEU B C 1
ATOM 8433 O O . LEU B 1 366 ? -22.609 21.234 37.75 1 93.75 366 LEU B O 1
ATOM 8437 N N . LEU B 1 367 ? -20.875 22.547 37.312 1 93.06 367 LEU B N 1
ATOM 8438 C CA . LEU B 1 367 ? -20.875 23.188 38.625 1 93.06 367 LEU B CA 1
ATOM 8439 C C . LEU B 1 367 ? -22.188 23.922 38.875 1 93.06 367 LEU B C 1
ATOM 8441 O O . LEU B 1 367 ? -22.703 23.938 40 1 93.06 367 LEU B O 1
ATOM 8445 N N . SER B 1 368 ? -22.656 24.578 37.844 1 91.56 368 SER B N 1
ATOM 8446 C CA . SER B 1 368 ? -23.969 25.234 37.812 1 91.56 368 SER B CA 1
ATOM 8447 C C . SER B 1 368 ? -24.531 25.234 36.375 1 91.56 368 SER B C 1
ATOM 8449 O O . SER B 1 368 ? -23.875 24.781 35.438 1 91.56 368 SER B O 1
ATOM 8451 N N . GLU B 1 369 ? -25.672 25.781 36.281 1 88.06 369 GLU B N 1
ATOM 8452 C CA . GLU B 1 369 ? -26.297 25.828 34.969 1 88.06 369 GLU B CA 1
ATOM 8453 C C . GLU B 1 369 ? -25.5 26.688 34 1 88.06 369 GLU B C 1
ATOM 8455 O O . GLU B 1 369 ? -25.625 26.547 32.781 1 88.06 369 GLU B O 1
ATOM 8460 N N . SER B 1 370 ? -24.656 27.5 34.594 1 91.25 370 SER B N 1
ATOM 8461 C CA . SER B 1 370 ? -23.938 28.438 33.75 1 91.25 370 SER B CA 1
ATOM 8462 C C . SER B 1 370 ? -22.438 28.156 33.75 1 91.25 370 SER B C 1
ATOM 8464 O O . SER B 1 370 ? -21.656 28.906 33.156 1 91.25 370 SER B O 1
ATOM 8466 N N . GLN B 1 371 ? -22.094 27.188 34.469 1 92.62 371 GLN B N 1
ATOM 8467 C CA . GLN B 1 371 ? -20.672 26.969 34.625 1 92.62 371 GLN B CA 1
ATOM 8468 C C . GLN B 1 371 ? -20.312 25.5 34.469 1 92.62 371 GLN B C 1
ATOM 8470 O O . GLN B 1 371 ? -20.781 24.641 35.219 1 92.62 371 GLN B O 1
ATOM 8475 N N . LEU B 1 372 ? -19.469 25.203 33.469 1 93.19 372 LEU B N 1
ATOM 8476 C CA . LEU B 1 372 ? -18.984 23.859 33.188 1 93.19 372 LEU B CA 1
ATOM 8477 C C . LEU B 1 372 ? -17.5 23.75 33.5 1 93.19 372 LEU B C 1
ATOM 8479 O O . LEU B 1 372 ? -16.688 24.484 32.906 1 93.19 372 LEU B O 1
ATOM 8483 N N . LEU B 1 373 ? -17.156 22.859 34.375 1 95 373 LEU B N 1
ATOM 8484 C CA . LEU B 1 373 ? -15.75 22.609 34.688 1 95 373 LEU B CA 1
ATOM 8485 C C . LEU B 1 373 ? -15.25 21.375 33.938 1 95 373 LEU B C 1
ATOM 8487 O O . LEU B 1 373 ? -15.883 20.312 33.969 1 95 373 LEU B O 1
ATOM 8491 N N . THR B 1 374 ? -14.172 21.562 33.219 1 94.12 374 THR B N 1
ATOM 8492 C CA . THR B 1 374 ? -13.477 20.469 32.562 1 94.12 374 THR B CA 1
ATOM 8493 C C . THR B 1 374 ? -12.062 20.312 33.125 1 94.12 374 THR B C 1
ATOM 8495 O O . THR B 1 374 ? -11.297 21.281 33.156 1 94.12 374 THR B O 1
ATOM 8498 N N . PHE B 1 375 ? -11.727 19.172 33.594 1 95.31 375 PHE B N 1
ATOM 8499 C CA . PHE B 1 375 ? -10.383 18.953 34.125 1 95.31 375 PHE B CA 1
ATOM 8500 C C . PHE B 1 375 ? -9.898 17.547 33.812 1 95.31 375 PHE B C 1
ATOM 8502 O O . PHE B 1 375 ? -10.703 16.656 33.531 1 95.31 375 PHE B O 1
ATOM 8509 N N . GLY B 1 376 ? -8.562 17.391 33.719 1 95.94 376 GLY B N 1
ATOM 8510 C CA . GLY B 1 376 ? -8.016 16.094 33.375 1 95.94 376 GLY B CA 1
ATOM 8511 C C . GLY B 1 376 ? -6.5 16.047 33.406 1 95.94 376 GLY B C 1
ATOM 8512 O O . GLY B 1 376 ? -5.859 16.984 33.906 1 95.94 376 GLY B O 1
ATOM 8513 N N . ALA B 1 377 ? -5.996 14.898 33.062 1 96.88 377 ALA B N 1
ATOM 8514 C CA . ALA B 1 377 ? -4.562 14.641 32.969 1 96.88 377 ALA B CA 1
ATOM 8515 C C . ALA B 1 377 ? -4.23 13.805 31.734 1 96.88 377 ALA B C 1
ATOM 8517 O O . ALA B 1 377 ? -5.027 12.961 31.312 1 96.88 377 ALA B O 1
ATOM 8518 N N . ASP B 1 378 ? -3.092 14.172 31.141 1 95.88 378 ASP B N 1
ATOM 8519 C CA . ASP B 1 378 ? -2.695 13.383 29.969 1 95.88 378 ASP B CA 1
ATOM 8520 C C . ASP B 1 378 ? -1.205 13.047 30.016 1 95.88 378 ASP B C 1
ATOM 8522 O O . ASP B 1 378 ? -0.463 13.609 30.828 1 95.88 378 ASP B O 1
ATOM 8526 N N . LEU B 1 379 ? -0.867 12.016 29.344 1 96.56 379 LEU B N 1
ATOM 8527 C CA . LEU B 1 379 ? 0.497 11.516 29.219 1 96.56 379 LEU B CA 1
ATOM 8528 C C . LEU B 1 379 ? 0.836 11.211 27.766 1 96.56 379 LEU B C 1
ATOM 8530 O O . LEU B 1 379 ? 0.046 10.578 27.047 1 96.56 379 LEU B O 1
ATOM 8534 N N . ARG B 1 380 ? 1.995 11.734 27.297 1 95.06 380 ARG B N 1
ATOM 8535 C CA . ARG B 1 380 ? 2.504 11.422 25.969 1 95.06 380 ARG B CA 1
ATOM 8536 C C . ARG B 1 380 ? 3.939 10.906 26.031 1 95.06 380 ARG B C 1
ATOM 8538 O O . ARG B 1 380 ? 4.785 11.508 26.703 1 95.06 380 ARG B O 1
ATOM 8545 N N . THR B 1 381 ? 4.176 9.797 25.453 1 95.56 381 THR B N 1
ATOM 8546 C CA . THR B 1 381 ? 5.523 9.266 25.297 1 95.56 381 THR B CA 1
ATOM 8547 C C . THR B 1 381 ? 5.84 9.031 23.828 1 95.56 381 THR B C 1
ATOM 8549 O O . THR B 1 381 ? 4.977 8.602 23.062 1 95.56 381 THR B O 1
ATOM 8552 N N . GLU B 1 382 ? 7.016 9.453 23.453 1 93.75 382 GLU B N 1
ATOM 8553 C CA . GLU B 1 382 ? 7.461 9.281 22.062 1 93.75 382 GLU B CA 1
ATOM 8554 C C . GLU B 1 382 ? 8.898 8.758 22.016 1 93.75 382 GLU B C 1
ATOM 8556 O O . GLU B 1 382 ? 9.773 9.266 22.703 1 93.75 382 GLU B O 1
ATOM 8561 N N . GLU B 1 383 ? 9.102 7.703 21.297 1 94.5 383 GLU B N 1
ATOM 8562 C CA . GLU B 1 383 ? 10.414 7.117 21.062 1 94.5 383 GLU B CA 1
ATOM 8563 C C . GLU B 1 383 ? 10.766 7.113 19.578 1 94.5 383 GLU B C 1
ATOM 8565 O O . GLU B 1 383 ? 10.125 6.418 18.781 1 94.5 383 GLU B O 1
ATOM 8570 N N . MET B 1 384 ? 11.781 7.863 19.25 1 92.38 384 MET B N 1
ATOM 8571 C CA . MET B 1 384 ? 12.258 7.922 17.875 1 92.38 384 MET B CA 1
ATOM 8572 C C . MET B 1 384 ? 13.664 7.34 17.766 1 92.38 384 MET B C 1
ATOM 8574 O O . MET B 1 384 ? 14.555 7.703 18.531 1 92.38 384 MET B O 1
ATOM 8578 N N . ARG B 1 385 ? 13.875 6.336 16.891 1 92 385 ARG B N 1
ATOM 8579 C CA . ARG B 1 385 ? 15.18 5.766 16.547 1 92 385 ARG B CA 1
ATOM 8580 C C . ARG B 1 385 ? 15.492 5.941 15.07 1 92 385 ARG B C 1
ATOM 8582 O O . ARG B 1 385 ? 14.641 5.672 14.211 1 92 385 ARG B O 1
ATOM 8589 N N . SER B 1 386 ? 16.531 6.535 14.789 1 90 386 SER B N 1
ATOM 8590 C CA . SER B 1 386 ? 16.953 6.73 13.398 1 90 386 SER B CA 1
ATOM 8591 C C . SER B 1 386 ? 18.312 6.098 13.141 1 90 386 SER B C 1
ATOM 8593 O O . SER B 1 386 ? 19.078 5.844 14.078 1 90 386 SER B O 1
ATOM 8595 N N . HIS B 1 387 ? 18.562 5.812 11.906 1 89 387 HIS B N 1
ATOM 8596 C CA . HIS B 1 387 ? 19.828 5.223 11.477 1 89 387 HIS B CA 1
ATOM 8597 C C . HIS B 1 387 ? 20.188 5.652 10.062 1 89 387 HIS B C 1
ATOM 8599 O O . HIS B 1 387 ? 19.297 5.918 9.242 1 89 387 HIS B O 1
ATOM 8605 N N . SER B 1 388 ? 21.438 5.816 9.812 1 88.75 388 SER B N 1
ATOM 8606 C CA . SER B 1 388 ? 22 6.062 8.492 1 88.75 388 SER B CA 1
ATOM 8607 C C . SER B 1 388 ? 23.359 5.379 8.328 1 88.75 388 SER B C 1
ATOM 8609 O O . SER B 1 388 ? 24.234 5.508 9.195 1 88.75 388 SER B O 1
ATOM 8611 N N . ARG B 1 389 ? 23.5 4.633 7.285 1 86.75 389 ARG B N 1
ATOM 8612 C CA . ARG B 1 389 ? 24.797 4.027 7.012 1 86.75 389 ARG B CA 1
ATOM 8613 C C . ARG B 1 389 ? 25.844 5.098 6.738 1 86.75 389 ARG B C 1
ATOM 8615 O O . ARG B 1 389 ? 26.953 5.051 7.297 1 86.75 389 ARG B O 1
ATOM 8622 N N . SER B 1 390 ? 25.531 5.977 5.855 1 80.62 390 SER B N 1
ATOM 8623 C CA . SER B 1 390 ? 26.438 7.062 5.512 1 80.62 390 SER B CA 1
ATOM 8624 C C . SER B 1 390 ? 26.781 7.906 6.734 1 80.62 390 SER B C 1
ATOM 8626 O O . SER B 1 390 ? 27.922 8.336 6.906 1 80.62 390 SER B O 1
ATOM 8628 N N . GLY B 1 391 ? 25.812 8.164 7.566 1 79.62 391 GLY B N 1
ATOM 8629 C CA . GLY B 1 391 ? 26.031 8.922 8.789 1 79.62 391 GLY B CA 1
ATOM 8630 C C . GLY B 1 391 ? 26.906 8.195 9.789 1 79.62 391 GLY B C 1
ATOM 8631 O O . GLY B 1 391 ? 27.844 8.781 10.352 1 79.62 391 GLY B O 1
ATOM 8632 N N . SER B 1 392 ? 26.625 6.953 9.922 1 82 392 SER B N 1
ATOM 8633 C CA . SER B 1 392 ? 27.328 6.172 10.938 1 82 392 SER B CA 1
ATOM 8634 C C . SER B 1 392 ? 28.797 6 10.578 1 82 392 SER B C 1
ATOM 8636 O O . SER B 1 392 ? 29.625 5.691 11.445 1 82 392 SER B O 1
ATOM 8638 N N . ALA B 1 393 ? 29.062 6.184 9.391 1 80.06 393 ALA B N 1
ATOM 8639 C CA . ALA B 1 393 ? 30.453 6.086 8.953 1 80.06 393 ALA B CA 1
ATOM 8640 C C . ALA B 1 393 ? 31.25 7.316 9.375 1 80.06 393 ALA B C 1
ATOM 8642 O O . ALA B 1 393 ? 32.5 7.297 9.375 1 80.06 393 ALA B O 1
ATOM 8643 N N . ASN B 1 394 ? 30.531 8.398 9.703 1 81.19 394 ASN B N 1
ATOM 8644 C CA . ASN B 1 394 ? 31.141 9.633 10.18 1 81.19 394 ASN B CA 1
ATOM 8645 C C . ASN B 1 394 ? 31.188 9.688 11.703 1 81.19 394 ASN B C 1
ATOM 8647 O O . ASN B 1 394 ? 30.141 9.672 12.359 1 81.19 394 ASN B O 1
ATOM 8651 N N . PRO B 1 395 ? 32.375 9.773 12.211 1 79.44 395 PRO B N 1
ATOM 8652 C CA . PRO B 1 395 ? 32.469 9.773 13.672 1 79.44 395 PRO B CA 1
ATOM 8653 C C . PRO B 1 395 ? 31.797 10.977 14.312 1 79.44 395 PRO B C 1
ATOM 8655 O O . PRO B 1 395 ? 31.453 10.938 15.492 1 79.44 395 PRO B O 1
ATOM 8658 N N . ASP B 1 396 ? 31.562 11.992 13.562 1 78.06 396 ASP B N 1
ATOM 8659 C CA . ASP B 1 396 ? 30.969 13.203 14.109 1 78.06 396 ASP B CA 1
ATOM 8660 C C . ASP B 1 396 ? 29.453 13.188 13.953 1 78.06 396 ASP B C 1
ATOM 8662 O O . ASP B 1 396 ? 28.766 14.133 14.367 1 78.06 396 ASP B O 1
ATOM 8666 N N . TYR B 1 397 ? 28.984 12.117 13.383 1 81.06 397 TYR B N 1
ATOM 8667 C CA . TYR B 1 397 ? 27.562 12.016 13.148 1 81.06 397 TYR B CA 1
ATOM 8668 C C . TYR B 1 397 ? 26.812 11.695 14.438 1 81.06 397 TYR B C 1
ATOM 8670 O O . TYR B 1 397 ? 27.172 10.766 15.164 1 81.06 397 TYR B O 1
ATOM 8678 N N . VAL B 1 398 ? 25.828 12.555 14.781 1 82.06 398 VAL B N 1
ATOM 8679 C CA . VAL B 1 398 ? 24.891 12.297 15.867 1 82.06 398 VAL B CA 1
ATOM 8680 C C . VAL B 1 398 ? 23.5 12.016 15.305 1 82.06 398 VAL B C 1
ATOM 8682 O O . VAL B 1 398 ? 22.938 12.844 14.594 1 82.06 398 VAL B O 1
ATOM 8685 N N . SER B 1 399 ? 23.047 10.805 15.602 1 83.19 399 SER B N 1
ATOM 8686 C CA . SER B 1 399 ? 21.703 10.492 15.133 1 83.19 399 SER B CA 1
ATOM 8687 C C . SER B 1 399 ? 20.672 11.375 15.812 1 83.19 399 SER B C 1
ATOM 8689 O O . SER B 1 399 ? 20.906 11.883 16.906 1 83.19 399 SER B O 1
ATOM 8691 N N . ASP B 1 400 ? 19.531 11.586 15.211 1 83.25 400 ASP B N 1
ATOM 8692 C CA . ASP B 1 400 ? 18.484 12.414 15.805 1 83.25 400 ASP B CA 1
ATOM 8693 C C . ASP B 1 400 ? 17.5 11.562 16.594 1 83.25 400 ASP B C 1
ATOM 8695 O O . ASP B 1 400 ? 16.312 11.914 16.719 1 83.25 400 ASP B O 1
ATOM 8699 N N . SER B 1 401 ? 17.938 10.367 17.078 1 89.12 401 SER B N 1
ATOM 8700 C CA . SER B 1 401 ? 17.125 9.531 17.969 1 89.12 401 SER B CA 1
ATOM 8701 C C . SER B 1 401 ? 16.828 10.242 19.281 1 89.12 401 SER B C 1
ATOM 8703 O O . SER B 1 401 ? 17.688 10.938 19.828 1 89.12 401 SER B O 1
ATOM 8705 N N . PHE B 1 402 ? 15.602 10.086 19.781 1 90.62 402 PHE B N 1
ATOM 8706 C CA . PHE B 1 402 ? 15.289 10.727 21.047 1 90.62 402 PHE B CA 1
ATOM 8707 C C . PHE B 1 402 ? 14.172 9.992 21.766 1 90.62 402 PHE B C 1
ATOM 8709 O O . PHE B 1 402 ? 13.445 9.203 21.156 1 90.62 402 PHE B O 1
ATOM 8716 N N . ASP B 1 403 ? 14.109 10.203 23.047 1 93.75 403 ASP B N 1
ATOM 8717 C CA . ASP B 1 403 ? 12.969 9.891 23.906 1 93.75 403 ASP B CA 1
ATOM 8718 C C . ASP B 1 403 ? 12.289 11.164 24.406 1 93.75 403 ASP B C 1
ATOM 8720 O O . ASP B 1 403 ? 12.961 12.094 24.859 1 93.75 403 ASP B O 1
ATOM 8724 N N . TYR B 1 404 ? 11.031 11.312 24.25 1 93.69 404 TYR B N 1
ATOM 8725 C CA . TYR B 1 404 ? 10.258 12.492 24.594 1 93.69 404 TYR B CA 1
ATOM 8726 C C . TYR B 1 404 ? 9.055 12.125 25.469 1 93.69 404 TYR B C 1
ATOM 8728 O O . TYR B 1 404 ? 8.234 11.289 25.078 1 93.69 404 TYR B O 1
ATOM 8736 N N . ASP B 1 405 ? 8.977 12.68 26.625 1 95.38 405 ASP B N 1
ATOM 8737 C CA . ASP B 1 405 ? 7.902 12.422 27.578 1 95.38 405 ASP B CA 1
ATOM 8738 C C . ASP B 1 405 ? 7.246 13.719 28.031 1 95.38 405 ASP B C 1
ATOM 8740 O O . ASP B 1 405 ? 7.934 14.672 28.406 1 95.38 405 ASP B O 1
ATOM 8744 N N . VAL B 1 406 ? 5.965 13.773 28.016 1 94.94 406 VAL B N 1
ATOM 8745 C CA . VAL B 1 406 ? 5.195 14.922 28.484 1 94.94 406 VAL B CA 1
ATOM 8746 C C . VAL B 1 406 ? 4.105 14.445 29.453 1 94.94 406 VAL B C 1
ATOM 8748 O O . VAL B 1 406 ? 3.371 13.5 29.141 1 94.94 406 VAL B O 1
ATOM 8751 N N . LYS B 1 407 ? 4.051 15.016 30.594 1 97 407 LYS B N 1
ATOM 8752 C CA . LYS B 1 407 ? 2.98 14.836 31.562 1 97 407 LYS B CA 1
ATOM 8753 C C . LYS B 1 407 ? 2.25 16.156 31.828 1 97 407 LYS B C 1
ATOM 8755 O O . LYS B 1 407 ? 2.879 17.172 32.125 1 97 407 LYS B O 1
ATOM 8760 N N . GLY B 1 408 ? 0.944 16.109 31.688 1 95.88 408 GLY B N 1
ATOM 8761 C CA . GLY B 1 408 ? 0.196 17.344 31.828 1 95.88 408 GLY B CA 1
ATOM 8762 C C . GLY B 1 408 ? -1.049 17.203 32.688 1 95.88 408 GLY B C 1
ATOM 8763 O O . GLY B 1 408 ? -1.661 16.125 32.719 1 95.88 408 GLY B O 1
ATOM 8764 N N . ILE B 1 409 ? -1.406 18.25 33.375 1 96.88 409 ILE B N 1
ATOM 8765 C CA . ILE B 1 409 ? -2.691 18.422 34.062 1 96.88 409 ILE B CA 1
ATOM 8766 C C . ILE B 1 409 ? -3.338 19.734 33.625 1 96.88 409 ILE B C 1
ATOM 8768 O O . ILE B 1 409 ? -2.643 20.703 33.344 1 96.88 409 ILE B O 1
ATOM 8772 N N . TYR B 1 410 ? -4.66 19.703 33.438 1 94.88 410 TYR B N 1
ATOM 8773 C CA . TYR B 1 410 ? -5.309 20.922 32.969 1 94.88 410 TYR B CA 1
ATOM 8774 C C . TYR B 1 410 ? -6.656 21.109 33.656 1 94.88 410 TYR B C 1
ATOM 8776 O O . TYR B 1 410 ? -7.25 20.156 34.156 1 94.88 410 TYR B O 1
ATOM 8784 N N . LEU B 1 411 ? -7.098 22.359 33.656 1 95.12 411 LEU B N 1
ATOM 8785 C CA . LEU B 1 411 ? -8.375 22.812 34.188 1 95.12 411 LEU B CA 1
ATOM 8786 C C . LEU B 1 411 ? -8.953 23.938 33.344 1 95.12 411 LEU B C 1
ATOM 8788 O O . LEU B 1 411 ? -8.25 24.875 32.969 1 95.12 411 LEU B O 1
ATOM 8792 N N . GLN B 1 412 ? -10.148 23.766 32.938 1 93.75 412 GLN B N 1
ATOM 8793 C CA . GLN B 1 412 ? -10.859 24.797 32.188 1 93.75 412 GLN B CA 1
ATOM 8794 C C . GLN B 1 412 ? -12.219 25.094 32.781 1 93.75 412 GLN B C 1
ATOM 8796 O O . GLN B 1 412 ? -12.945 24.188 33.188 1 93.75 412 GLN B O 1
ATOM 8801 N N . ASP B 1 413 ? -12.523 26.328 32.875 1 94.75 413 ASP B N 1
ATOM 8802 C CA . ASP B 1 413 ? -13.836 26.812 33.281 1 94.75 413 ASP B CA 1
ATOM 8803 C C . ASP B 1 413 ? -14.547 27.547 32.156 1 94.75 413 ASP B C 1
ATOM 8805 O O . ASP B 1 413 ? -14.07 28.594 31.703 1 94.75 413 ASP B O 1
ATOM 8809 N N . THR B 1 414 ? -15.602 27.031 31.766 1 93.06 414 THR B N 1
ATOM 8810 C CA . THR B 1 414 ? -16.453 27.703 30.797 1 93.06 414 THR B CA 1
ATOM 8811 C C . THR B 1 414 ? -17.656 28.344 31.5 1 93.06 414 THR B C 1
ATOM 8813 O O . THR B 1 414 ? -18.516 27.641 32.031 1 93.06 414 THR B O 1
ATOM 8816 N N . TRP B 1 415 ? -17.75 29.641 31.391 1 94.25 415 TRP B N 1
ATOM 8817 C CA . TRP B 1 415 ? -18.719 30.422 32.156 1 94.25 415 TRP B CA 1
ATOM 8818 C C . TRP B 1 415 ? -19.609 31.25 31.25 1 94.25 415 TRP B C 1
ATOM 8820 O O . TRP B 1 415 ? -19.125 32.125 30.531 1 94.25 415 TRP B O 1
ATOM 8830 N N . GLN B 1 416 ? -20.859 30.906 31.281 1 93.88 416 GLN B N 1
ATOM 8831 C CA . GLN B 1 416 ? -21.844 31.781 30.656 1 93.88 416 GLN B CA 1
ATOM 8832 C C . GLN B 1 416 ? -22.188 32.969 31.562 1 93.88 416 GLN B C 1
ATOM 8834 O O . GLN B 1 416 ? -23.203 32.938 32.25 1 93.88 416 GLN B O 1
ATOM 8839 N N . ALA B 1 417 ? -21.469 33.969 31.406 1 94.44 417 ALA B N 1
ATOM 8840 C CA . ALA B 1 417 ? -21.594 35.125 32.312 1 94.44 417 ALA B CA 1
ATOM 8841 C C . ALA B 1 417 ? -22.938 35.812 32.125 1 94.44 417 ALA B C 1
ATOM 8843 O O . ALA B 1 417 ? -23.531 36.281 33.094 1 94.44 417 ALA B O 1
ATOM 8844 N N . THR B 1 418 ? -23.312 36.031 30.922 1 94.88 418 THR B N 1
ATOM 8845 C CA . THR B 1 418 ? -24.625 36.531 30.562 1 94.88 418 THR B CA 1
ATOM 8846 C C . THR B 1 418 ? -25.172 35.781 29.344 1 94.88 418 THR B C 1
ATOM 8848 O O . THR B 1 418 ? -24.531 34.875 28.828 1 94.88 418 THR B O 1
ATOM 8851 N N . GLU B 1 419 ? -26.328 36.219 28.922 1 92.19 419 GLU B N 1
ATOM 8852 C CA . GLU B 1 419 ? -26.906 35.625 27.734 1 92.19 419 GLU B CA 1
ATOM 8853 C C . GLU B 1 419 ? -26.062 35.875 26.5 1 92.19 419 GLU B C 1
ATOM 8855 O O . GLU B 1 419 ? -26.047 35.094 25.547 1 92.19 419 GLU B O 1
ATOM 8860 N N . SER B 1 420 ? -25.328 36.969 26.578 1 94.31 420 SER B N 1
ATOM 8861 C CA . SER B 1 420 ? -24.594 37.375 25.391 1 94.31 420 SER B CA 1
ATOM 8862 C C . SER B 1 420 ? -23.094 37.156 25.562 1 94.31 420 SER B C 1
ATOM 8864 O O . SER B 1 420 ? -22.328 37.219 24.594 1 94.31 420 SER B O 1
ATOM 8866 N N . LEU B 1 421 ? -22.672 36.875 26.797 1 95.94 421 LEU B N 1
ATOM 8867 C CA . LEU B 1 421 ? -21.234 36.812 27.094 1 95.94 421 LEU B CA 1
ATOM 8868 C C . LEU B 1 421 ? -20.859 35.438 27.641 1 95.94 421 LEU B C 1
ATOM 8870 O O . LEU B 1 421 ? -21.391 35 28.656 1 95.94 421 LEU B O 1
ATOM 8874 N N . GLU B 1 422 ? -19.984 34.781 26.922 1 93.94 422 GLU B N 1
ATOM 8875 C CA . GLU B 1 422 ? -19.406 33.5 27.359 1 93.94 422 GLU B CA 1
ATOM 8876 C C . GLU B 1 422 ? -17.891 33.594 27.469 1 93.94 422 GLU B C 1
ATOM 8878 O O . GLU B 1 422 ? -17.219 34.156 26.594 1 93.94 422 GLU B O 1
ATOM 8883 N N . VAL B 1 423 ? -17.344 33.094 28.594 1 94.94 423 VAL B N 1
ATOM 8884 C CA . VAL B 1 423 ? -15.906 33.125 28.859 1 94.94 423 VAL B CA 1
ATOM 8885 C C . VAL B 1 423 ? -15.391 31.75 29.234 1 94.94 423 VAL B C 1
ATOM 8887 O O . VAL B 1 423 ? -15.977 31.078 30.078 1 94.94 423 VAL B O 1
ATOM 8890 N N . ALA B 1 424 ? -14.375 31.328 28.547 1 92.44 424 ALA B N 1
ATOM 8891 C CA . ALA B 1 424 ? -13.672 30.094 28.906 1 92.44 424 ALA B CA 1
ATOM 8892 C C . ALA B 1 424 ? -12.227 30.391 29.328 1 92.44 424 ALA B C 1
ATOM 8894 O O . ALA B 1 424 ? -11.484 31.047 28.578 1 92.44 424 ALA B O 1
ATOM 8895 N N . MET B 1 425 ? -11.883 30 30.484 1 93.5 425 MET B N 1
ATOM 8896 C CA . MET B 1 425 ? -10.523 30.141 31 1 93.5 425 MET B CA 1
ATOM 8897 C C . MET B 1 425 ? -9.898 28.781 31.297 1 93.5 425 MET B C 1
ATOM 8899 O O . MET B 1 425 ? -10.523 27.938 31.922 1 93.5 425 MET B O 1
ATOM 8903 N N . ALA B 1 426 ? -8.703 28.625 30.797 1 92.62 426 ALA B N 1
ATOM 8904 C CA . ALA B 1 426 ? -8.031 27.344 31 1 92.62 426 ALA B CA 1
ATOM 8905 C C . ALA B 1 426 ? -6.605 27.547 31.5 1 92.62 426 ALA B C 1
ATOM 8907 O O . ALA B 1 426 ? -5.941 28.516 31.141 1 92.62 426 ALA B O 1
ATOM 8908 N N . LEU B 1 427 ? -6.184 26.656 32.344 1 94.06 427 LEU B N 1
ATOM 8909 C CA . LEU B 1 427 ? -4.812 26.578 32.844 1 94.06 427 LEU B CA 1
ATOM 8910 C C . LEU B 1 427 ? -4.273 25.156 32.719 1 94.06 427 LEU B C 1
ATOM 8912 O O . LEU B 1 427 ? -4.934 24.188 33.125 1 94.06 427 LEU B O 1
ATOM 8916 N N . ARG B 1 428 ? -3.105 25.078 32.094 1 94.44 428 ARG B N 1
ATOM 8917 C CA . ARG B 1 428 ? -2.465 23.781 31.953 1 94.44 428 ARG B CA 1
ATOM 8918 C C . ARG B 1 428 ? -1.025 23.828 32.438 1 94.44 428 ARG B C 1
ATOM 8920 O O . ARG B 1 428 ? -0.307 24.797 32.219 1 94.44 428 ARG B O 1
ATOM 8927 N N . TYR B 1 429 ? -0.642 22.734 33.156 1 96.12 429 TYR B N 1
ATOM 8928 C CA . TYR B 1 429 ? 0.718 22.547 33.656 1 96.12 429 TYR B CA 1
ATOM 8929 C C . TYR B 1 429 ? 1.338 21.281 33.094 1 96.12 429 TYR B C 1
ATOM 8931 O O . TYR B 1 429 ? 0.791 20.188 33.25 1 96.12 429 TYR B O 1
ATOM 8939 N N . ASP B 1 430 ? 2.494 21.5 32.406 1 96.12 430 ASP B N 1
ATOM 8940 C CA . ASP B 1 430 ? 3.148 20.375 31.766 1 96.12 430 ASP B CA 1
ATOM 8941 C C . ASP B 1 430 ? 4.59 20.219 32.25 1 96.12 430 ASP B C 1
ATOM 8943 O O . ASP B 1 430 ? 5.281 21.203 32.469 1 96.12 430 ASP B O 1
ATOM 8947 N N . THR B 1 431 ? 4.98 18.969 32.438 1 96.75 431 THR B N 1
ATOM 8948 C CA . THR B 1 431 ? 6.383 18.594 32.625 1 96.75 431 THR B CA 1
ATOM 8949 C C . THR B 1 431 ? 6.902 17.844 31.391 1 96.75 431 THR B C 1
ATOM 8951 O O . THR B 1 431 ? 6.312 16.859 30.969 1 96.75 431 THR B O 1
ATOM 8954 N N . ILE B 1 432 ? 8.031 18.359 30.875 1 95.38 432 ILE B N 1
ATOM 8955 C CA . ILE B 1 432 ? 8.523 17.875 29.578 1 95.38 432 ILE B CA 1
ATOM 8956 C C . ILE B 1 432 ? 9.969 17.406 29.719 1 95.38 432 ILE B C 1
ATOM 8958 O O . ILE B 1 432 ? 10.805 18.109 30.312 1 95.38 432 ILE B O 1
ATOM 8962 N N . THR B 1 433 ? 10.234 16.234 29.234 1 95.44 433 THR B N 1
ATOM 8963 C CA . THR B 1 433 ? 11.602 15.727 29.156 1 95.44 433 THR B CA 1
ATOM 8964 C C . THR B 1 433 ? 11.922 15.258 27.734 1 95.44 433 THR B C 1
ATOM 8966 O O . THR B 1 433 ? 11.141 14.531 27.125 1 95.44 433 THR B O 1
ATOM 8969 N N . ALA B 1 434 ? 12.992 15.742 27.203 1 92.38 434 ALA B N 1
ATOM 8970 C CA . ALA B 1 434 ? 13.523 15.297 25.906 1 92.38 434 ALA B CA 1
ATOM 8971 C C . ALA B 1 434 ? 14.977 14.852 26.047 1 92.38 434 ALA B C 1
ATOM 8973 O O . ALA B 1 434 ? 15.828 15.617 26.5 1 92.38 434 ALA B O 1
ATOM 8974 N N . ASP B 1 435 ? 15.227 13.625 25.688 1 92.62 435 ASP B N 1
ATOM 8975 C CA . ASP B 1 435 ? 16.547 13.016 25.766 1 92.62 435 ASP B CA 1
ATOM 8976 C C . ASP B 1 435 ? 16.984 12.484 24.406 1 92.62 435 ASP B C 1
ATOM 8978 O O . ASP B 1 435 ? 16.484 11.453 23.938 1 92.62 435 ASP B O 1
ATOM 8982 N N . PHE B 1 436 ? 17.922 13.227 23.734 1 88.69 436 PHE B N 1
ATOM 8983 C CA . PHE B 1 436 ? 18.547 12.648 22.547 1 88.69 436 PHE B CA 1
ATOM 8984 C C . PHE B 1 436 ? 19.453 11.477 22.938 1 88.69 436 PHE B C 1
ATOM 8986 O O . PHE B 1 436 ? 20.375 11.641 23.734 1 88.69 436 PHE B O 1
ATOM 8993 N N . THR B 1 437 ? 19.281 10.328 22.344 1 89.38 437 THR B N 1
ATOM 8994 C CA . THR B 1 437 ? 19.797 9.094 22.922 1 89.38 437 THR B CA 1
ATOM 8995 C C . THR B 1 437 ? 21.062 8.648 22.203 1 89.38 437 THR B C 1
ATOM 8997 O O . THR B 1 437 ? 21.625 7.598 22.516 1 89.38 437 THR B O 1
ATOM 9000 N N . ASP B 1 438 ? 21.438 9.391 21.203 1 87.25 438 ASP B N 1
ATOM 9001 C CA . ASP B 1 438 ? 22.672 9.008 20.531 1 87.25 438 ASP B CA 1
ATOM 9002 C C . ASP B 1 438 ? 23.844 8.953 21.516 1 87.25 438 ASP B C 1
ATOM 9004 O O . ASP B 1 438 ? 23.984 9.836 22.359 1 87.25 438 ASP B O 1
ATOM 9008 N N . PRO B 1 439 ? 24.719 7.926 21.406 1 84.12 439 PRO B N 1
ATOM 9009 C CA . PRO B 1 439 ? 25.828 7.805 22.344 1 84.12 439 PRO B CA 1
ATOM 9010 C C . PRO B 1 439 ? 26.812 8.969 22.266 1 84.12 439 PRO B C 1
ATOM 9012 O O . PRO B 1 439 ? 27.5 9.281 23.234 1 84.12 439 PRO B O 1
ATOM 9015 N N . ASN B 1 440 ? 26.922 9.57 21.188 1 80.12 440 ASN B N 1
ATOM 9016 C CA . ASN B 1 440 ? 27.844 10.68 21 1 80.12 440 ASN B CA 1
ATOM 9017 C C . ASN B 1 440 ? 27.297 11.984 21.578 1 80.12 440 ASN B C 1
ATOM 9019 O O . ASN B 1 440 ? 27.984 13 21.625 1 80.12 440 ASN B O 1
ATOM 9023 N N . LYS B 1 441 ? 26.094 11.984 21.969 1 80.62 441 LYS B N 1
ATOM 9024 C CA . LYS B 1 441 ? 25.469 13.141 22.609 1 80.62 441 LYS B CA 1
ATOM 9025 C C . LYS B 1 441 ? 24.766 12.742 23.906 1 80.62 441 LYS B C 1
ATOM 9027 O O . LYS B 1 441 ? 23.531 12.82 24 1 80.62 441 LYS B O 1
ATOM 9032 N N . PRO B 1 442 ? 25.547 12.445 24.859 1 78.12 442 PRO B N 1
ATOM 9033 C CA . PRO B 1 442 ? 24.906 12.023 26.109 1 78.12 442 PRO B CA 1
ATOM 9034 C C . PRO B 1 442 ? 24.219 13.172 26.844 1 78.12 442 PRO B C 1
ATOM 9036 O O . PRO B 1 442 ? 24.672 14.32 26.766 1 78.12 442 PRO B O 1
ATOM 9039 N N . GLY B 1 443 ? 23.141 12.898 27.578 1 81.06 443 GLY B N 1
ATOM 9040 C CA . GLY B 1 443 ? 22.453 13.867 28.422 1 81.06 443 GLY B CA 1
ATOM 9041 C C . GLY B 1 443 ? 21.016 14.117 28.016 1 81.06 443 GLY B C 1
ATOM 9042 O O . GLY B 1 443 ? 20.562 13.602 26.984 1 81.06 443 GLY B O 1
ATOM 9043 N N . THR B 1 444 ? 20.297 14.789 28.906 1 88.88 444 THR B N 1
ATOM 9044 C CA . THR B 1 444 ? 18.922 15.203 28.688 1 88.88 444 THR B CA 1
ATOM 9045 C C . THR B 1 444 ? 18.859 16.688 28.312 1 88.88 444 THR B C 1
ATOM 9047 O O . THR B 1 444 ? 19.234 17.547 29.094 1 88.88 444 THR B O 1
ATOM 9050 N N . GLU B 1 445 ? 18.406 16.969 27.156 1 86.62 445 GLU B N 1
ATOM 9051 C CA . GLU B 1 445 ? 18.438 18.328 26.625 1 86.62 445 GLU B CA 1
ATOM 9052 C C . GLU B 1 445 ? 17.344 19.188 27.219 1 86.62 445 GLU B C 1
ATOM 9054 O O . GLU B 1 445 ? 17.547 20.391 27.453 1 86.62 445 GLU B O 1
ATOM 9059 N N . LEU B 1 446 ? 16.219 18.672 27.391 1 92.75 446 LEU B N 1
ATOM 9060 C CA . LEU B 1 446 ? 15.109 19.406 27.984 1 92.75 446 LEU B CA 1
ATOM 9061 C C . LEU B 1 446 ? 14.602 18.703 29.234 1 92.75 446 LEU B C 1
ATOM 9063 O O . LEU B 1 446 ? 14.445 17.484 29.25 1 92.75 446 LEU B O 1
ATOM 9067 N N . ASP B 1 447 ? 14.445 19.281 30.234 1 94 447 ASP B N 1
ATOM 9068 C CA . ASP B 1 447 ? 13.789 18.906 31.484 1 94 447 ASP B CA 1
ATOM 9069 C C . ASP B 1 447 ? 13.148 20.125 32.156 1 94 447 ASP B C 1
ATOM 9071 O O . ASP B 1 447 ? 13.758 20.75 33.031 1 94 447 ASP B O 1
ATOM 9075 N N . GLU B 1 448 ? 11.922 20.391 31.734 1 93.69 448 GLU B N 1
ATOM 9076 C CA . GLU B 1 448 ? 11.297 21.656 32.094 1 93.69 448 GLU B CA 1
ATOM 9077 C C . GLU B 1 448 ? 9.82 21.469 32.438 1 93.69 448 GLU B C 1
ATOM 9079 O O . GLU B 1 448 ? 9.211 20.469 32.031 1 93.69 448 GLU B O 1
ATOM 9084 N N . SER B 1 449 ? 9.367 22.375 33.188 1 95.5 449 SER B N 1
ATOM 9085 C CA . SER B 1 449 ? 7.93 22.5 33.438 1 95.5 449 SER B CA 1
ATOM 9086 C C . SER B 1 449 ? 7.406 23.844 32.938 1 95.5 449 SER B C 1
ATOM 9088 O O . SER B 1 449 ? 8.133 24.844 32.938 1 95.5 449 SER B O 1
ATOM 9090 N N . ILE B 1 450 ? 6.211 23.875 32.531 1 93.75 450 ILE B N 1
ATOM 9091 C CA . ILE B 1 450 ? 5.668 25.125 32 1 93.75 450 ILE B CA 1
ATOM 9092 C C . ILE B 1 450 ? 4.184 25.219 32.344 1 93.75 450 ILE B C 1
ATOM 9094 O O . ILE B 1 450 ? 3.479 24.219 32.375 1 93.75 450 ILE B O 1
ATOM 9098 N N . LEU B 1 451 ? 3.77 26.438 32.625 1 94.06 451 LEU B N 1
ATOM 9099 C CA . LEU B 1 451 ? 2.365 26.781 32.812 1 94.06 451 LEU B CA 1
ATOM 9100 C C . LEU B 1 451 ? 1.824 27.5 31.578 1 94.06 451 LEU B C 1
ATOM 9102 O O . LEU B 1 451 ? 2.416 28.484 31.109 1 94.06 451 LEU B O 1
ATOM 9106 N N . SER B 1 452 ? 0.727 27.078 31.031 1 92.88 452 SER B N 1
ATOM 9107 C CA . SER B 1 452 ? 0.141 27.641 29.828 1 92.88 452 SER B CA 1
ATOM 9108 C C . SER B 1 452 ? -1.287 28.125 30.062 1 92.88 452 SER B C 1
ATOM 9110 O O . SER B 1 452 ? -2.232 27.328 29.984 1 92.88 452 SER B O 1
ATOM 9112 N N . PRO B 1 453 ? -1.497 29.375 30.25 1 93.31 453 PRO B N 1
ATOM 9113 C CA . PRO B 1 453 ? -2.848 29.922 30.391 1 93.31 453 PRO B CA 1
ATOM 9114 C C . PRO B 1 453 ? -3.506 30.203 29.047 1 93.31 453 PRO B C 1
ATOM 9116 O O . PRO B 1 453 ? -2.814 30.469 28.062 1 93.31 453 PRO B O 1
ATOM 9119 N N . ARG B 1 454 ? -4.855 30.203 28.984 1 92.06 454 ARG B N 1
ATOM 9120 C CA . ARG B 1 454 ? -5.641 30.547 27.812 1 92.06 454 ARG B CA 1
ATOM 9121 C C . ARG B 1 454 ? -6.984 31.156 28.203 1 92.06 454 ARG B C 1
ATOM 9123 O O . ARG B 1 454 ? -7.566 30.781 29.219 1 92.06 454 ARG B O 1
ATOM 9130 N N . VAL B 1 455 ? -7.445 32.031 27.406 1 92.88 455 VAL B N 1
ATOM 9131 C CA . VAL B 1 455 ? -8.766 32.625 27.609 1 92.88 455 VAL B CA 1
ATOM 9132 C C . VAL B 1 455 ? -9.477 32.781 26.266 1 92.88 455 VAL B C 1
ATOM 9134 O O . VAL B 1 455 ? -8.852 33.156 25.266 1 92.88 455 VAL B O 1
ATOM 9137 N N . ASP B 1 456 ? -10.656 32.406 26.203 1 92.12 456 ASP B N 1
ATOM 9138 C CA . ASP B 1 456 ? -11.539 32.594 25.062 1 92.12 456 ASP B CA 1
ATOM 9139 C C . ASP B 1 456 ? -12.812 33.344 25.469 1 92.12 456 ASP B C 1
ATOM 9141 O O . ASP B 1 456 ? -13.445 33 26.469 1 92.12 456 ASP B O 1
ATOM 9145 N N . ILE B 1 457 ? -13.18 34.312 24.688 1 94.56 457 ILE B N 1
ATOM 9146 C CA . ILE B 1 457 ? -14.367 35.125 24.969 1 94.56 457 ILE B CA 1
ATOM 9147 C C . ILE B 1 457 ? -15.242 35.188 23.719 1 94.56 457 ILE B C 1
ATOM 9149 O O . ILE B 1 457 ? -14.742 35.438 22.625 1 94.56 457 ILE B O 1
ATOM 9153 N N . ARG B 1 458 ? -16.438 34.938 23.906 1 94.62 458 ARG B N 1
ATOM 9154 C CA . ARG B 1 458 ? -17.438 35.156 22.859 1 94.62 458 ARG B CA 1
ATOM 9155 C C . ARG B 1 458 ? -18.5 36.156 23.312 1 94.62 458 ARG B C 1
ATOM 9157 O O . ARG B 1 458 ? -19.125 35.969 24.359 1 94.62 458 ARG B O 1
ATOM 9164 N N . LEU B 1 459 ? -18.672 37.219 22.578 1 96.88 459 LEU B N 1
ATOM 9165 C CA . LEU B 1 459 ? -19.672 38.25 22.875 1 96.88 459 LEU B CA 1
ATOM 9166 C C . LEU B 1 459 ? -20.641 38.406 21.703 1 96.88 459 LEU B C 1
ATOM 9168 O O . LEU B 1 459 ? -20.266 38.844 20.625 1 96.88 459 LEU B O 1
ATOM 9172 N N . ARG B 1 460 ? -21.828 38.031 21.938 1 95.75 460 ARG B N 1
ATOM 9173 C CA . ARG B 1 460 ? -22.875 38.281 20.953 1 95.75 460 ARG B CA 1
ATOM 9174 C C . ARG B 1 460 ? -23.453 39.656 21.094 1 95.75 460 ARG B C 1
ATOM 9176 O O . ARG B 1 460 ? -24.156 39.969 22.062 1 95.75 460 ARG B O 1
ATOM 9183 N N . HIS B 1 461 ? -23.297 40.469 20.125 1 97.12 461 HIS B N 1
ATOM 9184 C CA . HIS B 1 461 ? -23.828 41.812 20.156 1 97.12 461 HIS B CA 1
ATOM 9185 C C . HIS B 1 461 ? -25.328 41.844 19.859 1 97.12 461 HIS B C 1
ATOM 9187 O O . HIS B 1 461 ? -26.062 42.625 20.438 1 97.12 461 HIS B O 1
ATOM 9193 N N . ASN B 1 462 ? -25.719 41.062 18.969 1 94.5 462 ASN B N 1
ATOM 9194 C CA . ASN B 1 462 ? -27.094 40.75 18.578 1 94.5 462 ASN B CA 1
ATOM 9195 C C . ASN B 1 462 ? -27.172 39.438 17.828 1 94.5 462 ASN B C 1
ATOM 9197 O O . ASN B 1 462 ? -26.281 38.594 17.953 1 94.5 462 ASN B O 1
ATOM 9201 N N . ASP B 1 463 ? -28.219 39.344 17.062 1 92.31 463 ASP B N 1
ATOM 9202 C CA . ASP B 1 463 ? -28.438 38.062 16.406 1 92.31 463 ASP B CA 1
ATOM 9203 C C . ASP B 1 463 ? -27.516 37.906 15.203 1 92.31 463 ASP B C 1
ATOM 9205 O O . ASP B 1 463 ? -27.328 36.781 14.711 1 92.31 463 ASP B O 1
ATOM 9209 N N . GLU B 1 464 ? -26.859 38.969 14.789 1 94.19 464 GLU B N 1
ATOM 9210 C CA . GLU B 1 464 ? -26.109 38.875 13.539 1 94.19 464 GLU B CA 1
ATOM 9211 C C . GLU B 1 464 ? -24.625 39.094 13.773 1 94.19 464 GLU B C 1
ATOM 9213 O O . GLU B 1 464 ? -23.781 38.688 12.969 1 94.19 464 GLU B O 1
ATOM 9218 N N . TRP B 1 465 ? -24.281 39.812 14.797 1 96 465 TRP B N 1
ATOM 9219 C CA . TRP B 1 465 ? -22.891 40.188 15.023 1 96 465 TRP B CA 1
ATOM 9220 C C . TRP B 1 465 ? -22.328 39.469 16.25 1 96 465 TRP B C 1
ATOM 9222 O O . TRP B 1 465 ? -22.953 39.469 17.312 1 96 465 TRP B O 1
ATOM 9232 N N . THR B 1 466 ? -21.203 38.844 16.141 1 94.88 466 THR B N 1
ATOM 9233 C CA . THR B 1 466 ? -20.531 38.156 17.234 1 94.88 466 THR B CA 1
ATOM 9234 C C . THR B 1 466 ? -19.047 38.5 17.25 1 94.88 466 THR B C 1
ATOM 9236 O O . THR B 1 466 ? -18.391 38.469 16.203 1 94.88 466 THR B O 1
ATOM 9239 N N . SER B 1 467 ? -18.531 38.812 18.422 1 96.44 467 SER B N 1
ATOM 9240 C CA . SER B 1 467 ? -17.109 39 18.625 1 96.44 467 SER B CA 1
ATOM 9241 C C . SER B 1 467 ? -16.5 37.812 19.344 1 96.44 467 SER B C 1
ATOM 9243 O O . SER B 1 467 ? -17.125 37.219 20.234 1 96.44 467 SER B O 1
ATOM 9245 N N . ARG B 1 468 ? -15.367 37.469 18.891 1 93.75 468 ARG B N 1
ATOM 9246 C CA . ARG B 1 468 ? -14.602 36.438 19.578 1 93.75 468 ARG B CA 1
ATOM 9247 C C . ARG B 1 468 ? -13.172 36.875 19.844 1 93.75 468 ARG B C 1
ATOM 9249 O O . ARG B 1 468 ? -12.539 37.469 18.969 1 93.75 468 ARG B O 1
ATOM 9256 N N . LEU B 1 469 ? -12.758 36.688 21.016 1 94.5 469 LEU B N 1
ATOM 9257 C CA . LEU B 1 469 ? -11.383 37 21.422 1 94.5 469 LEU B CA 1
ATOM 9258 C C . LEU B 1 469 ? -10.734 35.75 22.047 1 94.5 469 LEU B C 1
ATOM 9260 O O . LEU B 1 469 ? -11.344 35.062 22.859 1 94.5 469 LEU B O 1
ATOM 9264 N N . SER B 1 470 ? -9.531 35.406 21.594 1 92 470 SER B N 1
ATOM 9265 C CA . SER B 1 470 ? -8.75 34.312 22.141 1 92 470 SER B CA 1
ATOM 9266 C C . SER B 1 470 ? -7.312 34.75 22.422 1 92 470 SER B C 1
ATOM 9268 O O . SER B 1 470 ? -6.707 35.469 21.625 1 92 470 SER B O 1
ATOM 9270 N N . ALA B 1 471 ? -6.809 34.406 23.547 1 92.69 471 ALA B N 1
ATOM 9271 C CA . ALA B 1 471 ? -5.426 34.688 23.922 1 92.69 471 ALA B CA 1
ATOM 9272 C C . ALA B 1 471 ? -4.852 33.562 24.781 1 92.69 471 ALA B C 1
ATOM 9274 O O . ALA B 1 471 ? -5.57 32.969 25.578 1 92.69 471 ALA B O 1
ATOM 9275 N N . GLY B 1 472 ? -3.557 33.344 24.594 1 91.06 472 GLY B N 1
ATOM 9276 C CA . GLY B 1 472 ? -2.953 32.312 25.406 1 91.06 472 GLY B CA 1
ATOM 9277 C C . GLY B 1 472 ? -1.49 32.062 25.094 1 91.06 472 GLY B C 1
ATOM 9278 O O . GLY B 1 472 ? -0.903 32.781 24.266 1 91.06 472 GLY B O 1
ATOM 9279 N N . ARG B 1 473 ? -0.955 31.047 25.797 1 92.12 473 ARG B N 1
ATOM 9280 C CA . ARG B 1 473 ? 0.438 30.641 25.656 1 92.12 473 ARG B CA 1
ATOM 9281 C C . ARG B 1 473 ? 0.534 29.172 25.266 1 92.12 473 ARG B C 1
ATOM 9283 O O . ARG B 1 473 ? -0.263 28.344 25.719 1 92.12 473 ARG B O 1
ATOM 9290 N N . GLY B 1 474 ? 1.447 28.922 24.359 1 90.88 474 GLY B N 1
ATOM 9291 C CA . GLY B 1 474 ? 1.789 27.547 24 1 90.88 474 GLY B CA 1
ATOM 9292 C C . GLY B 1 474 ? 3.283 27.297 23.984 1 90.88 474 GLY B C 1
ATOM 9293 O O . GLY B 1 474 ? 4.078 28.203 24.219 1 90.88 474 GLY B O 1
ATOM 9294 N N . TYR B 1 475 ? 3.654 26 23.859 1 92.25 475 TYR B N 1
ATOM 9295 C CA . TYR B 1 475 ? 5.07 25.656 23.766 1 92.25 475 TYR B CA 1
ATOM 9296 C C . TYR B 1 475 ? 5.297 24.5 22.797 1 92.25 475 TYR B C 1
ATOM 9298 O O . TYR B 1 475 ? 4.348 23.828 22.406 1 92.25 475 TYR B O 1
ATOM 9306 N N . ARG B 1 476 ? 6.535 24.344 22.391 1 90.81 476 ARG B N 1
ATOM 9307 C CA . ARG B 1 476 ? 6.957 23.234 21.531 1 90.81 476 ARG B CA 1
ATOM 9308 C C . ARG B 1 476 ? 8.406 22.844 21.812 1 90.81 476 ARG B C 1
ATOM 9310 O O . ARG B 1 476 ? 9.25 23.719 22.047 1 90.81 476 ARG B O 1
ATOM 9317 N N . ALA B 1 477 ? 8.617 21.547 21.859 1 88.75 477 ALA B N 1
ATOM 9318 C CA . ALA B 1 477 ? 9.992 21.062 21.922 1 88.75 477 ALA B CA 1
ATOM 9319 C C . ALA B 1 477 ? 10.586 20.906 20.516 1 88.75 477 ALA B C 1
ATOM 9321 O O . ALA B 1 477 ? 10.047 20.172 19.688 1 88.75 477 ALA B O 1
ATOM 9322 N N . PRO B 1 478 ? 11.625 21.578 20.219 1 85.75 478 PRO B N 1
ATOM 9323 C CA . PRO B 1 478 ? 12.227 21.453 18.891 1 85.75 478 PRO B CA 1
ATOM 9324 C C . PRO B 1 478 ? 13.047 20.188 18.734 1 85.75 478 PRO B C 1
ATOM 9326 O O . PRO B 1 478 ? 14.273 20.219 18.844 1 85.75 478 PRO B O 1
ATOM 9329 N N . LEU B 1 479 ? 12.539 19.078 18.328 1 77.38 479 LEU B N 1
ATOM 9330 C CA . LEU B 1 479 ? 13.203 17.781 18.375 1 77.38 479 LEU B CA 1
ATOM 9331 C C . LEU B 1 479 ? 13.633 17.328 16.984 1 77.38 479 LEU B C 1
ATOM 9333 O O . LEU B 1 479 ? 14.477 16.438 16.859 1 77.38 479 LEU B O 1
ATOM 9337 N N . SER B 1 480 ? 13.125 17.781 15.977 1 69 480 SER B N 1
ATOM 9338 C CA . SER B 1 480 ? 13.484 17.188 14.695 1 69 480 SER B CA 1
ATOM 9339 C C . SER B 1 480 ? 14.555 18.016 13.984 1 69 480 SER B C 1
ATOM 9341 O O . SER B 1 480 ? 14.375 19.219 13.773 1 69 480 SER B O 1
ATOM 9343 N N . PHE B 1 481 ? 15.641 17.391 13.672 1 65.75 481 PHE B N 1
ATOM 9344 C CA . PHE B 1 481 ? 16.75 18.047 12.992 1 65.75 481 PHE B CA 1
ATOM 9345 C C . PHE B 1 481 ? 16.781 17.656 11.516 1 65.75 481 PHE B C 1
ATOM 9347 O O . PHE B 1 481 ? 16.516 18.484 10.648 1 65.75 481 PHE B O 1
ATOM 9354 N N . PHE B 1 482 ? 16.812 16.391 11.25 1 62.72 482 PHE B N 1
ATOM 9355 C CA . PHE B 1 482 ? 17.141 15.945 9.898 1 62.72 482 PHE B CA 1
ATOM 9356 C C . PHE B 1 482 ? 16.031 16.328 8.922 1 62.72 482 PHE B C 1
ATOM 9358 O O . PHE B 1 482 ? 16.312 16.906 7.859 1 62.72 482 PHE B O 1
ATOM 9365 N N . GLU B 1 483 ? 14.875 16.094 9.352 1 62.97 483 GLU B N 1
ATOM 9366 C CA . GLU B 1 483 ? 13.805 16.391 8.406 1 62.97 483 GLU B CA 1
ATOM 9367 C C . GLU B 1 483 ? 13.594 17.906 8.273 1 62.97 483 GLU B C 1
ATOM 9369 O O . GLU B 1 483 ? 13.164 18.391 7.223 1 62.97 483 GLU B O 1
ATOM 9374 N N . THR B 1 484 ? 14 18.578 9.242 1 61.69 484 THR B N 1
ATOM 9375 C CA . THR B 1 484 ? 13.945 20.031 9.141 1 61.69 484 THR B CA 1
ATOM 9376 C C . THR B 1 484 ? 15 20.547 8.156 1 61.69 484 THR B C 1
ATOM 9378 O O . THR B 1 484 ? 14.734 21.469 7.379 1 61.69 484 THR B O 1
ATOM 9381 N N . ASP B 1 485 ? 16.078 19.922 8.227 1 62.72 485 ASP B N 1
ATOM 9382 C CA . ASP B 1 485 ? 17.172 20.312 7.328 1 62.72 485 ASP B CA 1
ATOM 9383 C C . ASP B 1 485 ? 16.891 19.828 5.906 1 62.72 485 ASP B C 1
ATOM 9385 O O . ASP B 1 485 ? 17.078 20.594 4.949 1 62.72 485 ASP B O 1
ATOM 9389 N N . HIS B 1 486 ? 16.281 18.75 5.785 1 61.81 486 HIS B N 1
ATOM 9390 C CA . HIS B 1 486 ? 15.898 18.125 4.527 1 61.81 486 HIS B CA 1
ATOM 9391 C C . HIS B 1 486 ? 17.047 18.125 3.537 1 61.81 486 HIS B C 1
ATOM 9393 O O . HIS B 1 486 ? 16.859 18.453 2.361 1 61.81 486 HIS B O 1
ATOM 9399 N N . GLY B 1 487 ? 18.234 17.984 4.023 1 56.12 487 GLY B N 1
ATOM 9400 C CA . GLY B 1 487 ? 19.406 17.828 3.168 1 56.12 487 GLY B CA 1
ATOM 9401 C C . GLY B 1 487 ? 19.984 19.172 2.732 1 56.12 487 GLY B C 1
ATOM 9402 O O . GLY B 1 487 ? 20.859 19.203 1.851 1 56.12 487 GLY B O 1
ATOM 9403 N N . ILE B 1 488 ? 19.422 20.125 3.256 1 54.25 488 ILE B N 1
ATOM 9404 C CA . ILE B 1 488 ? 19.906 21.453 2.912 1 54.25 488 ILE B CA 1
ATOM 9405 C C . ILE B 1 488 ? 21.359 21.609 3.35 1 54.25 488 ILE B C 1
ATOM 9407 O O . ILE B 1 488 ? 22.188 22.141 2.607 1 54.25 488 ILE B O 1
ATOM 9411 N N . LEU B 1 489 ? 21.578 21.047 4.496 1 54.53 489 LEU B N 1
ATOM 9412 C CA . LEU B 1 489 ? 22.938 21.141 5.012 1 54.53 489 LEU B CA 1
ATOM 9413 C C . LEU B 1 489 ? 23.719 19.859 4.699 1 54.53 489 LEU B C 1
ATOM 9415 O O . LEU B 1 489 ? 23.141 18.828 4.406 1 54.53 489 LEU B O 1
ATOM 9419 N N . ASP B 1 490 ? 24.969 20.062 4.645 1 60.19 490 ASP B N 1
ATOM 9420 C CA . ASP B 1 490 ? 25.844 18.938 4.305 1 60.19 490 ASP B CA 1
ATOM 9421 C C . ASP B 1 490 ? 25.891 17.922 5.438 1 60.19 490 ASP B C 1
ATOM 9423 O O . ASP B 1 490 ? 26.688 18.031 6.359 1 60.19 490 ASP B O 1
ATOM 9427 N N . GLY B 1 491 ? 25.047 16.984 5.367 1 61.84 491 GLY B N 1
ATOM 9428 C CA . GLY B 1 491 ? 24.969 15.961 6.391 1 61.84 491 GLY B CA 1
ATOM 9429 C C . GLY B 1 491 ? 26.203 15.086 6.453 1 61.84 491 GLY B C 1
ATOM 9430 O O . GLY B 1 491 ? 26.422 14.375 7.434 1 61.84 491 GLY B O 1
ATOM 9431 N N . SER B 1 492 ? 26.953 15.188 5.449 1 65.56 492 SER B N 1
ATOM 9432 C CA . SER B 1 492 ? 28.156 14.359 5.422 1 65.56 492 SER B CA 1
ATOM 9433 C C . SER B 1 492 ? 29.141 14.789 6.492 1 65.56 492 SER B C 1
ATOM 9435 O O . SER B 1 492 ? 30.016 14.008 6.895 1 65.56 492 SER B O 1
ATOM 9437 N N . LEU B 1 493 ? 28.953 16.016 6.969 1 70.81 493 LEU B N 1
ATOM 9438 C CA . LEU B 1 493 ? 29.875 16.531 7.988 1 70.81 493 LEU B CA 1
ATOM 9439 C C . LEU B 1 493 ? 29.391 16.156 9.383 1 70.81 493 LEU B C 1
ATOM 9441 O O . LEU B 1 493 ? 30.109 16.328 10.367 1 70.81 493 LEU B O 1
ATOM 9445 N N . GLY B 1 494 ? 28.25 15.727 9.398 1 72.88 494 GLY B N 1
ATOM 9446 C CA . GLY B 1 494 ? 27.672 15.352 10.68 1 72.88 494 GLY B CA 1
ATOM 9447 C C . GLY B 1 494 ? 26.5 16.219 11.078 1 72.88 494 GLY B C 1
ATOM 9448 O O . GLY B 1 494 ? 25.984 16.984 10.258 1 72.88 494 GLY B O 1
ATOM 9449 N N . PHE B 1 495 ? 26.031 16.016 12.359 1 77.75 495 PHE B N 1
ATOM 9450 C CA . PHE B 1 495 ? 24.953 16.812 12.945 1 77.75 495 PHE B CA 1
ATOM 9451 C C . PHE B 1 495 ? 25.234 17.078 14.422 1 77.75 495 PHE B C 1
ATOM 9453 O O . PHE B 1 495 ? 25.734 16.203 15.133 1 77.75 495 PHE B O 1
ATOM 9460 N N . ASP B 1 496 ? 25.016 18.297 14.797 1 81.12 496 ASP B N 1
ATOM 9461 C CA . ASP B 1 496 ? 25.125 18.703 16.203 1 81.12 496 ASP B CA 1
ATOM 9462 C C . ASP B 1 496 ? 23.828 19.312 16.703 1 81.12 496 ASP B C 1
ATOM 9464 O O . ASP B 1 496 ? 23.047 19.844 15.922 1 81.12 496 ASP B O 1
ATOM 9468 N N . ILE B 1 497 ? 23.547 19.141 17.984 1 83.94 497 ILE B N 1
ATOM 9469 C CA . ILE B 1 497 ? 22.297 19.609 18.578 1 83.94 497 ILE B CA 1
ATOM 9470 C C . ILE B 1 497 ? 22.609 20.5 19.781 1 83.94 497 ILE B C 1
ATOM 9472 O O . ILE B 1 497 ? 23.312 20.078 20.703 1 83.94 497 ILE B O 1
ATOM 9476 N N . ASP B 1 498 ? 22.156 21.719 19.719 1 85.56 498 ASP B N 1
ATOM 9477 C CA . ASP B 1 498 ? 22.297 22.703 20.797 1 85.56 498 ASP B CA 1
ATOM 9478 C C . ASP B 1 498 ? 20.953 23.328 21.156 1 85.56 498 ASP B C 1
ATOM 9480 O O . ASP B 1 498 ? 20.719 24.484 20.859 1 85.56 498 ASP B O 1
ATOM 9484 N N . ILE B 1 499 ? 20.094 22.547 21.75 1 87.19 499 ILE B N 1
ATOM 9485 C CA . ILE B 1 499 ? 18.781 22.969 22.219 1 87.19 499 ILE B CA 1
ATOM 9486 C C . ILE B 1 499 ? 18.703 22.844 23.734 1 87.19 499 ILE B C 1
ATOM 9488 O O . ILE B 1 499 ? 19.156 21.844 24.297 1 87.19 499 ILE B O 1
ATOM 9492 N N . ASP B 1 500 ? 18.156 23.812 24.453 1 89.25 500 ASP B N 1
ATOM 9493 C CA . ASP B 1 500 ? 18.078 23.703 25.906 1 89.25 500 ASP B CA 1
ATOM 9494 C C . ASP B 1 500 ? 16.812 24.359 26.453 1 89.25 500 ASP B C 1
ATOM 9496 O O . ASP B 1 500 ? 16.641 24.453 27.672 1 89.25 500 ASP B O 1
ATOM 9500 N N . GLU B 1 501 ? 16 24.859 25.547 1 92.31 501 GLU B N 1
ATOM 9501 C CA . GLU B 1 501 ? 14.758 25.484 25.969 1 92.31 501 GLU B CA 1
ATOM 9502 C C . GLU B 1 501 ? 13.602 25.094 25.062 1 92.31 501 GLU B C 1
ATOM 9504 O O . GLU B 1 501 ? 13.812 24.75 23.891 1 92.31 501 GLU B O 1
ATOM 9509 N N . LEU B 1 502 ? 12.469 25.25 25.609 1 93.12 502 LEU B N 1
ATOM 9510 C CA . LEU B 1 502 ? 11.266 25.109 24.797 1 93.12 502 LEU B CA 1
ATOM 9511 C C . LEU B 1 502 ? 11.008 26.375 23.984 1 93.12 502 LEU B C 1
ATOM 9513 O O . LEU B 1 502 ? 11.281 27.484 24.438 1 93.12 502 LEU B O 1
ATOM 9517 N N . GLU B 1 503 ? 10.539 26.156 22.734 1 92.25 503 GLU B N 1
ATOM 9518 C CA . GLU B 1 503 ? 9.883 27.297 22.109 1 92.25 503 GLU B CA 1
ATOM 9519 C C . GLU B 1 503 ? 8.641 27.719 22.875 1 92.25 503 GLU B C 1
ATOM 9521 O O . GLU B 1 503 ? 7.832 26.875 23.266 1 92.25 503 GLU B O 1
ATOM 9526 N N . ARG B 1 504 ? 8.477 28.984 23.016 1 93 504 ARG B N 1
ATOM 9527 C CA . ARG B 1 504 ? 7.312 29.516 23.719 1 93 504 ARG B CA 1
ATOM 9528 C C . ARG B 1 504 ? 6.578 30.547 22.859 1 93 504 ARG B C 1
ATOM 9530 O O . ARG B 1 504 ? 7.203 31.422 22.25 1 93 504 ARG B O 1
ATOM 9537 N N . SER B 1 505 ? 5.336 30.375 22.781 1 93.5 505 SER B N 1
ATOM 9538 C CA . SER B 1 505 ? 4.547 31.266 21.953 1 93.5 505 SER B CA 1
ATOM 9539 C C . SER B 1 505 ? 3.453 31.953 22.75 1 93.5 505 SER B C 1
ATOM 9541 O O . SER B 1 505 ? 2.812 31.328 23.609 1 93.5 505 SER B O 1
ATOM 9543 N N . ASN B 1 506 ? 3.309 33.188 22.516 1 93.69 506 ASN B N 1
ATOM 9544 C CA . ASN B 1 506 ? 2.17 33.969 22.969 1 93.69 506 ASN B CA 1
ATOM 9545 C C . ASN B 1 506 ? 1.337 34.469 21.797 1 93.69 506 ASN B C 1
ATOM 9547 O O . ASN B 1 506 ? 1.885 34.969 20.812 1 93.69 506 ASN B O 1
ATOM 9551 N N . SER B 1 507 ? 0.071 34.312 21.906 1 93.38 507 SER B N 1
ATOM 9552 C CA . SER B 1 507 ? -0.764 34.688 20.781 1 93.38 507 SER B CA 1
ATOM 9553 C C . SER B 1 507 ? -2.062 35.344 21.25 1 93.38 507 SER B C 1
ATOM 9555 O O . SER B 1 507 ? -2.518 35.094 22.359 1 93.38 507 SER B O 1
ATOM 9557 N N . ALA B 1 508 ? -2.586 36.219 20.422 1 94 508 ALA B N 1
ATOM 9558 C CA . ALA B 1 508 ? -3.902 36.812 20.578 1 94 508 ALA B CA 1
ATOM 9559 C C . ALA B 1 508 ? -4.617 36.938 19.234 1 94 508 ALA B C 1
ATOM 9561 O O . ALA B 1 508 ? -3.998 37.25 18.219 1 94 508 ALA B O 1
ATOM 9562 N N . ASN B 1 509 ? -5.879 36.594 19.25 1 93.12 509 ASN B N 1
ATOM 9563 C CA . ASN B 1 509 ? -6.707 36.625 18.047 1 93.12 509 ASN B CA 1
ATOM 9564 C C . ASN B 1 509 ? -8.055 37.281 18.312 1 93.12 509 ASN B C 1
ATOM 9566 O O . ASN B 1 509 ? -8.672 37.062 19.359 1 93.12 509 ASN B O 1
ATOM 9570 N N . TYR B 1 510 ? -8.477 38.125 17.406 1 95.38 510 TYR B N 1
ATOM 9571 C CA . TYR B 1 510 ? -9.805 38.719 17.438 1 95.38 510 TYR B CA 1
ATOM 9572 C C . TYR B 1 510 ? -10.539 38.5 16.125 1 95.38 510 TYR B C 1
ATOM 9574 O O . TYR B 1 510 ? -9.938 38.594 15.047 1 95.38 510 TYR B O 1
ATOM 9582 N N . ALA B 1 511 ? -11.781 38.188 16.25 1 94.44 511 ALA B N 1
ATOM 9583 C CA . ALA B 1 511 ? -12.609 38 15.07 1 94.44 511 ALA B CA 1
ATOM 9584 C C . ALA B 1 511 ? -13.977 38.656 15.258 1 94.44 511 ALA B C 1
ATOM 9586 O O . ALA B 1 511 ? -14.562 38.594 16.344 1 94.44 511 ALA B O 1
ATOM 9587 N N . LEU B 1 512 ? -14.406 39.344 14.281 1 97.25 512 LEU B N 1
ATOM 9588 C CA . LEU B 1 512 ? -15.758 39.875 14.195 1 97.25 512 LEU B CA 1
ATOM 9589 C C . LEU B 1 512 ? -16.531 39.219 13.062 1 97.25 512 LEU B C 1
ATOM 9591 O O . LEU B 1 512 ? -16.141 39.312 11.898 1 97.25 512 LEU B O 1
ATOM 9595 N N . SER B 1 513 ? -17.625 38.625 13.461 1 95.06 513 SER B N 1
ATOM 9596 C CA . SER B 1 513 ? -18.391 37.875 12.477 1 95.06 513 SER B CA 1
ATOM 9597 C C . SER B 1 513 ? -19.781 38.469 12.289 1 95.06 513 SER B C 1
ATOM 9599 O O . SER B 1 513 ? -20.406 38.906 13.258 1 95.06 513 SER B O 1
ATOM 9601 N N . TYR B 1 514 ? -20.172 38.5 11.102 1 96.5 514 TYR B N 1
ATOM 9602 C CA . TYR B 1 514 ? -21.531 38.844 10.719 1 96.5 514 TYR B CA 1
ATOM 9603 C C . TYR B 1 514 ? -22.234 37.688 10.039 1 96.5 514 TYR B C 1
ATOM 9605 O O . TYR B 1 514 ? -21.703 37.094 9.086 1 96.5 514 TYR B O 1
ATOM 9613 N N . GLU B 1 515 ? -23.391 37.344 10.516 1 94 515 GLU B N 1
ATOM 9614 C CA . GLU B 1 515 ? -24.188 36.25 9.922 1 94 515 GLU B CA 1
ATOM 9615 C C . GLU B 1 515 ? -25.578 36.75 9.547 1 94 515 GLU B C 1
ATOM 9617 O O . GLU B 1 515 ? -26.5 36.75 10.359 1 94 515 GLU B O 1
ATOM 9622 N N . GLY B 1 516 ? -25.719 36.938 8.289 1 92.56 516 GLY B N 1
ATOM 9623 C CA . GLY B 1 516 ? -27.031 37.312 7.762 1 92.56 516 GLY B CA 1
ATOM 9624 C C . GLY B 1 516 ? -27.672 36.188 6.945 1 92.56 516 GLY B C 1
ATOM 9625 O O . GLY B 1 516 ? -27.172 35.062 6.918 1 92.56 516 GLY B O 1
ATOM 9626 N N . GLU B 1 517 ? -28.828 36.562 6.305 1 90.62 517 GLU B N 1
ATOM 9627 C CA . GLU B 1 517 ? -29.547 35.562 5.516 1 90.62 517 GLU B CA 1
ATOM 9628 C C . GLU B 1 517 ? -28.781 35.188 4.254 1 90.62 517 GLU B C 1
ATOM 9630 O O . GLU B 1 517 ? -28.641 34.031 3.926 1 90.62 517 GLU B O 1
ATOM 9635 N N . ARG B 1 518 ? -28.234 36.219 3.594 1 93.88 518 ARG B N 1
ATOM 9636 C CA . ARG B 1 518 ? -27.562 35.938 2.328 1 93.88 518 ARG B CA 1
ATOM 9637 C C . ARG B 1 518 ? -26.078 36.25 2.424 1 93.88 518 ARG B C 1
ATOM 9639 O O . ARG B 1 518 ? -25.281 35.781 1.598 1 93.88 518 ARG B O 1
ATOM 9646 N N . LEU B 1 519 ? -25.766 37 3.414 1 95.31 519 LEU B N 1
ATOM 9647 C CA . LEU B 1 519 ? -24.391 37.469 3.549 1 95.31 519 LEU B CA 1
ATOM 9648 C C . LEU B 1 519 ? -23.781 37 4.863 1 95.31 519 LEU B C 1
ATOM 9650 O O . LEU B 1 519 ? -24.406 37.125 5.922 1 95.31 519 LEU B O 1
ATOM 9654 N N . THR B 1 520 ? -22.688 36.406 4.832 1 94.94 520 THR B N 1
ATOM 9655 C CA . THR B 1 520 ? -21.859 36.125 5.996 1 94.94 520 THR B CA 1
ATOM 9656 C C . THR B 1 520 ? -20.469 36.719 5.836 1 94.94 520 THR B C 1
ATOM 9658 O O . THR B 1 520 ? -19.938 36.812 4.723 1 94.94 520 THR B O 1
ATOM 9661 N N . SER B 1 521 ? -19.922 37.188 6.887 1 95.25 521 SER B N 1
ATOM 9662 C CA . SER B 1 521 ? -18.594 37.781 6.832 1 95.25 521 SER B CA 1
ATOM 9663 C C . SER B 1 521 ? -17.859 37.625 8.164 1 95.25 521 SER B C 1
ATOM 9665 O O . SER B 1 521 ? -18.484 37.656 9.227 1 95.25 521 SER B O 1
ATOM 9667 N N . THR B 1 522 ? -16.609 37.406 8.078 1 94.5 522 THR B N 1
ATOM 9668 C CA . THR B 1 522 ? -15.758 37.375 9.266 1 94.5 522 THR B CA 1
ATOM 9669 C C . THR B 1 522 ? -14.453 38.125 9.008 1 94.5 522 THR B C 1
ATOM 9671 O O . THR B 1 522 ? -13.711 37.781 8.078 1 94.5 522 THR B O 1
ATOM 9674 N N . ALA B 1 523 ? -14.203 39.125 9.758 1 96.88 523 ALA B N 1
ATOM 9675 C CA . ALA B 1 523 ? -12.922 39.812 9.773 1 96.88 523 ALA B CA 1
ATOM 9676 C C . ALA B 1 523 ? -12.086 39.406 10.984 1 96.88 523 ALA B C 1
ATOM 9678 O O . ALA B 1 523 ? -12.617 39.25 12.086 1 96.88 523 ALA B O 1
ATOM 9679 N N . SER B 1 524 ? -10.82 39.125 10.719 1 95 524 SER B N 1
ATOM 9680 C CA . SER B 1 524 ? -9.984 38.656 11.82 1 95 524 SER B CA 1
ATOM 9681 C C . SER B 1 524 ? -8.609 39.312 11.797 1 95 524 SER B C 1
ATOM 9683 O O . SER B 1 524 ? -8.125 39.719 10.742 1 95 524 SER B O 1
ATOM 9685 N N . ILE B 1 525 ? -8.047 39.438 12.961 1 96.75 525 ILE B N 1
ATOM 9686 C CA . ILE B 1 525 ? -6.66 39.875 13.156 1 96.75 525 ILE B CA 1
ATOM 9687 C C . ILE B 1 525 ? -6 39 14.219 1 96.75 525 ILE B C 1
ATOM 9689 O O . ILE B 1 525 ? -6.633 38.625 15.219 1 96.75 525 ILE B O 1
ATOM 9693 N N . ALA B 1 526 ? -4.816 38.531 13.977 1 95.38 526 ALA B N 1
ATOM 9694 C CA . ALA B 1 526 ? -4.086 37.656 14.891 1 95.38 526 ALA B CA 1
ATOM 9695 C C . ALA B 1 526 ? -2.648 38.125 15.078 1 95.38 526 ALA B C 1
ATOM 9697 O O . ALA B 1 526 ? -2.008 38.562 14.125 1 95.38 526 ALA B O 1
ATOM 9698 N N . TRP B 1 527 ? -2.229 38.062 16.281 1 96.44 527 TRP B N 1
ATOM 9699 C CA . TRP B 1 527 ? -0.857 38.375 16.672 1 96.44 527 TRP B CA 1
ATOM 9700 C C . TRP B 1 527 ? -0.212 37.188 17.375 1 96.44 527 TRP B C 1
ATOM 9702 O O . TRP B 1 527 ? -0.794 36.594 18.297 1 96.44 527 TRP B O 1
ATOM 9712 N N . THR B 1 528 ? 1.016 36.781 16.938 1 95.75 528 THR B N 1
ATOM 9713 C CA . THR B 1 528 ? 1.76 35.719 17.594 1 95.75 528 THR B CA 1
ATOM 9714 C C . THR B 1 528 ? 3.229 36.094 17.75 1 95.75 528 THR B C 1
ATOM 9716 O O . THR B 1 528 ? 3.84 36.625 16.828 1 95.75 528 THR B O 1
ATOM 9719 N N . GLU B 1 529 ? 3.742 35.844 18.891 1 96.5 529 GLU B N 1
ATOM 9720 C CA . GLU B 1 529 ? 5.164 36.031 19.188 1 96.5 529 GLU B CA 1
ATOM 9721 C C . GLU B 1 529 ? 5.77 34.719 19.703 1 96.5 529 GLU B C 1
ATOM 9723 O O . GLU B 1 529 ? 5.195 34.062 20.578 1 96.5 529 GLU B O 1
ATOM 9728 N N . VAL B 1 530 ? 6.965 34.375 19.188 1 95.69 530 VAL B N 1
ATOM 9729 C CA . VAL B 1 530 ? 7.621 33.125 19.578 1 95.69 530 VAL B CA 1
ATOM 9730 C C . VAL B 1 530 ? 9.008 33.406 20.141 1 95.69 530 VAL B C 1
ATOM 9732 O O . VAL B 1 530 ? 9.797 34.125 19.516 1 95.69 530 VAL B O 1
ATOM 9735 N N . GLU B 1 531 ? 9.258 32.812 21.281 1 95.5 531 GLU B N 1
ATOM 9736 C CA . GLU B 1 531 ? 10.578 32.875 21.906 1 95.5 531 GLU B CA 1
ATOM 9737 C C . GLU B 1 531 ? 11.344 31.578 21.719 1 95.5 531 GLU B C 1
ATOM 9739 O O . GLU B 1 531 ? 10.742 30.5 21.703 1 95.5 531 GLU B O 1
ATOM 9744 N N . HIS B 1 532 ? 12.688 31.641 21.594 1 94.31 532 HIS B N 1
ATOM 9745 C CA . HIS B 1 532 ? 13.578 30.484 21.453 1 94.31 532 HIS B CA 1
ATOM 9746 C C . HIS B 1 532 ? 13.234 29.672 20.203 1 94.31 532 HIS B C 1
ATOM 9748 O O . HIS B 1 532 ? 13.156 28.453 20.266 1 94.31 532 HIS B O 1
ATOM 9754 N N . LEU B 1 533 ? 13.039 30.484 19.156 1 93 533 LEU B N 1
ATOM 9755 C CA . LEU B 1 533 ? 12.695 29.812 17.891 1 93 533 LEU B CA 1
ATOM 9756 C C . LEU B 1 533 ? 13.836 28.922 17.422 1 93 533 LEU B C 1
ATOM 9758 O O . LEU B 1 533 ? 14.992 29.359 17.375 1 93 533 LEU B O 1
ATOM 9762 N N . ALA B 1 534 ? 13.469 27.672 17.078 1 88.19 534 ALA B N 1
ATOM 9763 C CA . ALA B 1 534 ? 14.469 26.734 16.562 1 88.19 534 ALA B CA 1
ATOM 9764 C C . ALA B 1 534 ? 15.07 27.234 15.25 1 88.19 534 ALA B C 1
ATOM 9766 O O . ALA B 1 534 ? 14.359 27.797 14.406 1 88.19 534 ALA B O 1
ATOM 9767 N N . ALA B 1 535 ? 16.312 27.016 15.094 1 84.94 535 ALA B N 1
ATOM 9768 C CA . ALA B 1 535 ? 17.031 27.484 13.906 1 84.94 535 ALA B CA 1
ATOM 9769 C C . ALA B 1 535 ? 18.125 26.5 13.531 1 84.94 535 ALA B C 1
ATOM 9771 O O . ALA B 1 535 ? 18.656 25.766 14.383 1 84.94 535 ALA B O 1
ATOM 9772 N N . LEU B 1 536 ? 18.359 26.438 12.234 1 82.62 536 LEU B N 1
ATOM 9773 C CA . LEU B 1 536 ? 19.453 25.625 11.711 1 82.62 536 LEU B CA 1
ATOM 9774 C C . LEU B 1 536 ? 20.625 26.484 11.266 1 82.62 536 LEU B C 1
ATOM 9776 O O . LEU B 1 536 ? 20.438 27.469 10.547 1 82.62 536 LEU B O 1
ATOM 9780 N N . THR B 1 537 ? 21.766 26.172 11.773 1 81.06 537 THR B N 1
ATOM 9781 C CA . THR B 1 537 ? 23 26.844 11.406 1 81.06 537 THR B CA 1
ATOM 9782 C C . THR B 1 537 ? 24.156 25.859 11.352 1 81.06 537 THR B C 1
ATOM 9784 O O . THR B 1 537 ? 23.953 24.656 11.125 1 81.06 537 THR B O 1
ATOM 9787 N N . THR B 1 538 ? 25.328 26.328 11.25 1 81.69 538 THR B N 1
ATOM 9788 C CA . THR B 1 538 ? 26.516 25.5 11.336 1 81.69 538 THR B CA 1
ATOM 9789 C C . THR B 1 538 ? 27.375 25.906 12.523 1 81.69 538 THR B C 1
ATOM 9791 O O . THR B 1 538 ? 27.406 27.078 12.906 1 81.69 538 THR B O 1
ATOM 9794 N N . ASN B 1 539 ? 28.016 24.953 13.086 1 82.38 539 ASN B N 1
ATOM 9795 C CA . ASN B 1 539 ? 28.938 25.297 14.156 1 82.38 539 ASN B CA 1
ATOM 9796 C C . ASN B 1 539 ? 30.297 25.75 13.609 1 82.38 539 ASN B C 1
ATOM 9798 O O . ASN B 1 539 ? 30.422 26 12.406 1 82.38 539 ASN B O 1
ATOM 9802 N N . ASP B 1 540 ? 31.234 25.953 14.484 1 80.81 540 ASP B N 1
ATOM 9803 C CA . ASP B 1 540 ? 32.531 26.516 14.117 1 80.81 540 ASP B CA 1
ATOM 9804 C C . ASP B 1 540 ? 33.281 25.594 13.172 1 80.81 540 ASP B C 1
ATOM 9806 O O . ASP B 1 540 ? 34.188 26.031 12.438 1 80.81 540 ASP B O 1
ATOM 9810 N N . HIS B 1 541 ? 32.875 24.375 13.125 1 80.06 541 HIS B N 1
ATOM 9811 C CA . HIS B 1 541 ? 33.562 23.406 12.281 1 80.06 541 HIS B CA 1
ATOM 9812 C C . HIS B 1 541 ? 32.781 23.156 10.992 1 80.06 541 HIS B C 1
ATOM 9814 O O . HIS B 1 541 ? 33.125 22.25 10.227 1 80.06 541 HIS B O 1
ATOM 9820 N N . GLY B 1 542 ? 31.719 23.906 10.812 1 76.88 542 GLY B N 1
ATOM 9821 C CA . GLY B 1 542 ? 30.922 23.766 9.602 1 76.88 542 GLY B CA 1
ATOM 9822 C C . GLY B 1 542 ? 29.891 22.672 9.688 1 76.88 542 GLY B C 1
ATOM 9823 O O . GLY B 1 542 ? 29.172 22.406 8.719 1 76.88 542 GLY B O 1
ATOM 9824 N N . ILE B 1 543 ? 29.766 22.078 10.828 1 78.12 543 ILE B N 1
ATOM 9825 C CA . ILE B 1 543 ? 28.828 20.984 11.047 1 78.12 543 ILE B CA 1
ATOM 9826 C C . ILE B 1 543 ? 27.422 21.562 11.242 1 78.12 543 ILE B C 1
ATOM 9828 O O . ILE B 1 543 ? 27.234 22.5 12.008 1 78.12 543 ILE B O 1
ATOM 9832 N N . PRO B 1 544 ? 26.469 21.031 10.477 1 80.69 544 PRO B N 1
ATOM 9833 C CA . PRO B 1 544 ? 25.094 21.484 10.688 1 80.69 544 PRO B CA 1
ATOM 9834 C C . PRO B 1 544 ? 24.672 21.422 12.156 1 80.69 544 PRO B C 1
ATOM 9836 O O . PRO B 1 544 ? 24.938 20.422 12.836 1 80.69 544 PRO B O 1
ATOM 9839 N N . LEU B 1 545 ? 24.078 22.469 12.648 1 83.25 545 LEU B N 1
ATOM 9840 C CA . LEU B 1 545 ? 23.734 22.625 14.062 1 83.25 545 LEU B CA 1
ATOM 9841 C C . LEU B 1 545 ? 22.266 23.047 14.219 1 83.25 545 LEU B C 1
ATOM 9843 O O . LEU B 1 545 ? 21.828 24.016 13.602 1 83.25 545 LEU B O 1
ATOM 9847 N N . LEU B 1 546 ? 21.547 22.234 14.961 1 84.06 546 LEU B N 1
ATOM 9848 C CA . LEU B 1 546 ? 20.234 22.656 15.43 1 84.06 546 LEU B CA 1
ATOM 9849 C C . LEU B 1 546 ? 20.359 23.516 16.688 1 84.06 546 LEU B C 1
ATOM 9851 O O . LEU B 1 546 ? 20.891 23.047 17.703 1 84.06 546 LEU B O 1
ATOM 9855 N N . THR B 1 547 ? 19.891 24.719 16.578 1 88.94 547 THR B N 1
ATOM 9856 C CA . THR B 1 547 ? 20 25.656 17.688 1 88.94 547 THR B CA 1
ATOM 9857 C C . THR B 1 547 ? 18.719 26.469 17.812 1 88.94 547 THR B C 1
ATOM 9859 O O . THR B 1 547 ? 17.656 26.078 17.328 1 88.94 547 THR B O 1
ATOM 9862 N N . GLN B 1 548 ? 18.781 27.547 18.672 1 91.38 548 GLN B N 1
ATOM 9863 C CA . GLN B 1 548 ? 17.625 28.406 18.891 1 91.38 548 GLN B CA 1
ATOM 9864 C C . GLN B 1 548 ? 18.016 29.875 18.812 1 91.38 548 GLN B C 1
ATOM 9866 O O . GLN B 1 548 ? 19.125 30.25 19.203 1 91.38 548 GLN B O 1
ATOM 9871 N N . LEU B 1 549 ? 17.109 30.656 18.375 1 92.69 549 LEU B N 1
ATOM 9872 C CA . LEU B 1 549 ? 17.344 32.094 18.234 1 92.69 549 LEU B CA 1
ATOM 9873 C C . LEU B 1 549 ? 17.172 32.812 19.562 1 92.69 549 LEU B C 1
ATOM 9875 O O . LEU B 1 549 ? 16.297 32.469 20.359 1 92.69 549 LEU B O 1
ATOM 9879 N N . ASP B 1 550 ? 17.984 33.812 19.719 1 92.06 550 ASP B N 1
ATOM 9880 C CA . ASP B 1 550 ? 17.828 34.656 20.906 1 92.06 550 ASP B CA 1
ATOM 9881 C C . ASP B 1 550 ? 16.719 35.688 20.719 1 92.06 550 ASP B C 1
ATOM 9883 O O . ASP B 1 550 ? 16.031 36.031 21.672 1 92.06 550 ASP B O 1
ATOM 9887 N N . GLU B 1 551 ? 16.547 36.094 19.531 1 94.75 551 GLU B N 1
ATOM 9888 C CA . GLU B 1 551 ? 15.531 37.094 19.234 1 94.75 551 GLU B CA 1
ATOM 9889 C C . GLU B 1 551 ? 14.133 36.5 19.219 1 94.75 551 GLU B C 1
ATOM 9891 O O . GLU B 1 551 ? 13.961 35.312 18.922 1 94.75 551 GLU B O 1
ATOM 9896 N N . LYS B 1 552 ? 13.203 37.375 19.453 1 96.69 552 LYS B N 1
ATOM 9897 C CA . LYS B 1 552 ? 11.797 36.969 19.344 1 96.69 552 LYS B CA 1
ATOM 9898 C C . LYS B 1 552 ? 11.297 37.125 17.906 1 96.69 552 LYS B C 1
ATOM 9900 O O . LYS B 1 552 ? 11.672 38.094 17.234 1 96.69 552 LYS B O 1
ATOM 9905 N N . ALA B 1 553 ? 10.578 36.219 17.438 1 96.62 553 ALA B N 1
ATOM 9906 C CA . ALA B 1 553 ? 9.961 36.312 16.109 1 96.62 553 ALA B CA 1
ATOM 9907 C C . ALA B 1 553 ? 8.477 36.625 16.219 1 96.62 553 ALA B C 1
ATOM 9909 O O . ALA B 1 553 ? 7.785 36.125 17.109 1 96.62 553 ALA B O 1
ATOM 9910 N N . ARG B 1 554 ? 7.992 37.469 15.273 1 97.31 554 ARG B N 1
ATOM 9911 C CA . ARG B 1 554 ? 6.605 37.906 15.359 1 97.31 554 ARG B CA 1
ATOM 9912 C C . ARG B 1 554 ? 5.938 37.906 13.992 1 97.31 554 ARG B C 1
ATOM 9914 O O . ARG B 1 554 ? 6.57 38.25 12.984 1 97.31 554 ARG B O 1
ATOM 9921 N N . VAL B 1 555 ? 4.656 37.594 13.984 1 97 555 VAL B N 1
ATOM 9922 C CA . VAL B 1 555 ? 3.838 37.688 12.781 1 97 555 VAL B CA 1
ATOM 9923 C C . VAL B 1 555 ? 2.455 38.219 13.125 1 97 555 VAL B C 1
ATOM 9925 O O . VAL B 1 555 ? 1.906 37.906 14.188 1 97 555 VAL B O 1
ATOM 9928 N N . ILE B 1 556 ? 1.932 39.094 12.328 1 97.69 556 ILE B N 1
ATOM 9929 C CA . ILE B 1 556 ? 0.564 39.594 12.406 1 97.69 556 ILE B CA 1
ATOM 9930 C C . ILE B 1 556 ? -0.198 39.25 11.133 1 97.69 556 ILE B C 1
ATOM 9932 O O . ILE B 1 556 ? 0.269 39.5 10.023 1 97.69 556 ILE B O 1
ATOM 9936 N N . THR B 1 557 ? -1.287 38.656 11.266 1 96.75 557 THR B N 1
ATOM 9937 C CA . THR B 1 557 ? -2.121 38.25 10.141 1 96.75 557 THR B CA 1
ATOM 9938 C C . THR B 1 557 ? -3.486 38.938 10.211 1 96.75 557 THR B C 1
ATOM 9940 O O . THR B 1 557 ? -4.102 39 11.273 1 96.75 557 THR B O 1
ATOM 9943 N N . SER B 1 558 ? -3.93 39.438 9.164 1 97.75 558 SER B N 1
ATOM 9944 C CA . SER B 1 558 ? -5.273 39.969 9.008 1 97.75 558 SER B CA 1
ATOM 9945 C C . SER B 1 558 ? -5.984 39.375 7.805 1 97.75 558 SER B C 1
ATOM 9947 O O . SER B 1 558 ? -5.371 39.156 6.762 1 97.75 558 SER B O 1
ATOM 9949 N N . ASP B 1 559 ? -7.219 39.094 8.008 1 96.44 559 ASP B N 1
ATOM 9950 C CA . ASP B 1 559 ? -7.965 38.562 6.875 1 96.44 559 ASP B CA 1
ATOM 9951 C C . ASP B 1 559 ? -9.445 38.906 6.98 1 96.44 559 ASP B C 1
ATOM 9953 O O . ASP B 1 559 ? -9.922 39.312 8.047 1 96.44 559 ASP B O 1
ATOM 9957 N N . ILE B 1 560 ? -10.141 38.812 5.898 1 97.31 560 ILE B N 1
ATOM 9958 C CA . ILE B 1 560 ? -11.586 38.938 5.812 1 97.31 560 ILE B CA 1
ATOM 9959 C C . ILE B 1 560 ? -12.133 37.844 4.883 1 97.31 560 ILE B C 1
ATOM 9961 O O . ILE B 1 560 ? -11.57 37.594 3.822 1 97.31 560 ILE B O 1
ATOM 9965 N N . ALA B 1 561 ? -13.062 37.188 5.355 1 95.81 561 ALA B N 1
ATOM 9966 C CA . ALA B 1 561 ? -13.789 36.156 4.582 1 95.81 561 ALA B CA 1
ATOM 9967 C C . ALA B 1 561 ? -15.25 36.562 4.406 1 95.81 561 ALA B C 1
ATOM 9969 O O . ALA B 1 561 ? -15.93 36.906 5.375 1 95.81 561 ALA B O 1
ATOM 9970 N N . VAL B 1 562 ? -15.711 36.531 3.172 1 96.5 562 VAL B N 1
ATOM 9971 C CA . VAL B 1 562 ? -17.078 36.938 2.857 1 96.5 562 VAL B CA 1
ATOM 9972 C C . VAL B 1 562 ? -17.766 35.844 2.061 1 96.5 562 VAL B C 1
ATOM 9974 O O . VAL B 1 562 ? -17.188 35.281 1.12 1 96.5 562 VAL B O 1
ATOM 9977 N N . GLY B 1 563 ? -18.875 35.438 2.521 1 95.44 563 GLY B N 1
ATOM 9978 C CA . GLY B 1 563 ? -19.766 34.562 1.772 1 95.44 563 GLY B CA 1
ATOM 9979 C C . GLY B 1 563 ? -21.062 35.219 1.374 1 95.44 563 GLY B C 1
ATOM 9980 O O . GLY B 1 563 ? -21.672 35.938 2.168 1 95.44 563 GLY B O 1
ATOM 9981 N N . TYR B 1 564 ? -21.453 35.031 0.098 1 96.62 564 TYR B N 1
ATOM 9982 C CA . TYR B 1 564 ? -22.688 35.625 -0.403 1 96.62 564 TYR B CA 1
ATOM 9983 C C . TYR B 1 564 ? -23.484 34.625 -1.233 1 96.62 564 TYR B C 1
ATOM 9985 O O . TYR B 1 564 ? -22.969 34.062 -2.209 1 96.62 564 TYR B O 1
ATOM 9993 N N . ARG B 1 565 ? -24.672 34.5 -0.857 1 96 565 ARG B N 1
ATOM 9994 C CA . ARG B 1 565 ? -25.594 33.656 -1.646 1 96 565 ARG B CA 1
ATOM 9995 C C . ARG B 1 565 ? -26.25 34.5 -2.742 1 96 565 ARG B C 1
ATOM 9997 O O . ARG B 1 565 ? -27.328 35.062 -2.539 1 96 565 ARG B O 1
ATOM 10004 N N . LEU B 1 566 ? -25.734 34.469 -3.93 1 95.69 566 LEU B N 1
ATOM 10005 C CA . LEU B 1 566 ? -26.25 35.281 -5.047 1 95.69 566 LEU B CA 1
ATOM 10006 C C . LEU B 1 566 ? -27.656 34.844 -5.422 1 95.69 566 LEU B C 1
ATOM 10008 O O . LEU B 1 566 ? -28.531 35.688 -5.672 1 95.69 566 LEU B O 1
ATOM 10012 N N . THR B 1 567 ? -27.859 33.469 -5.535 1 94.38 567 THR B N 1
ATOM 10013 C CA . THR B 1 567 ? -29.156 32.812 -5.672 1 94.38 567 THR B CA 1
ATOM 10014 C C . THR B 1 567 ? -29.281 31.641 -4.703 1 94.38 567 THR B C 1
ATOM 10016 O O . THR B 1 567 ? -28.359 31.359 -3.934 1 94.38 567 THR B O 1
ATOM 10019 N N . ASP B 1 568 ? -30.422 31.078 -4.738 1 90.88 568 ASP B N 1
ATOM 10020 C CA . ASP B 1 568 ? -30.609 29.938 -3.844 1 90.88 568 ASP B CA 1
ATOM 10021 C C . ASP B 1 568 ? -29.719 28.766 -4.242 1 90.88 568 ASP B C 1
ATOM 10023 O O . ASP B 1 568 ? -29.438 27.891 -3.42 1 90.88 568 ASP B O 1
ATOM 10027 N N . ASP B 1 569 ? -29.281 28.844 -5.48 1 92.81 569 ASP B N 1
ATOM 10028 C CA . ASP B 1 569 ? -28.516 27.703 -5.984 1 92.81 569 ASP B CA 1
ATOM 10029 C C . ASP B 1 569 ? -27.062 28.094 -6.254 1 92.81 569 ASP B C 1
ATOM 10031 O O . ASP B 1 569 ? -26.266 27.281 -6.715 1 92.81 569 ASP B O 1
ATOM 10035 N N . MET B 1 570 ? -26.703 29.344 -6.004 1 94.69 570 MET B N 1
ATOM 10036 C CA . MET B 1 570 ? -25.359 29.797 -6.301 1 94.69 570 MET B CA 1
ATOM 10037 C C . MET B 1 570 ? -24.766 30.562 -5.125 1 94.69 570 MET B C 1
ATOM 10039 O O . MET B 1 570 ? -25.375 31.531 -4.641 1 94.69 570 MET B O 1
ATOM 10043 N N . SER B 1 571 ? -23.656 30.172 -4.691 1 95.75 571 SER B N 1
ATOM 10044 C CA . SER B 1 571 ? -22.938 30.844 -3.607 1 95.75 571 SER B CA 1
ATOM 10045 C C . SER B 1 571 ? -21.562 31.312 -4.055 1 95.75 571 SER B C 1
ATOM 10047 O O . SER B 1 571 ? -20.875 30.609 -4.801 1 95.75 571 SER B O 1
ATOM 10049 N N . LEU B 1 572 ? -21.188 32.5 -3.635 1 96.94 572 LEU B N 1
ATOM 10050 C CA . LEU B 1 572 ? -19.875 33.094 -3.879 1 96.94 572 LEU B CA 1
ATOM 10051 C C . LEU B 1 572 ? -19.125 33.312 -2.568 1 96.94 572 LEU B C 1
ATOM 10053 O O . LEU B 1 572 ? -19.734 33.625 -1.546 1 96.94 572 LEU B O 1
ATOM 10057 N N . SER B 1 573 ? -17.859 33.094 -2.586 1 95.88 573 SER B N 1
ATOM 10058 C CA . SER B 1 573 ? -17.016 33.312 -1.418 1 95.88 573 SER B CA 1
ATOM 10059 C C . SER B 1 573 ? -15.766 34.094 -1.793 1 95.88 573 SER B C 1
ATOM 10061 O O . SER B 1 573 ? -15.172 33.875 -2.85 1 95.88 573 SER B O 1
ATOM 10063 N N . LEU B 1 574 ? -15.422 35.031 -0.992 1 97.25 574 LEU B N 1
ATOM 10064 C CA . LEU B 1 574 ? -14.219 35.844 -1.138 1 97.25 574 LEU B CA 1
ATOM 10065 C C . LEU B 1 574 ? -13.406 35.844 0.152 1 97.25 574 LEU B C 1
ATOM 10067 O O . LEU B 1 574 ? -13.953 36.031 1.238 1 97.25 574 LEU B O 1
ATOM 10071 N N . THR B 1 575 ? -12.148 35.594 0.093 1 97.5 575 THR B N 1
ATOM 10072 C CA . THR B 1 575 ? -11.219 35.75 1.209 1 97.5 575 THR B CA 1
ATOM 10073 C C . THR B 1 575 ? -10.008 36.594 0.804 1 97.5 575 THR B C 1
ATOM 10075 O O . THR B 1 575 ? -9.383 36.344 -0.228 1 97.5 575 THR B O 1
ATOM 10078 N N . ALA B 1 576 ? -9.734 37.562 1.532 1 98.38 576 ALA B N 1
ATOM 10079 C CA . ALA B 1 576 ? -8.547 38.375 1.377 1 98.38 576 ALA B CA 1
ATOM 10080 C C . ALA B 1 576 ? -7.684 38.344 2.635 1 98.38 576 ALA B C 1
ATOM 10082 O O . ALA B 1 576 ? -8.195 38.438 3.752 1 98.38 576 ALA B O 1
ATOM 10083 N N . GLU B 1 577 ? -6.414 38.156 2.428 1 98.12 577 GLU B N 1
ATOM 10084 C CA . GLU B 1 577 ? -5.539 37.938 3.578 1 98.12 577 GLU B CA 1
ATOM 10085 C C . GLU B 1 577 ? -4.227 38.719 3.416 1 98.12 577 GLU B C 1
ATOM 10087 O O . GLU B 1 577 ? -3.727 38.875 2.301 1 98.12 577 GLU B O 1
ATOM 10092 N N . HIS B 1 578 ? -3.705 39.125 4.52 1 98.38 578 HIS B N 1
ATOM 10093 C CA . HIS B 1 578 ? -2.404 39.781 4.602 1 98.38 578 HIS B CA 1
ATOM 10094 C C . HIS B 1 578 ? -1.59 39.219 5.773 1 98.38 578 HIS B C 1
ATOM 10096 O O . HIS B 1 578 ? -2.107 39.094 6.883 1 98.38 578 HIS B O 1
ATOM 10102 N N . PHE B 1 579 ? -0.339 38.875 5.52 1 97.94 579 PHE B N 1
ATOM 10103 C CA . PHE B 1 579 ? 0.604 38.375 6.512 1 97.94 579 PHE B CA 1
ATOM 10104 C C . PHE B 1 579 ? 1.793 39.312 6.652 1 97.94 579 PHE B C 1
ATOM 10106 O O . PHE B 1 579 ? 2.518 39.562 5.688 1 97.94 579 PHE B O 1
ATOM 10113 N N . ASP B 1 580 ? 1.975 39.781 7.828 1 97.94 580 ASP B N 1
ATOM 10114 C CA . ASP B 1 580 ? 3.09 40.656 8.109 1 97.94 580 ASP B CA 1
ATOM 10115 C C . ASP B 1 580 ? 4.113 40 9.023 1 97.94 580 ASP B C 1
ATOM 10117 O O . ASP B 1 580 ? 3.891 39.875 10.234 1 97.94 580 ASP B O 1
ATOM 10121 N N . TYR B 1 581 ? 5.227 39.688 8.438 1 97.81 581 TYR B N 1
ATOM 10122 C CA . TYR B 1 581 ? 6.309 39.031 9.172 1 97.81 581 TYR B CA 1
ATOM 10123 C C . TYR B 1 581 ? 7.371 40.031 9.586 1 97.81 581 TYR B C 1
ATOM 10125 O O . TYR B 1 581 ? 7.727 40.938 8.82 1 97.81 581 TYR B O 1
ATOM 10133 N N . ASP B 1 582 ? 7.918 39.844 10.766 1 97.44 582 ASP B N 1
ATOM 10134 C CA . ASP B 1 582 ? 9.062 40.688 11.117 1 97.44 582 ASP B CA 1
ATOM 10135 C C . ASP B 1 582 ? 10.359 40.125 10.539 1 97.44 582 ASP B C 1
ATOM 10137 O O . ASP B 1 582 ? 10.336 39.094 9.859 1 97.44 582 ASP B O 1
ATOM 10141 N N . SER B 1 583 ? 11.422 40.781 10.758 1 95.88 583 SER B N 1
ATOM 10142 C CA . SER B 1 583 ? 12.688 40.406 10.125 1 95.88 583 SER B CA 1
ATOM 10143 C C . SER B 1 583 ? 13.195 39.062 10.656 1 95.88 583 SER B C 1
ATOM 10145 O O . SER B 1 583 ? 13.836 38.312 9.938 1 95.88 583 SER B O 1
ATOM 10147 N N . VAL B 1 584 ? 12.898 38.781 11.898 1 95.25 584 VAL B N 1
ATOM 10148 C CA . VAL B 1 584 ? 13.359 37.562 12.508 1 95.25 584 VAL B CA 1
ATOM 10149 C C . VAL B 1 584 ? 12.656 36.375 11.859 1 95.25 584 VAL B C 1
ATOM 10151 O O . VAL B 1 584 ? 13.312 35.406 11.453 1 95.25 584 VAL B O 1
ATOM 10154 N N . PHE B 1 585 ? 11.414 36.375 11.727 1 94.38 585 PHE B N 1
ATOM 10155 C CA . PHE B 1 585 ? 10.688 35.344 11.039 1 94.38 585 PHE B CA 1
ATOM 10156 C C . PHE B 1 585 ? 11.125 35.219 9.578 1 94.38 585 PHE B C 1
ATOM 10158 O O . PHE B 1 585 ? 11.336 34.125 9.062 1 94.38 585 PHE B O 1
ATOM 10165 N N . LYS B 1 586 ? 11.227 36.281 8.891 1 95.25 586 LYS B N 1
ATOM 10166 C CA . LYS B 1 586 ? 11.617 36.281 7.484 1 95.25 586 LYS B CA 1
ATOM 10167 C C . LYS B 1 586 ? 12.938 35.531 7.293 1 95.25 586 LYS B C 1
ATOM 10169 O O . LYS B 1 586 ? 13.109 34.812 6.32 1 95.25 586 LYS B O 1
ATOM 10174 N N . SER B 1 587 ? 13.805 35.719 8.195 1 90.56 587 SER B N 1
ATOM 10175 C CA . SER B 1 587 ? 15.125 35.125 8.094 1 90.56 587 SER B CA 1
ATOM 10176 C C . SER B 1 587 ? 15.07 33.625 8.461 1 90.56 587 SER B C 1
ATOM 10178 O O . SER B 1 587 ? 16 32.875 8.164 1 90.56 587 SER B O 1
ATOM 10180 N N . SER B 1 588 ? 14.016 33.219 9.062 1 89.06 588 SER B N 1
ATOM 10181 C CA . SER B 1 588 ? 13.953 31.875 9.602 1 89.06 588 SER B CA 1
ATOM 10182 C C . SER B 1 588 ? 13.289 30.906 8.625 1 89.06 588 SER B C 1
ATOM 10184 O O . SER B 1 588 ? 13.422 29.688 8.75 1 89.06 588 SER B O 1
ATOM 10186 N N . TYR B 1 589 ? 12.617 31.406 7.613 1 89.69 589 TYR B N 1
ATOM 10187 C CA . TYR B 1 589 ? 11.914 30.547 6.668 1 89.69 589 TYR B CA 1
ATOM 10188 C C . TYR B 1 589 ? 12.883 29.953 5.652 1 89.69 589 TYR B C 1
ATOM 10190 O O . TYR B 1 589 ? 13.781 30.641 5.164 1 89.69 589 TYR B O 1
ATOM 10198 N N . ALA B 1 590 ? 12.688 28.625 5.371 1 81.81 590 ALA B N 1
ATOM 10199 C CA . ALA B 1 590 ? 13.445 28.016 4.285 1 81.81 590 ALA B CA 1
ATOM 10200 C C . ALA B 1 590 ? 12.883 28.422 2.926 1 81.81 590 ALA B C 1
ATOM 10202 O O . ALA B 1 590 ? 13.625 28.562 1.954 1 81.81 590 ALA B O 1
ATOM 10203 N N . ILE B 1 591 ? 11.578 28.547 2.826 1 92.12 591 ILE B N 1
ATOM 10204 C CA . ILE B 1 591 ? 10.859 28.984 1.635 1 92.12 591 ILE B CA 1
ATOM 10205 C C . ILE B 1 591 ? 10.008 30.203 1.967 1 92.12 591 ILE B C 1
ATOM 10207 O O . ILE B 1 591 ? 9.273 30.219 2.959 1 92.12 591 ILE B O 1
ATOM 10211 N N . ALA B 1 592 ? 10.086 31.188 1.153 1 95.25 592 ALA B N 1
ATOM 10212 C CA . ALA B 1 592 ? 9.336 32.406 1.396 1 95.25 592 ALA B CA 1
ATOM 10213 C C . ALA B 1 592 ? 7.836 32.156 1.424 1 95.25 592 ALA B C 1
ATOM 10215 O O . ALA B 1 592 ? 7.273 31.625 0.453 1 95.25 592 ALA B O 1
ATOM 10216 N N . PRO B 1 593 ? 7.199 32.5 2.518 1 95.81 593 PRO B N 1
ATOM 10217 C CA . PRO B 1 593 ? 5.746 32.312 2.559 1 95.81 593 PRO B CA 1
ATOM 10218 C C . PRO B 1 593 ? 5 33.438 1.802 1 95.81 593 PRO B C 1
ATOM 10220 O O . PRO B 1 593 ? 5.625 34.344 1.284 1 95.81 593 PRO B O 1
ATOM 10223 N N . VAL B 1 594 ? 3.711 33.25 1.694 1 95.5 594 VAL B N 1
ATOM 10224 C CA . VAL B 1 594 ? 2.875 34.25 1.042 1 95.5 594 VAL B CA 1
ATOM 10225 C C . VAL B 1 594 ? 2.65 35.438 1.983 1 95.5 594 VAL B C 1
ATOM 10227 O O . VAL B 1 594 ? 2.586 35.25 3.203 1 95.5 594 VAL B O 1
ATOM 10230 N N . GLU B 1 595 ? 2.508 36.594 1.384 1 97.75 595 GLU B N 1
ATOM 10231 C CA . GLU B 1 595 ? 2.24 37.812 2.174 1 97.75 595 GLU B CA 1
ATOM 10232 C C . GLU B 1 595 ? 0.845 38.344 1.89 1 97.75 595 GLU B C 1
ATOM 10234 O O . GLU B 1 595 ? 0.236 39 2.75 1 97.75 595 GLU B O 1
ATOM 10239 N N . LYS B 1 596 ? 0.41 38.219 0.676 1 98.31 596 LYS B N 1
ATOM 10240 C CA . LYS B 1 596 ? -0.933 38.625 0.262 1 98.31 596 LYS B CA 1
ATOM 10241 C C . LYS B 1 596 ? -1.598 37.531 -0.57 1 98.31 596 LYS B C 1
ATOM 10243 O O . LYS B 1 596 ? -0.974 36.938 -1.467 1 98.31 596 LYS B O 1
ATOM 10248 N N . ARG B 1 597 ? -2.811 37.281 -0.261 1 98.38 597 ARG B N 1
ATOM 10249 C CA . ARG B 1 597 ? -3.561 36.281 -1.005 1 98.38 597 ARG B CA 1
ATOM 10250 C C . ARG B 1 597 ? -5.035 36.656 -1.096 1 98.38 597 ARG B C 1
ATOM 10252 O O . ARG B 1 597 ? -5.625 37.125 -0.12 1 98.38 597 ARG B O 1
ATOM 10259 N N . VAL B 1 598 ? -5.637 36.438 -2.215 1 98.56 598 VAL B N 1
ATOM 10260 C CA . VAL B 1 598 ? -7.074 36.594 -2.422 1 98.56 598 VAL B CA 1
ATOM 10261 C C . VAL B 1 598 ? -7.641 35.344 -3.057 1 98.56 598 VAL B C 1
ATOM 10263 O O . VAL B 1 598 ? -7.066 34.781 -4.004 1 98.56 598 VAL B O 1
ATOM 10266 N N . THR B 1 599 ? -8.641 34.844 -2.518 1 97.81 599 THR B N 1
ATOM 10267 C CA . THR B 1 599 ? -9.328 33.656 -3.057 1 97.81 599 THR B CA 1
ATOM 10268 C C . THR B 1 599 ? -10.781 34 -3.383 1 97.81 599 THR B C 1
ATOM 10270 O O . THR B 1 599 ? -11.5 34.531 -2.551 1 97.81 599 THR B O 1
ATOM 10273 N N . LEU B 1 600 ? -11.195 33.688 -4.539 1 97.94 600 LEU B N 1
ATOM 10274 C CA . LEU B 1 600 ? -12.578 33.781 -4.984 1 97.94 600 LEU B CA 1
ATOM 10275 C C . LEU B 1 600 ? -13.117 32.406 -5.395 1 97.94 600 LEU B C 1
ATOM 10277 O O . LEU B 1 600 ? -12.5 31.719 -6.203 1 97.94 600 LEU B O 1
ATOM 10281 N N . SER B 1 601 ? -14.219 32.062 -4.848 1 97 601 SER B N 1
ATOM 10282 C CA . SER B 1 601 ? -14.789 30.766 -5.199 1 97 601 SER B CA 1
ATOM 10283 C C . SER B 1 601 ? -16.266 30.891 -5.547 1 97 601 SER B C 1
ATOM 10285 O O . SER B 1 601 ? -16.953 31.781 -5.051 1 97 601 SER B O 1
ATOM 10287 N N . MET B 1 602 ? -16.719 30 -6.406 1 97.44 602 MET B N 1
ATOM 10288 C CA . MET B 1 602 ? -18.125 29.891 -6.805 1 97.44 602 MET B CA 1
ATOM 10289 C C . MET B 1 602 ? -18.594 28.438 -6.707 1 97.44 602 MET B C 1
ATOM 10291 O O . MET B 1 602 ? -17.891 27.516 -7.117 1 97.44 602 MET B O 1
ATOM 10295 N N . ASP B 1 603 ? -19.688 28.25 -6.105 1 96.38 603 ASP B N 1
ATOM 10296 C CA . ASP B 1 603 ? -20.406 26.984 -6.039 1 96.38 603 ASP B CA 1
ATOM 10297 C C . ASP B 1 603 ? -21.812 27.125 -6.594 1 96.38 603 ASP B C 1
ATOM 10299 O O . ASP B 1 603 ? -22.656 27.812 -6.012 1 96.38 603 ASP B O 1
ATOM 10303 N N . TRP B 1 604 ? -22.078 26.469 -7.723 1 97 604 TRP B N 1
ATOM 10304 C CA . TRP B 1 604 ? -23.344 26.625 -8.438 1 97 604 TRP B CA 1
ATOM 10305 C C . TRP B 1 604 ? -24 25.266 -8.641 1 97 604 TRP B C 1
ATOM 10307 O O . TRP B 1 604 ? -23.516 24.438 -9.406 1 97 604 TRP B O 1
ATOM 10317 N N . ASP B 1 605 ? -25.062 25.047 -7.93 1 94.06 605 ASP B N 1
ATOM 10318 C CA . ASP B 1 605 ? -25.891 23.859 -8.086 1 94.06 605 ASP B CA 1
ATOM 10319 C C . ASP B 1 605 ? -27.125 24.141 -8.914 1 94.06 605 ASP B C 1
ATOM 10321 O O . ASP B 1 605 ? -28.078 24.766 -8.422 1 94.06 605 ASP B O 1
ATOM 10325 N N . VAL B 1 606 ? -27.219 23.625 -10.078 1 92.19 606 VAL B N 1
ATOM 10326 C CA . VAL B 1 606 ? -28.359 23.891 -10.945 1 92.19 606 VAL B CA 1
ATOM 10327 C C . VAL B 1 606 ? -28.906 22.578 -11.516 1 92.19 606 VAL B C 1
ATOM 10329 O O . VAL B 1 606 ? -28.234 21.938 -12.328 1 92.19 606 VAL B O 1
ATOM 10332 N N . ASN B 1 607 ? -30.078 22.25 -11.055 1 92.25 607 ASN B N 1
ATOM 10333 C CA . ASN B 1 607 ? -30.672 20.969 -11.445 1 92.25 607 ASN B CA 1
ATOM 10334 C C . ASN B 1 607 ? -29.75 19.797 -11.141 1 92.25 607 ASN B C 1
ATOM 10336 O O . ASN B 1 607 ? -29.391 19.578 -9.984 1 92.25 607 ASN B O 1
ATOM 10340 N N . ASP B 1 608 ? -29.344 19.172 -12.242 1 92.81 608 ASP B N 1
ATOM 10341 C CA . ASP B 1 608 ? -28.547 17.969 -12.047 1 92.81 608 ASP B CA 1
ATOM 10342 C C . ASP B 1 608 ? -27.047 18.266 -12.195 1 92.81 608 ASP B C 1
ATOM 10344 O O . ASP B 1 608 ? -26.219 17.359 -12.133 1 92.81 608 ASP B O 1
ATOM 10348 N N . TRP B 1 609 ? -26.75 19.625 -12.266 1 96.12 609 TRP B N 1
ATOM 10349 C CA . TRP B 1 609 ? -25.359 20.031 -12.453 1 96.12 609 TRP B CA 1
ATOM 10350 C C . TRP B 1 609 ? -24.812 20.688 -11.195 1 96.12 609 TRP B C 1
ATOM 10352 O O . TRP B 1 609 ? -25.531 21.422 -10.508 1 96.12 609 TRP B O 1
ATOM 10362 N N . GLU B 1 610 ? -23.656 20.406 -10.852 1 96.81 610 GLU B N 1
ATOM 10363 C CA . GLU B 1 610 ? -22.859 21.125 -9.852 1 96.81 610 GLU B CA 1
ATOM 10364 C C . GLU B 1 610 ? -21.594 21.688 -10.453 1 96.81 610 GLU B C 1
ATOM 10366 O O . GLU B 1 610 ? -20.766 20.953 -11.008 1 96.81 610 GLU B O 1
ATOM 10371 N N . ILE B 1 611 ? -21.469 22.953 -10.406 1 97.75 611 ILE B N 1
ATOM 10372 C CA . ILE B 1 611 ? -20.312 23.641 -10.977 1 97.75 611 ILE B CA 1
ATOM 10373 C C . ILE B 1 611 ? -19.531 24.344 -9.867 1 97.75 611 ILE B C 1
ATOM 10375 O O . ILE B 1 611 ? -20.109 25.109 -9.086 1 97.75 611 ILE B O 1
ATOM 10379 N N . PHE B 1 612 ? -18.281 24.094 -9.773 1 98 612 PHE B N 1
ATOM 10380 C CA . PHE B 1 612 ? -17.391 24.688 -8.789 1 98 612 PHE B CA 1
ATOM 10381 C C . PHE B 1 612 ? -16.203 25.375 -9.469 1 98 612 PHE B C 1
ATOM 10383 O O . PHE B 1 612 ? -15.625 24.828 -10.406 1 98 612 PHE B O 1
ATOM 10390 N N . ALA B 1 613 ? -15.898 26.594 -9.102 1 98.25 613 ALA B N 1
ATOM 10391 C CA . ALA B 1 613 ? -14.75 27.344 -9.578 1 98.25 613 ALA B CA 1
ATOM 10392 C C . ALA B 1 613 ? -14.008 28 -8.414 1 98.25 613 ALA B C 1
ATOM 10394 O O . ALA B 1 613 ? -14.633 28.5 -7.473 1 98.25 613 ALA B O 1
ATOM 10395 N N . ASN B 1 614 ? -12.719 27.984 -8.453 1 98 614 ASN B N 1
ATOM 10396 C CA . ASN B 1 614 ? -11.875 28.578 -7.426 1 98 614 ASN B CA 1
ATOM 10397 C C . ASN B 1 614 ? -10.703 29.344 -8.031 1 98 614 ASN B C 1
ATOM 10399 O O . ASN B 1 614 ? -9.891 28.766 -8.766 1 98 614 ASN B O 1
ATOM 10403 N N . LEU B 1 615 ? -10.648 30.578 -7.82 1 98.38 615 LEU B N 1
ATOM 10404 C CA . LEU B 1 615 ? -9.57 31.453 -8.273 1 98.38 615 LEU B CA 1
ATOM 10405 C C . LEU B 1 615 ? -8.711 31.922 -7.105 1 98.38 615 LEU B C 1
ATOM 10407 O O . LEU B 1 615 ? -9.242 32.406 -6.102 1 98.38 615 LEU B O 1
ATOM 10411 N N . VAL B 1 616 ? -7.414 31.781 -7.191 1 98.31 616 VAL B N 1
ATOM 10412 C CA . VAL B 1 616 ? -6.492 32.219 -6.148 1 98.31 616 VAL B CA 1
ATOM 10413 C C . VAL B 1 616 ? -5.469 33.188 -6.734 1 98.31 616 VAL B C 1
ATOM 10415 O O . VAL B 1 616 ? -4.805 32.875 -7.723 1 98.31 616 VAL B O 1
ATOM 10418 N N . TRP B 1 617 ? -5.406 34.312 -6.195 1 98.56 617 TRP B N 1
ATOM 10419 C CA . TRP B 1 617 ? -4.387 35.312 -6.523 1 98.56 617 TRP B CA 1
ATOM 10420 C C . TRP B 1 617 ? -3.363 35.438 -5.402 1 98.56 617 TRP B C 1
ATOM 10422 O O . TRP B 1 617 ? -3.729 35.625 -4.238 1 98.56 617 TRP B O 1
ATOM 10432 N N . ILE B 1 618 ? -2.094 35.344 -5.734 1 98.12 618 ILE B N 1
ATOM 10433 C CA . ILE B 1 618 ? -0.989 35.531 -4.801 1 98.12 618 ILE B CA 1
ATOM 10434 C C . ILE B 1 618 ? -0.201 36.812 -5.184 1 98.12 618 ILE B C 1
ATOM 10436 O O . ILE B 1 618 ? 0.193 36.969 -6.34 1 98.12 618 ILE B O 1
ATOM 10440 N N . GLY B 1 619 ? 0.09 37.625 -4.234 1 98.25 619 GLY B N 1
ATOM 10441 C CA . GLY B 1 619 ? 0.807 38.844 -4.488 1 98.25 619 GLY B CA 1
ATOM 10442 C C . GLY B 1 619 ? 2.297 38.656 -4.684 1 98.25 619 GLY B C 1
ATOM 10443 O O . GLY B 1 619 ? 2.844 37.625 -4.301 1 98.25 619 GLY B O 1
ATOM 10444 N N . SER B 1 620 ? 2.889 39.688 -5.328 1 98 620 SER B N 1
ATOM 10445 C CA . SER B 1 620 ? 4.336 39.656 -5.531 1 98 620 SER B CA 1
ATOM 10446 C C . SER B 1 620 ? 5.082 39.719 -4.203 1 98 620 SER B C 1
ATOM 10448 O O . SER B 1 620 ? 4.52 40.125 -3.186 1 98 620 SER B O 1
ATOM 10450 N N . ARG B 1 621 ? 6.324 39.25 -4.238 1 97.19 621 ARG B N 1
ATOM 10451 C CA . ARG B 1 621 ? 7.16 39.25 -3.043 1 97.19 621 ARG B CA 1
ATOM 10452 C C . ARG B 1 621 ? 8.602 39.594 -3.379 1 97.19 621 ARG B C 1
ATOM 10454 O O . ARG B 1 621 ? 9.078 39.312 -4.477 1 97.19 621 ARG B O 1
ATOM 10461 N N . ASP B 1 622 ? 9.227 40.25 -2.459 1 97.81 622 ASP B N 1
ATOM 10462 C CA . ASP B 1 622 ? 10.672 40.469 -2.506 1 97.81 622 ASP B CA 1
ATOM 10463 C C . ASP B 1 622 ? 11.422 39.344 -1.777 1 97.81 622 ASP B C 1
ATOM 10465 O O . ASP B 1 622 ? 11.555 39.406 -0.552 1 97.81 622 ASP B O 1
ATOM 10469 N N . LEU B 1 623 ? 11.969 38.5 -2.566 1 97.75 623 LEU B N 1
ATOM 10470 C CA . LEU B 1 623 ? 12.602 37.312 -2.021 1 97.75 623 LEU B CA 1
ATOM 10471 C C . LEU B 1 623 ? 13.883 37.656 -1.274 1 97.75 623 LEU B C 1
ATOM 10473 O O . LEU B 1 623 ? 14.367 36.875 -0.456 1 97.75 623 LEU B O 1
ATOM 10477 N N . ALA B 1 624 ? 14.43 38.781 -1.541 1 96.62 624 ALA B N 1
ATOM 10478 C CA . ALA B 1 624 ? 15.641 39.219 -0.848 1 96.62 624 ALA B CA 1
ATOM 10479 C C . ALA B 1 624 ? 15.391 39.344 0.65 1 96.62 624 ALA B C 1
ATOM 10481 O O . ALA B 1 624 ? 16.281 39.094 1.462 1 96.62 624 ALA B O 1
ATOM 10482 N N . GLU B 1 625 ? 14.195 39.75 0.982 1 96.38 625 GLU B N 1
ATOM 10483 C CA . GLU B 1 625 ? 13.828 39.906 2.385 1 96.38 625 GLU B CA 1
ATOM 10484 C C . GLU B 1 625 ? 13.836 38.562 3.127 1 96.38 625 GLU B C 1
ATOM 10486 O O . GLU B 1 625 ? 13.906 38.531 4.355 1 96.38 625 GLU B O 1
ATOM 10491 N N . PHE B 1 626 ? 13.773 37.562 2.385 1 95.62 626 PHE B N 1
ATOM 10492 C CA . PHE B 1 626 ? 13.719 36.219 2.975 1 95.62 626 PHE B CA 1
ATOM 10493 C C . PHE B 1 626 ? 15.055 35.5 2.799 1 95.62 626 PHE B C 1
ATOM 10495 O O . PHE B 1 626 ? 15.141 34.281 3.012 1 95.62 626 PHE B O 1
ATOM 10502 N N . GLY B 1 627 ? 16.031 36.156 2.285 1 92.62 627 GLY B N 1
ATOM 10503 C CA . GLY B 1 627 ? 17.391 35.625 2.25 1 92.62 627 GLY B CA 1
ATOM 10504 C C . GLY B 1 627 ? 17.703 34.844 0.984 1 92.62 627 GLY B C 1
ATOM 10505 O O . GLY B 1 627 ? 18.703 34.125 0.91 1 92.62 627 GLY B O 1
ATOM 10506 N N . TYR B 1 628 ? 16.922 34.969 -0.077 1 95.31 628 TYR B N 1
ATOM 10507 C CA . TYR B 1 628 ? 17.156 34.25 -1.322 1 95.31 628 TYR B CA 1
ATOM 10508 C C . TYR B 1 628 ? 18.391 34.781 -2.035 1 95.31 628 TYR B C 1
ATOM 10510 O O . TYR B 1 628 ? 18.547 36 -2.219 1 95.31 628 TYR B O 1
ATOM 10518 N N . GLU B 1 629 ? 19.281 33.938 -2.365 1 95.44 629 GLU B N 1
ATOM 10519 C CA . GLU B 1 629 ? 20.438 34.188 -3.225 1 95.44 629 GLU B CA 1
ATOM 10520 C C . GLU B 1 629 ? 20.844 32.906 -3.973 1 95.44 629 GLU B C 1
ATOM 10522 O O . GLU B 1 629 ? 20.938 31.844 -3.377 1 95.44 629 GLU B O 1
ATOM 10527 N N . GLY B 1 630 ? 20.938 33.062 -5.238 1 96.62 630 GLY B N 1
ATOM 10528 C CA . GLY B 1 630 ? 21.297 31.906 -6.035 1 96.62 630 GLY B CA 1
ATOM 10529 C C . GLY B 1 630 ? 21.734 32.25 -7.441 1 96.62 630 GLY B C 1
ATOM 10530 O O . GLY B 1 630 ? 21.531 33.375 -7.898 1 96.62 630 GLY B O 1
ATOM 10531 N N . TYR B 1 631 ? 22.438 31.312 -8.055 1 98.25 631 TYR B N 1
ATOM 10532 C CA . TYR B 1 631 ? 22.969 31.469 -9.398 1 98.25 631 TYR B CA 1
ATOM 10533 C C . TYR B 1 631 ? 22.578 30.281 -10.281 1 98.25 631 TYR B C 1
ATOM 10535 O O . TYR B 1 631 ? 22.469 29.156 -9.797 1 98.25 631 TYR B O 1
ATOM 10543 N N . ASN B 1 632 ? 22.453 30.531 -11.57 1 98.31 632 ASN B N 1
ATOM 10544 C CA . ASN B 1 632 ? 22.031 29.484 -12.492 1 98.31 632 ASN B CA 1
ATOM 10545 C C . ASN B 1 632 ? 23.219 28.688 -13.023 1 98.31 632 ASN B C 1
ATOM 10547 O O . ASN B 1 632 ? 23.047 27.547 -13.469 1 98.31 632 ASN B O 1
ATOM 10551 N N . ARG B 1 633 ? 24.453 29.281 -12.922 1 98.5 633 ARG B N 1
ATOM 10552 C CA . ARG B 1 633 ? 25.531 28.672 -13.703 1 98.5 633 ARG B CA 1
ATOM 10553 C C . ARG B 1 633 ? 26.844 28.719 -12.93 1 98.5 633 ARG B C 1
ATOM 10555 O O . ARG B 1 633 ? 27.141 29.703 -12.258 1 98.5 633 ARG B O 1
ATOM 10562 N N . LEU B 1 634 ? 27.578 27.656 -13.086 1 98.25 634 LEU B N 1
ATOM 10563 C CA . LEU B 1 634 ? 28.969 27.578 -12.648 1 98.25 634 LEU B CA 1
ATOM 10564 C C . LEU B 1 634 ? 29.922 27.594 -13.852 1 98.25 634 LEU B C 1
ATOM 10566 O O . LEU B 1 634 ? 29.578 27.078 -14.914 1 98.25 634 LEU B O 1
ATOM 10570 N N . ASP B 1 635 ? 31.109 28.125 -13.602 1 96.31 635 ASP B N 1
ATOM 10571 C CA . ASP B 1 635 ? 32.125 28.016 -14.633 1 96.31 635 ASP B CA 1
ATOM 10572 C C . ASP B 1 635 ? 32.875 26.688 -14.508 1 96.31 635 ASP B C 1
ATOM 10574 O O . ASP B 1 635 ? 32.531 25.844 -13.68 1 96.31 635 ASP B O 1
ATOM 10578 N N . ALA B 1 636 ? 33.844 26.516 -15.398 1 93.81 636 ALA B N 1
ATOM 10579 C CA . ALA B 1 636 ? 34.562 25.25 -15.492 1 93.81 636 ALA B CA 1
ATOM 10580 C C . ALA B 1 636 ? 35.312 24.953 -14.203 1 93.81 636 ALA B C 1
ATOM 10582 O O . ALA B 1 636 ? 35.625 23.797 -13.922 1 93.81 636 ALA B O 1
ATOM 10583 N N . ASN B 1 637 ? 35.594 25.984 -13.406 1 94.38 637 ASN B N 1
ATOM 10584 C CA . ASN B 1 637 ? 36.312 25.812 -12.156 1 94.38 637 ASN B CA 1
ATOM 10585 C C . ASN B 1 637 ? 35.375 25.656 -10.969 1 94.38 637 ASN B C 1
ATOM 10587 O O . ASN B 1 637 ? 35.844 25.562 -9.82 1 94.38 637 ASN B O 1
ATOM 10591 N N . GLY B 1 638 ? 34.094 25.688 -11.211 1 95.75 638 GLY B N 1
ATOM 10592 C CA . GLY B 1 638 ? 33.125 25.484 -10.141 1 95.75 638 GLY B CA 1
ATOM 10593 C C . GLY B 1 638 ? 32.75 26.781 -9.438 1 95.75 638 GLY B C 1
ATOM 10594 O O . GLY B 1 638 ? 32.125 26.766 -8.375 1 95.75 638 GLY B O 1
ATOM 10595 N N . GLN B 1 639 ? 33.125 27.844 -10.078 1 96.88 639 GLN B N 1
ATOM 10596 C CA . GLN B 1 639 ? 32.75 29.141 -9.516 1 96.88 639 GLN B CA 1
ATOM 10597 C C . GLN B 1 639 ? 31.484 29.672 -10.148 1 96.88 639 GLN B C 1
ATOM 10599 O O . GLN B 1 639 ? 31.25 29.469 -11.344 1 96.88 639 GLN B O 1
ATOM 10604 N N . VAL B 1 640 ? 30.734 30.375 -9.336 1 97.62 640 VAL B N 1
ATOM 10605 C CA . VAL B 1 640 ? 29.453 30.891 -9.836 1 97.62 640 VAL B CA 1
ATOM 10606 C C . VAL B 1 640 ? 29.703 31.984 -10.875 1 97.62 640 VAL B C 1
ATOM 10608 O O . VAL B 1 640 ? 30.641 32.781 -10.742 1 97.62 640 VAL B O 1
ATOM 10611 N N . ASP B 1 641 ? 28.938 31.984 -11.906 1 97.62 641 ASP B N 1
ATOM 10612 C CA . ASP B 1 641 ? 28.906 33.062 -12.883 1 97.62 641 ASP B CA 1
ATOM 10613 C C . ASP B 1 641 ? 28.062 34.25 -12.383 1 97.62 641 ASP B C 1
ATOM 10615 O O . ASP B 1 641 ? 26.828 34.156 -12.359 1 97.62 641 ASP B O 1
ATOM 10619 N N . PRO B 1 642 ? 28.672 35.312 -12.031 1 96.38 642 PRO B N 1
ATOM 10620 C CA . PRO B 1 642 ? 27.922 36.438 -11.461 1 96.38 642 PRO B CA 1
ATOM 10621 C C . PRO B 1 642 ? 26.812 36.938 -12.398 1 96.38 642 PRO B C 1
ATOM 10623 O O . PRO B 1 642 ? 25.797 37.438 -11.938 1 96.38 642 PRO B O 1
ATOM 10626 N N . SER B 1 643 ? 2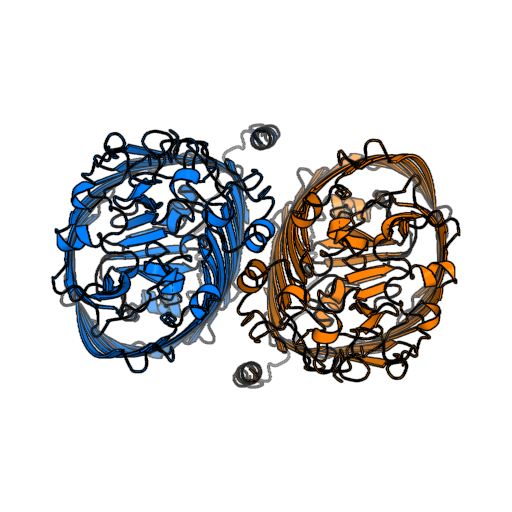6.969 36.75 -13.656 1 96.62 643 SER B N 1
ATOM 10627 C CA . SER B 1 643 ? 25.984 37.25 -14.625 1 96.62 643 SER B CA 1
ATOM 10628 C C . SER B 1 643 ? 24.75 36.344 -14.641 1 96.62 643 SER B C 1
ATOM 10630 O O . SER B 1 643 ? 23.719 36.719 -15.211 1 96.62 643 SER B O 1
ATOM 10632 N N . SER B 1 644 ? 24.781 35.25 -13.914 1 97.5 644 SER B N 1
ATOM 10633 C CA . SER B 1 644 ? 23.672 34.312 -13.914 1 97.5 644 SER B CA 1
ATOM 10634 C C . SER B 1 644 ? 22.875 34.375 -12.602 1 97.5 644 SER B C 1
ATOM 10636 O O . SER B 1 644 ? 22.125 33.469 -12.273 1 97.5 644 SER B O 1
ATOM 10638 N N . LYS B 1 645 ? 23.125 35.438 -11.844 1 97.88 645 LYS B N 1
ATOM 10639 C CA . LYS B 1 645 ? 22.406 35.625 -10.586 1 97.88 645 LYS B CA 1
ATOM 10640 C C . LYS B 1 645 ? 20.891 35.594 -10.805 1 97.88 645 LYS B C 1
ATOM 10642 O O . LYS B 1 645 ? 20.375 36.219 -11.734 1 97.88 645 LYS B O 1
ATOM 10647 N N . LYS B 1 646 ? 20.203 34.906 -9.969 1 97.88 646 LYS B N 1
ATOM 10648 C CA . LYS B 1 646 ? 18.75 34.75 -10.086 1 97.88 646 LYS B CA 1
ATOM 10649 C C . LYS B 1 646 ? 18.016 36 -9.555 1 97.88 646 LYS B C 1
ATOM 10651 O O . LYS B 1 646 ? 18.531 36.688 -8.672 1 97.88 646 LYS B O 1
ATOM 10656 N N . THR B 1 647 ? 16.859 36.156 -10.023 1 96.38 647 THR B N 1
ATOM 10657 C CA . THR B 1 647 ? 16.031 37.281 -9.586 1 96.38 647 THR B CA 1
ATOM 10658 C C . THR B 1 647 ? 15.508 37.031 -8.18 1 96.38 647 THR B C 1
ATOM 10660 O O . THR B 1 647 ? 15.289 35.906 -7.77 1 96.38 647 THR B O 1
ATOM 10663 N N . THR B 1 648 ? 15.305 38.062 -7.457 1 97.44 648 THR B N 1
ATOM 10664 C CA . THR B 1 648 ? 14.656 37.969 -6.152 1 97.44 648 THR B CA 1
ATOM 10665 C C . THR B 1 648 ? 13.25 38.562 -6.203 1 97.44 648 THR B C 1
ATOM 10667 O O . THR B 1 648 ? 12.602 38.75 -5.168 1 97.44 648 THR B O 1
ATOM 10670 N N . ASP B 1 649 ? 12.836 38.906 -7.355 1 96.81 649 ASP B N 1
ATOM 10671 C CA . ASP B 1 649 ? 11.469 39.406 -7.547 1 96.81 649 ASP B CA 1
ATOM 10672 C C . ASP B 1 649 ? 10.523 38.281 -7.926 1 96.81 649 ASP B C 1
ATOM 10674 O O . ASP B 1 649 ? 10.531 37.812 -9.07 1 96.81 649 ASP B O 1
ATOM 10678 N N . ALA B 1 650 ? 9.734 37.906 -7.039 1 97.5 650 ALA B N 1
ATOM 10679 C CA . ALA B 1 650 ? 8.688 36.938 -7.344 1 97.5 650 ALA B CA 1
ATOM 10680 C C . ALA B 1 650 ? 7.414 37.625 -7.812 1 97.5 650 ALA B C 1
ATOM 10682 O O . ALA B 1 650 ? 6.77 38.344 -7.043 1 97.5 650 ALA B O 1
ATOM 10683 N N . PRO B 1 651 ? 7 37.438 -9.008 1 97.5 651 PRO B N 1
ATOM 10684 C CA . PRO B 1 651 ? 5.801 38.125 -9.508 1 97.5 651 PRO B CA 1
ATOM 10685 C C . PRO B 1 651 ? 4.516 37.562 -8.898 1 97.5 651 PRO B C 1
ATOM 10687 O O . PRO B 1 651 ? 4.496 36.438 -8.398 1 97.5 651 PRO B O 1
ATOM 10690 N N . ALA B 1 652 ? 3.498 38.406 -8.922 1 98.06 652 ALA B N 1
ATOM 10691 C CA . ALA B 1 652 ? 2.164 37.906 -8.586 1 98.06 652 ALA B CA 1
ATOM 10692 C C . ALA B 1 652 ? 1.674 36.906 -9.617 1 98.06 652 ALA B C 1
ATOM 10694 O O . ALA B 1 652 ? 2.117 36.906 -10.766 1 98.06 652 ALA B O 1
ATOM 10695 N N . TYR B 1 653 ? 0.781 35.969 -9.25 1 97.75 653 TYR B N 1
ATOM 10696 C CA . TYR B 1 653 ? 0.22 35 -10.188 1 97.75 653 TYR B CA 1
ATOM 10697 C C . TYR B 1 653 ? -1.195 34.625 -9.781 1 97.75 653 TYR B C 1
ATOM 10699 O O . TYR B 1 653 ? -1.642 34.938 -8.68 1 97.75 653 TYR B O 1
ATOM 10707 N N . VAL B 1 654 ? -1.889 34 -10.703 1 97.94 654 VAL B N 1
ATOM 10708 C CA . VAL B 1 654 ? -3.26 33.531 -10.508 1 97.94 654 VAL B CA 1
ATOM 10709 C C . VAL B 1 654 ? -3.383 32.094 -10.953 1 97.94 654 VAL B C 1
ATOM 10711 O O . VAL B 1 654 ? -2.797 31.688 -11.961 1 97.94 654 VAL B O 1
ATOM 10714 N N . THR B 1 655 ? -4.043 31.297 -10.18 1 97.94 655 THR B N 1
ATOM 10715 C CA . THR B 1 655 ? -4.441 29.953 -10.594 1 97.94 655 THR B CA 1
ATOM 10716 C C . THR B 1 655 ? -5.957 29.797 -10.508 1 97.94 655 THR B C 1
ATOM 10718 O O . THR B 1 655 ? -6.609 30.422 -9.664 1 97.94 655 THR B O 1
ATOM 10721 N N . VAL B 1 656 ? -6.469 28.938 -11.383 1 98.44 656 VAL B N 1
ATOM 10722 C CA . VAL B 1 656 ? -7.906 28.688 -11.43 1 98.44 656 VAL B CA 1
ATOM 10723 C C . VAL B 1 656 ? -8.172 27.188 -11.477 1 98.44 656 VAL B C 1
ATOM 10725 O O . VAL B 1 656 ? -7.535 26.469 -12.25 1 98.44 656 VAL B O 1
ATOM 10728 N N . ASP B 1 657 ? -9.055 26.734 -10.664 1 98.31 657 ASP B N 1
ATOM 10729 C CA . ASP B 1 657 ? -9.555 25.359 -10.68 1 98.31 657 ASP B CA 1
ATOM 10730 C C . ASP B 1 657 ? -11.039 25.328 -11.047 1 98.31 657 ASP B C 1
ATOM 10732 O O . ASP B 1 657 ? -11.805 26.203 -10.641 1 98.31 657 ASP B O 1
ATOM 10736 N N . LEU B 1 658 ? -11.375 24.344 -11.82 1 98.56 658 LEU B N 1
ATOM 10737 C CA . LEU B 1 658 ? -12.758 24.141 -12.219 1 98.56 658 LEU B CA 1
ATOM 10738 C C . LEU B 1 658 ? -13.156 22.672 -12.094 1 98.56 658 LEU B C 1
ATOM 10740 O O . LEU B 1 658 ? -12.367 21.781 -12.406 1 98.56 658 LEU B O 1
ATOM 10744 N N . LYS B 1 659 ? -14.359 22.453 -11.625 1 98.38 659 LYS B N 1
ATOM 10745 C CA . LYS B 1 659 ? -14.93 21.109 -11.594 1 98.38 659 LYS B CA 1
ATOM 10746 C C . LYS B 1 659 ? -16.422 21.141 -11.938 1 98.38 659 LYS B C 1
ATOM 10748 O O . LYS B 1 659 ? -17.156 22.016 -11.461 1 98.38 659 LYS B O 1
ATOM 10753 N N . VAL B 1 660 ? -16.844 20.25 -12.781 1 98.38 660 VAL B N 1
ATOM 10754 C CA . VAL B 1 660 ? -18.25 20.094 -13.148 1 98.38 660 VAL B CA 1
ATOM 10755 C C . VAL B 1 660 ? -18.688 18.656 -12.883 1 98.38 660 VAL B C 1
ATOM 10757 O O . VAL B 1 660 ? -17.984 17.703 -13.227 1 98.38 660 VAL B O 1
ATOM 10760 N N . SER B 1 661 ? -19.797 18.562 -12.234 1 97.62 661 SER B N 1
ATOM 10761 C CA . SER B 1 661 ? -20.375 17.266 -11.945 1 97.62 661 SER B CA 1
ATOM 10762 C C . SER B 1 661 ? -21.812 17.172 -12.438 1 97.62 661 SER B C 1
ATOM 10764 O O . SER B 1 661 ? -22.547 18.141 -12.383 1 97.62 661 SER B O 1
ATOM 10766 N N . TYR B 1 662 ? -22.188 16.016 -12.945 1 97.25 662 TYR B N 1
ATOM 10767 C CA . TYR B 1 662 ? -23.531 15.742 -13.422 1 97.25 662 TYR B CA 1
ATOM 10768 C C . TYR B 1 662 ? -24.109 14.5 -12.742 1 97.25 662 TYR B C 1
ATOM 10770 O O . TYR B 1 662 ? -23.5 13.422 -12.805 1 97.25 662 TYR B O 1
ATOM 10778 N N . GLN B 1 663 ? -25.266 14.719 -12.227 1 94 663 GLN B N 1
ATOM 10779 C CA . GLN B 1 663 ? -25.969 13.602 -11.602 1 94 663 GLN B CA 1
ATOM 10780 C C . GLN B 1 663 ? -26.781 12.812 -12.633 1 94 663 GLN B C 1
ATOM 10782 O O . GLN B 1 663 ? -27.906 13.188 -12.969 1 94 663 GLN B O 1
ATOM 10787 N N . VAL B 1 664 ? -26.344 11.688 -12.922 1 88.12 664 VAL B N 1
ATOM 10788 C CA . VAL B 1 664 ? -27 10.867 -13.938 1 88.12 664 VAL B CA 1
ATOM 10789 C C . VAL B 1 664 ? -28.297 10.281 -13.375 1 88.12 664 VAL B C 1
ATOM 10791 O O . VAL B 1 664 ? -29.328 10.266 -14.055 1 88.12 664 VAL B O 1
ATOM 10794 N N . ASN B 1 665 ? -28.219 9.758 -12.172 1 84.38 665 ASN B N 1
ATOM 10795 C CA . ASN B 1 665 ? -29.344 9.258 -11.398 1 84.38 665 ASN B CA 1
ATOM 10796 C C . ASN B 1 665 ? -29.047 9.273 -9.898 1 84.38 665 ASN B C 1
ATOM 10798 O O . ASN B 1 665 ? -28.125 9.961 -9.453 1 84.38 665 ASN B O 1
ATOM 10802 N N . ASP B 1 666 ? -29.859 8.625 -9.188 1 80.5 666 ASP B N 1
ATOM 10803 C CA . ASP B 1 666 ? -29.75 8.719 -7.738 1 80.5 666 ASP B CA 1
ATOM 10804 C C . ASP B 1 666 ? -28.469 8.023 -7.242 1 80.5 666 ASP B C 1
ATOM 10806 O O . ASP B 1 666 ? -28.016 8.281 -6.129 1 80.5 666 ASP B O 1
ATOM 10810 N N . THR B 1 667 ? -27.859 7.23 -8.062 1 78.44 667 THR B N 1
ATOM 10811 C CA . THR B 1 667 ? -26.75 6.402 -7.594 1 78.44 667 THR B CA 1
ATOM 10812 C C . THR B 1 667 ? -25.453 6.766 -8.32 1 78.44 667 THR B C 1
ATOM 10814 O O . THR B 1 667 ? -24.359 6.531 -7.805 1 78.44 667 THR B O 1
ATOM 10817 N N . LEU B 1 668 ? -25.594 7.359 -9.43 1 84.25 668 LEU B N 1
ATOM 10818 C CA . LEU B 1 668 ? -24.438 7.562 -10.289 1 84.25 668 LEU B CA 1
ATOM 10819 C C . LEU B 1 668 ? -24.25 9.039 -10.617 1 84.25 668 LEU B C 1
ATOM 10821 O O . LEU B 1 668 ? -25.203 9.703 -11.047 1 84.25 668 LEU B O 1
ATOM 10825 N N . SER B 1 669 ? -23.047 9.484 -10.461 1 93.06 669 SER B N 1
ATOM 10826 C CA . SER B 1 669 ? -22.672 10.805 -10.953 1 93.06 669 SER B CA 1
ATOM 10827 C C . SER B 1 669 ? -21.344 10.75 -11.703 1 93.06 669 SER B C 1
ATOM 10829 O O . SER B 1 669 ? -20.5 9.891 -11.43 1 93.06 669 SER B O 1
ATOM 10831 N N . VAL B 1 670 ? -21.234 11.609 -12.641 1 95.31 670 VAL B N 1
ATOM 10832 C CA . VAL B 1 670 ? -19.984 11.75 -13.398 1 95.31 670 VAL B CA 1
ATOM 10833 C C . VAL B 1 670 ? -19.453 13.172 -13.258 1 95.31 670 VAL B C 1
ATOM 10835 O O . VAL B 1 670 ? -20.219 14.109 -13.031 1 95.31 670 VAL B O 1
ATOM 10838 N N . TYR B 1 671 ? -18.172 13.281 -13.289 1 97.75 671 TYR B N 1
ATOM 10839 C CA . TYR B 1 671 ? -17.625 14.625 -13.156 1 97.75 671 TYR B CA 1
ATOM 10840 C C . TYR B 1 671 ? -16.328 14.766 -13.945 1 97.75 671 TYR B C 1
ATOM 10842 O O . TYR B 1 671 ? -15.711 13.758 -14.32 1 97.75 671 TYR B O 1
ATOM 10850 N N . SER B 1 672 ? -15.93 15.938 -14.227 1 98.31 672 SER B N 1
ATOM 10851 C CA . SER B 1 672 ? -14.664 16.344 -14.828 1 98.31 672 SER B CA 1
ATOM 10852 C C . SER B 1 672 ? -14.195 17.688 -14.273 1 98.31 672 SER B C 1
ATOM 10854 O O . SER B 1 672 ? -15 18.484 -13.789 1 98.31 672 SER B O 1
ATOM 10856 N N . GLY B 1 673 ? -12.906 17.828 -14.219 1 98.38 673 GLY B N 1
ATOM 10857 C CA . GLY B 1 673 ? -12.359 19.078 -13.719 1 98.38 673 GLY B CA 1
ATOM 10858 C C . GLY B 1 673 ? -10.93 19.328 -14.164 1 98.38 673 GLY B C 1
ATOM 10859 O O . GLY B 1 673 ? -10.359 18.531 -14.906 1 98.38 673 GLY B O 1
ATOM 10860 N N . VAL B 1 674 ? -10.477 20.5 -13.812 1 98.25 674 VAL B N 1
ATOM 10861 C CA . VAL B 1 674 ? -9.117 20.906 -14.141 1 98.25 674 VAL B CA 1
ATOM 10862 C C . VAL B 1 674 ? -8.531 21.719 -12.984 1 98.25 674 VAL B C 1
ATOM 10864 O O . VAL B 1 674 ? -9.195 22.594 -12.43 1 98.25 674 VAL B O 1
ATOM 10867 N N . SER B 1 675 ? -7.41 21.297 -12.516 1 97.19 675 SER B N 1
ATOM 10868 C CA . SER B 1 675 ? -6.605 22.094 -11.594 1 97.19 675 SER B CA 1
ATOM 10869 C C . SER B 1 675 ? -5.602 22.953 -12.352 1 97.19 675 SER B C 1
ATOM 10871 O O . SER B 1 675 ? -4.992 22.5 -13.32 1 97.19 675 SER B O 1
ATOM 10873 N N . ASN B 1 676 ? -5.457 24.188 -11.898 1 97.75 676 ASN B N 1
ATOM 10874 C CA . ASN B 1 676 ? -4.527 25.125 -12.531 1 97.75 676 ASN B CA 1
ATOM 10875 C C . ASN B 1 676 ? -4.793 25.25 -14.031 1 97.75 676 ASN B C 1
ATOM 10877 O O . ASN B 1 676 ? -3.896 25.016 -14.844 1 97.75 676 ASN B O 1
ATOM 10881 N N . LEU B 1 677 ? -5.945 25.688 -14.344 1 98.06 677 LEU B N 1
ATOM 10882 C CA . LEU B 1 677 ? -6.504 25.734 -15.688 1 98.06 677 LEU B CA 1
ATOM 10883 C C . LEU B 1 677 ? -5.52 26.375 -16.672 1 98.06 677 LEU B C 1
ATOM 10885 O O . LEU B 1 677 ? -5.367 25.891 -17.797 1 98.06 677 LEU B O 1
ATOM 10889 N N . PHE B 1 678 ? -4.828 27.375 -16.266 1 97.56 678 PHE B N 1
ATOM 10890 C CA . PHE B 1 678 ? -3.998 28.141 -17.188 1 97.56 678 PHE B CA 1
ATOM 10891 C C . PHE B 1 678 ? -2.57 27.609 -17.203 1 97.56 678 PHE B C 1
ATOM 10893 O O . PHE B 1 678 ? -1.699 28.188 -17.859 1 97.56 678 PHE B O 1
ATOM 10900 N N . ASP B 1 679 ? -2.246 26.562 -16.453 1 97.38 679 ASP B N 1
ATOM 10901 C CA . ASP B 1 679 ? -0.986 25.828 -16.469 1 97.38 679 ASP B CA 1
ATOM 10902 C C . ASP B 1 679 ? 0.182 26.734 -16.078 1 97.38 679 ASP B C 1
ATOM 10904 O O . ASP B 1 679 ? 1.239 26.703 -16.703 1 97.38 679 ASP B O 1
ATOM 10908 N N . TYR B 1 680 ? -0.074 27.625 -15.141 1 97.88 680 TYR B N 1
ATOM 10909 C CA . TYR B 1 680 ? 0.992 28.469 -14.633 1 97.88 680 TYR B CA 1
ATOM 10910 C C . TYR B 1 680 ? 1.885 27.719 -13.656 1 97.88 680 TYR B C 1
ATOM 10912 O O . TYR B 1 680 ? 1.4 27.141 -12.68 1 97.88 680 TYR B O 1
ATOM 10920 N N . THR B 1 681 ? 3.154 27.641 -13.883 1 97.5 681 THR B N 1
ATOM 10921 C CA . THR B 1 681 ? 4.152 27.078 -12.977 1 97.5 681 THR B CA 1
ATOM 10922 C C . THR B 1 681 ? 5.391 27.984 -12.922 1 97.5 681 THR B C 1
ATOM 10924 O O . THR B 1 681 ? 5.691 28.703 -13.875 1 97.5 681 THR B O 1
ATOM 10927 N N . GLN B 1 682 ? 6.098 27.891 -11.781 1 97.44 682 GLN B N 1
ATOM 10928 C CA . GLN B 1 682 ? 7.336 28.656 -11.656 1 97.44 682 GLN B CA 1
ATOM 10929 C C . GLN B 1 682 ? 8.336 28.266 -12.734 1 97.44 682 GLN B C 1
ATOM 10931 O O . GLN B 1 682 ? 8.891 29.125 -13.422 1 97.44 682 GLN B O 1
ATOM 10936 N N . ALA B 1 683 ? 8.531 26.969 -12.898 1 97 683 ALA B N 1
ATOM 10937 C CA . ALA B 1 683 ? 9.562 26.453 -13.805 1 97 683 ALA B CA 1
ATOM 10938 C C . ALA B 1 683 ? 9.172 26.688 -15.266 1 97 683 ALA B C 1
ATOM 10940 O O . ALA B 1 683 ? 10.031 26.953 -16.109 1 97 683 ALA B O 1
ATOM 10941 N N . GLY B 1 684 ? 7.91 26.594 -15.539 1 95.94 684 GLY B N 1
ATOM 10942 C CA . GLY B 1 684 ? 7.453 26.734 -16.906 1 95.94 684 GLY B CA 1
ATOM 10943 C C . GLY B 1 684 ? 7.293 28.188 -17.328 1 95.94 684 GLY B C 1
ATOM 10944 O O . GLY B 1 684 ? 7.465 28.516 -18.516 1 95.94 684 GLY B O 1
ATOM 10945 N N . ASP B 1 685 ? 6.965 29.078 -16.453 1 96.5 685 ASP B N 1
ATOM 10946 C CA . ASP B 1 685 ? 6.59 30.438 -16.828 1 96.5 685 ASP B CA 1
ATOM 10947 C C . ASP B 1 685 ? 7.594 31.453 -16.297 1 96.5 685 ASP B C 1
ATOM 10949 O O . ASP B 1 685 ? 7.617 32.594 -16.734 1 96.5 685 ASP B O 1
ATOM 10953 N N . GLU B 1 686 ? 8.383 31.062 -15.336 1 95.94 686 GLU B N 1
ATOM 10954 C CA . GLU B 1 686 ? 9.367 31.953 -14.734 1 95.94 686 GLU B CA 1
ATOM 10955 C C . GLU B 1 686 ? 10.758 31.328 -14.727 1 95.94 686 GLU B C 1
ATOM 10957 O O . GLU B 1 686 ? 11.352 31.109 -15.781 1 95.94 686 GLU B O 1
ATOM 10962 N N . GLU B 1 687 ? 11.188 30.859 -13.523 1 95.19 687 GLU B N 1
ATOM 10963 C CA . GLU B 1 687 ? 12.539 30.328 -13.406 1 95.19 687 GLU B CA 1
ATOM 10964 C C . GLU B 1 687 ? 12.547 28.984 -12.688 1 95.19 687 GLU B C 1
ATOM 10966 O O . GLU B 1 687 ? 11.688 28.719 -11.844 1 95.19 687 GLU B O 1
ATOM 10971 N N . THR B 1 688 ? 13.633 28.188 -13 1 97.06 688 THR B N 1
ATOM 10972 C CA . THR B 1 688 ? 13.812 26.906 -12.32 1 97.06 688 THR B CA 1
ATOM 10973 C C . THR B 1 688 ? 14.023 27.109 -10.82 1 97.06 688 THR B C 1
ATOM 10975 O O . THR B 1 688 ? 14.664 28.078 -10.406 1 97.06 688 THR B O 1
ATOM 10978 N N . PRO B 1 689 ? 13.477 26.219 -10.008 1 97.06 689 PRO B N 1
ATOM 10979 C CA . PRO B 1 689 ? 13.75 26.312 -8.578 1 97.06 689 PRO B CA 1
ATOM 10980 C C . PRO B 1 689 ? 15.156 25.859 -8.211 1 97.06 689 PRO B C 1
ATOM 10982 O O . PRO B 1 689 ? 15.594 26.031 -7.066 1 97.06 689 PRO B O 1
ATOM 10985 N N . LEU B 1 690 ? 15.867 25.25 -9.133 1 97 690 LEU B N 1
ATOM 10986 C CA . LEU B 1 690 ? 17.234 24.797 -8.906 1 97 690 LEU B CA 1
ATOM 10987 C C . LEU B 1 690 ? 18.203 25.969 -8.984 1 97 690 LEU B C 1
ATOM 10989 O O . LEU B 1 690 ? 17.984 26.938 -9.719 1 97 690 LEU B O 1
ATOM 10993 N N . PHE B 1 691 ? 19.312 25.875 -8.195 1 96.75 691 PHE B N 1
ATOM 10994 C CA . PHE B 1 691 ? 20.297 26.938 -8.25 1 96.75 691 PHE B CA 1
ATOM 10995 C C . PHE B 1 691 ? 21.609 26.484 -7.617 1 96.75 691 PHE B C 1
ATOM 10997 O O . PHE B 1 691 ? 21.688 25.406 -7.027 1 96.75 691 PHE B O 1
ATOM 11004 N N . PHE B 1 692 ? 22.609 27.188 -7.91 1 96.38 692 PHE B N 1
ATOM 11005 C CA . PHE B 1 692 ? 23.859 27.109 -7.168 1 96.38 692 PHE B CA 1
ATOM 11006 C C . PHE B 1 692 ? 23.984 28.25 -6.168 1 96.38 692 PHE B C 1
ATOM 11008 O O . PHE B 1 692 ? 23.641 29.391 -6.48 1 96.38 692 PHE B O 1
ATOM 11015 N N . ASP B 1 693 ? 24.375 27.922 -4.941 1 93.12 693 ASP B N 1
ATOM 11016 C CA . ASP B 1 693 ? 24.562 29 -3.979 1 93.12 693 ASP B CA 1
ATOM 11017 C C . ASP B 1 693 ? 25.875 29.75 -4.242 1 93.12 693 ASP B C 1
ATOM 11019 O O . ASP B 1 693 ? 26.562 29.469 -5.227 1 93.12 693 ASP B O 1
ATOM 11023 N N . ALA B 1 694 ? 26.156 30.688 -3.42 1 92.38 694 ALA B N 1
ATOM 11024 C CA . ALA B 1 694 ? 27.297 31.578 -3.648 1 92.38 694 ALA B CA 1
ATOM 11025 C C . ALA B 1 694 ? 28.609 30.797 -3.609 1 92.38 694 ALA B C 1
ATOM 11027 O O . ALA B 1 694 ? 29.594 31.172 -4.254 1 92.38 694 ALA B O 1
ATOM 11028 N N . ASP B 1 695 ? 28.641 29.656 -2.914 1 89.56 695 ASP B N 1
ATOM 11029 C CA . ASP B 1 695 ? 29.844 28.844 -2.785 1 89.56 695 ASP B CA 1
ATOM 11030 C C . ASP B 1 695 ? 29.906 27.781 -3.889 1 89.56 695 ASP B C 1
ATOM 11032 O O . ASP B 1 695 ? 30.875 27.016 -3.955 1 89.56 695 ASP B O 1
ATOM 11036 N N . GLY B 1 696 ? 28.906 27.734 -4.676 1 92.62 696 GLY B N 1
ATOM 11037 C CA . GLY B 1 696 ? 28.891 26.828 -5.809 1 92.62 696 GLY B CA 1
ATOM 11038 C C . GLY B 1 696 ? 28.219 25.5 -5.504 1 92.62 696 GLY B C 1
ATOM 11039 O O . GLY B 1 696 ? 28.266 24.578 -6.316 1 92.62 696 GLY B O 1
ATOM 11040 N N . ALA B 1 697 ? 27.578 25.438 -4.371 1 89.88 697 ALA B N 1
ATOM 11041 C CA . ALA B 1 697 ? 26.891 24.203 -4.02 1 89.88 697 ALA B CA 1
ATOM 11042 C C . ALA B 1 697 ? 25.5 24.141 -4.664 1 89.88 697 ALA B C 1
ATOM 11044 O O . ALA B 1 697 ? 24.812 25.156 -4.75 1 89.88 697 ALA B O 1
ATOM 11045 N N . PHE B 1 698 ? 25.156 23 -5.137 1 92.75 698 PHE B N 1
ATOM 11046 C CA . PHE B 1 698 ? 23.859 22.766 -5.77 1 92.75 698 PHE B CA 1
ATOM 11047 C C . PHE B 1 698 ? 22.734 22.766 -4.73 1 92.75 698 PHE B C 1
ATOM 11049 O O . PHE B 1 698 ? 22.906 22.219 -3.635 1 92.75 698 PHE B O 1
ATOM 11056 N N . ASP B 1 699 ? 21.594 23.422 -5.043 1 90.94 699 ASP B N 1
ATOM 11057 C CA . ASP B 1 699 ? 20.453 23.453 -4.129 1 90.94 699 ASP B CA 1
ATOM 11058 C C . ASP B 1 699 ? 19.141 23.5 -4.895 1 90.94 699 ASP B C 1
ATOM 11060 O O . ASP B 1 699 ? 19.125 23.688 -6.113 1 90.94 699 ASP B O 1
ATOM 11064 N N . VAL B 1 700 ? 18.016 23.281 -4.152 1 92.56 700 VAL B N 1
ATOM 11065 C CA . VAL B 1 700 ? 16.75 23 -4.84 1 92.56 700 VAL B CA 1
ATOM 11066 C C . VAL B 1 700 ? 15.641 23.859 -4.242 1 92.56 700 VAL B C 1
ATOM 11068 O O . VAL B 1 700 ? 14.461 23.672 -4.551 1 92.56 700 VAL B O 1
ATOM 11071 N N . GLY B 1 701 ? 15.859 24.828 -3.385 1 91.88 701 GLY B N 1
ATOM 11072 C CA . GLY B 1 701 ? 14.859 25.5 -2.568 1 91.88 701 GLY B CA 1
ATOM 11073 C C . GLY B 1 701 ? 14.508 26.891 -3.074 1 91.88 701 GLY B C 1
ATOM 11074 O O . GLY B 1 701 ? 13.938 27.703 -2.338 1 91.88 701 GLY B O 1
ATOM 11075 N N . TYR B 1 702 ? 14.914 27.25 -4.422 1 95.69 702 TYR B N 1
ATOM 11076 C CA . TYR B 1 702 ? 14.539 28.562 -4.949 1 95.69 702 TYR B CA 1
ATOM 11077 C C . TYR B 1 702 ? 13.078 28.562 -5.398 1 95.69 702 TYR B C 1
ATOM 11079 O O . TYR B 1 702 ? 12.781 28.828 -6.566 1 95.69 702 TYR B O 1
ATOM 11087 N N . ILE B 1 703 ? 12.172 28.375 -4.504 1 96.62 703 ILE B N 1
ATOM 11088 C CA . ILE B 1 703 ? 10.758 28.172 -4.785 1 96.62 703 ILE B CA 1
ATOM 11089 C C . ILE B 1 703 ? 9.961 29.406 -4.406 1 96.62 703 ILE B C 1
ATOM 11091 O O . ILE B 1 703 ? 10.125 29.953 -3.309 1 96.62 703 ILE B O 1
ATOM 11095 N N . TYR B 1 704 ? 9.094 29.906 -5.293 1 96.94 704 TYR B N 1
ATOM 11096 C CA . TYR B 1 704 ? 8.234 31.047 -4.949 1 96.94 704 TYR B CA 1
ATOM 11097 C C . TYR B 1 704 ? 6.898 30.953 -5.676 1 96.94 704 TYR B C 1
ATOM 11099 O O . TYR B 1 704 ? 6.051 31.844 -5.539 1 96.94 704 TYR B O 1
ATOM 11107 N N . GLY B 1 705 ? 6.688 29.875 -6.438 1 96.25 705 GLY B N 1
ATOM 11108 C CA . GLY B 1 705 ? 5.453 29.656 -7.18 1 96.25 705 GLY B CA 1
ATOM 11109 C C . GLY B 1 705 ? 5.047 28.203 -7.258 1 96.25 705 GLY B C 1
ATOM 11110 O O . GLY B 1 705 ? 5.719 27.328 -6.695 1 96.25 705 GLY B O 1
ATOM 11111 N N . PRO B 1 706 ? 3.938 27.938 -8.008 1 96.31 706 PRO B N 1
ATOM 11112 C CA . PRO B 1 706 ? 3.471 26.562 -8.133 1 96.31 706 PRO B CA 1
ATOM 11113 C C . PRO B 1 706 ? 4.461 25.672 -8.883 1 96.31 706 PRO B C 1
ATOM 11115 O O . PRO B 1 706 ? 5.082 26.109 -9.852 1 96.31 706 PRO B O 1
ATOM 11118 N N . LEU B 1 707 ? 4.531 24.453 -8.414 1 96.94 707 LEU B N 1
ATOM 11119 C CA . LEU B 1 707 ? 5.496 23.531 -9 1 96.94 707 LEU B CA 1
ATOM 11120 C C . LEU B 1 707 ? 4.797 22.484 -9.859 1 96.94 707 LEU B C 1
ATOM 11122 O O . LEU B 1 707 ? 5.453 21.734 -10.578 1 96.94 707 LEU B O 1
ATOM 11126 N N . ARG B 1 708 ? 3.547 22.422 -9.797 1 95.44 708 ARG B N 1
ATOM 11127 C CA . ARG B 1 708 ? 2.758 21.562 -10.664 1 95.44 708 ARG B CA 1
ATOM 11128 C C . ARG B 1 708 ? 1.794 22.375 -11.523 1 95.44 708 ARG B C 1
ATOM 11130 O O . ARG B 1 708 ? 1.122 23.281 -11.023 1 95.44 708 ARG B O 1
ATOM 11137 N N . GLY B 1 709 ? 1.669 22.016 -12.773 1 96.25 709 GLY B N 1
ATOM 11138 C CA . GLY B 1 709 ? 0.83 22.734 -13.711 1 96.25 709 GLY B CA 1
ATOM 11139 C C . GLY B 1 709 ? -0.572 22.172 -13.82 1 96.25 709 GLY B C 1
ATOM 11140 O O . GLY B 1 709 ? -1.145 21.719 -12.828 1 96.25 709 GLY B O 1
ATOM 11141 N N . ARG B 1 710 ? -1.064 22.297 -14.961 1 97.5 710 ARG B N 1
ATOM 11142 C CA . ARG B 1 710 ? -2.443 21.906 -15.234 1 97.5 710 ARG B CA 1
ATOM 11143 C C . ARG B 1 710 ? -2.619 20.391 -15.102 1 97.5 710 ARG B C 1
ATOM 11145 O O . ARG B 1 710 ? -1.772 19.625 -15.547 1 97.5 710 ARG B O 1
ATOM 11152 N N . GLU B 1 711 ? -3.668 20.016 -14.5 1 97.44 711 GLU B N 1
ATOM 11153 C CA . GLU B 1 711 ? -4.078 18.625 -14.398 1 97.44 711 GLU B CA 1
ATOM 11154 C C . GLU B 1 711 ? -5.566 18.453 -14.695 1 97.44 711 GLU B C 1
ATOM 11156 O O . GLU B 1 711 ? -6.414 18.812 -13.867 1 97.44 711 GLU B O 1
ATOM 11161 N N . ILE B 1 712 ? -5.887 17.953 -15.828 1 98.44 712 ILE B N 1
ATOM 11162 C CA . ILE B 1 712 ? -7.266 17.656 -16.203 1 98.44 712 ILE B CA 1
ATOM 11163 C C . ILE B 1 712 ? -7.625 16.234 -15.75 1 98.44 712 ILE B C 1
ATOM 11165 O O . ILE B 1 712 ? -6.816 15.312 -15.859 1 98.44 712 ILE B O 1
ATOM 11169 N N . TYR B 1 713 ? -8.828 16.094 -15.188 1 98.12 713 TYR B N 1
ATOM 11170 C CA . TYR B 1 713 ? -9.25 14.789 -14.695 1 98.12 713 TYR B CA 1
ATOM 11171 C C . TYR B 1 713 ? -10.727 14.555 -14.961 1 98.12 713 TYR B C 1
ATOM 11173 O O . TYR B 1 713 ? -11.469 15.492 -15.258 1 98.12 713 TYR B O 1
ATOM 11181 N N . ALA B 1 714 ? -11.117 13.344 -14.883 1 98.12 714 ALA B N 1
ATOM 11182 C CA . ALA B 1 714 ? -12.516 12.906 -14.93 1 98.12 714 ALA B CA 1
ATOM 11183 C C . ALA B 1 714 ? -12.742 11.719 -14.008 1 98.12 714 ALA B C 1
ATOM 11185 O O . ALA B 1 714 ? -11.805 10.992 -13.664 1 98.12 714 ALA B O 1
ATOM 11186 N N . GLY B 1 715 ? -14.008 11.672 -13.555 1 95.81 715 GLY B N 1
ATOM 11187 C CA . GLY B 1 715 ? -14.281 10.594 -12.617 1 95.81 715 GLY B CA 1
ATOM 11188 C C . GLY B 1 715 ? -15.75 10.203 -12.578 1 95.81 715 GLY B C 1
ATOM 11189 O O . GLY B 1 715 ? -16.594 10.859 -13.18 1 95.81 715 GLY B O 1
ATOM 11190 N N . ILE B 1 716 ? -16.031 9.102 -11.984 1 91.69 716 ILE B N 1
ATOM 11191 C CA . ILE B 1 716 ? -17.344 8.547 -11.734 1 91.69 716 ILE B CA 1
ATOM 11192 C C . ILE B 1 716 ? -17.5 8.25 -10.242 1 91.69 716 ILE B C 1
ATOM 11194 O O . ILE B 1 716 ? -16.562 7.773 -9.594 1 91.69 716 ILE B O 1
ATOM 11198 N N . LYS B 1 717 ? -18.625 8.57 -9.75 1 91.56 717 LYS B N 1
ATOM 11199 C CA . LYS B 1 717 ? -18.922 8.312 -8.344 1 91.56 717 LYS B CA 1
ATOM 11200 C C . LYS B 1 717 ? -20.234 7.535 -8.188 1 91.56 717 LYS B C 1
ATOM 11202 O O . LYS B 1 717 ? -21.266 7.93 -8.727 1 91.56 717 LYS B O 1
ATOM 11207 N N . PHE B 1 718 ? -20.188 6.488 -7.5 1 84.06 718 PHE B N 1
ATOM 11208 C CA . PHE B 1 718 ? -21.359 5.699 -7.137 1 84.06 718 PHE B CA 1
ATOM 11209 C C . PHE B 1 718 ? -21.719 5.902 -5.668 1 84.06 718 PHE B C 1
ATOM 11211 O O . PHE B 1 718 ? -20.844 5.906 -4.805 1 84.06 718 PHE B O 1
ATOM 11218 N N . SER B 1 719 ? -22.953 6.129 -5.418 1 83.38 719 SER B N 1
ATOM 11219 C CA . SER B 1 719 ? -23.484 6.219 -4.062 1 83.38 719 SER B CA 1
ATOM 11220 C C . SER B 1 719 ? -24.703 5.328 -3.885 1 83.38 719 SER B C 1
ATOM 11222 O O . SER B 1 719 ? -25.672 5.418 -4.656 1 83.38 719 SER B O 1
ATOM 11224 N N . PHE B 1 720 ? -24.578 4.516 -2.789 1 75.75 720 PHE B N 1
ATOM 11225 C CA . PHE B 1 720 ? -25.656 3.572 -2.531 1 75.75 720 PHE B CA 1
ATOM 11226 C C . PHE B 1 720 ? -26.156 3.693 -1.094 1 75.75 720 PHE B C 1
ATOM 11228 O O . PHE B 1 720 ? -25.391 4.082 -0.202 1 75.75 720 PHE B O 1
#